Protein AF-0000000076618553 (afdb_homodimer)

pLDDT: mean 83.26, std 21.0, range [21.86, 98.56]

Nearest PDB structures (foldseek):
  9b4e-assembly1_B  TM=8.637E-01  e=1.510E-17  Homo sapiens
  9b4g-assembly1_B  TM=8.562E-01  e=1.385E-17  Homo sapiens
  9b4f-assembly1_B  TM=8.719E-01  e=1.159E-16  Homo sapiens
  9b4e-assembly1_B  TM=8.634E-01  e=1.874E-17  Homo sapiens
  9b4g-assembly1_B  TM=8.559E-01  e=1.718E-17  Homo sapiens

Organism: NCBI:txid5963

Radius of gyration: 32.9 Å; Cα contacts (8 Å, |Δi|>4): 773; chains: 2; bounding box: 95×111×66 Å

Foldseek 3Di:
DDCPPPPPPPPPPPPPPPCPPPPPVCPLDPVVVVVQPVVVLVVVLVVVCCVDVVPDDPPDPLVVVVVVVVNVLVVQLSVQLRDPDFDSQDCFLHSSVVSSLLSVLVVLLVVLVVLLPDALLVSQVVVCSVPVVTSDAADDDAAPPDLDQADPPDPPDRRVVVVVLCPDPVLQVLQQVLLLVCLQQVDLVLLLVLQVVLLVVLVQCCLFFVNSHHRPCCNPPRRRCNRNVNSNVNSNVVLVVLQVVQVVVVVDDPPVPDDPPCDPVNSSVCSNRDPDRDRFDLVLQPALLSVVLSVVVSVLVSLLVVLLRLCCNSSVPDPPDCVSVVSSVSVSVLSNVLSSQSSVCSVVVNPDDRDSSVVSSVSSSVSSVSSSVVRSVPSRDDDGDPVSVVVVVVVVVVSVVSSVVRNVVVVVVD/DPPPPPPPPPPPPPPPPPPLPPPPVCPLDPVVVVVQPVVVLVVVLVVVCCVVVVPDDPPDPLVVVVVVVVNVLVVQLSVQLRDPDFDSQDCFLHSSVVSSLLSVLVVLLVVLVVLLPDALLVSQVVVCSVPVVTSDAADDDAAPPDLDQQDPVDPPDRRVVVVVLCPDPVQQVLQQVLLLVCLQQVDLVLLLVLQVVLLVVLVQCCLFFVNSHHRPCCNPPRRRCNRNVNSNVNSNVVLVVLQVVQVVVVVDPPPVPDDPPCDPVNSSVCSNRDPDRDRFDLVLQPALLSVVLSVVVSVLVSLLVVLLRLCCNSSVPDPPDCVSVVSSVSVSVLSNVLSSQSSVCSVVVNPDDRDSSVVSSVSSSVSSVSSSVVRSVPSRDDDGDPVSVVVVVVVVVVSVVSSVVRNVVVVVVD

Secondary structure (DSSP, 8-state):
-----------------------THHHHS-HHHHS--HHHHHHHHHHHHHHHHHHS----HHHHHHHHHHHHHHHHHHHHHHHSPPPTT--SS-HHHHHHHHHHHHHHHHHHHHHHTS-HHHHHHHHHHH-TT-SSPPPP---SS---S--TT-SS-TTHHHHHHHTSTHHHHHHHHHHHHHHHH--HHHHHHHHHHHHHHHHHHTTT-GGG---HHIIIIIIIIIIIHHHHHHHHHHHHHHHHHHHHHHTT--TTTS-TT--HHHHHHHTTS-SS-PPP---TTS-HHHHHHHHHHHHHHHHHHHHHHHHHHHTT--TT-HHHHHHHHHHHHHHHHHHHHHHHHHHTTS-SPPPHHHHHHHHHHHHHHHHHHHHHTTT--PPPPHHHHHHHHHHHHHHHHHHHHHHHHHHHH-/----------------------HHHHHHS-HHHHS--HHHHHHHHHHHHHHHHHHS----HHHHHHHHHHHHHHHHHHHHHHHSPPPTT--SS-HHHHHHHHHHHHHHHHHHHHHHTS-HHHHHHHHHHH-TT-SSPPPP---SS---S--TT-SS-TTHHHHHHHTSTHHHHHHHHHHHHHHHH--HHHHHHHHHHHHHHHHHHTTT-GGG---HHIIIIIIIIIIIHHHHHHHHHHHHHHHHHHHHHHTT--TTTS-S---HHHHHHHTTS-SS-PPP---TTS-HHHHHHHHHHHHHHHHHHHHHHHHHHHTT--TT-HHHHHHHHHHHHHHHHHHHHHHHHHHTTS-SPPPHHHHHHHHHHHHHHHHHHHHHTTT--PPPPHHHHHHHHHHHHHHHHHHHHHHHHHHHH-

Structure (mmCIF, N/CA/C/O backbone):
data_AF-0000000076618553-model_v1
#
loop_
_entity.id
_entity.type
_entity.pdbx_description
1 polymer 'L-serine-phosphatidylethanolamine phosphatidyltransferase'
#
loop_
_atom_site.group_PDB
_atom_site.id
_atom_site.type_symbol
_atom_site.label_atom_id
_atom_site.label_alt_id
_atom_site.label_comp_id
_atom_site.label_asym_id
_atom_site.label_entity_id
_atom_site.label_seq_id
_atom_site.pdbx_PDB_ins_code
_atom_site.Cartn_x
_atom_site.Cartn_y
_atom_site.Cartn_z
_atom_site.occupancy
_atom_site.B_iso_or_equiv
_atom_site.auth_seq_id
_atom_site.auth_comp_id
_atom_site.auth_asym_id
_atom_site.auth_atom_id
_atom_site.pdbx_PDB_model_num
ATOM 1 N N . MET A 1 1 ? -64.688 -7.168 31.266 1 22.25 1 MET A N 1
ATOM 2 C CA . MET A 1 1 ? -64 -5.922 30.891 1 22.25 1 MET A CA 1
ATOM 3 C C . MET A 1 1 ? -62.5 -6.094 30.859 1 22.25 1 MET A C 1
ATOM 5 O O . MET A 1 1 ? -61.781 -5.672 31.766 1 22.25 1 MET A O 1
ATOM 9 N N . LYS A 1 2 ? -62 -7.238 30.641 1 25.66 2 LYS A N 1
ATOM 10 C CA . LYS A 1 2 ? -60.688 -7.895 30.625 1 25.66 2 LYS A CA 1
ATOM 11 C C . LYS A 1 2 ? -59.719 -7.133 29.734 1 25.66 2 LYS A C 1
ATOM 13 O O . LYS A 1 2 ? -60.062 -6.707 28.641 1 25.66 2 LYS A O 1
ATOM 18 N N . ASP A 1 3 ? -58.656 -6.469 30.375 1 23.2 3 ASP A N 1
ATOM 19 C CA . ASP A 1 3 ? -57.625 -5.512 29.969 1 23.2 3 ASP A CA 1
ATOM 20 C C . ASP A 1 3 ? -56.812 -6.043 28.797 1 23.2 3 ASP A C 1
ATOM 22 O O . ASP A 1 3 ? -56.188 -7.09 28.891 1 23.2 3 ASP A O 1
ATOM 26 N N . VAL A 1 4 ? -57.312 -6.078 27.656 1 25.83 4 VAL A N 1
ATOM 27 C CA . VAL A 1 4 ? -56.656 -6.438 26.406 1 25.83 4 VAL A CA 1
ATOM 28 C C . VAL A 1 4 ? -55.344 -5.648 26.266 1 25.83 4 VAL A C 1
ATOM 30 O O . VAL A 1 4 ? -55.375 -4.426 26.094 1 25.83 4 VAL A O 1
ATOM 33 N N . ALA A 1 5 ? -54.375 -5.879 27.125 1 24.19 5 ALA A N 1
ATOM 34 C CA . ALA A 1 5 ? -53.031 -5.246 27.094 1 24.19 5 ALA A CA 1
ATOM 35 C C . ALA A 1 5 ? -52.469 -5.227 25.672 1 24.19 5 ALA A C 1
ATOM 37 O O . ALA A 1 5 ? -52.312 -6.273 25.047 1 24.19 5 ALA A O 1
ATOM 38 N N . VAL A 1 6 ? -52.812 -4.25 24.906 1 25.25 6 VAL A N 1
ATOM 39 C CA . VAL A 1 6 ? -52.312 -3.953 23.562 1 25.25 6 VAL A CA 1
ATOM 40 C C . VAL A 1 6 ? -50.781 -4.02 23.562 1 25.25 6 VAL A C 1
ATOM 42 O O . VAL A 1 6 ? -50.125 -3.307 24.312 1 25.25 6 VAL A O 1
ATOM 45 N N . GLN A 1 7 ? -50.188 -5.164 23.422 1 23.95 7 GLN A N 1
ATOM 46 C CA . GLN A 1 7 ? -48.75 -5.414 23.266 1 23.95 7 GLN A CA 1
ATOM 47 C C . GLN A 1 7 ? -48.125 -4.383 22.344 1 23.95 7 GLN A C 1
ATOM 49 O O . GLN A 1 7 ? -48.438 -4.316 21.156 1 23.95 7 GLN A O 1
ATOM 54 N N . THR A 1 8 ? -47.844 -3.176 22.828 1 24.91 8 THR A N 1
ATOM 55 C CA . THR A 1 8 ? -47.125 -2.096 22.156 1 24.91 8 THR A CA 1
ATOM 56 C C . THR A 1 8 ? -45.875 -2.631 21.453 1 24.91 8 THR A C 1
ATOM 58 O O . THR A 1 8 ? -45 -3.256 22.078 1 24.91 8 THR A O 1
ATOM 61 N N . GLN A 1 9 ? -46 -3.021 20.234 1 23.78 9 GLN A N 1
ATOM 62 C CA . GLN A 1 9 ? -44.938 -3.391 19.297 1 23.78 9 GLN A CA 1
ATOM 63 C C . GLN A 1 9 ? -43.781 -2.422 19.375 1 23.78 9 GLN A C 1
ATOM 65 O O . GLN A 1 9 ? -43.938 -1.217 19.188 1 23.78 9 GLN A O 1
ATOM 70 N N . SER A 1 10 ? -42.875 -2.6 20.359 1 25.36 10 SER A N 1
ATOM 71 C CA . SER A 1 10 ? -41.656 -1.857 20.531 1 25.36 10 SER A CA 1
ATOM 72 C C . SER A 1 10 ? -40.969 -1.588 19.188 1 25.36 10 SER A C 1
ATOM 74 O O . SER A 1 10 ? -40.688 -2.52 18.438 1 25.36 10 SER A O 1
ATOM 76 N N . GLU A 1 11 ? -41.344 -0.49 18.547 1 26.56 11 GLU A N 1
ATOM 77 C CA . GLU A 1 11 ? -40.688 0.083 17.375 1 26.56 11 GLU A CA 1
ATOM 78 C C . GLU A 1 11 ? -39.156 0.066 17.547 1 26.56 11 GLU A C 1
ATOM 80 O O . GLU A 1 11 ? -38.625 0.668 18.484 1 26.56 11 GLU A O 1
ATOM 85 N N . SER A 1 12 ? -38.594 -1.104 17.375 1 26.17 12 SER A N 1
ATOM 86 C CA . SER A 1 12 ? -37.125 -1.261 17.344 1 26.17 12 SER A CA 1
ATOM 87 C C . SER A 1 12 ? -36.469 -0.07 16.656 1 26.17 12 SER A C 1
ATOM 89 O O . SER A 1 12 ? -36.844 0.296 15.539 1 26.17 12 SER A O 1
ATOM 91 N N . ILE A 1 13 ? -36.156 0.963 17.422 1 26.64 13 ILE A N 1
ATOM 92 C CA . ILE A 1 13 ? -35.344 2.119 17.031 1 26.64 13 ILE A CA 1
ATOM 93 C C . ILE A 1 13 ? -34.219 1.67 16.125 1 26.64 13 ILE A C 1
ATOM 95 O O . ILE A 1 13 ? -33.281 0.968 16.578 1 26.64 13 ILE A O 1
ATOM 99 N N . VAL A 1 14 ? -34.5 1.181 14.953 1 27.42 14 VAL A N 1
ATOM 100 C CA . VAL A 1 14 ? -33.562 0.988 13.867 1 27.42 14 VAL A CA 1
ATOM 101 C C . VAL A 1 14 ? -32.562 2.158 13.828 1 27.42 14 VAL A C 1
ATOM 103 O O . VAL A 1 14 ? -33 3.318 13.758 1 27.42 14 VAL A O 1
ATOM 106 N N . GLY A 1 15 ? -31.531 2.117 14.594 1 26.31 15 GLY A N 1
ATOM 107 C CA . GLY A 1 15 ? -30.516 3.164 14.562 1 26.31 15 GLY A CA 1
ATOM 108 C C . GLY A 1 15 ? -30.344 3.768 13.18 1 26.31 15 GLY A C 1
ATOM 109 O O . GLY A 1 15 ? -30.688 3.148 12.172 1 26.31 15 GLY A O 1
ATOM 110 N N . PRO A 1 16 ? -30.422 5.098 13.062 1 25.16 16 PRO A N 1
ATOM 111 C CA . PRO A 1 16 ? -30.344 5.797 11.781 1 25.16 16 PRO A CA 1
ATOM 112 C C . PRO A 1 16 ? -29.266 5.203 10.859 1 25.16 16 PRO A C 1
ATOM 114 O O . PRO A 1 16 ? -28.094 5.156 11.227 1 25.16 16 PRO A O 1
ATOM 117 N N . ARG A 1 17 ? -29.453 4.027 10.242 1 28.22 17 ARG A N 1
ATOM 118 C CA . ARG A 1 17 ? -28.734 3.705 9.016 1 28.22 17 ARG A CA 1
ATOM 119 C C . ARG A 1 17 ? -28.453 4.961 8.195 1 28.22 17 ARG A C 1
ATOM 121 O O . ARG A 1 17 ? -29.375 5.613 7.719 1 28.22 17 ARG A O 1
ATOM 128 N N . VAL A 1 18 ? -27.578 5.789 8.617 1 26.91 18 VAL A N 1
ATOM 129 C CA . VAL A 1 18 ? -27.141 6.875 7.746 1 26.91 18 VAL A CA 1
ATOM 130 C C . VAL A 1 18 ? -27.156 6.406 6.293 1 26.91 18 VAL A C 1
ATOM 132 O O . VAL A 1 18 ? -26.406 5.496 5.918 1 26.91 18 VAL A O 1
ATOM 135 N N . LEU A 1 19 ? -28.234 6.305 5.668 1 27.16 19 LEU A N 1
ATOM 136 C CA . LEU A 1 19 ? -28.516 6.375 4.238 1 27.16 19 LEU A CA 1
ATOM 137 C C . LEU A 1 19 ? -27.594 7.391 3.562 1 27.16 19 LEU A C 1
ATOM 139 O O . LEU A 1 19 ? -27.906 8.586 3.529 1 27.16 19 LEU A O 1
ATOM 143 N N . ALA A 1 20 ? -26.375 7.449 3.82 1 29.72 20 ALA A N 1
ATOM 144 C CA . ALA A 1 20 ? -25.703 8.195 2.756 1 29.72 20 ALA A CA 1
ATOM 145 C C . ALA A 1 20 ? -26.219 7.773 1.384 1 29.72 20 ALA A C 1
ATOM 147 O O . ALA A 1 20 ? -26.109 6.609 0.997 1 29.72 20 ALA A O 1
ATOM 148 N N . LYS A 1 21 ? -27.266 8.305 0.901 1 30.78 21 LYS A N 1
ATOM 149 C CA . LYS A 1 21 ? -27.781 8.336 -0.464 1 30.78 21 LYS A CA 1
ATOM 150 C C . LYS A 1 21 ? -26.656 8.258 -1.483 1 30.78 21 LYS A C 1
ATOM 152 O O . LYS A 1 21 ? -25.875 9.203 -1.628 1 30.78 21 LYS A O 1
ATOM 157 N N . THR A 1 22 ? -25.938 7.25 -1.659 1 34.34 22 THR A N 1
ATOM 158 C CA . THR A 1 22 ? -25.219 6.996 -2.904 1 34.34 22 THR A CA 1
ATOM 159 C C . THR A 1 22 ? -26.031 7.48 -4.102 1 34.34 22 THR A C 1
ATOM 161 O O . THR A 1 22 ? -26.047 6.84 -5.156 1 34.34 22 THR A O 1
ATOM 164 N N . PRO A 1 23 ? -27.172 8.078 -3.949 1 34.25 23 PRO A N 1
ATOM 165 C CA . PRO A 1 23 ? -28.047 8.445 -5.066 1 34.25 23 PRO A CA 1
ATOM 166 C C . PRO A 1 23 ? -27.281 9.086 -6.223 1 34.25 23 PRO A C 1
ATOM 168 O O . PRO A 1 23 ? -27.516 8.75 -7.387 1 34.25 23 PRO A O 1
ATOM 171 N N . LEU A 1 24 ? -26.875 10.359 -5.906 1 35.25 24 LEU A N 1
ATOM 172 C CA . LEU A 1 24 ? -26.547 11.398 -6.879 1 35.25 24 LEU A CA 1
ATOM 173 C C . LEU A 1 24 ? -25.281 11.047 -7.645 1 35.25 24 LEU A C 1
ATOM 175 O O . LEU A 1 24 ? -25 11.633 -8.688 1 35.25 24 LEU A O 1
ATOM 179 N N . LEU A 1 25 ? -24.516 10.289 -7.055 1 39.81 25 LEU A N 1
ATOM 180 C CA . LEU A 1 25 ? -23.25 10.094 -7.754 1 39.81 25 LEU A CA 1
ATOM 181 C C . LEU A 1 25 ? -23.469 9.328 -9.062 1 39.81 25 LEU A C 1
ATOM 183 O O . LEU A 1 25 ? -22.688 9.492 -10.008 1 39.81 25 LEU A O 1
ATOM 187 N N . GLU A 1 26 ? -24.375 8.422 -9.086 1 40.38 26 GLU A N 1
ATOM 188 C CA . GLU A 1 26 ? -24.641 7.652 -10.305 1 40.38 26 GLU A CA 1
ATOM 189 C C . GLU A 1 26 ? -25.047 8.57 -11.453 1 40.38 26 GLU A C 1
ATOM 191 O O . GLU A 1 26 ? -24.781 8.266 -12.617 1 40.38 26 GLU A O 1
ATOM 196 N N . TYR A 1 27 ? -25.688 9.633 -11.117 1 39.09 27 TYR A N 1
ATOM 197 C CA . TYR A 1 27 ? -26.234 10.43 -12.219 1 39.09 27 TYR A CA 1
ATOM 198 C C . TYR A 1 27 ? -25.203 11.43 -12.727 1 39.09 27 TYR A C 1
ATOM 200 O O . TYR A 1 27 ? -25.391 12.047 -13.781 1 39.09 27 TYR A O 1
ATOM 208 N N . GLU A 1 28 ? -24.344 11.688 -11.922 1 43.03 28 GLU A N 1
ATOM 209 C CA . GLU A 1 28 ? -23.547 12.844 -12.312 1 43.03 28 GLU A CA 1
ATOM 210 C C . GLU A 1 28 ? -22.438 12.445 -13.281 1 43.03 28 GLU A C 1
ATOM 212 O O . GLU A 1 28 ? -21.953 13.273 -14.062 1 43.03 28 GLU A O 1
ATOM 217 N N . PHE A 1 29 ? -21.859 11.234 -13.078 1 45.59 29 PHE A N 1
ATOM 218 C CA . PHE A 1 29 ? -20.797 10.836 -14 1 45.59 29 PHE A CA 1
ATOM 219 C C . PHE A 1 29 ? -21.297 9.75 -14.945 1 45.59 29 PHE A C 1
ATOM 221 O O . PHE A 1 29 ? -22.219 9 -14.609 1 45.59 29 PHE A O 1
ATOM 228 N N . PRO A 1 30 ? -20.875 9.867 -16.203 1 42.88 30 PRO A N 1
ATOM 229 C CA . PRO A 1 30 ? -21.234 8.727 -17.047 1 42.88 30 PRO A CA 1
ATOM 230 C C . PRO A 1 30 ? -20.984 7.383 -16.375 1 42.88 30 PRO A C 1
ATOM 232 O O . PRO A 1 30 ? -20.016 7.227 -15.641 1 42.88 30 PRO A O 1
ATOM 235 N N . GLN A 1 31 ? -22 6.57 -16.234 1 46.88 31 GLN A N 1
ATOM 236 C CA . GLN A 1 31 ? -22.047 5.238 -15.633 1 46.88 31 GLN A CA 1
ATOM 237 C C . GLN A 1 31 ? -20.766 4.449 -15.953 1 46.88 31 GLN A C 1
ATOM 239 O O . GLN A 1 31 ? -20.359 3.58 -15.188 1 46.88 31 GLN A O 1
ATOM 244 N N . ILE A 1 32 ? -20.297 4.77 -17.094 1 46.34 32 ILE A N 1
ATOM 245 C CA . ILE A 1 32 ? -19.141 4.016 -17.531 1 46.34 32 ILE A CA 1
ATOM 246 C C . ILE A 1 32 ? -17.969 4.23 -16.562 1 46.34 32 ILE A C 1
ATOM 248 O O . ILE A 1 32 ? -17.172 3.32 -16.328 1 46.34 32 ILE A O 1
ATOM 252 N N . LEU A 1 33 ? -17.922 5.422 -16.109 1 45.06 33 LEU A N 1
ATOM 253 C CA . LEU A 1 33 ? -16.797 5.734 -15.227 1 45.06 33 LEU A CA 1
ATOM 254 C C . LEU A 1 33 ? -17.062 5.234 -13.812 1 45.06 33 LEU A C 1
ATOM 256 O O . LEU A 1 33 ? -16.125 5.07 -13.023 1 45.06 33 LEU A O 1
ATOM 260 N N . TYR A 1 34 ? -18.266 5.148 -13.453 1 46.47 34 TYR A N 1
ATOM 261 C CA . TYR A 1 34 ? -18.594 4.691 -12.109 1 46.47 34 TYR A CA 1
ATOM 262 C C . TYR A 1 34 ? -18.781 3.178 -12.078 1 46.47 34 TYR A C 1
ATOM 264 O O . TYR A 1 34 ? -18.609 2.541 -11.039 1 46.47 34 TYR A O 1
ATOM 272 N N . LYS A 1 35 ? -19.344 2.584 -13.188 1 50.75 35 LYS A N 1
ATOM 273 C CA . LYS A 1 35 ? -19.375 1.125 -13.195 1 50.75 35 LYS A CA 1
ATOM 274 C C . LYS A 1 35 ? -17.969 0.542 -13.297 1 50.75 35 LYS A C 1
ATOM 276 O O . LYS A 1 35 ? -17.234 0.859 -14.234 1 50.75 35 LYS A O 1
ATOM 281 N N . ALA A 1 36 ? -17.359 0.319 -12.289 1 55.28 36 ALA A N 1
ATOM 282 C CA . ALA A 1 36 ? -15.969 -0.116 -12.219 1 55.28 36 ALA A CA 1
ATOM 283 C C . ALA A 1 36 ? -15.695 -1.256 -13.195 1 55.28 36 ALA A C 1
ATOM 285 O O . ALA A 1 36 ? -16.281 -2.338 -13.078 1 55.28 36 ALA A O 1
ATOM 286 N N . HIS A 1 37 ? -15.422 -0.914 -14.398 1 74.06 37 HIS A N 1
ATOM 287 C CA . HIS A 1 37 ? -14.883 -1.904 -15.32 1 74.06 37 HIS A CA 1
ATOM 288 C C . HIS A 1 37 ? -13.547 -2.453 -14.82 1 74.06 37 HIS A C 1
ATOM 290 O O . HIS A 1 37 ? -12.516 -2.273 -15.461 1 74.06 37 HIS A O 1
ATOM 296 N N . THR A 1 38 ? -13.609 -3.133 -13.609 1 82.62 38 THR A N 1
ATOM 297 C CA . THR A 1 38 ? -12.43 -3.621 -12.898 1 82.62 38 THR A CA 1
ATOM 298 C C . THR A 1 38 ? -11.617 -4.57 -13.773 1 82.62 38 THR A C 1
ATOM 300 O O . THR A 1 38 ? -10.391 -4.535 -13.766 1 82.62 38 THR A O 1
ATOM 303 N N . VAL A 1 39 ? -12.312 -5.27 -14.602 1 89.25 39 VAL A N 1
ATOM 304 C CA . VAL A 1 39 ? -11.617 -6.234 -15.445 1 89.25 39 VAL A CA 1
ATOM 305 C C . VAL A 1 39 ? -10.836 -5.5 -16.531 1 89.25 39 VAL A C 1
ATOM 307 O O . VAL A 1 39 ? -9.711 -5.883 -16.859 1 89.25 39 VAL A O 1
ATOM 310 N N . LEU A 1 40 ? -11.406 -4.438 -17.047 1 89.25 40 LEU A N 1
ATOM 311 C CA . LEU A 1 40 ? -10.719 -3.641 -18.047 1 89.25 40 LEU A CA 1
ATOM 312 C C . LEU A 1 40 ? -9.453 -3.014 -17.469 1 89.25 40 LEU A C 1
ATOM 314 O O . LEU A 1 40 ? -8.406 -3 -18.125 1 89.25 40 LEU A O 1
ATOM 318 N N . TRP A 1 41 ? -9.578 -2.506 -16.281 1 91.31 41 TRP A N 1
ATOM 319 C CA . TRP A 1 41 ? -8.414 -1.897 -15.633 1 91.31 41 TRP A CA 1
ATOM 320 C C . TRP A 1 41 ? -7.34 -2.939 -15.352 1 91.31 41 TRP A C 1
ATOM 322 O O . TRP A 1 41 ? -6.145 -2.637 -15.406 1 91.31 41 TRP A O 1
ATOM 332 N N . LEU A 1 42 ? -7.781 -4.105 -15.055 1 94 42 LEU A N 1
ATOM 333 C CA . LEU A 1 42 ? -6.844 -5.203 -14.852 1 94 42 LEU A CA 1
ATOM 334 C C . LEU A 1 42 ? -6.078 -5.508 -16.141 1 94 42 LEU A C 1
ATOM 336 O O . LEU A 1 42 ? -4.848 -5.598 -16.125 1 94 42 LEU A O 1
ATOM 340 N N . GLN A 1 43 ? -6.809 -5.633 -17.219 1 94.62 43 GLN A N 1
ATOM 341 C CA . GLN A 1 43 ? -6.18 -5.922 -18.5 1 94.62 43 GLN A CA 1
ATOM 342 C C . GLN A 1 43 ? -5.242 -4.793 -18.922 1 94.62 43 GLN A C 1
ATOM 344 O O . GLN A 1 43 ? -4.141 -5.047 -19.422 1 94.62 43 GLN A O 1
ATOM 349 N N . ALA A 1 44 ? -5.66 -3.592 -18.688 1 93.94 44 ALA A N 1
ATOM 350 C CA . ALA A 1 44 ? -4.828 -2.436 -19.016 1 93.94 44 ALA A CA 1
ATOM 351 C C . ALA A 1 44 ? -3.535 -2.445 -18.203 1 93.94 44 ALA A C 1
ATOM 353 O O . ALA A 1 44 ? -2.455 -2.191 -18.734 1 93.94 44 ALA A O 1
ATOM 354 N N . ALA A 1 45 ? -3.682 -2.705 -16.953 1 95.12 45 ALA A N 1
ATOM 355 C CA . ALA A 1 45 ? -2.51 -2.758 -16.078 1 95.12 45 ALA A CA 1
ATOM 356 C C . ALA A 1 45 ? -1.521 -3.82 -16.547 1 95.12 45 ALA A C 1
ATOM 358 O O . ALA A 1 45 ? -0.318 -3.566 -16.625 1 95.12 45 ALA A O 1
ATOM 359 N N . ILE A 1 46 ? -2.01 -4.996 -16.875 1 96.56 46 ILE A N 1
ATOM 360 C CA . ILE A 1 46 ? -1.167 -6.102 -17.328 1 96.56 46 ILE A CA 1
ATOM 361 C C . ILE A 1 46 ? -0.471 -5.723 -18.625 1 96.56 46 ILE A C 1
ATOM 363 O O . ILE A 1 46 ? 0.737 -5.926 -18.781 1 96.56 46 ILE A O 1
ATOM 367 N N . LEU A 1 47 ? -1.18 -5.121 -19.547 1 96.75 47 LEU A N 1
ATOM 368 C CA . LEU A 1 47 ? -0.63 -4.77 -20.859 1 96.75 47 LEU A CA 1
ATOM 369 C C . LEU A 1 47 ? 0.431 -3.684 -20.734 1 96.75 47 LEU A C 1
ATOM 371 O O . LEU A 1 47 ? 1.485 -3.758 -21.359 1 96.75 47 LEU A O 1
ATOM 375 N N . VAL A 1 48 ? 0.201 -2.711 -19.906 1 96.31 48 VAL A N 1
ATOM 376 C CA . VAL A 1 48 ? 1.136 -1.603 -19.734 1 96.31 48 VAL A CA 1
ATOM 377 C C . VAL A 1 48 ? 2.422 -2.104 -19.078 1 96.31 48 VAL A C 1
ATOM 379 O O . VAL A 1 48 ? 3.521 -1.797 -19.547 1 96.31 48 VAL A O 1
ATOM 382 N N . ILE A 1 49 ? 2.27 -2.861 -18.031 1 96.5 49 ILE A N 1
ATOM 383 C CA . ILE A 1 49 ? 3.457 -3.338 -17.328 1 96.5 49 ILE A CA 1
ATOM 384 C C . ILE A 1 49 ? 4.242 -4.285 -18.219 1 96.5 49 ILE A C 1
ATOM 386 O O . ILE A 1 49 ? 5.477 -4.285 -18.219 1 96.5 49 ILE A O 1
ATOM 390 N N . ALA A 1 50 ? 3.531 -5.109 -19 1 96.94 50 ALA A N 1
ATOM 391 C CA . ALA A 1 50 ? 4.191 -5.996 -19.953 1 96.94 50 ALA A CA 1
ATOM 392 C C . ALA A 1 50 ? 4.949 -5.203 -21.016 1 96.94 50 ALA A C 1
ATOM 394 O O . ALA A 1 50 ? 6.129 -5.461 -21.266 1 96.94 50 ALA A O 1
ATOM 395 N N . PHE A 1 51 ? 4.332 -4.238 -21.547 1 96.56 51 PHE A N 1
ATOM 396 C CA . PHE A 1 51 ? 4.934 -3.438 -22.594 1 96.56 51 PHE A CA 1
ATOM 397 C C . PHE A 1 51 ? 6.18 -2.723 -22.094 1 96.56 51 PHE A C 1
ATOM 399 O O . PHE A 1 51 ? 7.242 -2.799 -22.719 1 96.56 51 PHE A O 1
ATOM 406 N N . VAL A 1 52 ? 6.078 -2.08 -20.938 1 95.69 52 VAL A N 1
ATOM 407 C CA . VAL A 1 52 ? 7.176 -1.271 -20.422 1 95.69 52 VAL A CA 1
ATOM 408 C C . VAL A 1 52 ? 8.32 -2.178 -19.984 1 95.69 52 VAL A C 1
ATOM 410 O O . VAL A 1 52 ? 9.492 -1.872 -20.219 1 95.69 52 VAL A O 1
ATOM 413 N N . SER A 1 53 ? 8.039 -3.256 -19.344 1 95.62 53 SER A N 1
ATOM 414 C CA . SER A 1 53 ? 9.078 -4.125 -18.781 1 95.62 53 SER A CA 1
ATOM 415 C C . SER A 1 53 ? 9.797 -4.891 -19.891 1 95.62 53 SER A C 1
ATOM 417 O O . SER A 1 53 ? 11 -5.141 -19.797 1 95.62 53 SER A O 1
ATOM 419 N N . LEU A 1 54 ? 9.109 -5.242 -21.016 1 94.44 54 LEU A N 1
ATOM 420 C CA . LEU A 1 54 ? 9.688 -6.105 -22.031 1 94.44 54 LEU A CA 1
ATOM 421 C C . LEU A 1 54 ? 10.406 -5.277 -23.094 1 94.44 54 LEU A C 1
ATOM 423 O O . LEU A 1 54 ? 11.258 -5.793 -23.828 1 94.44 54 LEU A O 1
ATOM 427 N N . THR A 1 55 ? 10.125 -3.992 -23.234 1 94.38 55 THR A N 1
ATOM 428 C CA . THR A 1 55 ? 10.703 -3.195 -24.312 1 94.38 55 THR A CA 1
ATOM 429 C C . THR A 1 55 ? 11.852 -2.33 -23.797 1 94.38 55 THR A C 1
ATOM 431 O O . THR A 1 55 ? 12.617 -1.774 -24.578 1 94.38 55 THR A O 1
ATOM 434 N N . ARG A 1 56 ? 12.102 -2.287 -22.594 1 93.31 56 ARG A N 1
ATOM 435 C CA . ARG A 1 56 ? 13.109 -1.409 -22.016 1 93.31 56 ARG A CA 1
ATOM 436 C C . ARG A 1 56 ? 14.484 -2.074 -22.047 1 93.31 56 ARG A C 1
ATOM 438 O O . ARG A 1 56 ? 14.586 -3.297 -21.922 1 93.31 56 ARG A O 1
ATOM 445 N N . ASP A 1 57 ? 15.492 -1.202 -22.141 1 92.88 57 ASP A N 1
ATOM 446 C CA . ASP A 1 57 ? 16.875 -1.669 -22 1 92.88 57 ASP A CA 1
ATOM 447 C C . ASP A 1 57 ? 17.234 -1.867 -20.531 1 92.88 57 ASP A C 1
ATOM 449 O O . ASP A 1 57 ? 17.109 -0.942 -19.719 1 92.88 57 ASP A O 1
ATOM 453 N N . ASP A 1 58 ? 17.609 -3.061 -20.125 1 92.06 58 ASP A N 1
ATOM 454 C CA . ASP A 1 58 ? 17.859 -3.35 -18.719 1 92.06 58 ASP A CA 1
ATOM 455 C C . ASP A 1 58 ? 19.344 -3.643 -18.484 1 92.06 58 ASP A C 1
ATOM 457 O O . ASP A 1 58 ? 19.688 -4.391 -17.562 1 92.06 58 ASP A O 1
ATOM 461 N N . THR A 1 59 ? 20.25 -3.061 -19.234 1 93.25 59 THR A N 1
ATOM 462 C CA . THR A 1 59 ? 21.688 -3.309 -19.141 1 93.25 59 THR A CA 1
ATOM 463 C C . THR A 1 59 ? 22.281 -2.561 -17.953 1 93.25 59 THR A C 1
ATOM 465 O O . THR A 1 59 ? 23.203 -3.055 -17.297 1 93.25 59 THR A O 1
ATOM 468 N N . ASN A 1 60 ? 21.734 -1.376 -17.609 1 94.19 60 ASN A N 1
ATOM 469 C CA . ASN A 1 60 ? 22.266 -0.563 -16.531 1 94.19 60 ASN A CA 1
ATOM 470 C C . ASN A 1 60 ? 21.531 -0.837 -15.219 1 94.19 60 ASN A C 1
ATOM 472 O O . ASN A 1 60 ? 20.359 -0.504 -15.078 1 94.19 60 ASN A O 1
ATOM 476 N N . PRO A 1 61 ? 22.203 -1.341 -14.266 1 92.69 61 PRO A N 1
ATOM 477 C CA . PRO A 1 61 ? 21.547 -1.72 -13.008 1 92.69 61 PRO A CA 1
ATOM 478 C C . PRO A 1 61 ? 20.953 -0.527 -12.273 1 92.69 61 PRO A C 1
ATOM 480 O O . PRO A 1 61 ? 19.906 -0.663 -11.625 1 92.69 61 PRO A O 1
ATOM 483 N N . PHE A 1 62 ? 21.609 0.589 -12.336 1 89.31 62 PHE A N 1
ATOM 484 C CA . PHE A 1 62 ? 21.109 1.771 -11.641 1 89.31 62 PHE A CA 1
ATOM 485 C C . PHE A 1 62 ? 19.797 2.242 -12.25 1 89.31 62 PHE A C 1
ATOM 487 O O . PHE A 1 62 ? 18.859 2.549 -11.523 1 89.31 62 PHE A O 1
ATOM 494 N N . ILE A 1 63 ? 19.75 2.252 -13.523 1 91.81 63 ILE A N 1
ATOM 495 C CA . ILE A 1 63 ? 18.547 2.666 -14.219 1 91.81 63 ILE A CA 1
ATOM 496 C C . ILE A 1 63 ? 17.438 1.639 -13.992 1 91.81 63 ILE A C 1
ATOM 498 O O . ILE A 1 63 ? 16.266 2 -13.828 1 91.81 63 ILE A O 1
ATOM 502 N N . ASN A 1 64 ? 17.766 0.366 -13.922 1 94.75 64 ASN A N 1
ATOM 503 C CA . ASN A 1 64 ? 16.797 -0.696 -13.656 1 94.75 64 ASN A CA 1
ATOM 504 C C . ASN A 1 64 ? 16.172 -0.556 -12.266 1 94.75 64 ASN A C 1
ATOM 506 O O . ASN A 1 64 ? 14.969 -0.738 -12.102 1 94.75 64 ASN A O 1
ATOM 510 N N . SER A 1 65 ? 17.031 -0.244 -11.336 1 92.12 65 SER A N 1
ATOM 511 C CA . SER A 1 65 ? 16.547 -0.068 -9.977 1 92.12 65 SER A CA 1
ATOM 512 C C . SER A 1 65 ? 15.578 1.109 -9.883 1 92.12 65 SER A C 1
ATOM 514 O O . SER A 1 65 ? 14.523 1.004 -9.258 1 92.12 65 SER A O 1
ATOM 516 N N . LYS A 1 66 ? 15.906 2.203 -10.539 1 91 66 LYS A N 1
ATOM 517 C CA . LYS A 1 66 ? 15.031 3.371 -10.547 1 91 66 LYS A CA 1
ATOM 518 C C . LYS A 1 66 ? 13.711 3.059 -11.242 1 91 66 LYS A C 1
ATOM 520 O O . LYS A 1 66 ? 12.641 3.441 -10.758 1 91 66 LYS A O 1
ATOM 525 N N . ALA A 1 67 ? 13.82 2.393 -12.305 1 94.88 67 ALA A N 1
ATOM 526 C CA . ALA A 1 67 ? 12.617 2.02 -13.055 1 94.88 67 ALA A CA 1
ATOM 527 C C . ALA A 1 67 ? 11.742 1.069 -12.242 1 94.88 67 ALA A C 1
ATOM 529 O O . ALA A 1 67 ? 10.516 1.195 -12.234 1 94.88 67 ALA A O 1
ATOM 530 N N . GLY A 1 68 ? 12.398 0.071 -11.578 1 95.75 68 GLY A N 1
ATOM 531 C CA . GLY A 1 68 ? 11.648 -0.865 -10.75 1 95.75 68 GLY A CA 1
ATOM 532 C C . GLY A 1 68 ? 10.914 -0.193 -9.609 1 95.75 68 GLY A C 1
ATOM 533 O O . GLY A 1 68 ? 9.742 -0.495 -9.352 1 95.75 68 GLY A O 1
ATOM 534 N N . ILE A 1 69 ? 11.531 0.736 -8.945 1 93.38 69 ILE A N 1
ATOM 535 C CA . ILE A 1 69 ? 10.93 1.466 -7.832 1 93.38 69 ILE A CA 1
ATOM 536 C C . ILE A 1 69 ? 9.773 2.32 -8.352 1 93.38 69 ILE A C 1
ATOM 538 O O . ILE A 1 69 ? 8.688 2.33 -7.762 1 93.38 69 ILE A O 1
ATOM 542 N N . THR A 1 70 ? 10.023 2.99 -9.469 1 94.81 70 THR A N 1
ATOM 543 C CA . THR A 1 70 ? 8.992 3.84 -10.062 1 94.81 70 THR A CA 1
ATOM 544 C C . THR A 1 70 ? 7.797 3.008 -10.508 1 94.81 70 THR A C 1
ATOM 546 O O . THR A 1 70 ? 6.648 3.381 -10.25 1 94.81 70 THR A O 1
ATOM 549 N N . ALA A 1 71 ? 8.078 1.884 -11.133 1 96.94 71 ALA A N 1
ATOM 550 C CA . ALA A 1 71 ? 7 1.005 -11.578 1 96.94 71 ALA A CA 1
ATOM 551 C C . ALA A 1 71 ? 6.211 0.456 -10.398 1 96.94 71 ALA A C 1
ATOM 553 O O . ALA A 1 71 ? 4.984 0.352 -10.453 1 96.94 71 ALA A O 1
ATOM 554 N N . SER A 1 72 ? 6.949 0.076 -9.344 1 96.31 72 SER A N 1
ATOM 555 C CA . SER A 1 72 ? 6.285 -0.402 -8.133 1 96.31 72 SER A CA 1
ATOM 556 C C . SER A 1 72 ? 5.379 0.673 -7.539 1 96.31 72 SER A C 1
ATOM 558 O O . SER A 1 72 ? 4.254 0.387 -7.129 1 96.31 72 SER A O 1
ATOM 560 N N . PHE A 1 73 ? 5.828 1.92 -7.52 1 95.75 73 PHE A N 1
ATOM 561 C CA . PHE A 1 73 ? 5.047 3.043 -7.012 1 95.75 73 PHE A CA 1
ATOM 562 C C . PHE A 1 73 ? 3.799 3.262 -7.855 1 95.75 73 PHE A C 1
ATOM 564 O O . PHE A 1 73 ? 2.701 3.43 -7.32 1 95.75 73 PHE A O 1
ATOM 571 N N . ILE A 1 74 ? 3.957 3.193 -9.133 1 96.31 74 ILE A N 1
ATOM 572 C CA . ILE A 1 74 ? 2.859 3.463 -10.055 1 96.31 74 ILE A CA 1
ATOM 573 C C . ILE A 1 74 ? 1.812 2.357 -9.945 1 96.31 74 ILE A C 1
ATOM 575 O O . ILE A 1 74 ? 0.612 2.637 -9.875 1 96.31 74 ILE A O 1
ATOM 579 N N . ILE A 1 75 ? 2.256 1.142 -9.945 1 94.94 75 ILE A N 1
ATOM 580 C CA . ILE A 1 75 ? 1.303 0.038 -9.891 1 94.94 75 ILE A CA 1
ATOM 581 C C . ILE A 1 75 ? 0.575 0.048 -8.547 1 94.94 75 ILE A C 1
ATOM 583 O O . ILE A 1 75 ? -0.625 -0.231 -8.484 1 94.94 75 ILE A O 1
ATOM 587 N N . PHE A 1 76 ? 1.28 0.377 -7.527 1 93.62 76 PHE A N 1
ATOM 588 C CA . PHE A 1 76 ? 0.67 0.46 -6.207 1 93.62 76 PHE A CA 1
ATOM 589 C C . PHE A 1 76 ? -0.405 1.54 -6.172 1 93.62 76 PHE A C 1
ATOM 591 O O . PHE A 1 76 ? -1.517 1.303 -5.695 1 93.62 76 PHE A O 1
ATOM 598 N N . THR A 1 77 ? -0.064 2.688 -6.625 1 95.25 77 THR A N 1
ATOM 599 C CA . THR A 1 77 ? -1.01 3.799 -6.621 1 95.25 77 THR A CA 1
ATOM 600 C C . THR A 1 77 ? -2.189 3.51 -7.547 1 95.25 77 THR A C 1
ATOM 602 O O . THR A 1 77 ? -3.316 3.922 -7.27 1 95.25 77 THR A O 1
ATOM 605 N N . PHE A 1 78 ? -1.926 2.814 -8.633 1 94.94 78 PHE A N 1
ATOM 606 C CA . PHE A 1 78 ? -2.982 2.432 -9.562 1 94.94 78 PHE A CA 1
ATOM 607 C C . PHE A 1 78 ? -3.977 1.489 -8.891 1 94.94 78 PHE A C 1
ATOM 609 O O . PHE A 1 78 ? -5.188 1.688 -8.984 1 94.94 78 PHE A O 1
ATOM 616 N N . ILE A 1 79 ? -3.461 0.526 -8.195 1 93.19 79 ILE A N 1
ATOM 617 C CA . ILE A 1 79 ? -4.332 -0.425 -7.516 1 93.19 79 ILE A CA 1
ATOM 618 C C . ILE A 1 79 ? -5.125 0.292 -6.43 1 93.19 79 ILE A C 1
ATOM 620 O O . ILE A 1 79 ? -6.316 0.03 -6.25 1 93.19 79 ILE A O 1
ATOM 624 N N . ALA A 1 80 ? -4.453 1.18 -5.719 1 93.56 80 ALA A N 1
ATOM 625 C CA . ALA A 1 80 ? -5.145 1.965 -4.699 1 93.56 80 ALA A CA 1
ATOM 626 C C . ALA A 1 80 ? -6.293 2.764 -5.309 1 93.56 80 ALA A C 1
ATOM 628 O O . ALA A 1 80 ? -7.398 2.799 -4.758 1 93.56 80 ALA A O 1
ATOM 629 N N . THR A 1 81 ? -6.062 3.332 -6.438 1 93.81 81 THR A N 1
ATOM 630 C CA . THR A 1 81 ? -7.062 4.141 -7.129 1 93.81 81 THR A CA 1
ATOM 631 C C . THR A 1 81 ? -8.281 3.299 -7.496 1 93.81 81 THR A C 1
ATOM 633 O O . THR A 1 81 ? -9.414 3.783 -7.449 1 93.81 81 THR A O 1
ATOM 636 N N . VAL A 1 82 ? -8.031 2.035 -7.703 1 90.44 82 VAL A N 1
ATOM 637 C CA . VAL A 1 82 ? -9.102 1.173 -8.203 1 90.44 82 VAL A CA 1
ATOM 638 C C . VAL A 1 82 ? -9.852 0.547 -7.023 1 90.44 82 VAL A C 1
ATOM 640 O O . VAL A 1 82 ? -11.07 0.408 -7.062 1 90.44 82 VAL A O 1
ATOM 643 N N . HIS A 1 83 ? -9.102 0.235 -5.93 1 89.5 83 HIS A N 1
ATOM 644 C CA . HIS A 1 83 ? -9.711 -0.708 -5.004 1 89.5 83 HIS A CA 1
ATOM 645 C C . HIS A 1 83 ? -9.914 -0.078 -3.627 1 89.5 83 HIS A C 1
ATOM 647 O O . HIS A 1 83 ? -10.656 -0.606 -2.801 1 89.5 83 HIS A O 1
ATOM 653 N N . LEU A 1 84 ? -9.305 0.992 -3.305 1 91.25 84 LEU A N 1
ATOM 654 C CA . LEU A 1 84 ? -9.461 1.554 -1.967 1 91.25 84 LEU A CA 1
ATOM 655 C C . LEU A 1 84 ? -10.836 2.189 -1.804 1 91.25 84 LEU A C 1
ATOM 657 O O . LEU A 1 84 ? -11.516 2.486 -2.793 1 91.25 84 LEU A O 1
ATOM 661 N N . PRO A 1 85 ? -11.219 2.26 -0.62 1 87.31 85 PRO A N 1
ATOM 662 C CA . PRO A 1 85 ? -12.578 2.754 -0.38 1 87.31 85 PRO A CA 1
ATOM 663 C C . PRO A 1 85 ? -12.703 4.262 -0.589 1 87.31 85 PRO A C 1
ATOM 665 O O . PRO A 1 85 ? -11.719 4.996 -0.423 1 87.31 85 PRO A O 1
ATOM 668 N N . ASN A 1 86 ? -13.891 4.656 -0.897 1 85.62 86 ASN A N 1
ATOM 669 C CA . ASN A 1 86 ? -14.203 6.074 -1.03 1 85.62 86 ASN A CA 1
ATOM 670 C C . ASN A 1 86 ? -14.367 6.742 0.333 1 85.62 86 ASN A C 1
ATOM 672 O O . ASN A 1 86 ? -14.836 6.113 1.284 1 85.62 86 ASN A O 1
ATOM 676 N N . SER A 1 87 ? -13.875 7.988 0.356 1 83.81 87 SER A N 1
ATOM 677 C CA . SER A 1 87 ? -14.281 8.805 1.498 1 83.81 87 SER A CA 1
ATOM 678 C C . SER A 1 87 ? -15.742 9.211 1.396 1 83.81 87 SER A C 1
ATOM 680 O O . SER A 1 87 ? -16.219 9.594 0.321 1 83.81 87 SER A O 1
ATOM 682 N N . PRO A 1 88 ? -16.438 9.078 2.439 1 78.31 88 PRO A N 1
ATOM 683 C CA . PRO A 1 88 ? -17.844 9.445 2.391 1 78.31 88 PRO A CA 1
ATOM 684 C C . PRO A 1 88 ? -18.062 10.945 2.184 1 78.31 88 PRO A C 1
ATOM 686 O O . PRO A 1 88 ? -19.156 11.367 1.82 1 78.31 88 PRO A O 1
ATOM 689 N N . TYR A 1 89 ? -17 11.719 2.291 1 82.12 89 TYR A N 1
ATOM 690 C CA . TYR A 1 89 ? -17.203 13.164 2.322 1 82.12 89 TYR A CA 1
ATOM 691 C C . TYR A 1 89 ? -16.547 13.836 1.118 1 82.12 89 TYR A C 1
ATOM 693 O O . TYR A 1 89 ? -16.688 15.039 0.92 1 82.12 89 TYR A O 1
ATOM 701 N N . LEU A 1 90 ? -15.828 13.047 0.396 1 83.75 90 LEU A N 1
ATOM 702 C CA . LEU A 1 90 ? -15.07 13.594 -0.722 1 83.75 90 LEU A CA 1
ATOM 703 C C . LEU A 1 90 ? -15.531 12.992 -2.043 1 83.75 90 LEU A C 1
ATOM 705 O O . LEU A 1 90 ? -15.414 11.781 -2.248 1 83.75 90 LEU A O 1
ATOM 709 N N . SER A 1 91 ? -16.109 13.797 -2.912 1 77.31 91 SER A N 1
ATOM 710 C CA . SER A 1 91 ? -16.594 13.266 -4.18 1 77.31 91 SER A CA 1
ATOM 711 C C . SER A 1 91 ? -15.984 14.008 -5.363 1 77.31 91 SER A C 1
ATOM 713 O O . SER A 1 91 ? -15.789 13.43 -6.434 1 77.31 91 SER A O 1
ATOM 715 N N . ARG A 1 92 ? -15.781 15.25 -5.234 1 77.5 92 ARG A N 1
ATOM 716 C CA . ARG A 1 92 ? -15.133 16 -6.301 1 77.5 92 ARG A CA 1
ATOM 717 C C . ARG A 1 92 ? -13.633 16.156 -6.039 1 77.5 92 ARG A C 1
ATOM 719 O O . ARG A 1 92 ? -13.203 16.188 -4.887 1 77.5 92 ARG A O 1
ATOM 726 N N . PRO A 1 93 ? -12.844 16.234 -6.957 1 77.75 93 PRO A N 1
ATOM 727 C CA . PRO A 1 93 ? -13.219 16.188 -8.375 1 77.75 93 PRO A CA 1
ATOM 728 C C . PRO A 1 93 ? -13.711 14.812 -8.812 1 77.75 93 PRO A C 1
ATOM 730 O O . PRO A 1 93 ? -14.523 14.711 -9.734 1 77.75 93 PRO A O 1
ATOM 733 N N . HIS A 1 94 ? -13.086 13.781 -8.305 1 83.12 94 HIS A N 1
ATOM 734 C CA . HIS A 1 94 ? -13.484 12.398 -8.539 1 83.12 94 HIS A CA 1
ATOM 735 C C . HIS A 1 94 ? -13.039 11.5 -7.395 1 83.12 94 HIS A C 1
ATOM 737 O O . HIS A 1 94 ? -11.945 11.672 -6.848 1 83.12 94 HIS A O 1
ATOM 743 N N . PRO A 1 95 ? -13.836 10.648 -7.047 1 86.56 95 PRO A N 1
ATOM 744 C CA . PRO A 1 95 ? -13.438 9.75 -5.961 1 86.56 95 PRO A CA 1
ATOM 745 C C . PRO A 1 95 ? -12.117 9.031 -6.246 1 86.56 95 PRO A C 1
ATOM 747 O O . PRO A 1 95 ? -11.359 8.727 -5.316 1 86.56 95 PRO A O 1
ATOM 750 N N . ALA A 1 96 ? -11.852 8.789 -7.496 1 90.19 96 ALA A N 1
ATOM 751 C CA . ALA A 1 96 ? -10.602 8.133 -7.887 1 90.19 96 ALA A CA 1
ATOM 752 C C . ALA A 1 96 ? -9.391 8.953 -7.457 1 90.19 96 ALA A C 1
ATOM 754 O O . ALA A 1 96 ? -8.352 8.398 -7.105 1 90.19 96 ALA A O 1
ATOM 755 N N . PHE A 1 97 ? -9.547 10.266 -7.508 1 93.19 97 PHE A N 1
ATOM 756 C CA . PHE A 1 97 ? -8.461 11.156 -7.121 1 93.19 97 PHE A CA 1
ATOM 757 C C . PHE A 1 97 ? -8.117 10.992 -5.645 1 93.19 97 PHE A C 1
ATOM 759 O O . PHE A 1 97 ? -6.945 10.922 -5.277 1 93.19 97 PHE A O 1
ATOM 766 N N . TRP A 1 98 ? -9.07 10.898 -4.82 1 94 98 TRP A N 1
ATOM 767 C CA . TRP A 1 98 ? -8.859 10.789 -3.379 1 94 98 TRP A CA 1
ATOM 768 C C . TRP A 1 98 ? -8.344 9.406 -3.006 1 94 98 TRP A C 1
ATOM 770 O O . TRP A 1 98 ? -7.566 9.258 -2.061 1 94 98 TRP A O 1
ATOM 780 N N . ARG A 1 99 ? -8.75 8.375 -3.771 1 94.94 99 ARG A N 1
ATOM 781 C CA . ARG A 1 99 ? -8.203 7.039 -3.557 1 94.94 99 ARG A CA 1
ATOM 782 C C . ARG A 1 99 ? -6.723 6.992 -3.932 1 94.94 99 ARG A C 1
ATOM 784 O O . ARG A 1 99 ? -5.926 6.344 -3.252 1 94.94 99 ARG A O 1
ATOM 791 N N . MET A 1 100 ? -6.461 7.656 -5.039 1 96.12 100 MET A N 1
ATOM 792 C CA . MET A 1 100 ? -5.062 7.758 -5.441 1 96.12 100 MET A CA 1
ATOM 793 C C . MET A 1 100 ? -4.227 8.414 -4.348 1 96.12 100 MET A C 1
ATOM 795 O O . MET A 1 100 ? -3.123 7.961 -4.047 1 96.12 100 MET A O 1
ATOM 799 N N . LEU A 1 101 ? -4.773 9.461 -3.77 1 96.75 101 LEU A N 1
ATOM 800 C CA . LEU A 1 101 ? -4.086 10.156 -2.691 1 96.75 101 LEU A CA 1
ATOM 801 C C . LEU A 1 101 ? -3.842 9.227 -1.509 1 96.75 101 LEU A C 1
ATOM 803 O O . LEU A 1 101 ? -2.801 9.312 -0.852 1 96.75 101 LEU A O 1
ATOM 807 N N . GLN A 1 102 ? -4.805 8.383 -1.239 1 95.75 102 GLN A N 1
ATOM 808 C CA . GLN A 1 102 ? -4.609 7.391 -0.186 1 95.75 102 GLN A CA 1
ATOM 809 C C . GLN A 1 102 ? -3.408 6.5 -0.483 1 95.75 102 GLN A C 1
ATOM 811 O O . GLN A 1 102 ? -2.596 6.23 0.403 1 95.75 102 GLN A O 1
ATOM 816 N N . GLY A 1 103 ? -3.34 6.035 -1.726 1 95.5 103 GLY A N 1
ATOM 817 C CA . GLY A 1 103 ? -2.201 5.227 -2.131 1 95.5 103 GLY A CA 1
ATOM 818 C C . GLY A 1 103 ? -0.875 5.945 -1.974 1 95.5 103 GLY A C 1
ATOM 819 O O . GLY A 1 103 ? 0.098 5.367 -1.485 1 95.5 103 GLY A O 1
ATOM 820 N N . ILE A 1 104 ? -0.855 7.172 -2.338 1 97.12 104 ILE A N 1
ATOM 821 C CA . ILE A 1 104 ? 0.353 7.98 -2.211 1 97.12 104 ILE A CA 1
ATOM 822 C C . ILE A 1 104 ? 0.709 8.148 -0.734 1 97.12 104 ILE A C 1
ATOM 824 O O . ILE A 1 104 ? 1.885 8.102 -0.364 1 97.12 104 ILE A O 1
ATOM 828 N N . SER A 1 105 ? -0.278 8.352 0.075 1 97.38 105 SER A N 1
ATOM 829 C CA . SER A 1 105 ? -0.054 8.477 1.512 1 97.38 105 SER A CA 1
ATOM 830 C C . SER A 1 105 ? 0.582 7.215 2.084 1 97.38 105 SER A C 1
ATOM 832 O O . SER A 1 105 ? 1.48 7.293 2.924 1 97.38 105 SER A O 1
ATOM 834 N N . PHE A 1 106 ? 0.141 6.066 1.577 1 94.88 106 PHE A N 1
ATOM 835 C CA . PHE A 1 106 ? 0.716 4.797 2.004 1 94.88 106 PHE A CA 1
ATOM 836 C C . PHE A 1 106 ? 2.197 4.73 1.654 1 94.88 106 PHE A C 1
ATOM 838 O O . PHE A 1 106 ? 3.023 4.371 2.496 1 94.88 106 PHE A O 1
ATOM 845 N N . CYS A 1 107 ? 2.467 5.09 0.462 1 95.06 107 CYS A N 1
ATOM 846 C CA . CYS A 1 107 ? 3.846 5.043 -0.012 1 95.06 107 CYS A CA 1
ATOM 847 C C . CYS A 1 107 ? 4.719 6.031 0.752 1 95.06 107 CYS A C 1
ATOM 849 O O . CYS A 1 107 ? 5.848 5.707 1.128 1 95.06 107 CYS A O 1
ATOM 851 N N . TYR A 1 108 ? 4.223 7.227 0.997 1 97.06 108 TYR A N 1
ATOM 852 C CA . TYR A 1 108 ? 4.961 8.25 1.723 1 97.06 108 TYR A CA 1
ATOM 853 C C . TYR A 1 108 ? 5.242 7.812 3.154 1 97.06 108 TYR A C 1
ATOM 855 O O . TYR A 1 108 ? 6.359 7.98 3.652 1 97.06 108 TYR A O 1
ATOM 863 N N . LEU A 1 109 ? 4.246 7.266 3.775 1 97.5 109 LEU A N 1
ATOM 864 C CA . LEU A 1 109 ? 4.406 6.789 5.145 1 97.5 109 LEU A CA 1
ATOM 865 C C . LEU A 1 109 ? 5.434 5.668 5.215 1 97.5 109 LEU A C 1
ATOM 867 O O . LEU A 1 109 ? 6.238 5.613 6.145 1 97.5 109 LEU A O 1
ATOM 871 N N . ALA A 1 110 ? 5.359 4.719 4.258 1 95.12 110 ALA A N 1
ATOM 872 C CA . ALA A 1 110 ? 6.348 3.643 4.207 1 95.12 110 ALA A CA 1
ATOM 873 C C . ALA A 1 110 ? 7.762 4.203 4.062 1 95.12 110 ALA A C 1
ATOM 875 O O . ALA A 1 110 ? 8.688 3.742 4.73 1 95.12 110 ALA A O 1
ATOM 876 N N . PHE A 1 111 ? 7.93 5.152 3.221 1 95.94 111 PHE A N 1
ATOM 877 C CA . PHE A 1 111 ? 9.211 5.816 3 1 95.94 111 PHE A CA 1
ATOM 878 C C . PHE A 1 111 ? 9.711 6.477 4.281 1 95.94 111 PHE A C 1
ATOM 880 O O . PHE A 1 111 ? 10.859 6.297 4.672 1 95.94 111 PHE A O 1
ATOM 887 N N . LEU A 1 112 ? 8.805 7.227 4.961 1 98 112 LEU A N 1
ATOM 888 C CA . LEU A 1 112 ? 9.156 7.902 6.203 1 98 112 LEU A CA 1
ATOM 889 C C . LEU A 1 112 ? 9.539 6.895 7.281 1 98 112 LEU A C 1
ATOM 891 O O . LEU A 1 112 ? 10.469 7.137 8.055 1 98 112 LEU A O 1
ATOM 895 N N . THR A 1 113 ? 8.812 5.828 7.316 1 97.88 113 THR A N 1
ATOM 896 C CA . THR A 1 113 ? 9.102 4.789 8.297 1 97.88 113 THR A CA 1
ATOM 897 C C . THR A 1 113 ? 10.492 4.207 8.07 1 97.88 113 THR A C 1
ATOM 899 O O . THR A 1 113 ? 11.242 3.984 9.023 1 97.88 113 THR A O 1
ATOM 902 N N . TYR A 1 114 ? 10.867 3.941 6.832 1 96.94 114 TYR A N 1
ATOM 903 C CA . TYR A 1 114 ? 12.211 3.469 6.527 1 96.94 114 TYR A CA 1
ATOM 904 C C . TYR A 1 114 ? 13.266 4.453 7.031 1 96.94 114 TYR A C 1
ATOM 906 O O . TYR A 1 114 ? 14.234 4.055 7.672 1 96.94 114 TYR A O 1
ATOM 914 N N . ILE A 1 115 ? 13.047 5.727 6.781 1 97.69 115 ILE A N 1
ATOM 915 C CA . ILE A 1 115 ? 13.984 6.766 7.184 1 97.69 115 ILE A CA 1
ATOM 916 C C . ILE A 1 115 ? 14.086 6.816 8.703 1 97.69 115 ILE A C 1
ATOM 918 O O . ILE A 1 115 ? 15.172 6.98 9.258 1 97.69 115 ILE A O 1
ATOM 922 N N . LEU A 1 116 ? 12.953 6.711 9.375 1 98.12 116 LEU A N 1
ATOM 923 C CA . LEU A 1 116 ? 12.883 6.754 10.836 1 98.12 116 LEU A CA 1
ATOM 924 C C . LEU A 1 116 ? 13.805 5.699 11.445 1 98.12 116 LEU A C 1
ATOM 926 O O . LEU A 1 116 ? 14.375 5.922 12.516 1 98.12 116 LEU A O 1
ATOM 930 N N . PHE A 1 117 ? 14.062 4.602 10.773 1 97.56 117 PHE A N 1
ATOM 931 C CA . PHE A 1 117 ? 14.82 3.496 11.344 1 97.56 117 PHE A CA 1
ATOM 932 C C . PHE A 1 117 ? 16.297 3.596 10.969 1 97.56 117 PHE A C 1
ATOM 934 O O . PHE A 1 117 ? 17.109 2.77 11.391 1 97.56 117 PHE A O 1
ATOM 941 N N . GLN A 1 118 ? 16.641 4.586 10.172 1 96.75 118 GLN A N 1
ATOM 942 C CA . GLN A 1 118 ? 18.031 4.852 9.852 1 96.75 118 GLN A CA 1
ATOM 943 C C . GLN A 1 118 ? 18.641 5.832 10.852 1 96.75 118 GLN A C 1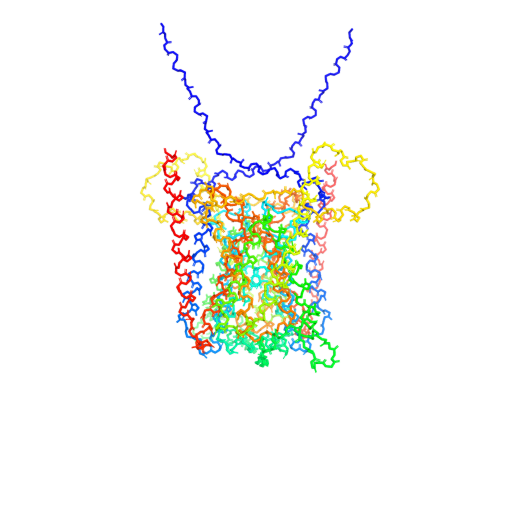
ATOM 945 O O . GLN A 1 118 ? 17.922 6.594 11.508 1 96.75 118 GLN A O 1
ATOM 950 N N . ASN A 1 119 ? 19.906 5.723 11.031 1 96 119 ASN A N 1
ATOM 951 C CA . ASN A 1 119 ? 20.547 6.848 11.703 1 96 119 ASN A CA 1
ATOM 952 C C . ASN A 1 119 ? 20.688 8.047 10.766 1 96 119 ASN A C 1
ATOM 954 O O . ASN A 1 119 ? 20.438 7.941 9.57 1 96 119 ASN A O 1
ATOM 958 N N . LEU A 1 120 ? 21 9.156 11.32 1 96.12 120 LEU A N 1
ATOM 959 C CA . LEU A 1 120 ? 20.953 10.414 10.594 1 96.12 120 LEU A CA 1
ATOM 960 C C . LEU A 1 120 ? 21.922 10.398 9.406 1 96.12 120 LEU A C 1
ATOM 962 O O . LEU A 1 120 ? 21.562 10.805 8.305 1 96.12 120 LEU A O 1
ATOM 966 N N . ASP A 1 121 ? 23.109 9.898 9.586 1 95.44 121 ASP A N 1
ATOM 967 C CA . ASP A 1 121 ? 24.109 9.867 8.523 1 95.44 121 ASP A CA 1
ATOM 968 C C . ASP A 1 121 ? 23.656 8.977 7.367 1 95.44 121 ASP A C 1
ATOM 970 O O . ASP A 1 121 ? 23.781 9.359 6.203 1 95.44 121 ASP A O 1
ATOM 974 N N . ASP A 1 122 ? 23.156 7.836 7.758 1 95.06 122 ASP A N 1
ATOM 975 C CA . ASP A 1 122 ? 22.688 6.914 6.73 1 95.06 122 ASP A CA 1
ATOM 976 C C . ASP A 1 122 ? 21.453 7.469 6.02 1 95.06 122 ASP A C 1
ATOM 978 O O . ASP A 1 122 ? 21.266 7.246 4.82 1 95.06 122 ASP A O 1
ATOM 982 N N . ALA A 1 123 ? 20.609 8.117 6.762 1 96.12 123 ALA A N 1
ATOM 983 C CA . ALA A 1 123 ? 19.453 8.758 6.141 1 96.12 123 ALA A CA 1
ATOM 984 C C . ALA A 1 123 ? 19.891 9.812 5.125 1 96.12 123 ALA A C 1
ATOM 986 O O . ALA A 1 123 ? 19.375 9.859 4.008 1 96.12 123 ALA A O 1
ATOM 987 N N . ARG A 1 124 ? 20.844 10.633 5.469 1 96.31 124 ARG A N 1
ATOM 988 C CA . ARG A 1 124 ? 21.375 11.656 4.574 1 96.31 124 ARG A CA 1
ATOM 989 C C . ARG A 1 124 ? 22 11.023 3.336 1 96.31 124 ARG A C 1
ATOM 991 O O . ARG A 1 124 ? 21.781 11.492 2.217 1 96.31 124 ARG A O 1
ATOM 998 N N . LYS A 1 125 ? 22.703 9.938 3.52 1 93.44 125 LYS A N 1
ATOM 999 C CA . LYS A 1 125 ? 23.297 9.211 2.402 1 93.44 125 LYS A CA 1
ATOM 1000 C C . LYS A 1 125 ? 22.234 8.633 1.488 1 93.44 125 LYS A C 1
ATOM 1002 O O . LYS A 1 125 ? 22.391 8.609 0.266 1 93.44 125 LYS A O 1
ATOM 1007 N N . PHE A 1 126 ? 21.203 8.125 2.104 1 92.25 126 PHE A N 1
ATOM 1008 C CA . PHE A 1 126 ? 20.109 7.562 1.331 1 92.25 126 PHE A CA 1
ATOM 1009 C C . PHE A 1 126 ? 19.531 8.602 0.382 1 92.25 126 PHE A C 1
ATOM 1011 O O . PHE A 1 126 ? 19.188 8.281 -0.761 1 92.25 126 PHE A O 1
ATOM 1018 N N . PHE A 1 127 ? 19.391 9.852 0.793 1 94.19 127 PHE A N 1
ATOM 1019 C CA . PHE A 1 127 ? 18.828 10.906 -0.035 1 94.19 127 PHE A CA 1
ATOM 1020 C C . PHE A 1 127 ? 19.734 11.219 -1.222 1 94.19 127 PHE A C 1
ATOM 1022 O O . PHE A 1 127 ? 19.266 11.648 -2.275 1 94.19 127 PHE A O 1
ATOM 1029 N N . SER A 1 128 ? 21.016 10.953 -1.101 1 91.56 128 SER A N 1
ATOM 1030 C CA . SER A 1 128 ? 21.938 11.156 -2.213 1 91.56 128 SER A CA 1
ATOM 1031 C C . SER A 1 128 ? 21.688 10.148 -3.332 1 91.56 128 SER A C 1
ATOM 1033 O O . SER A 1 128 ? 22.016 10.406 -4.492 1 91.56 128 SER A O 1
ATOM 1035 N N . LEU A 1 129 ? 21.094 8.969 -2.957 1 84.94 129 LEU A N 1
ATOM 1036 C CA . LEU A 1 129 ? 20.734 7.957 -3.947 1 84.94 129 LEU A CA 1
ATOM 1037 C C . LEU A 1 129 ? 19.531 8.398 -4.766 1 84.94 129 LEU A C 1
ATOM 1039 O O . LEU A 1 129 ? 19.375 7.977 -5.914 1 84.94 129 LEU A O 1
ATOM 1043 N N . LEU A 1 130 ? 18.719 9.234 -4.16 1 85.88 130 LEU A N 1
ATOM 1044 C CA . LEU A 1 130 ? 17.547 9.75 -4.859 1 85.88 130 LEU A CA 1
ATOM 1045 C C . LEU A 1 130 ? 17.938 10.859 -5.828 1 85.88 130 LEU A C 1
ATOM 1047 O O . LEU A 1 130 ? 17.422 10.922 -6.949 1 85.88 130 LEU A O 1
ATOM 1051 N N . ASP A 1 131 ? 18.797 11.711 -5.406 1 89.94 131 ASP A N 1
ATOM 1052 C CA . ASP A 1 131 ? 19.312 12.844 -6.168 1 89.94 131 ASP A CA 1
ATOM 1053 C C . ASP A 1 131 ? 20.719 13.211 -5.719 1 89.94 131 ASP A C 1
ATOM 1055 O O . ASP A 1 131 ? 20.969 13.383 -4.523 1 89.94 131 ASP A O 1
ATOM 1059 N N . SER A 1 132 ? 21.562 13.32 -6.672 1 89.62 132 SER A N 1
ATOM 1060 C CA . SER A 1 132 ? 22.969 13.555 -6.379 1 89.62 132 SER A CA 1
ATOM 1061 C C . SER A 1 132 ? 23.172 14.898 -5.695 1 89.62 132 SER A C 1
ATOM 1063 O O . SER A 1 132 ? 24.219 15.125 -5.062 1 89.62 132 SER A O 1
ATOM 1065 N N . LYS A 1 133 ? 22.219 15.75 -5.734 1 91.56 133 LYS A N 1
ATOM 1066 C CA . LYS A 1 133 ? 22.312 17.062 -5.109 1 91.56 133 LYS A CA 1
ATOM 1067 C C . LYS A 1 133 ? 22.047 16.984 -3.609 1 91.56 133 LYS A C 1
ATOM 1069 O O . LYS A 1 133 ? 22.328 17.938 -2.871 1 91.56 133 LYS A O 1
ATOM 1074 N N . LEU A 1 134 ? 21.641 15.852 -3.146 1 94.38 134 LEU A N 1
ATOM 1075 C CA . LEU A 1 134 ? 21.266 15.672 -1.749 1 94.38 134 LEU A CA 1
ATOM 1076 C C . LEU A 1 134 ? 22.344 14.922 -0.987 1 94.38 134 LEU A C 1
ATOM 1078 O O . LEU A 1 134 ? 23.312 14.453 -1.583 1 94.38 134 LEU A O 1
ATOM 1082 N N . GLY A 1 135 ? 22.25 14.969 0.329 1 93.06 135 GLY A N 1
ATOM 1083 C CA . GLY A 1 135 ? 23.203 14.234 1.146 1 93.06 135 GLY A CA 1
ATOM 1084 C C . GLY A 1 135 ? 24.469 15.031 1.442 1 93.06 135 GLY A C 1
ATOM 1085 O O . GLY A 1 135 ? 25.484 14.461 1.854 1 93.06 135 GLY A O 1
ATOM 1086 N N . LYS A 1 136 ? 24.391 16.266 1.147 1 94.25 136 LYS A N 1
ATOM 1087 C CA . LYS A 1 136 ? 25.5 17.172 1.435 1 94.25 136 LYS A CA 1
ATOM 1088 C C . LYS A 1 136 ? 25.078 18.25 2.424 1 94.25 136 LYS A C 1
ATOM 1090 O O . LYS A 1 136 ? 23.938 18.703 2.422 1 94.25 136 LYS A O 1
ATOM 1095 N N . PRO A 1 137 ? 26.062 18.609 3.256 1 93 137 PRO A N 1
ATOM 1096 C CA . PRO A 1 137 ? 25.734 19.656 4.227 1 93 137 PRO A CA 1
ATOM 1097 C C . PRO A 1 137 ? 25.25 20.953 3.562 1 93 137 PRO A C 1
ATOM 1099 O O . PRO A 1 137 ? 25.75 21.328 2.5 1 93 137 PRO A O 1
ATOM 1102 N N . LEU A 1 138 ? 24.312 21.547 4.18 1 91.12 138 LEU A N 1
ATOM 1103 C CA . LEU A 1 138 ? 23.75 22.797 3.66 1 91.12 138 LEU A CA 1
ATOM 1104 C C . LEU A 1 138 ? 24.75 23.938 3.789 1 91.12 138 LEU A C 1
ATOM 1106 O O . LEU A 1 138 ? 25.516 23.984 4.75 1 91.12 138 LEU A O 1
ATOM 1110 N N . PRO A 1 139 ? 24.75 24.75 2.787 1 86.88 139 PRO A N 1
ATOM 1111 C CA . PRO A 1 139 ? 25.641 25.891 2.9 1 86.88 139 PRO A CA 1
ATOM 1112 C C . PRO A 1 139 ? 25.281 26.797 4.078 1 86.88 139 PRO A C 1
ATOM 1114 O O . PRO A 1 139 ? 24.109 26.938 4.43 1 86.88 139 PRO A O 1
ATOM 1117 N N . GLU A 1 140 ? 26.328 27.359 4.68 1 80.81 140 GLU A N 1
ATOM 1118 C CA . GLU A 1 140 ? 26.109 28.297 5.77 1 80.81 140 GLU A CA 1
ATOM 1119 C C . GLU A 1 140 ? 25.547 29.625 5.25 1 80.81 140 GLU A C 1
ATOM 1121 O O . GLU A 1 140 ? 26.047 30.188 4.281 1 80.81 140 GLU A O 1
ATOM 1126 N N . LYS A 1 141 ? 24.422 29.891 5.684 1 80.62 141 LYS A N 1
ATOM 1127 C CA . LYS A 1 141 ? 23.766 31.156 5.305 1 80.62 141 LYS A CA 1
ATOM 1128 C C . LYS A 1 141 ? 23.531 32.031 6.523 1 80.62 141 LYS A C 1
ATOM 1130 O O . LYS A 1 141 ? 23.188 31.547 7.598 1 80.62 141 LYS A O 1
ATOM 1135 N N . SER A 1 142 ? 23.859 33.25 6.348 1 78.44 142 SER A N 1
ATOM 1136 C CA . SER A 1 142 ? 23.531 34.219 7.387 1 78.44 142 SER A CA 1
ATOM 1137 C C . SER A 1 142 ? 22.109 34.75 7.23 1 78.44 142 SER A C 1
ATOM 1139 O O . SER A 1 142 ? 21.656 35 6.113 1 78.44 142 SER A O 1
ATOM 1141 N N . TYR A 1 143 ? 21.469 34.781 8.336 1 81.62 143 TYR A N 1
ATOM 1142 C CA . TYR A 1 143 ? 20.078 35.25 8.312 1 81.62 143 TYR A CA 1
ATOM 1143 C C . TYR A 1 143 ? 19.922 36.531 9.102 1 81.62 143 TYR A C 1
ATOM 1145 O O . TYR A 1 143 ? 20.531 36.719 10.156 1 81.62 143 TYR A O 1
ATOM 1153 N N . ALA A 1 144 ? 19.141 37.438 8.656 1 80.62 144 ALA A N 1
ATOM 1154 C CA . ALA A 1 144 ? 18.734 38.656 9.32 1 80.62 144 ALA A CA 1
ATOM 1155 C C . ALA A 1 144 ? 19.953 39.531 9.672 1 80.62 144 ALA A C 1
ATOM 1157 O O . ALA A 1 144 ? 20.031 40.062 10.766 1 80.62 144 ALA A O 1
ATOM 1158 N N . GLU A 1 145 ? 21 39.531 8.852 1 78.75 145 GLU A N 1
ATOM 1159 C CA . GLU A 1 145 ? 22.203 40.312 9.133 1 78.75 145 GLU A CA 1
ATOM 1160 C C . GLU A 1 145 ? 22 41.781 8.828 1 78.75 145 GLU A C 1
ATOM 1162 O O . GLU A 1 145 ? 22.406 42.656 9.609 1 78.75 145 GLU A O 1
ATOM 1167 N N . ASN A 1 146 ? 21.484 42.062 7.723 1 81.31 146 ASN A N 1
ATOM 1168 C CA . ASN A 1 146 ? 21.234 43.469 7.375 1 81.31 146 ASN A CA 1
ATOM 1169 C C . ASN A 1 146 ? 19.734 43.719 7.215 1 81.31 146 ASN A C 1
ATOM 1171 O O . ASN A 1 146 ? 19.172 43.5 6.148 1 81.31 146 ASN A O 1
ATOM 1175 N N . CYS A 1 147 ? 19.156 44.281 8.32 1 87.62 147 CYS A N 1
ATOM 1176 C CA . CYS A 1 147 ? 17.703 44.469 8.312 1 87.62 147 CYS A CA 1
ATOM 1177 C C . CYS A 1 147 ? 17.359 45.969 8.164 1 87.62 147 CYS A C 1
ATOM 1179 O O . CYS A 1 147 ? 16.266 46.375 8.523 1 87.62 147 CYS A O 1
ATOM 1181 N N . ASP A 1 148 ? 18.359 46.656 7.633 1 87.94 148 ASP A N 1
ATOM 1182 C CA . ASP A 1 148 ? 18.078 48.062 7.402 1 87.94 148 ASP A CA 1
ATOM 1183 C C . ASP A 1 148 ? 17.047 48.25 6.285 1 87.94 148 ASP A C 1
ATOM 1185 O O . ASP A 1 148 ? 17.188 47.656 5.211 1 87.94 148 ASP A O 1
ATOM 1189 N N . VAL A 1 149 ? 16.109 49.031 6.598 1 86.94 149 VAL A N 1
ATOM 1190 C CA . VAL A 1 149 ? 15.055 49.281 5.613 1 86.94 149 VAL A CA 1
ATOM 1191 C C . VAL A 1 149 ? 15.547 50.281 4.562 1 86.94 149 VAL A C 1
ATOM 1193 O O . VAL A 1 149 ? 15.344 50.062 3.363 1 86.94 149 VAL A O 1
ATOM 1196 N N . PHE A 1 150 ? 16.125 51.281 5.105 1 87.94 150 PHE A N 1
ATOM 1197 C CA . PHE A 1 150 ? 16.688 52.312 4.242 1 87.94 150 PHE A CA 1
ATOM 1198 C C . PHE A 1 150 ? 18.188 52.094 4.078 1 87.94 150 PHE A C 1
ATOM 1200 O O . PHE A 1 150 ? 18.938 52.094 5.062 1 87.94 150 PHE A O 1
ATOM 1207 N N . THR A 1 151 ? 18.641 51.812 2.783 1 88.88 151 THR A N 1
ATOM 1208 C CA . THR A 1 151 ? 20.047 51.562 2.484 1 88.88 151 THR A CA 1
ATOM 1209 C C . THR A 1 151 ? 20.578 52.594 1.496 1 88.88 151 THR A C 1
ATOM 1211 O O . THR A 1 151 ? 20.828 52.281 0.33 1 88.88 151 THR A O 1
ATOM 1214 N N . PRO A 1 152 ? 20.891 53.75 2.004 1 86.19 152 PRO A N 1
ATOM 1215 C CA . PRO A 1 152 ? 21.328 54.812 1.109 1 86.19 152 PRO A CA 1
ATOM 1216 C C . PRO A 1 152 ? 22.672 54.531 0.46 1 86.19 152 PRO A C 1
ATOM 1218 O O . PRO A 1 152 ? 22.969 55.062 -0.625 1 86.19 152 PRO A O 1
ATOM 1221 N N . ASN A 1 153 ? 23.5 53.781 1.064 1 88.06 153 ASN A N 1
ATOM 1222 C CA . ASN A 1 153 ? 24.844 53.531 0.574 1 88.06 153 ASN A CA 1
ATOM 1223 C C . ASN A 1 153 ? 24.875 52.375 -0.415 1 88.06 153 ASN A C 1
ATOM 1225 O O . ASN A 1 153 ? 25.922 52.062 -0.992 1 88.06 153 ASN A O 1
ATOM 1229 N N . ASP A 1 154 ? 23.734 51.75 -0.55 1 85.5 154 ASP A N 1
ATOM 1230 C CA . ASP A 1 154 ? 23.688 50.656 -1.526 1 85.5 154 ASP A CA 1
ATOM 1231 C C . ASP A 1 154 ? 23.562 51.188 -2.947 1 85.5 154 ASP A C 1
ATOM 1233 O O . ASP A 1 154 ? 22.75 52.094 -3.211 1 85.5 154 ASP A O 1
ATOM 1237 N N . PRO A 1 155 ? 24.328 50.906 -3.824 1 87.94 155 PRO A N 1
ATOM 1238 C CA . PRO A 1 155 ? 24.375 51.469 -5.184 1 87.94 155 PRO A CA 1
ATOM 1239 C C . PRO A 1 155 ? 23.125 51.094 -5.996 1 87.94 155 PRO A C 1
ATOM 1241 O O . PRO A 1 155 ? 22.797 51.781 -6.961 1 87.94 155 PRO A O 1
ATOM 1244 N N . ASN A 1 156 ? 22.516 50.031 -5.602 1 85.12 156 ASN A N 1
ATOM 1245 C CA . ASN A 1 156 ? 21.422 49.531 -6.445 1 85.12 156 ASN A CA 1
ATOM 1246 C C . ASN A 1 156 ? 20.078 50.125 -6.027 1 85.12 156 ASN A C 1
ATOM 1248 O O . ASN A 1 156 ? 19.172 50.25 -6.852 1 85.12 156 ASN A O 1
ATOM 1252 N N . SER A 1 157 ? 19.922 50.25 -4.746 1 84 157 SER A N 1
ATOM 1253 C CA . SER A 1 157 ? 18.625 50.75 -4.297 1 84 157 SER A CA 1
ATOM 1254 C C . SER A 1 157 ? 18.719 51.344 -2.893 1 84 157 SER A C 1
ATOM 1256 O O . SER A 1 157 ? 19.5 50.844 -2.061 1 84 157 SER A O 1
ATOM 1258 N N . TYR A 1 158 ? 17.875 52.344 -2.795 1 86.62 158 TYR A N 1
ATOM 1259 C CA . TYR A 1 158 ? 17.766 52.938 -1.468 1 86.62 158 TYR A CA 1
ATOM 1260 C C . TYR A 1 158 ? 17.016 52.031 -0.518 1 86.62 158 TYR A C 1
ATOM 1262 O O . TYR A 1 158 ? 17 52.25 0.695 1 86.62 158 TYR A O 1
ATOM 1270 N N . PHE A 1 159 ? 16.406 51.031 -1.017 1 88.12 159 PHE A N 1
ATOM 1271 C CA . PHE A 1 159 ? 15.695 50.031 -0.243 1 88.12 159 PHE A CA 1
ATOM 1272 C C . PHE A 1 159 ? 16.109 48.625 -0.657 1 88.12 159 PHE A C 1
ATOM 1274 O O . PHE A 1 159 ? 15.266 47.75 -0.881 1 88.12 159 PHE A O 1
ATOM 1281 N N . ALA A 1 160 ? 17.328 48.375 -0.717 1 83.06 160 ALA A N 1
ATOM 1282 C CA . ALA A 1 160 ? 17.906 47.188 -1.303 1 83.06 160 ALA A CA 1
ATOM 1283 C C . ALA A 1 160 ? 17.469 45.938 -0.543 1 83.06 160 ALA A C 1
ATOM 1285 O O . ALA A 1 160 ? 17.125 44.906 -1.152 1 83.06 160 ALA A O 1
ATOM 1286 N N . ASN A 1 161 ? 17.438 45.969 0.697 1 82.38 161 ASN A N 1
ATOM 1287 C CA . ASN A 1 161 ? 17.062 44.812 1.506 1 82.38 161 ASN A CA 1
ATOM 1288 C C . ASN A 1 161 ? 15.602 44.438 1.303 1 82.38 161 ASN A C 1
ATOM 1290 O O . ASN A 1 161 ? 15.281 43.25 1.182 1 82.38 161 ASN A O 1
ATOM 1294 N N . VAL A 1 162 ? 14.82 45.406 1.213 1 81.31 162 VAL A N 1
ATOM 1295 C CA . VAL A 1 162 ? 13.391 45.156 1.034 1 81.31 162 VAL A CA 1
ATOM 1296 C C . VAL A 1 162 ? 13.117 44.656 -0.379 1 81.31 162 VAL A C 1
ATOM 1298 O O . VAL A 1 162 ? 12.32 43.75 -0.572 1 81.31 162 VAL A O 1
ATOM 1301 N N . LYS A 1 163 ? 13.781 45.219 -1.275 1 81.31 163 LYS A N 1
ATOM 1302 C CA . LYS A 1 163 ? 13.625 44.812 -2.672 1 81.31 163 LYS A CA 1
ATOM 1303 C C . LYS A 1 163 ? 14.047 43.375 -2.883 1 81.31 163 LYS A C 1
ATOM 1305 O O . LYS A 1 163 ? 13.398 42.625 -3.625 1 81.31 163 LYS A O 1
ATOM 1310 N N . ASP A 1 164 ? 14.992 42.969 -2.258 1 78.44 164 ASP A N 1
ATOM 1311 C CA . ASP A 1 164 ? 15.492 41.625 -2.385 1 78.44 164 ASP A CA 1
ATOM 1312 C C . ASP A 1 164 ? 14.492 40.625 -1.812 1 78.44 164 ASP A C 1
ATOM 1314 O O . ASP A 1 164 ? 14.359 39.5 -2.326 1 78.44 164 ASP A O 1
ATOM 1318 N N . CYS A 1 165 ? 13.852 40.938 -0.829 1 77.38 165 CYS A N 1
ATOM 1319 C CA . CYS A 1 165 ? 12.898 40.062 -0.174 1 77.38 165 CYS A CA 1
ATOM 1320 C C . CYS A 1 165 ? 11.609 39.969 -0.981 1 77.38 165 CYS A C 1
ATOM 1322 O O . CYS A 1 165 ? 11.039 38.875 -1.104 1 77.38 165 CYS A O 1
ATOM 1324 N N . ILE A 1 166 ? 11.195 41.031 -1.557 1 75.5 166 ILE A N 1
ATOM 1325 C CA . ILE A 1 166 ? 9.93 41.062 -2.281 1 75.5 166 ILE A CA 1
ATOM 1326 C C . ILE A 1 166 ? 10.039 40.25 -3.557 1 75.5 166 ILE A C 1
ATOM 1328 O O . ILE A 1 166 ? 9.078 39.594 -3.969 1 75.5 166 ILE A O 1
ATOM 1332 N N . PHE A 1 167 ? 11.141 40.156 -4.043 1 68.56 167 PHE A N 1
ATOM 1333 C CA . PHE A 1 167 ? 11.281 39.469 -5.316 1 68.56 167 PHE A CA 1
ATOM 1334 C C . PHE A 1 167 ? 11.758 38.031 -5.105 1 68.56 167 PHE A C 1
ATOM 1336 O O . PHE A 1 167 ? 12.094 37.344 -6.066 1 68.56 167 PHE A O 1
ATOM 1343 N N . ASP A 1 168 ? 11.633 37.719 -3.963 1 70.88 168 ASP A N 1
ATOM 1344 C CA . ASP A 1 168 ? 11.961 36.312 -3.637 1 70.88 168 ASP A CA 1
ATOM 1345 C C . ASP A 1 168 ? 10.766 35.406 -3.873 1 70.88 168 ASP A C 1
ATOM 1347 O O . ASP A 1 168 ? 9.617 35.844 -3.717 1 70.88 168 ASP A O 1
ATOM 1351 N N . VAL A 1 169 ? 11.023 34.219 -4.418 1 70.06 169 VAL A N 1
ATOM 1352 C CA . VAL A 1 169 ? 10.039 33.188 -4.742 1 70.06 169 VAL A CA 1
ATOM 1353 C C . VAL A 1 169 ? 9.211 32.844 -3.5 1 70.06 169 VAL A C 1
ATOM 1355 O O . VAL A 1 169 ? 8.102 32.344 -3.607 1 70.06 169 VAL A O 1
ATOM 1358 N N . TYR A 1 170 ? 9.633 33.375 -2.434 1 75.44 170 TYR A N 1
ATOM 1359 C CA . TYR A 1 170 ? 9 33.062 -1.164 1 75.44 170 TYR A CA 1
ATOM 1360 C C . TYR A 1 170 ? 7.695 33.844 -0.993 1 75.44 170 TYR A C 1
ATOM 1362 O O . TYR A 1 170 ? 6.746 33.344 -0.384 1 75.44 170 TYR A O 1
ATOM 1370 N N . ILE A 1 171 ? 7.617 35 -1.677 1 78.19 171 ILE A N 1
ATOM 1371 C CA . ILE A 1 171 ? 6.461 35.875 -1.494 1 78.19 171 ILE A CA 1
ATOM 1372 C C . ILE A 1 171 ? 5.238 35.25 -2.166 1 78.19 171 ILE A C 1
ATOM 1374 O O . ILE A 1 171 ? 4.211 35.031 -1.518 1 78.19 171 ILE A O 1
ATOM 1378 N N . PRO A 1 172 ? 5.379 34.906 -3.367 1 81.31 172 PRO A N 1
ATOM 1379 C CA . PRO A 1 172 ? 4.211 34.25 -3.973 1 81.31 172 PRO A CA 1
ATOM 1380 C C . PRO A 1 172 ? 3.865 32.938 -3.316 1 81.31 172 PRO A C 1
ATOM 1382 O O . PRO A 1 172 ? 2.689 32.562 -3.234 1 81.31 172 PRO A O 1
ATOM 1385 N N . ALA A 1 173 ? 4.777 32.281 -2.834 1 84.12 173 ALA A N 1
ATOM 1386 C CA . ALA A 1 173 ? 4.531 31 -2.178 1 84.12 173 ALA A CA 1
ATOM 1387 C C . ALA A 1 173 ? 3.727 31.188 -0.895 1 84.12 173 ALA A C 1
ATOM 1389 O O . ALA A 1 173 ? 2.809 30.406 -0.613 1 84.12 173 ALA A O 1
ATOM 1390 N N . HIS A 1 174 ? 4.059 32.25 -0.146 1 86.69 174 HIS A N 1
ATOM 1391 C CA . HIS A 1 174 ? 3.316 32.531 1.076 1 86.69 174 HIS A CA 1
ATOM 1392 C C . HIS A 1 174 ? 1.873 32.906 0.767 1 86.69 174 HIS A C 1
ATOM 1394 O O . HIS A 1 174 ? 0.944 32.406 1.404 1 86.69 174 HIS A O 1
ATOM 1400 N N . ALA A 1 175 ? 1.797 33.812 -0.222 1 90.75 175 ALA A N 1
ATOM 1401 C CA . ALA A 1 175 ? 0.458 34.281 -0.567 1 90.75 175 ALA A CA 1
ATOM 1402 C C . ALA A 1 175 ? -0.415 33.125 -1.068 1 90.75 175 ALA A C 1
ATOM 1404 O O . ALA A 1 175 ? -1.547 32.938 -0.61 1 90.75 175 ALA A O 1
ATOM 1405 N N . PHE A 1 176 ? 0.099 32.406 -1.915 1 92.5 176 PHE A N 1
ATOM 1406 C CA . PHE A 1 176 ? -0.643 31.266 -2.461 1 92.5 176 PHE A CA 1
ATOM 1407 C C . PHE A 1 176 ? -0.922 30.234 -1.381 1 92.5 176 PHE A C 1
ATOM 1409 O O . PHE A 1 176 ? -2 29.641 -1.35 1 92.5 176 PHE A O 1
ATOM 1416 N N . GLY A 1 177 ? 0.015 30 -0.539 1 94.5 177 GLY A N 1
ATOM 1417 C CA . GLY A 1 177 ? -0.156 29.062 0.561 1 94.5 177 GLY A CA 1
ATOM 1418 C C . GLY A 1 177 ? -1.306 29.422 1.481 1 94.5 177 GLY A C 1
ATOM 1419 O O . GLY A 1 177 ? -2.123 28.578 1.831 1 94.5 177 GLY A O 1
ATOM 1420 N N . TRP A 1 178 ? -1.403 30.672 1.805 1 96 178 TRP A N 1
ATOM 1421 C CA . TRP A 1 178 ? -2.449 31.094 2.73 1 96 178 TRP A CA 1
ATOM 1422 C C . TRP A 1 178 ? -3.789 31.219 2.016 1 96 178 TRP A C 1
ATOM 1424 O O . TRP A 1 178 ? -4.848 31.094 2.639 1 96 178 TRP A O 1
ATOM 1434 N N . TRP A 1 179 ? -3.719 31.578 0.697 1 96.44 179 TRP A N 1
ATOM 1435 C CA . TRP A 1 179 ? -4.941 31.469 -0.095 1 96.44 179 TRP A CA 1
ATOM 1436 C C . TRP A 1 179 ? -5.531 30.062 -0.007 1 96.44 179 TRP A C 1
ATOM 1438 O O . TRP A 1 179 ? -6.727 29.906 0.25 1 96.44 179 TRP A O 1
ATOM 1448 N N . PHE A 1 180 ? -4.684 29.141 -0.161 1 95.5 180 PHE A N 1
ATOM 1449 C CA . PHE A 1 180 ? -5.102 27.734 -0.135 1 95.5 180 PHE A CA 1
ATOM 1450 C C . PHE A 1 180 ? -5.527 27.328 1.269 1 95.5 180 PHE A C 1
ATOM 1452 O O . PHE A 1 180 ? -6.531 26.641 1.44 1 95.5 180 PHE A O 1
ATOM 1459 N N . LYS A 1 181 ? -4.789 27.703 2.254 1 97.06 181 LYS A N 1
ATOM 1460 C CA . LYS A 1 181 ? -5.129 27.391 3.639 1 97.06 181 LYS A CA 1
ATOM 1461 C C . LYS A 1 181 ? -6.508 27.938 4.004 1 97.06 181 LYS A C 1
ATOM 1463 O O . LYS A 1 181 ? -7.273 27.281 4.707 1 97.06 181 LYS A O 1
ATOM 1468 N N . MET A 1 182 ? -6.781 29.078 3.51 1 96.5 182 MET A N 1
ATOM 1469 C CA . MET A 1 182 ? -8.078 29.688 3.789 1 96.5 182 MET A CA 1
ATOM 1470 C C . MET A 1 182 ? -9.203 28.859 3.174 1 96.5 182 MET A C 1
ATOM 1472 O O . MET A 1 182 ? -10.273 28.719 3.77 1 96.5 182 MET A O 1
ATOM 1476 N N . ILE A 1 183 ? -8.953 28.297 2.084 1 93.88 183 ILE A N 1
ATOM 1477 C CA . ILE A 1 183 ? -9.961 27.5 1.396 1 93.88 183 ILE A CA 1
ATOM 1478 C C . ILE A 1 183 ? -10.164 26.172 2.141 1 93.88 183 ILE A C 1
ATOM 1480 O O . ILE A 1 183 ? -11.266 25.625 2.145 1 93.88 183 ILE A O 1
ATOM 1484 N N . ILE A 1 184 ? -9.195 25.734 2.811 1 95.56 184 ILE A N 1
ATOM 1485 C CA . ILE A 1 184 ? -9.258 24.484 3.555 1 95.56 184 ILE A CA 1
ATOM 1486 C C . ILE A 1 184 ? -9.93 24.719 4.906 1 95.56 184 ILE A C 1
ATOM 1488 O O . ILE A 1 184 ? -10.875 24 5.27 1 95.56 184 ILE A O 1
ATOM 1492 N N . VAL A 1 185 ? -9.508 25.734 5.613 1 96 185 VAL A N 1
ATOM 1493 C CA . VAL A 1 185 ? -9.961 26.016 6.973 1 96 185 VAL A CA 1
ATOM 1494 C C . VAL A 1 185 ? -11.328 26.688 6.941 1 96 185 VAL A C 1
ATOM 1496 O O . VAL A 1 185 ? -12.172 26.438 7.805 1 96 185 VAL A O 1
ATOM 1499 N N . ARG A 1 186 ? -11.602 27.578 6.016 1 94.12 186 ARG A N 1
ATOM 1500 C CA . ARG A 1 186 ? -12.852 28.266 5.711 1 94.12 186 ARG A CA 1
ATOM 1501 C C . ARG A 1 186 ? -13.297 29.125 6.883 1 94.12 186 ARG A C 1
ATOM 1503 O O . ARG A 1 186 ? -14.492 29.219 7.172 1 94.12 186 ARG A O 1
ATOM 1510 N N . ASP A 1 187 ? -12.367 29.672 7.641 1 95.06 187 ASP A N 1
ATOM 1511 C CA . ASP A 1 187 ? -12.609 30.594 8.742 1 95.06 187 ASP A CA 1
ATOM 1512 C C . ASP A 1 187 ? -11.516 31.656 8.82 1 95.06 187 ASP A C 1
ATOM 1514 O O . ASP A 1 187 ? -10.367 31.344 9.148 1 95.06 187 ASP A O 1
ATOM 1518 N N . VAL A 1 188 ? -11.867 32.875 8.578 1 94.94 188 VAL A N 1
ATOM 1519 C CA . VAL A 1 188 ? -10.914 34 8.477 1 94.94 188 VAL A CA 1
ATOM 1520 C C . VAL A 1 188 ? -10.211 34.188 9.812 1 94.94 188 VAL A C 1
ATOM 1522 O O . VAL A 1 188 ? -9 34.375 9.859 1 94.94 188 VAL A O 1
ATOM 1525 N N . LYS A 1 189 ? -10.977 34.188 10.875 1 95.06 189 LYS A N 1
ATOM 1526 C CA . LYS A 1 189 ? -10.406 34.406 12.203 1 95.06 189 LYS A CA 1
ATOM 1527 C C . LYS A 1 189 ? -9.383 33.312 12.547 1 95.06 189 LYS A C 1
ATOM 1529 O O . LYS A 1 189 ? -8.312 33.625 13.086 1 95.06 189 LYS A O 1
ATOM 1534 N N . LEU A 1 190 ? -9.773 32.125 12.258 1 96.12 190 LEU A N 1
ATOM 1535 C CA . LEU A 1 190 ? -8.867 31.031 12.547 1 96.12 190 LEU A CA 1
ATOM 1536 C C . LEU A 1 190 ? -7.609 31.109 11.695 1 96.12 190 LEU A C 1
ATOM 1538 O O . LEU A 1 190 ? -6.504 30.875 12.18 1 96.12 190 LEU A O 1
ATOM 1542 N N . CYS A 1 191 ? -7.742 31.469 10.438 1 97.19 191 CYS A N 1
ATOM 1543 C CA . CYS A 1 191 ? -6.59 31.594 9.547 1 97.19 191 CYS A CA 1
ATOM 1544 C C . CYS A 1 191 ? -5.676 32.719 10.008 1 97.19 191 CYS A C 1
ATOM 1546 O O . CYS A 1 191 ? -4.453 32.594 10 1 97.19 191 CYS A O 1
ATOM 1548 N N . ALA A 1 192 ? -6.312 33.844 10.375 1 95.94 192 ALA A N 1
ATOM 1549 C CA . ALA A 1 192 ? -5.527 34.969 10.883 1 95.94 192 ALA A CA 1
ATOM 1550 C C . ALA A 1 192 ? -4.754 34.562 12.141 1 95.94 192 ALA A C 1
ATOM 1552 O O . ALA A 1 192 ? -3.584 34.906 12.297 1 95.94 192 ALA A O 1
ATOM 1553 N N . PHE A 1 193 ? -5.395 33.906 12.977 1 96.44 193 PHE A N 1
ATOM 1554 C CA . PHE A 1 193 ? -4.75 33.438 14.195 1 96.44 193 PHE A CA 1
ATOM 1555 C C . PHE A 1 193 ? -3.592 32.5 13.875 1 96.44 193 PHE A C 1
ATOM 1557 O O . PHE A 1 193 ? -2.506 32.625 14.445 1 96.44 193 PHE A O 1
ATOM 1564 N N . LEU A 1 194 ? -3.82 31.516 13.008 1 97.44 194 LEU A N 1
ATOM 1565 C CA . LEU A 1 194 ? -2.791 30.578 12.602 1 97.44 194 LEU A CA 1
ATOM 1566 C C . LEU A 1 194 ? -1.596 31.297 11.992 1 97.44 194 LEU A C 1
ATOM 1568 O O . LEU A 1 194 ? -0.447 30.922 12.219 1 97.44 194 LEU A O 1
ATOM 1572 N N . SER A 1 195 ? -1.853 32.312 11.234 1 96.44 195 SER A N 1
ATOM 1573 C CA . SER A 1 195 ? -0.803 33.094 10.609 1 96.44 195 SER A CA 1
ATOM 1574 C C . SER A 1 195 ? 0.082 33.75 11.664 1 96.44 195 SER A C 1
ATOM 1576 O O . SER A 1 195 ? 1.309 33.656 11.602 1 96.44 195 SER A O 1
ATOM 1578 N N . VAL A 1 196 ? -0.519 34.375 12.586 1 96 196 VAL A N 1
ATOM 1579 C CA . VAL A 1 196 ? 0.22 35.062 13.641 1 96 196 VAL A CA 1
ATOM 1580 C C . VAL A 1 196 ? 0.928 34.031 14.523 1 96 196 VAL A C 1
ATOM 1582 O O . VAL A 1 196 ? 2.072 34.25 14.93 1 96 196 VAL A O 1
ATOM 1585 N N . LEU A 1 197 ? 0.265 33 14.812 1 96.5 197 LEU A N 1
ATOM 1586 C CA . LEU A 1 197 ? 0.847 31.969 15.648 1 96.5 197 LEU A CA 1
ATOM 1587 C C . LEU A 1 197 ? 2.105 31.391 15.008 1 96.5 197 LEU A C 1
ATOM 1589 O O . LEU A 1 197 ? 3.084 31.094 15.695 1 96.5 197 LEU A O 1
ATOM 1593 N N . PHE A 1 198 ? 2.064 31.156 13.734 1 95.94 198 PHE A N 1
ATOM 1594 C CA . PHE A 1 198 ? 3.238 30.594 13.07 1 95.94 198 PHE A CA 1
ATOM 1595 C C . PHE A 1 198 ? 4.422 31.547 13.18 1 95.94 198 PHE A C 1
ATOM 1597 O O . PHE A 1 198 ? 5.562 31.125 13.375 1 95.94 198 PHE A O 1
ATOM 1604 N N . GLU A 1 199 ? 4.148 32.844 13.039 1 94.69 199 GLU A N 1
ATOM 1605 C CA . GLU A 1 199 ? 5.219 33.812 13.234 1 94.69 199 GLU A CA 1
ATOM 1606 C C . GLU A 1 199 ? 5.777 33.75 14.648 1 94.69 199 GLU A C 1
ATOM 1608 O O . GLU A 1 199 ? 6.984 33.875 14.852 1 94.69 199 GLU A O 1
ATOM 1613 N N . PHE A 1 200 ? 4.949 33.594 15.539 1 95.56 200 PHE A N 1
ATOM 1614 C CA . PHE A 1 200 ? 5.379 33.438 16.922 1 95.56 200 PHE A CA 1
ATOM 1615 C C . PHE A 1 200 ? 6.188 32.156 17.109 1 95.56 200 PHE A C 1
ATOM 1617 O O . PHE A 1 200 ? 7.141 32.125 17.891 1 95.56 200 PHE A O 1
ATOM 1624 N N . MET A 1 201 ? 5.844 31.094 16.438 1 96.81 201 MET A N 1
ATOM 1625 C CA . MET A 1 201 ? 6.609 29.859 16.5 1 96.81 201 MET A CA 1
ATOM 1626 C C . MET A 1 201 ? 8.008 30.047 15.93 1 96.81 201 MET A C 1
ATOM 1628 O O . MET A 1 201 ? 8.977 29.484 16.438 1 96.81 201 MET A O 1
ATOM 1632 N N . GLU A 1 202 ? 8.055 30.828 14.891 1 95.69 202 GLU A N 1
ATOM 1633 C CA . GLU A 1 202 ? 9.375 31.141 14.336 1 95.69 202 GLU A CA 1
ATOM 1634 C C . GLU A 1 202 ? 10.258 31.828 15.367 1 95.69 202 GLU A C 1
ATOM 1636 O O . GLU A 1 202 ? 11.43 31.484 15.531 1 95.69 202 GLU A O 1
ATOM 1641 N N . ILE A 1 203 ? 9.672 32.719 16.031 1 94.88 203 ILE A N 1
ATOM 1642 C CA . ILE A 1 203 ? 10.406 33.438 17.078 1 94.88 203 ILE A CA 1
ATOM 1643 C C . ILE A 1 203 ? 10.773 32.469 18.203 1 94.88 203 ILE A C 1
ATOM 1645 O O . ILE A 1 203 ? 11.891 32.5 18.719 1 94.88 203 ILE A O 1
ATOM 1649 N N . THR A 1 204 ? 9.922 31.656 18.531 1 96.5 204 THR A N 1
ATOM 1650 C CA . THR A 1 204 ? 10.109 30.703 19.625 1 96.5 204 THR A CA 1
ATOM 1651 C C . THR A 1 204 ? 11.242 29.719 19.297 1 96.5 204 THR A C 1
ATOM 1653 O O . THR A 1 204 ? 12.031 29.375 20.172 1 96.5 204 THR A O 1
ATOM 1656 N N . LEU A 1 205 ? 11.375 29.266 18.016 1 96.62 205 LEU A N 1
ATOM 1657 C CA . LEU A 1 205 ? 12.242 28.141 17.688 1 96.62 205 LEU A CA 1
ATOM 1658 C C . LEU A 1 205 ? 13.484 28.609 16.953 1 96.62 205 LEU A C 1
ATOM 1660 O O . LEU A 1 205 ? 14.289 27.797 16.484 1 96.62 205 LEU A O 1
ATOM 1664 N N . ARG A 1 206 ? 13.688 29.922 16.844 1 94.44 206 ARG A N 1
ATOM 1665 C CA . ARG A 1 206 ? 14.812 30.438 16.078 1 94.44 206 ARG A CA 1
ATOM 1666 C C . ARG A 1 206 ? 16.141 30.094 16.734 1 94.44 206 ARG A C 1
ATOM 1668 O O . ARG A 1 206 ? 17.188 30.125 16.094 1 94.44 206 ARG A O 1
ATOM 1675 N N . TYR A 1 207 ? 16.094 29.734 18.062 1 93.69 207 TYR A N 1
ATOM 1676 C CA . TYR A 1 207 ? 17.328 29.297 18.734 1 93.69 207 TYR A CA 1
ATOM 1677 C C . TYR A 1 207 ? 17.766 27.922 18.219 1 93.69 207 TYR A C 1
ATOM 1679 O O . TYR A 1 207 ? 18.922 27.547 18.391 1 93.69 207 TYR A O 1
ATOM 1687 N N . GLN A 1 208 ? 16.891 27.188 17.609 1 94.88 208 GLN A N 1
ATOM 1688 C CA . GLN A 1 208 ? 17.203 25.875 17.031 1 94.88 208 GLN A CA 1
ATOM 1689 C C . GLN A 1 208 ? 17.422 25.984 15.523 1 94.88 208 GLN A C 1
ATOM 1691 O O . GLN A 1 208 ? 18.391 25.453 14.984 1 94.88 208 GLN A O 1
ATOM 1696 N N . LEU A 1 209 ? 16.547 26.719 14.875 1 94.81 209 LEU A N 1
ATOM 1697 C CA . LEU A 1 209 ? 16.562 26.828 13.414 1 94.81 209 LEU A CA 1
ATOM 1698 C C . LEU A 1 209 ? 17.016 28.219 12.984 1 94.81 209 LEU A C 1
ATOM 1700 O O . LEU A 1 209 ? 16.219 29.172 13.016 1 94.81 209 LEU A O 1
ATOM 1704 N N . PRO A 1 210 ? 18.156 28.312 12.5 1 90.38 210 PRO A N 1
ATOM 1705 C CA . PRO A 1 210 ? 18.703 29.625 12.133 1 90.38 210 PRO A CA 1
ATOM 1706 C C . PRO A 1 210 ? 17.875 30.328 11.047 1 90.38 210 PRO A C 1
ATOM 1708 O O . PRO A 1 210 ? 17.812 31.547 11.008 1 90.38 210 PRO A O 1
ATOM 1711 N N . ASN A 1 211 ? 17.203 29.594 10.211 1 89.56 211 ASN A N 1
ATOM 1712 C CA . ASN A 1 211 ? 16.422 30.172 9.125 1 89.56 211 ASN A CA 1
ATOM 1713 C C . ASN A 1 211 ? 15.195 30.922 9.656 1 89.56 211 ASN A C 1
ATOM 1715 O O . ASN A 1 211 ? 14.562 31.688 8.914 1 89.56 211 ASN A O 1
ATOM 1719 N N . PHE A 1 212 ? 14.914 30.766 10.898 1 92.88 212 PHE A N 1
ATOM 1720 C CA . PHE A 1 212 ? 13.758 31.438 11.508 1 92.88 212 PHE A CA 1
ATOM 1721 C C . PHE A 1 212 ? 14.117 32.844 11.938 1 92.88 212 PHE A C 1
ATOM 1723 O O . PHE A 1 212 ? 13.234 33.625 12.312 1 92.88 212 PHE A O 1
ATOM 1730 N N . TRP A 1 213 ? 15.375 33.188 11.836 1 91.69 213 TRP A N 1
ATOM 1731 C CA . TRP A 1 213 ? 15.766 34.562 12.039 1 91.69 213 TRP A CA 1
ATOM 1732 C C . TRP A 1 213 ? 15.414 35.406 10.82 1 91.69 213 TRP A C 1
ATOM 1734 O O . TRP A 1 213 ? 15.945 35.188 9.727 1 91.69 213 TRP A O 1
ATOM 1744 N N . GLU A 1 214 ? 14.547 36.281 11.008 1 88.69 214 GLU A N 1
ATOM 1745 C CA . GLU A 1 214 ? 14.109 37.188 9.945 1 88.69 214 GLU A CA 1
ATOM 1746 C C . GLU A 1 214 ? 14.062 38.625 10.438 1 88.69 214 GLU A C 1
ATOM 1748 O O . GLU A 1 214 ? 13.953 38.875 11.641 1 88.69 214 GLU A O 1
ATOM 1753 N N . CYS A 1 215 ? 14.25 39.5 9.43 1 89.06 215 CYS A N 1
ATOM 1754 C CA . CYS A 1 215 ? 14.047 40.875 9.773 1 89.06 215 CYS A CA 1
ATOM 1755 C C . CYS A 1 215 ? 12.609 41.125 10.219 1 89.06 215 CYS A C 1
ATOM 1757 O O . CYS A 1 215 ? 11.68 40.531 9.688 1 89.06 215 CYS A O 1
ATOM 1759 N N . TRP A 1 216 ? 12.422 42.094 11.156 1 88.19 216 TRP A N 1
ATOM 1760 C CA . TRP A 1 216 ? 11.117 42.344 11.75 1 88.19 216 TRP A CA 1
ATOM 1761 C C . TRP A 1 216 ? 10.094 42.75 10.688 1 88.19 216 TRP A C 1
ATOM 1763 O O . TRP A 1 216 ? 8.93 42.344 10.758 1 88.19 216 TRP A O 1
ATOM 1773 N N . TRP A 1 217 ? 10.492 43.594 9.711 1 88.5 217 TRP A N 1
ATOM 1774 C CA . TRP A 1 217 ? 9.562 44.062 8.688 1 88.5 217 TRP A CA 1
ATOM 1775 C C . TRP A 1 217 ? 9.227 42.906 7.715 1 88.5 217 TRP A C 1
ATOM 1777 O O . TRP A 1 217 ? 8.148 42.906 7.109 1 88.5 217 TRP A O 1
ATOM 1787 N N . ASP A 1 218 ? 10.141 41.969 7.559 1 88.25 218 ASP A N 1
ATOM 1788 C CA . ASP A 1 218 ? 9.875 40.781 6.75 1 88.25 218 ASP A CA 1
ATOM 1789 C C . ASP A 1 218 ? 8.828 39.906 7.414 1 88.25 218 ASP A C 1
ATOM 1791 O O . ASP A 1 218 ? 7.863 39.469 6.773 1 88.25 218 ASP A O 1
ATOM 1795 N N . SER A 1 219 ? 8.969 39.688 8.68 1 88.88 219 SER A N 1
ATOM 1796 C CA . SER A 1 219 ? 8.086 38.812 9.438 1 88.88 219 SER A CA 1
ATOM 1797 C C . SER A 1 219 ? 6.711 39.469 9.633 1 88.88 219 SER A C 1
ATOM 1799 O O . SER A 1 219 ? 5.688 38.844 9.336 1 88.88 219 SER A O 1
ATOM 1801 N N . LEU A 1 220 ? 6.625 40.656 10.062 1 89.19 220 LEU A N 1
ATOM 1802 C CA . LEU A 1 220 ? 5.367 41.281 10.461 1 89.19 220 LEU A CA 1
ATOM 1803 C C . LEU A 1 220 ? 4.656 41.906 9.25 1 89.19 220 LEU A C 1
ATOM 1805 O O . LEU A 1 220 ? 3.465 41.656 9.047 1 89.19 220 LEU A O 1
ATOM 1809 N N . ILE A 1 221 ? 5.359 42.594 8.438 1 88.75 221 ILE A N 1
ATOM 1810 C CA . ILE A 1 221 ? 4.727 43.344 7.359 1 88.75 221 ILE A CA 1
ATOM 1811 C C . ILE A 1 221 ? 4.578 42.469 6.121 1 88.75 221 ILE A C 1
ATOM 1813 O O . ILE A 1 221 ? 3.467 42.219 5.645 1 88.75 221 ILE A O 1
ATOM 1817 N N . LEU A 1 222 ? 5.637 41.938 5.672 1 88.12 222 LEU A N 1
ATOM 1818 C CA . LEU A 1 222 ? 5.578 41.188 4.422 1 88.12 222 LEU A CA 1
ATOM 1819 C C . LEU A 1 222 ? 4.875 39.844 4.629 1 88.12 222 LEU A C 1
ATOM 1821 O O . LEU A 1 222 ? 3.92 39.531 3.914 1 88.12 222 LEU A O 1
ATOM 1825 N N . ASP A 1 223 ? 5.312 39.062 5.641 1 91.12 223 ASP A N 1
ATOM 1826 C CA . ASP A 1 223 ? 4.754 37.75 5.832 1 91.12 223 ASP A CA 1
ATOM 1827 C C . ASP A 1 223 ? 3.318 37.812 6.352 1 91.12 223 ASP A C 1
ATOM 1829 O O . ASP A 1 223 ? 2.383 37.406 5.66 1 91.12 223 ASP A O 1
ATOM 1833 N N . VAL A 1 224 ? 3.094 38.469 7.473 1 91.56 224 VAL A N 1
ATOM 1834 C CA . VAL A 1 224 ? 1.812 38.375 8.172 1 91.56 224 VAL A CA 1
ATOM 1835 C C . VAL A 1 224 ? 0.79 39.281 7.477 1 91.56 224 VAL A C 1
ATOM 1837 O O . VAL A 1 224 ? -0.294 38.812 7.105 1 91.56 224 VAL A O 1
ATOM 1840 N N . ILE A 1 225 ? 1.12 40.5 7.254 1 92.88 225 ILE A N 1
ATOM 1841 C CA . ILE A 1 225 ? 0.127 41.469 6.816 1 92.88 225 ILE A CA 1
ATOM 1842 C C . ILE A 1 225 ? -0.089 41.344 5.309 1 92.88 225 ILE A C 1
ATOM 1844 O O . ILE A 1 225 ? -1.22 41.156 4.852 1 92.88 225 ILE A O 1
ATOM 1848 N N . ILE A 1 226 ? 0.96 41.312 4.539 1 91.56 226 ILE A N 1
ATOM 1849 C CA . ILE A 1 226 ? 0.809 41.438 3.092 1 91.56 226 ILE A CA 1
ATOM 1850 C C . ILE A 1 226 ? 0.557 40.031 2.5 1 91.56 226 ILE A C 1
ATOM 1852 O O . ILE A 1 226 ? -0.499 39.781 1.912 1 91.56 226 ILE A O 1
ATOM 1856 N N . CYS A 1 227 ? 1.458 39.188 2.693 1 92.5 227 CYS A N 1
ATOM 1857 C CA . CYS A 1 227 ? 1.354 37.906 2.016 1 92.5 227 CYS A CA 1
ATOM 1858 C C . CYS A 1 227 ? 0.271 37.031 2.65 1 92.5 227 CYS A C 1
ATOM 1860 O O . CYS A 1 227 ? -0.667 36.625 1.972 1 92.5 227 CYS A O 1
ATOM 1862 N N . ASN A 1 228 ? 0.381 36.75 3.953 1 95.44 228 ASN A N 1
ATOM 1863 C CA . ASN A 1 228 ? -0.622 35.938 4.633 1 95.44 228 ASN A CA 1
ATOM 1864 C C . ASN A 1 228 ? -1.989 36.625 4.629 1 95.44 228 ASN A C 1
ATOM 1866 O O . ASN A 1 228 ? -2.994 36 4.281 1 95.44 228 ASN A O 1
ATOM 1870 N N . GLY A 1 229 ? -1.932 37.906 5.059 1 95.81 229 GLY A N 1
ATOM 1871 C CA . GLY A 1 229 ? -3.18 38.656 5.07 1 95.81 229 GLY A CA 1
ATOM 1872 C C . GLY A 1 229 ? -3.828 38.75 3.701 1 95.81 229 GLY A C 1
ATOM 1873 O O . GLY A 1 229 ? -5.039 38.594 3.568 1 95.81 229 GLY A O 1
ATOM 1874 N N . GLY A 1 230 ? -3.018 39.125 2.699 1 95.75 230 GLY A N 1
ATOM 1875 C CA . GLY A 1 230 ? -3.525 39.156 1.338 1 95.75 230 GLY A CA 1
ATOM 1876 C C . GLY A 1 230 ? -4.043 37.812 0.875 1 95.75 230 GLY A C 1
ATOM 1877 O O . GLY A 1 230 ? -5.102 37.719 0.249 1 95.75 230 GLY A O 1
ATOM 1878 N N . GLY A 1 231 ? -3.326 36.75 1.146 1 96.62 231 GLY A N 1
ATOM 1879 C CA . GLY A 1 231 ? -3.762 35.406 0.799 1 96.62 231 GLY A CA 1
ATOM 1880 C C . GLY A 1 231 ? -5.066 35 1.464 1 96.62 231 GLY A C 1
ATOM 1881 O O . GLY A 1 231 ? -5.949 34.438 0.82 1 96.62 231 GLY A O 1
ATOM 1882 N N . ILE A 1 232 ? -5.176 35.25 2.717 1 97.25 232 ILE A N 1
ATOM 1883 C CA . ILE A 1 232 ? -6.383 34.938 3.473 1 97.25 232 ILE A CA 1
ATOM 1884 C C . ILE A 1 232 ? -7.57 35.688 2.875 1 97.25 232 ILE A C 1
ATOM 1886 O O . ILE A 1 232 ? -8.648 35.125 2.686 1 97.25 232 ILE A O 1
ATOM 1890 N N . PHE A 1 233 ? -7.316 36.938 2.582 1 96.5 233 PHE A N 1
ATOM 1891 C CA . PHE A 1 233 ? -8.375 37.75 2.008 1 96.5 233 PHE A CA 1
ATOM 1892 C C . PHE A 1 233 ? -8.844 37.188 0.676 1 96.5 233 PHE A C 1
ATOM 1894 O O . PHE A 1 233 ? -10.047 37.062 0.438 1 96.5 233 PHE A O 1
ATOM 1901 N N . LEU A 1 234 ? -7.957 36.906 -0.208 1 96.06 234 LEU A N 1
ATOM 1902 C CA . LEU A 1 234 ? -8.297 36.312 -1.5 1 96.06 234 LEU A CA 1
ATOM 1903 C C . LEU A 1 234 ? -8.984 34.969 -1.322 1 96.06 234 LEU A C 1
ATOM 1905 O O . LEU A 1 234 ? -9.891 34.625 -2.086 1 96.06 234 LEU A O 1
ATOM 1909 N N . GLY A 1 235 ? -8.477 34.188 -0.358 1 95.88 235 GLY A N 1
ATOM 1910 C CA . GLY A 1 235 ? -9.133 32.938 -0.053 1 95.88 235 GLY A CA 1
ATOM 1911 C C . GLY A 1 235 ? -10.562 33.094 0.425 1 95.88 235 GLY A C 1
ATOM 1912 O O . GLY A 1 235 ? -11.445 32.344 0.044 1 95.88 235 GLY A O 1
ATOM 1913 N N . TRP A 1 236 ? -10.734 34.031 1.277 1 94.62 236 TRP A N 1
ATOM 1914 C CA . TRP A 1 236 ? -12.07 34.344 1.763 1 94.62 236 TRP A CA 1
ATOM 1915 C C . TRP A 1 236 ? -13 34.719 0.605 1 94.62 236 TRP A C 1
ATOM 1917 O O . TRP A 1 236 ? -14.148 34.25 0.565 1 94.62 236 TRP A O 1
ATOM 1927 N N . LEU A 1 237 ? -12.523 35.5 -0.385 1 94.06 237 LEU A N 1
ATOM 1928 C CA . LEU A 1 237 ? -13.305 35.844 -1.566 1 94.06 237 LEU A CA 1
ATOM 1929 C C . LEU A 1 237 ? -13.688 34.625 -2.359 1 94.06 237 LEU A C 1
ATOM 1931 O O . LEU A 1 237 ? -14.797 34.5 -2.877 1 94.06 237 LEU A O 1
ATOM 1935 N N . THR A 1 238 ? -12.797 33.719 -2.467 1 91.69 238 THR A N 1
ATOM 1936 C CA . THR A 1 238 ? -13.047 32.469 -3.172 1 91.69 238 THR A CA 1
ATOM 1937 C C . THR A 1 238 ? -14.125 31.656 -2.465 1 91.69 238 THR A C 1
ATOM 1939 O O . THR A 1 238 ? -15.016 31.109 -3.113 1 91.69 238 THR A O 1
ATOM 1942 N N . CYS A 1 239 ? -14.016 31.562 -1.124 1 89.81 239 CYS A N 1
ATOM 1943 C CA . CYS A 1 239 ? -15.016 30.844 -0.343 1 89.81 239 CYS A CA 1
ATOM 1944 C C . CYS A 1 239 ? -16.391 31.453 -0.518 1 89.81 239 CYS A C 1
ATOM 1946 O O . CYS A 1 239 ? -17.391 30.734 -0.653 1 89.81 239 CYS A O 1
ATOM 1948 N N . ARG A 1 240 ? -16.422 32.719 -0.511 1 88.25 240 ARG A N 1
ATOM 1949 C CA . ARG A 1 240 ? -17.688 33.438 -0.699 1 88.25 240 ARG A CA 1
ATOM 1950 C C . ARG A 1 240 ? -18.266 33.156 -2.084 1 88.25 240 ARG A C 1
ATOM 1952 O O . ARG A 1 240 ? -19.484 33 -2.234 1 88.25 240 ARG A O 1
ATOM 1959 N N . ALA A 1 241 ? -17.422 33.125 -3.023 1 84.31 241 ALA A N 1
ATOM 1960 C CA . ALA A 1 241 ? -17.844 32.812 -4.387 1 84.31 241 ALA A CA 1
ATOM 1961 C C . ALA A 1 241 ? -18.438 31.422 -4.473 1 84.31 241 ALA A C 1
ATOM 1963 O O . ALA A 1 241 ? -19.438 31.203 -5.16 1 84.31 241 ALA A O 1
ATOM 1964 N N . PHE A 1 242 ? -17.875 30.5 -3.824 1 81.81 242 PHE A N 1
ATOM 1965 C CA . PHE A 1 242 ? -18.359 29.125 -3.832 1 81.81 242 PHE A CA 1
ATOM 1966 C C . PHE A 1 242 ? -19.672 29 -3.076 1 81.81 242 PHE A C 1
ATOM 1968 O O . PHE A 1 242 ? -20.547 28.234 -3.463 1 81.81 242 PHE A O 1
ATOM 1975 N N . GLU A 1 243 ? -19.797 29.672 -1.976 1 76.5 243 GLU A N 1
ATOM 1976 C CA . GLU A 1 243 ? -21.031 29.672 -1.19 1 76.5 243 GLU A CA 1
ATOM 1977 C C . GLU A 1 243 ? -22.188 30.25 -1.993 1 76.5 243 GLU A C 1
ATOM 1979 O O . GLU A 1 243 ? -23.312 29.719 -1.938 1 76.5 243 GLU A O 1
ATOM 1984 N N . MET A 1 244 ? -21.891 31.25 -2.701 1 63.72 244 MET A N 1
ATOM 1985 C CA . MET A 1 244 ? -22.922 31.891 -3.502 1 63.72 244 MET A CA 1
ATOM 1986 C C . MET A 1 244 ? -23.359 31 -4.652 1 63.72 244 MET A C 1
ATOM 1988 O O . MET A 1 244 ? -24.547 30.953 -5 1 63.72 244 MET A O 1
ATOM 1992 N N . LYS A 1 245 ? -22.422 30.328 -5.219 1 63.75 245 LYS A N 1
ATOM 1993 C CA . LYS A 1 245 ? -22.734 29.422 -6.32 1 63.75 245 LYS A CA 1
ATOM 1994 C C . LYS A 1 245 ? -23.625 28.281 -5.852 1 63.75 245 LYS A C 1
ATOM 1996 O O . LYS A 1 245 ? -24.547 27.875 -6.566 1 63.75 245 LYS A O 1
ATOM 2001 N N . GLU A 1 246 ? -23.297 27.75 -4.73 1 59.5 246 GLU A N 1
ATOM 2002 C CA . GLU A 1 246 ? -24.141 26.703 -4.176 1 59.5 246 GLU A CA 1
ATOM 2003 C C . GLU A 1 246 ? -25.547 27.203 -3.895 1 59.5 246 GLU A C 1
ATOM 2005 O O . GLU A 1 246 ? -26.531 26.484 -4.113 1 59.5 246 GLU A O 1
ATOM 2010 N N . TYR A 1 247 ? -25.562 28.438 -3.367 1 48.16 247 TYR A N 1
ATOM 2011 C CA . TYR A 1 247 ? -26.859 29.062 -3.082 1 48.16 247 TYR A CA 1
ATOM 2012 C C . TYR A 1 247 ? -27.672 29.219 -4.355 1 48.16 247 TYR A C 1
ATOM 2014 O O . TYR A 1 247 ? -28.875 28.969 -4.363 1 48.16 247 TYR A O 1
ATOM 2022 N N . TYR A 1 248 ? -26.938 29.547 -5.43 1 47.25 248 TYR A N 1
ATOM 2023 C CA . TYR A 1 248 ? -27.641 29.75 -6.691 1 47.25 248 TYR A CA 1
ATOM 2024 C C . TYR A 1 248 ? -28.078 28.422 -7.297 1 47.25 248 TYR A C 1
ATOM 2026 O O . TYR A 1 248 ? -29.172 28.312 -7.863 1 47.25 248 TYR A O 1
ATOM 2034 N N . TRP A 1 249 ? -27.172 27.453 -7.168 1 46.25 249 TRP A N 1
ATOM 2035 C CA . TRP A 1 249 ? -27.516 26.141 -7.695 1 46.25 249 TRP A CA 1
ATOM 2036 C C . TRP A 1 249 ? -28.688 25.547 -6.91 1 46.25 249 TRP A C 1
ATOM 2038 O O . TRP A 1 249 ? -29.531 24.859 -7.484 1 46.25 249 TRP A O 1
ATOM 2048 N N . GLY A 1 250 ? -28.734 25.766 -5.613 1 43.72 250 GLY A N 1
ATOM 2049 C CA . GLY A 1 250 ? -29.844 25.297 -4.789 1 43.72 250 GLY A CA 1
ATOM 2050 C C . GLY A 1 250 ? -31.141 26.016 -5.102 1 43.72 250 GLY A C 1
ATOM 2051 O O . GLY A 1 250 ? -32.219 25.438 -4.934 1 43.72 250 GLY A O 1
ATOM 2052 N N . MET A 1 251 ? -31.156 27.312 -5.289 1 37.25 251 MET A N 1
ATOM 2053 C CA . MET A 1 251 ? -32.375 28.047 -5.531 1 37.25 251 MET A CA 1
ATOM 2054 C C . MET A 1 251 ? -33 27.641 -6.867 1 37.25 251 MET A C 1
ATOM 2056 O O . MET A 1 251 ? -34 28.219 -7.285 1 37.25 251 MET A O 1
ATOM 2060 N N . GLY A 1 252 ? -32.938 26.391 -7.336 1 41.38 252 GLY A N 1
ATOM 2061 C CA . GLY A 1 252 ? -33.781 25.781 -8.352 1 41.38 252 GLY A CA 1
ATOM 2062 C C . GLY A 1 252 ? -33.375 26.156 -9.766 1 41.38 252 GLY A C 1
ATOM 2063 O O . GLY A 1 252 ? -34.188 26.016 -10.695 1 41.38 252 GLY A O 1
ATOM 2064 N N . GLY A 1 253 ? -32.438 26.969 -10.023 1 38.16 253 GLY A N 1
ATOM 2065 C CA . GLY A 1 253 ? -32.281 27.156 -11.453 1 38.16 253 GLY A CA 1
ATOM 2066 C C . GLY A 1 253 ? -31.828 25.891 -12.18 1 38.16 253 GLY A C 1
ATOM 2067 O O . GLY A 1 253 ? -31.078 25.094 -11.625 1 38.16 253 GLY A O 1
ATOM 2068 N N . ASP A 1 254 ? -32.812 25.297 -12.875 1 37.69 254 ASP A N 1
ATOM 2069 C CA . ASP A 1 254 ? -32.625 24.172 -13.773 1 37.69 254 ASP A CA 1
ATOM 2070 C C . ASP A 1 254 ? -31.297 24.25 -14.508 1 37.69 254 ASP A C 1
ATOM 2072 O O . ASP A 1 254 ? -31.078 25.172 -15.305 1 37.69 254 ASP A O 1
ATOM 2076 N N . PRO A 1 255 ? -30.234 23.844 -13.844 1 37.12 255 PRO A N 1
ATOM 2077 C CA . PRO A 1 255 ? -29.016 23.906 -14.641 1 37.12 255 PRO A CA 1
ATOM 2078 C C . PRO A 1 255 ? -29.203 23.375 -16.062 1 37.12 255 PRO A C 1
ATOM 2080 O O . PRO A 1 255 ? -28.281 23.422 -16.875 1 37.12 255 PRO A O 1
ATOM 2083 N N . ARG A 1 256 ? -30.25 22.562 -16.141 1 38.44 256 ARG A N 1
ATOM 2084 C CA . ARG A 1 256 ? -30.547 22.047 -17.484 1 38.44 256 ARG A CA 1
ATOM 2085 C C . ARG A 1 256 ? -30.797 23.203 -18.453 1 38.44 256 ARG A C 1
ATOM 2087 O O . ARG A 1 256 ? -30.844 23 -19.672 1 38.44 256 ARG A O 1
ATOM 2094 N N . THR A 1 257 ? -31.516 24.188 -18.016 1 33.94 257 THR A N 1
ATOM 2095 C CA . THR A 1 257 ? -31.953 25.172 -19 1 33.94 257 THR A CA 1
ATOM 2096 C C . THR A 1 257 ? -30.781 26.031 -19.469 1 33.94 257 THR A C 1
ATOM 2098 O O . THR A 1 257 ? -30.969 26.938 -20.281 1 33.94 257 THR A O 1
ATOM 2101 N N . GLU A 1 258 ? -29.859 26.328 -18.594 1 33.94 258 GLU A N 1
ATOM 2102 C CA . GLU A 1 258 ? -28.844 27.109 -19.297 1 33.94 258 GLU A CA 1
ATOM 2103 C C . GLU A 1 258 ? -28.25 26.328 -20.469 1 33.94 258 GLU A C 1
ATOM 2105 O O . GLU A 1 258 ? -28.281 25.094 -20.469 1 33.94 258 GLU A O 1
ATOM 2110 N N . ASN A 1 259 ? -27.75 27.016 -21.625 1 33.25 259 ASN A N 1
ATOM 2111 C CA . ASN A 1 259 ? -27.453 26.578 -22.984 1 33.25 259 ASN A CA 1
ATOM 2112 C C . ASN A 1 259 ? -26.672 25.266 -22.984 1 33.25 259 ASN A C 1
ATOM 2114 O O . ASN A 1 259 ? -25.812 25.062 -22.141 1 33.25 259 ASN A O 1
ATOM 2118 N N . GLU A 1 260 ? -27.234 24.203 -23.578 1 37.62 260 GLU A N 1
ATOM 2119 C CA . GLU A 1 260 ? -26.75 22.906 -24.047 1 37.62 260 GLU A CA 1
ATOM 2120 C C . GLU A 1 260 ? -25.25 22.953 -24.359 1 37.62 260 GLU A C 1
ATOM 2122 O O . GLU A 1 260 ? -24.625 21.922 -24.578 1 37.62 260 GLU A O 1
ATOM 2127 N N . ARG A 1 261 ? -24.844 24.156 -24.844 1 33.59 261 ARG A N 1
ATOM 2128 C CA . ARG A 1 261 ? -23.531 24.25 -25.469 1 33.59 261 ARG A CA 1
ATOM 2129 C C . ARG A 1 261 ? -22.422 24.25 -24.422 1 33.59 261 ARG A C 1
ATOM 2131 O O . ARG A 1 261 ? -21.297 24.656 -24.719 1 33.59 261 ARG A O 1
ATOM 2138 N N . PHE A 1 262 ? -22.703 24.266 -23.234 1 36.38 262 PHE A N 1
ATOM 2139 C CA . PHE A 1 262 ? -21.578 24.281 -22.312 1 36.38 262 PHE A CA 1
ATOM 2140 C C . PHE A 1 262 ? -20.703 23.047 -22.5 1 36.38 262 PHE A C 1
ATOM 2142 O O . PHE A 1 262 ? -21.141 21.922 -22.281 1 36.38 262 PHE A O 1
ATOM 2149 N N . CYS A 1 263 ? -19.625 23.141 -23.297 1 35.75 263 CYS A N 1
ATOM 2150 C CA . CYS A 1 263 ? -18.625 22.203 -23.781 1 35.75 263 CYS A CA 1
ATOM 2151 C C . CYS A 1 263 ? -18.109 21.328 -22.641 1 35.75 263 CYS A C 1
ATOM 2153 O O . CYS A 1 263 ? -18.125 21.719 -21.484 1 35.75 263 CYS A O 1
ATOM 2155 N N . ALA A 1 264 ? -17.922 20.016 -22.984 1 41 264 ALA A N 1
ATOM 2156 C CA . ALA A 1 264 ? -17.266 18.953 -22.203 1 41 264 ALA A CA 1
ATOM 2157 C C . ALA A 1 264 ? -16.188 19.531 -21.281 1 41 264 ALA A C 1
ATOM 2159 O O . ALA A 1 264 ? -16.047 19.094 -20.141 1 41 264 ALA A O 1
ATOM 2160 N N . LEU A 1 265 ? -15.633 20.625 -21.766 1 41 265 LEU A N 1
ATOM 2161 C CA . LEU A 1 265 ? -14.547 21.234 -21 1 41 265 LEU A CA 1
ATOM 2162 C C . LEU A 1 265 ? -15.086 22 -19.812 1 41 265 LEU A C 1
ATOM 2164 O O . LEU A 1 265 ? -14.484 21.984 -18.734 1 41 265 LEU A O 1
ATOM 2168 N N . SER A 1 266 ? -16.141 22.688 -20.016 1 43.69 266 SER A N 1
ATOM 2169 C CA . SER A 1 266 ? -16.719 23.453 -18.922 1 43.69 266 SER A CA 1
ATOM 2170 C C . SER A 1 266 ? -17.266 22.531 -17.828 1 43.69 266 SER A C 1
ATOM 2172 O O . SER A 1 266 ? -17.141 22.812 -16.641 1 43.69 266 SER A O 1
ATOM 2174 N N . ARG A 1 267 ? -17.812 21.422 -18.328 1 47.41 267 ARG A N 1
ATOM 2175 C CA . ARG A 1 267 ? -18.281 20.422 -17.375 1 47.41 267 ARG A CA 1
ATOM 2176 C C . ARG A 1 267 ? -17.125 19.812 -16.594 1 47.41 267 ARG A C 1
ATOM 2178 O O . ARG A 1 267 ? -17.25 19.547 -15.398 1 47.41 267 ARG A O 1
ATOM 2185 N N . SER A 1 268 ? -16.047 19.703 -17.344 1 51.34 268 SER A N 1
ATOM 2186 C CA . SER A 1 268 ? -14.859 19.156 -16.688 1 51.34 268 SER A CA 1
ATOM 2187 C C . SER A 1 268 ? -14.305 20.141 -15.664 1 51.34 268 SER A C 1
ATOM 2189 O O . SER A 1 268 ? -13.844 19.734 -14.594 1 51.34 268 SER A O 1
ATOM 2191 N N . ALA A 1 269 ? -14.414 21.422 -16 1 50.97 269 ALA A N 1
ATOM 2192 C CA . ALA A 1 269 ? -13.93 22.438 -15.07 1 50.97 269 ALA A CA 1
ATOM 2193 C C . ALA A 1 269 ? -14.836 22.562 -13.852 1 50.97 269 ALA A C 1
ATOM 2195 O O . ALA A 1 269 ? -14.367 22.812 -12.742 1 50.97 269 ALA A O 1
ATOM 2196 N N . ILE A 1 270 ? -16.109 22.375 -14.133 1 49.16 270 ILE A N 1
ATOM 2197 C CA . ILE A 1 270 ? -17.062 22.438 -13.023 1 49.16 270 ILE A CA 1
ATOM 2198 C C . ILE A 1 270 ? -16.812 21.281 -12.062 1 49.16 270 ILE A C 1
ATOM 2200 O O . ILE A 1 270 ? -17.078 21.391 -10.859 1 49.16 270 ILE A O 1
ATOM 2204 N N . GLN A 1 271 ? -16.234 20.203 -12.648 1 52.25 271 GLN A N 1
ATOM 2205 C CA . GLN A 1 271 ? -15.945 19.047 -11.812 1 52.25 271 GLN A CA 1
ATOM 2206 C C . GLN A 1 271 ? -14.836 19.359 -10.812 1 52.25 271 GLN A C 1
ATOM 2208 O O . GLN A 1 271 ? -14.727 18.703 -9.773 1 52.25 271 GLN A O 1
ATOM 2213 N N . LEU A 1 272 ? -14.219 20.469 -11.141 1 53.38 272 LEU A N 1
ATOM 2214 C CA . LEU A 1 272 ? -13.164 20.891 -10.227 1 53.38 272 LEU A CA 1
ATOM 2215 C C . LEU A 1 272 ? -13.734 21.766 -9.102 1 53.38 272 LEU A C 1
ATOM 2217 O O . LEU A 1 272 ? -13.047 22.016 -8.109 1 53.38 272 LEU A O 1
ATOM 2221 N N . THR A 1 273 ? -14.992 22.078 -9.32 1 51.62 273 THR A N 1
ATOM 2222 C CA . THR A 1 273 ? -15.641 22.844 -8.266 1 51.62 273 THR A CA 1
ATOM 2223 C C . THR A 1 273 ? -16.375 21.922 -7.293 1 51.62 273 THR A C 1
ATOM 2225 O O . THR A 1 273 ? -16.797 20.828 -7.676 1 51.62 273 THR A O 1
ATOM 2228 N N . PRO A 1 274 ? -16.328 22.375 -6.043 1 57.5 274 PRO A N 1
ATOM 2229 C CA . PRO A 1 274 ? -16.984 21.5 -5.062 1 57.5 274 PRO A CA 1
ATOM 2230 C C . PRO A 1 274 ? -18.469 21.297 -5.34 1 57.5 274 PRO A C 1
ATOM 2232 O O . PRO A 1 274 ? -19.125 22.203 -5.855 1 57.5 274 PRO A O 1
ATOM 2235 N N . TYR A 1 275 ? -18.922 20.062 -5.289 1 56.84 275 TYR A N 1
ATOM 2236 C CA . TYR A 1 275 ? -20.344 19.75 -5.43 1 56.84 275 TYR A CA 1
ATOM 2237 C C . TYR A 1 275 ? -21.172 20.5 -4.398 1 56.84 275 TYR A C 1
ATOM 2239 O O . TYR A 1 275 ? -22.234 21.031 -4.723 1 56.84 275 TYR A O 1
ATOM 2247 N N . SER A 1 276 ? -20.766 20.562 -3.166 1 63.66 276 SER A N 1
ATOM 2248 C CA . SER A 1 276 ? -21.375 21.297 -2.066 1 63.66 276 SER A CA 1
ATOM 2249 C C . SER A 1 276 ? -20.312 22 -1.212 1 63.66 276 SER A C 1
ATOM 2251 O O . SER A 1 276 ? -19.203 21.484 -1.06 1 63.66 276 SER A O 1
ATOM 2253 N N . TRP A 1 277 ? -20.672 23.266 -1.065 1 73 277 TRP A N 1
ATOM 2254 C CA . TRP A 1 277 ? -19.766 24.016 -0.204 1 73 277 TRP A CA 1
ATOM 2255 C C . TRP A 1 277 ? -20.297 24.078 1.224 1 73 277 TRP A C 1
ATOM 2257 O O . TRP A 1 277 ? -21.406 24.578 1.458 1 73 277 TRP A O 1
ATOM 2267 N N . SER A 1 278 ? -19.5 23.391 2.084 1 73.88 278 SER A N 1
ATOM 2268 C CA . SER A 1 278 ? -19.875 23.406 3.496 1 73.88 278 SER A CA 1
ATOM 2269 C C . SER A 1 278 ? -19.125 24.5 4.254 1 73.88 278 SER A C 1
ATOM 22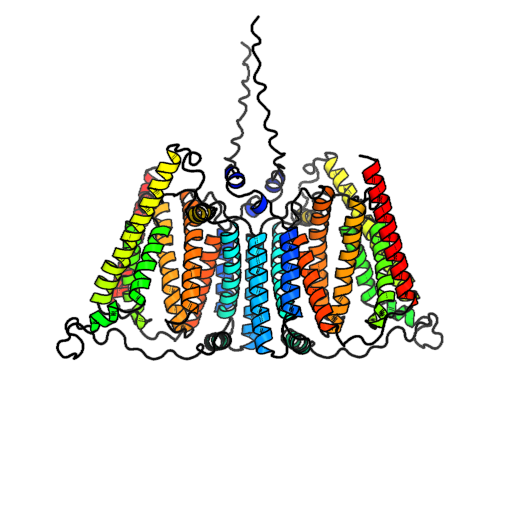71 O O . SER A 1 278 ? -17.922 24.688 4.062 1 73.88 278 SER A O 1
ATOM 2273 N N . VAL A 1 279 ? -19.938 25.266 4.93 1 78.56 279 VAL A N 1
ATOM 2274 C CA . VAL A 1 279 ? -19.344 26.25 5.816 1 78.56 279 VAL A CA 1
ATOM 2275 C C . VAL A 1 279 ? -18.953 25.594 7.137 1 78.56 279 VAL A C 1
ATOM 2277 O O . VAL A 1 279 ? -19.734 24.844 7.727 1 78.56 279 VAL A O 1
ATOM 2280 N N . TYR A 1 280 ? -17.672 25.797 7.496 1 87.06 280 TYR A N 1
ATOM 2281 C CA . TYR A 1 280 ? -17.203 25.266 8.773 1 87.06 280 TYR A CA 1
ATOM 2282 C C . TYR A 1 280 ? -17.438 26.266 9.898 1 87.06 280 TYR A C 1
ATOM 2284 O O . TYR A 1 280 ? -16.984 27.422 9.812 1 87.06 280 TYR A O 1
ATOM 2292 N N . LYS A 1 281 ? -18.141 25.812 10.844 1 88.88 281 LYS A N 1
ATOM 2293 C CA . LYS A 1 281 ? -18.312 26.609 12.047 1 88.88 281 LYS A CA 1
ATOM 2294 C C . LYS A 1 281 ? -17.516 26.031 13.211 1 88.88 281 LYS A C 1
ATOM 2296 O O . LYS A 1 281 ? -18.031 25.219 13.984 1 88.88 281 LYS A O 1
ATOM 2301 N N . TRP A 1 282 ? -16.344 26.484 13.336 1 90.75 282 TRP A N 1
ATOM 2302 C CA . TRP A 1 282 ? -15.438 25.938 14.344 1 90.75 282 TRP A CA 1
ATOM 2303 C C . TRP A 1 282 ? -15.898 26.312 15.75 1 90.75 282 TRP A C 1
ATOM 2305 O O . TRP A 1 282 ? -15.766 25.531 16.688 1 90.75 282 TRP A O 1
ATOM 2315 N N . GLU A 1 283 ? -16.5 27.484 15.992 1 89.25 283 GLU A N 1
ATOM 2316 C CA . GLU A 1 283 ? -17.062 27.938 17.266 1 89.25 283 GLU A CA 1
ATOM 2317 C C . GLU A 1 283 ? -16.219 27.453 18.438 1 89.25 283 GLU A C 1
ATOM 2319 O O . GLU A 1 283 ? -16.75 26.797 19.344 1 89.25 283 GLU A O 1
ATOM 2324 N N . MET A 1 284 ? -14.984 27.891 18.516 1 91 284 MET A N 1
ATOM 2325 C CA . MET A 1 284 ? -13.969 27.375 19.422 1 91 284 MET A CA 1
ATOM 2326 C C . MET A 1 284 ? -14.438 27.5 20.875 1 91 284 MET A C 1
ATOM 2328 O O . MET A 1 284 ? -14.203 26.594 21.688 1 91 284 MET A O 1
ATOM 2332 N N . PHE A 1 285 ? -15.227 28.516 21.219 1 91.44 285 PHE A N 1
ATOM 2333 C CA . PHE A 1 285 ? -15.531 28.781 22.625 1 91.44 285 PHE A CA 1
ATOM 2334 C C . PHE A 1 285 ? -16.984 28.422 22.938 1 91.44 285 PHE A C 1
ATOM 2336 O O . PHE A 1 285 ? -17.5 28.828 23.984 1 91.44 285 PHE A O 1
ATOM 2343 N N . SER A 1 286 ? -17.625 27.688 22.109 1 91 286 SER A N 1
ATOM 2344 C CA . SER A 1 286 ? -19.016 27.297 22.312 1 91 286 SER A CA 1
ATOM 2345 C C . SER A 1 286 ? -19.141 26.188 23.359 1 91 286 SER A C 1
ATOM 2347 O O . SER A 1 286 ? -20.125 26.141 24.094 1 91 286 SER A O 1
ATOM 2349 N N . SER A 1 287 ? -18.172 25.297 23.391 1 92.81 287 SER A N 1
ATOM 2350 C CA . SER A 1 287 ? -18.156 24.188 24.344 1 92.81 287 SER A CA 1
ATOM 2351 C C . SER A 1 287 ? -16.719 23.75 24.641 1 92.81 287 SER A C 1
ATOM 2353 O O . SER A 1 287 ? -15.789 24.141 23.953 1 92.81 287 SER A O 1
ATOM 2355 N N . SER A 1 288 ? -16.578 23 25.719 1 93.62 288 SER A N 1
ATOM 2356 C CA . SER A 1 288 ? -15.266 22.469 26.047 1 93.62 288 SER A CA 1
ATOM 2357 C C . SER A 1 288 ? -14.75 21.531 24.953 1 93.62 288 SER A C 1
ATOM 2359 O O . SER A 1 288 ? -13.555 21.531 24.656 1 93.62 288 SER A O 1
ATOM 2361 N N . ARG A 1 289 ? -15.648 20.766 24.359 1 92.56 289 ARG A N 1
ATOM 2362 C CA . ARG A 1 289 ? -15.266 19.859 23.281 1 92.56 289 ARG A CA 1
ATOM 2363 C C . ARG A 1 289 ? -14.758 20.641 22.062 1 92.56 289 ARG A C 1
ATOM 2365 O O . ARG A 1 289 ? -13.711 20.312 21.516 1 92.56 289 ARG A O 1
ATOM 2372 N N . ASN A 1 290 ? -15.492 21.625 21.734 1 93.81 290 ASN A N 1
ATOM 2373 C CA . ASN A 1 290 ? -15.086 22.438 20.594 1 93.81 290 ASN A CA 1
ATOM 2374 C C . ASN A 1 290 ? -13.75 23.141 20.859 1 93.81 290 ASN A C 1
ATOM 2376 O O . ASN A 1 290 ? -12.938 23.281 19.938 1 93.81 290 ASN A O 1
ATOM 2380 N N . PHE A 1 291 ? -13.633 23.516 22.062 1 95.56 291 PHE A N 1
ATOM 2381 C CA . PHE A 1 291 ? -12.398 24.203 22.422 1 95.56 291 PHE A CA 1
ATOM 2382 C C . PHE A 1 291 ? -11.195 23.281 22.25 1 95.56 291 PHE A C 1
ATOM 2384 O O . PHE A 1 291 ? -10.234 23.625 21.578 1 95.56 291 PHE A O 1
ATOM 2391 N N . VAL A 1 292 ? -11.25 22.094 22.75 1 95.62 292 VAL A N 1
ATOM 2392 C CA . VAL A 1 292 ? -10.141 21.156 22.719 1 95.62 292 VAL A CA 1
ATOM 2393 C C . VAL A 1 292 ? -9.898 20.672 21.297 1 95.62 292 VAL A C 1
ATOM 2395 O O . VAL A 1 292 ? -8.75 20.547 20.859 1 95.62 292 VAL A O 1
ATOM 2398 N N . THR A 1 293 ? -10.93 20.406 20.547 1 96 293 THR A N 1
ATOM 2399 C CA . THR A 1 293 ? -10.789 19.891 19.188 1 96 293 THR A CA 1
ATOM 2400 C C . THR A 1 293 ? -10.242 20.969 18.25 1 96 293 THR A C 1
ATOM 2402 O O . THR A 1 293 ? -9.453 20.672 17.359 1 96 293 THR A O 1
ATOM 2405 N N . THR A 1 294 ? -10.688 22.188 18.453 1 96.69 294 THR A N 1
ATOM 2406 C CA . THR A 1 294 ? -10.156 23.281 17.641 1 96.69 294 THR A CA 1
ATOM 2407 C C . THR A 1 294 ? -8.703 23.547 18 1 96.69 294 THR A C 1
ATOM 2409 O O . THR A 1 294 ? -7.883 23.828 17.109 1 96.69 294 THR A O 1
ATOM 2412 N N . LEU A 1 295 ? -8.406 23.516 19.266 1 96.94 295 LEU A N 1
ATOM 2413 C CA . LEU A 1 295 ? -7.023 23.672 19.703 1 96.94 295 LEU A CA 1
ATOM 2414 C C . LEU A 1 295 ? -6.133 22.609 19.078 1 96.94 295 LEU A C 1
ATOM 2416 O O . LEU A 1 295 ? -5.008 22.891 18.672 1 96.94 295 LEU A O 1
ATOM 2420 N N . TRP A 1 296 ? -6.629 21.359 19.047 1 97.19 296 TRP A N 1
ATOM 2421 C CA . TRP A 1 296 ? -5.867 20.281 18.406 1 97.19 296 TRP A CA 1
ATOM 2422 C C . TRP A 1 296 ? -5.652 20.562 16.922 1 97.19 296 TRP A C 1
ATOM 2424 O O . TRP A 1 296 ? -4.562 20.344 16.391 1 97.19 296 TRP A O 1
ATOM 2434 N N . TYR A 1 297 ? -6.684 21.031 16.266 1 98 297 TYR A N 1
ATOM 2435 C CA . TYR A 1 297 ? -6.57 21.375 14.859 1 98 297 TYR A CA 1
ATOM 2436 C C . TYR A 1 297 ? -5.488 22.422 14.633 1 98 297 TYR A C 1
ATOM 2438 O O . TYR A 1 297 ? -4.664 22.281 13.727 1 98 297 TYR A O 1
ATOM 2446 N N . ILE A 1 298 ? -5.488 23.422 15.492 1 97.75 298 ILE A N 1
ATOM 2447 C CA . ILE A 1 298 ? -4.504 24.5 15.414 1 97.75 298 ILE A CA 1
ATOM 2448 C C . ILE A 1 298 ? -3.102 23.938 15.617 1 97.75 298 ILE A C 1
ATOM 2450 O O . ILE A 1 298 ? -2.188 24.219 14.844 1 97.75 298 ILE A O 1
ATOM 2454 N N . ALA A 1 299 ? -2.941 23.141 16.625 1 97.81 299 ALA A N 1
ATOM 2455 C CA . ALA A 1 299 ? -1.651 22.516 16.906 1 97.81 299 ALA A CA 1
ATOM 2456 C C . ALA A 1 299 ? -1.202 21.641 15.734 1 97.81 299 ALA A C 1
ATOM 2458 O O . ALA A 1 299 ? -0.03 21.656 15.352 1 97.81 299 ALA A O 1
ATOM 2459 N N . PHE A 1 300 ? -2.143 20.891 15.172 1 98.19 300 PHE A N 1
ATOM 2460 C CA . PHE A 1 300 ? -1.848 19.969 14.078 1 98.19 300 PHE A CA 1
ATOM 2461 C C . PHE A 1 300 ? -1.329 20.703 12.859 1 98.19 300 PHE A C 1
ATOM 2463 O O . PHE A 1 300 ? -0.339 20.297 12.25 1 98.19 300 PHE A O 1
ATOM 2470 N N . VAL A 1 301 ? -1.988 21.797 12.508 1 98 301 VAL A N 1
ATOM 2471 C CA . VAL A 1 301 ? -1.584 22.594 11.352 1 98 301 VAL A CA 1
ATOM 2472 C C . VAL A 1 301 ? -0.167 23.125 11.562 1 98 301 VAL A C 1
ATOM 2474 O O . VAL A 1 301 ? 0.658 23.078 10.641 1 98 301 VAL A O 1
ATOM 2477 N N . ASN A 1 302 ? 0.113 23.562 12.727 1 97.5 302 ASN A N 1
ATOM 2478 C CA . ASN A 1 302 ? 1.452 24.062 13.023 1 97.5 302 ASN A CA 1
ATOM 2479 C C . ASN A 1 302 ? 2.49 22.953 12.969 1 97.5 302 ASN A C 1
ATOM 2481 O O . ASN A 1 302 ? 3.617 23.172 12.516 1 97.5 302 ASN A O 1
ATOM 2485 N N . LEU A 1 303 ? 2.123 21.781 13.461 1 98.06 303 LEU A N 1
ATOM 2486 C CA . LEU A 1 303 ? 3.037 20.641 13.422 1 98.06 303 LEU A CA 1
ATOM 2487 C C . LEU A 1 303 ? 3.395 20.281 11.984 1 98.06 303 LEU A C 1
ATOM 2489 O O . LEU A 1 303 ? 4.539 19.922 11.695 1 98.06 303 LEU A O 1
ATOM 2493 N N . VAL A 1 304 ? 2.414 20.344 11.102 1 98.06 304 VAL A N 1
ATOM 2494 C CA . VAL A 1 304 ? 2.643 20.047 9.688 1 98.06 304 VAL A CA 1
ATOM 2495 C C . VAL A 1 304 ? 3.607 21.062 9.094 1 98.06 304 VAL A C 1
ATOM 2497 O O . VAL A 1 304 ? 4.559 20.703 8.398 1 98.06 304 VAL A O 1
ATOM 2500 N N . ASP A 1 305 ? 3.42 22.312 9.383 1 96.56 305 ASP A N 1
ATOM 2501 C CA . ASP A 1 305 ? 4.262 23.375 8.836 1 96.56 305 ASP A CA 1
ATOM 2502 C C . ASP A 1 305 ? 5.668 23.312 9.422 1 96.56 305 ASP A C 1
ATOM 2504 O O . ASP A 1 305 ? 6.656 23.438 8.688 1 96.56 305 ASP A O 1
ATOM 2508 N N . LEU A 1 306 ? 5.77 23.094 10.695 1 97.56 306 LEU A N 1
ATOM 2509 C CA . LEU A 1 306 ? 7.059 23.094 11.375 1 97.56 306 LEU A CA 1
ATOM 2510 C C . LEU A 1 306 ? 7.891 21.875 10.961 1 97.56 306 LEU A C 1
ATOM 2512 O O . LEU A 1 306 ? 9.117 21.969 10.883 1 97.56 306 LEU A O 1
ATOM 2516 N N . SER A 1 307 ? 7.242 20.75 10.75 1 97.69 307 SER A N 1
ATOM 2517 C CA . SER A 1 307 ? 7.984 19.531 10.398 1 97.69 307 SER A CA 1
ATOM 2518 C C . SER A 1 307 ? 8.758 19.719 9.094 1 97.69 307 SER A C 1
ATOM 2520 O O . SER A 1 307 ? 9.828 19.141 8.914 1 97.69 307 SER A O 1
ATOM 2522 N N . ASN A 1 308 ? 8.219 20.516 8.25 1 95.81 308 ASN A N 1
ATOM 2523 C CA . ASN A 1 308 ? 8.914 20.828 7 1 95.81 308 ASN A CA 1
ATOM 2524 C C . ASN A 1 308 ? 10.281 21.453 7.254 1 95.81 308 ASN A C 1
ATOM 2526 O O . ASN A 1 308 ? 11.273 21.062 6.633 1 95.81 308 ASN A O 1
ATOM 2530 N N . PHE A 1 309 ? 10.367 22.375 8.125 1 95.81 309 PHE A N 1
ATOM 2531 C CA . PHE A 1 309 ? 11.602 23.109 8.414 1 95.81 309 PHE A CA 1
ATOM 2532 C C . PHE A 1 309 ? 12.594 22.219 9.156 1 95.81 309 PHE A C 1
ATOM 2534 O O . PHE A 1 309 ? 13.789 22.234 8.844 1 95.81 309 PHE A O 1
ATOM 2541 N N . TYR A 1 310 ? 12.117 21.484 10.07 1 97.31 310 TYR A N 1
ATOM 2542 C CA . TYR A 1 310 ? 13.008 20.609 10.82 1 97.31 310 TYR A CA 1
ATOM 2543 C C . TYR A 1 310 ? 13.562 19.484 9.938 1 97.31 310 TYR A C 1
ATOM 2545 O O . TYR A 1 310 ? 14.75 19.172 10 1 97.31 310 TYR A O 1
ATOM 2553 N N . LEU A 1 311 ? 12.719 18.906 9.102 1 97.44 311 LEU A N 1
ATOM 2554 C CA . LEU A 1 311 ? 13.148 17.812 8.242 1 97.44 311 LEU A CA 1
ATOM 2555 C C . LEU A 1 311 ? 14.18 18.281 7.223 1 97.44 311 LEU A C 1
ATOM 2557 O O . LEU A 1 311 ? 15.188 17.609 6.996 1 97.44 311 LEU A O 1
ATOM 2561 N N . LYS A 1 312 ? 13.891 19.406 6.559 1 95.69 312 LYS A N 1
ATOM 2562 C CA . LYS A 1 312 ? 14.852 19.859 5.555 1 95.69 312 LYS A CA 1
ATOM 2563 C C . LYS A 1 312 ? 16.188 20.203 6.195 1 95.69 312 LYS A C 1
ATOM 2565 O O . LYS A 1 312 ? 17.25 19.984 5.598 1 95.69 312 LYS A O 1
ATOM 2570 N N . PHE A 1 313 ? 16.156 20.719 7.445 1 95.12 313 PHE A N 1
ATOM 2571 C CA . PHE A 1 313 ? 17.391 21.047 8.164 1 95.12 313 PHE A CA 1
ATOM 2572 C C . PHE A 1 313 ? 18.156 19.781 8.539 1 95.12 313 PHE A C 1
ATOM 2574 O O . PHE A 1 313 ? 19.344 19.672 8.242 1 95.12 313 PHE A O 1
ATOM 2581 N N . LEU A 1 314 ? 17.516 18.859 9.148 1 96.62 314 LEU A N 1
ATOM 2582 C CA . LEU A 1 314 ? 18.156 17.672 9.68 1 96.62 314 LEU A CA 1
ATOM 2583 C C . LEU A 1 314 ? 18.641 16.75 8.555 1 96.62 314 LEU A C 1
ATOM 2585 O O . LEU A 1 314 ? 19.703 16.156 8.648 1 96.62 314 LEU A O 1
ATOM 2589 N N . LEU A 1 315 ? 17.891 16.656 7.457 1 97.06 315 LEU A N 1
ATOM 2590 C CA . LEU A 1 315 ? 18.188 15.719 6.379 1 97.06 315 LEU A CA 1
ATOM 2591 C C . LEU A 1 315 ? 18.984 16.406 5.273 1 97.06 315 LEU A C 1
ATOM 2593 O O . LEU A 1 315 ? 19.234 15.812 4.219 1 97.06 315 LEU A O 1
ATOM 2597 N N . TRP A 1 316 ? 19.312 17.656 5.453 1 96.19 316 TRP A N 1
ATOM 2598 C CA . TRP A 1 316 ? 20.156 18.422 4.551 1 96.19 316 TRP A CA 1
ATOM 2599 C C . TRP A 1 316 ? 19.5 18.562 3.182 1 96.19 316 TRP A C 1
ATOM 2601 O O . TRP A 1 316 ? 20.141 18.312 2.156 1 96.19 316 TRP A O 1
ATOM 2611 N N . ILE A 1 317 ? 18.25 18.938 3.174 1 96.06 317 ILE A N 1
ATOM 2612 C CA . ILE A 1 317 ? 17.531 19.203 1.931 1 96.06 317 ILE A CA 1
ATOM 2613 C C . ILE A 1 317 ? 17.516 20.703 1.648 1 96.06 317 ILE A C 1
ATOM 2615 O O . ILE A 1 317 ? 16.938 21.469 2.42 1 96.06 317 ILE A O 1
ATOM 2619 N N . PRO A 1 318 ? 18.078 21.078 0.533 1 93 318 PRO A N 1
ATOM 2620 C CA . PRO A 1 318 ? 18.078 22.5 0.211 1 93 318 PRO A CA 1
ATOM 2621 C C . PRO A 1 318 ? 16.672 23.062 0.04 1 93 318 PRO A C 1
ATOM 2623 O O . PRO A 1 318 ? 15.789 22.375 -0.485 1 93 318 PRO A O 1
ATOM 2626 N N . ALA A 1 319 ? 16.406 24.328 0.387 1 87.94 319 ALA A N 1
ATOM 2627 C CA . ALA A 1 319 ? 15.094 24.969 0.414 1 87.94 319 ALA A CA 1
ATOM 2628 C C . ALA A 1 319 ? 14.484 25.031 -0.983 1 87.94 319 ALA A C 1
ATOM 2630 O O . ALA A 1 319 ? 13.258 25.047 -1.132 1 87.94 319 ALA A O 1
ATOM 2631 N N . ASN A 1 320 ? 15.367 24.984 -2.006 1 88.38 320 ASN A N 1
ATOM 2632 C CA . ASN A 1 320 ? 14.867 25.109 -3.371 1 88.38 320 ASN A CA 1
ATOM 2633 C C . ASN A 1 320 ? 14.75 23.75 -4.055 1 88.38 320 ASN A C 1
ATOM 2635 O O . ASN A 1 320 ? 14.469 23.672 -5.25 1 88.38 320 ASN A O 1
ATOM 2639 N N . HIS A 1 321 ? 14.961 22.766 -3.348 1 92.75 321 HIS A N 1
ATOM 2640 C CA . HIS A 1 321 ? 14.891 21.438 -3.957 1 92.75 321 HIS A CA 1
ATOM 2641 C C . HIS A 1 321 ? 13.445 21.047 -4.23 1 92.75 321 HIS A C 1
ATOM 2643 O O . HIS A 1 321 ? 12.555 21.328 -3.428 1 92.75 321 HIS A O 1
ATOM 2649 N N . SER A 1 322 ? 13.172 20.344 -5.266 1 93 322 SER A N 1
ATOM 2650 C CA . SER A 1 322 ? 11.836 19.969 -5.727 1 93 322 SER A CA 1
ATOM 2651 C C . SER A 1 322 ? 11.148 19.031 -4.738 1 93 322 SER A C 1
ATOM 2653 O O . SER A 1 322 ? 9.922 18.984 -4.668 1 93 322 SER A O 1
ATOM 2655 N N . LEU A 1 323 ? 11.883 18.266 -3.959 1 93.75 323 LEU A N 1
ATOM 2656 C CA . LEU A 1 323 ? 11.312 17.359 -2.971 1 93.75 323 LEU A CA 1
ATOM 2657 C C . LEU A 1 323 ? 10.414 18.094 -1.996 1 93.75 323 LEU A C 1
ATOM 2659 O O . LEU A 1 323 ? 9.398 17.562 -1.546 1 93.75 323 LEU A O 1
ATOM 2663 N N . LEU A 1 324 ? 10.789 19.328 -1.681 1 93.31 324 LEU A N 1
ATOM 2664 C CA . LEU A 1 324 ? 9.992 20.125 -0.755 1 93.31 324 LEU A CA 1
ATOM 2665 C C . LEU A 1 324 ? 8.688 20.562 -1.406 1 93.31 324 LEU A C 1
ATOM 2667 O O . LEU A 1 324 ? 7.648 20.625 -0.743 1 93.31 324 LEU A O 1
ATOM 2671 N N . LEU A 1 325 ? 8.781 20.828 -2.672 1 91.69 325 LEU A N 1
ATOM 2672 C CA . LEU A 1 325 ? 7.57 21.172 -3.406 1 91.69 325 LEU A CA 1
ATOM 2673 C C . LEU A 1 325 ? 6.613 19.984 -3.457 1 91.69 325 LEU A C 1
ATOM 2675 O O . LEU A 1 325 ? 5.406 20.156 -3.277 1 91.69 325 LEU A O 1
ATOM 2679 N N . TYR A 1 326 ? 7.176 18.812 -3.705 1 94.19 326 TYR A N 1
ATOM 2680 C CA . TYR A 1 326 ? 6.348 17.609 -3.73 1 94.19 326 TYR A CA 1
ATOM 2681 C C . TYR A 1 326 ? 5.68 17.375 -2.379 1 94.19 326 TYR A C 1
ATOM 2683 O O . TYR A 1 326 ? 4.508 17 -2.314 1 94.19 326 TYR A O 1
ATOM 2691 N N . ARG A 1 327 ? 6.387 17.609 -1.318 1 96.12 327 ARG A N 1
ATOM 2692 C CA . ARG A 1 327 ? 5.816 17.422 0.013 1 96.12 327 ARG A CA 1
ATOM 2693 C C . ARG A 1 327 ? 4.691 18.422 0.263 1 96.12 327 ARG A C 1
ATOM 2695 O O . ARG A 1 327 ? 3.645 18.062 0.805 1 96.12 327 ARG A O 1
ATOM 2702 N N . VAL A 1 328 ? 4.93 19.672 -0.136 1 94.31 328 VAL A N 1
ATOM 2703 C CA . VAL A 1 328 ? 3.934 20.703 0.087 1 94.31 328 VAL A CA 1
ATOM 2704 C C . VAL A 1 328 ? 2.66 20.391 -0.693 1 94.31 328 VAL A C 1
ATOM 2706 O O . VAL A 1 328 ? 1.553 20.516 -0.168 1 94.31 328 VAL A O 1
ATOM 2709 N N . LEU A 1 329 ? 2.785 19.953 -1.912 1 94.44 329 LEU A N 1
ATOM 2710 C CA . LEU A 1 329 ? 1.63 19.609 -2.732 1 94.44 329 LEU A CA 1
ATOM 2711 C C . LEU A 1 329 ? 0.889 18.406 -2.15 1 94.44 329 LEU A C 1
ATOM 2713 O O . LEU A 1 329 ? -0.344 18.391 -2.117 1 94.44 329 LEU A O 1
ATOM 2717 N N . PHE A 1 330 ? 1.644 17.469 -1.761 1 97.31 330 PHE A N 1
ATOM 2718 C CA . PHE A 1 330 ? 1.063 16.297 -1.13 1 97.31 330 PHE A CA 1
ATOM 2719 C C . PHE A 1 330 ? 0.246 16.688 0.097 1 97.31 330 PHE A C 1
ATOM 2721 O O . PHE A 1 330 ? -0.916 16.297 0.224 1 97.31 330 PHE A O 1
ATOM 2728 N N . TRP A 1 331 ? 0.846 17.484 1.011 1 97.25 331 TRP A N 1
ATOM 2729 C CA . TRP A 1 331 ? 0.172 17.891 2.24 1 97.25 331 TRP A CA 1
ATOM 2730 C C . TRP A 1 331 ? -1.013 18.797 1.94 1 97.25 331 TRP A C 1
ATOM 2732 O O . TRP A 1 331 ? -2.021 18.766 2.648 1 97.25 331 TRP A O 1
ATOM 2742 N N . ALA A 1 332 ? -0.901 19.641 0.895 1 95.94 332 ALA A N 1
ATOM 2743 C CA . ALA A 1 332 ? -2.029 20.484 0.511 1 95.94 332 ALA A CA 1
ATOM 2744 C C . ALA A 1 332 ? -3.26 19.641 0.185 1 95.94 332 ALA A C 1
ATOM 2746 O O . ALA A 1 332 ? -4.352 19.891 0.693 1 95.94 332 ALA A O 1
ATOM 2747 N N . MET A 1 333 ? -3.061 18.578 -0.583 1 96.31 333 MET A N 1
ATOM 2748 C CA . MET A 1 333 ? -4.172 17.703 -0.959 1 96.31 333 MET A CA 1
ATOM 2749 C C . MET A 1 333 ? -4.656 16.906 0.239 1 96.31 333 MET A C 1
ATOM 2751 O O . MET A 1 333 ? -5.863 16.75 0.441 1 96.31 333 MET A O 1
ATOM 2755 N N . LEU A 1 334 ? -3.707 16.406 0.977 1 97.75 334 LEU A N 1
ATOM 2756 C CA . LEU A 1 334 ? -4.07 15.625 2.152 1 97.75 334 LEU A CA 1
ATOM 2757 C C . LEU A 1 334 ? -4.816 16.484 3.17 1 97.75 334 LEU A C 1
ATOM 2759 O O . LEU A 1 334 ? -5.715 16 3.855 1 97.75 334 LEU A O 1
ATOM 2763 N N . ALA A 1 335 ? -4.422 17.781 3.271 1 97.69 335 ALA A N 1
ATOM 2764 C CA . ALA A 1 335 ? -5.066 18.703 4.207 1 97.69 335 ALA A CA 1
ATOM 2765 C C . ALA A 1 335 ? -6.52 18.953 3.814 1 97.69 335 ALA A C 1
ATOM 2767 O O . ALA A 1 335 ? -7.391 19.078 4.68 1 97.69 335 ALA A O 1
ATOM 2768 N N . ILE A 1 336 ? -6.785 19.031 2.541 1 95.62 336 ILE A N 1
ATOM 2769 C CA . ILE A 1 336 ? -8.156 19.188 2.082 1 95.62 336 ILE A CA 1
ATOM 2770 C C . ILE A 1 336 ? -9.016 18.031 2.588 1 95.62 336 ILE A C 1
ATOM 2772 O O . ILE A 1 336 ? -10.039 18.25 3.242 1 95.62 336 ILE A O 1
ATOM 2776 N N . ALA A 1 337 ? -8.523 16.859 2.34 1 95.31 337 ALA A N 1
ATOM 2777 C CA . ALA A 1 337 ? -9.281 15.656 2.676 1 95.31 337 ALA A CA 1
ATOM 2778 C C . ALA A 1 337 ? -9.359 15.461 4.188 1 95.31 337 ALA A C 1
ATOM 2780 O O . ALA A 1 337 ? -10.438 15.188 4.727 1 95.31 337 ALA A O 1
ATOM 2781 N N . SER A 1 338 ? -8.289 15.664 4.871 1 97.06 338 SER A N 1
ATOM 2782 C CA . SER A 1 338 ? -8.211 15.406 6.305 1 97.06 338 SER A CA 1
ATOM 2783 C C . SER A 1 338 ? -9.023 16.422 7.098 1 97.06 338 SER A C 1
ATOM 2785 O O . SER A 1 338 ? -9.656 16.062 8.102 1 97.06 338 SER A O 1
ATOM 2787 N N . THR A 1 339 ? -8.984 17.672 6.684 1 96.88 339 THR A N 1
ATOM 2788 C CA . THR A 1 339 ? -9.75 18.688 7.391 1 96.88 339 THR A CA 1
ATOM 2789 C C . THR A 1 339 ? -11.25 18.406 7.285 1 96.88 339 THR A C 1
ATOM 2791 O O . THR A 1 339 ? -11.977 18.516 8.266 1 96.88 339 THR A O 1
ATOM 2794 N N . ARG A 1 340 ? -11.719 18.047 6.129 1 93.81 340 ARG A N 1
ATOM 2795 C CA . ARG A 1 340 ? -13.125 17.703 5.941 1 93.81 340 ARG A CA 1
ATOM 2796 C C . ARG A 1 340 ? -13.523 16.516 6.816 1 93.81 340 ARG A C 1
ATOM 2798 O O . ARG A 1 340 ? -14.547 16.562 7.504 1 93.81 340 ARG A O 1
ATOM 2805 N N . GLU A 1 341 ? -12.711 15.523 6.762 1 93.88 341 GLU A N 1
ATOM 2806 C CA . GLU A 1 341 ? -12.992 14.336 7.562 1 93.88 341 GLU A CA 1
ATOM 2807 C C . GLU A 1 341 ? -12.938 14.648 9.055 1 93.88 341 GLU A C 1
ATOM 2809 O O . GLU A 1 341 ? -13.75 14.141 9.836 1 93.88 341 GLU A O 1
ATOM 2814 N N . TYR A 1 342 ? -12.023 15.461 9.461 1 95 342 TYR A N 1
ATOM 2815 C CA . TYR A 1 342 ? -11.883 15.852 10.859 1 95 342 TYR A CA 1
ATOM 2816 C C . TYR A 1 342 ? -13.102 16.656 11.32 1 95 342 TYR A C 1
ATOM 2818 O O . TYR A 1 342 ? -13.648 16.391 12.398 1 95 342 TYR A O 1
ATOM 2826 N N . TYR A 1 343 ? -13.43 17.594 10.516 1 94.62 343 TYR A N 1
ATOM 2827 C CA . TYR A 1 343 ? -14.562 18.438 10.867 1 94.62 343 TYR A CA 1
ATOM 2828 C C . TYR A 1 343 ? -15.828 17.609 11.031 1 94.62 343 TYR A C 1
ATOM 2830 O O . TYR A 1 343 ? -16.578 17.812 11.992 1 94.62 343 TYR A O 1
ATOM 2838 N N . GLU A 1 344 ? -16.062 16.672 10.094 1 91.06 344 GLU A N 1
ATOM 2839 C CA . GLU A 1 344 ? -17.234 15.805 10.18 1 91.06 344 GLU A CA 1
ATOM 2840 C C . GLU A 1 344 ? -17.172 14.914 11.414 1 91.06 344 GLU A C 1
ATOM 2842 O O . GLU A 1 344 ? -18.188 14.695 12.078 1 91.06 344 GLU A O 1
ATOM 2847 N N . TYR A 1 345 ? -16.062 14.461 11.688 1 91.5 345 TYR A N 1
ATOM 2848 C CA . TYR A 1 345 ? -15.859 13.609 12.852 1 91.5 345 TYR A CA 1
ATOM 2849 C C . TYR A 1 345 ? -16.156 14.367 14.141 1 91.5 345 TYR A C 1
ATOM 2851 O O . TYR A 1 345 ? -16.922 13.883 14.992 1 91.5 345 TYR A O 1
ATOM 2859 N N . VAL A 1 346 ? -15.688 15.531 14.273 1 92.19 346 VAL A N 1
ATOM 2860 C CA . VAL A 1 346 ? -15.828 16.328 15.484 1 92.19 346 VAL A CA 1
ATOM 2861 C C . VAL A 1 346 ? -17.25 16.875 15.586 1 92.19 346 VAL A C 1
ATOM 2863 O O . VAL A 1 346 ? -17.844 16.859 16.656 1 92.19 346 VAL A O 1
ATOM 2866 N N . SER A 1 347 ? -17.797 17.328 14.492 1 90.38 347 SER A N 1
ATOM 2867 C CA . SER A 1 347 ? -19.141 17.922 14.492 1 90.38 347 SER A CA 1
ATOM 2868 C C . SER A 1 347 ? -20.203 16.875 14.789 1 90.38 347 SER A C 1
ATOM 2870 O O . SER A 1 347 ? -21.281 17.203 15.273 1 90.38 347 SER A O 1
ATOM 2872 N N . SER A 1 348 ? -19.875 15.617 14.5 1 88.06 348 SER A N 1
ATOM 2873 C CA . SER A 1 348 ? -20.812 14.547 14.789 1 88.06 348 SER A CA 1
ATOM 2874 C C . SER A 1 348 ? -20.75 14.133 16.25 1 88.06 348 SER A C 1
ATOM 2876 O O . SER A 1 348 ? -21.469 13.234 16.688 1 88.06 348 SER A O 1
ATOM 2878 N N . GLY A 1 349 ? -19.906 14.727 17.094 1 88.88 349 GLY A N 1
ATOM 2879 C CA . GLY A 1 349 ? -19.703 14.328 18.469 1 88.88 349 GLY A CA 1
ATOM 2880 C C . GLY A 1 349 ? -18.953 13.016 18.609 1 88.88 349 GLY A C 1
ATOM 2881 O O . GLY A 1 349 ? -19.266 12.203 19.484 1 88.88 349 GLY A O 1
ATOM 2882 N N . PHE A 1 350 ? -18.125 12.734 17.656 1 86.75 350 PHE A N 1
ATOM 2883 C CA . PHE A 1 350 ? -17.281 11.555 17.641 1 86.75 350 PHE A CA 1
ATOM 2884 C C . PHE A 1 350 ? -18.109 10.289 17.422 1 86.75 350 PHE A C 1
ATOM 2886 O O . PHE A 1 350 ? -17.703 9.195 17.828 1 86.75 350 PHE A O 1
ATOM 2893 N N . LYS A 1 351 ? -19.266 10.43 16.891 1 82.62 351 LYS A N 1
ATOM 2894 C CA . LYS A 1 351 ? -20.141 9.297 16.625 1 82.62 351 LYS A CA 1
ATOM 2895 C C . LYS A 1 351 ? -19.766 8.609 15.305 1 82.62 351 LYS A C 1
ATOM 2897 O O . LYS A 1 351 ? -19.984 7.406 15.148 1 82.62 351 LYS A O 1
ATOM 2902 N N . LEU A 1 352 ? -19.141 9.406 14.5 1 83.75 352 LEU A N 1
ATOM 2903 C CA . LEU A 1 352 ? -18.703 8.859 13.219 1 83.75 352 LEU A CA 1
ATOM 2904 C C . LEU A 1 352 ? -17.281 8.305 13.312 1 83.75 352 LEU A C 1
ATOM 2906 O O . LEU A 1 352 ? -16.531 8.672 14.219 1 83.75 352 LEU A O 1
ATOM 2910 N N . ARG A 1 353 ? -17.016 7.426 12.383 1 85.12 353 ARG A N 1
ATOM 2911 C CA . ARG A 1 353 ? -15.641 6.926 12.273 1 85.12 353 ARG A CA 1
ATOM 2912 C C . ARG A 1 353 ? -14.727 7.973 11.648 1 85.12 353 ARG A C 1
ATOM 2914 O O . ARG A 1 353 ? -15.125 8.672 10.711 1 85.12 353 ARG A O 1
ATOM 2921 N N . LEU A 1 354 ? -13.531 8.047 12.25 1 90.44 354 LEU A N 1
ATOM 2922 C CA . LEU A 1 354 ? -12.547 8.945 11.656 1 90.44 354 LEU A CA 1
ATOM 2923 C C . LEU A 1 354 ? -12.18 8.492 10.25 1 90.44 354 LEU A C 1
ATOM 2925 O O . LEU A 1 354 ? -11.875 7.32 10.031 1 90.44 354 LEU A O 1
ATOM 2929 N N . GLY A 1 355 ? -12.188 9.406 9.297 1 91.44 355 GLY A N 1
ATOM 2930 C CA . GLY A 1 355 ? -11.867 9.086 7.918 1 91.44 355 GLY A CA 1
ATOM 2931 C C . GLY A 1 355 ? -10.43 8.625 7.734 1 91.44 355 GLY A C 1
ATOM 2932 O O . GLY A 1 355 ? -9.57 8.914 8.562 1 91.44 355 GLY A O 1
ATOM 2933 N N . THR A 1 356 ? -10.18 7.945 6.645 1 92.88 356 THR A N 1
ATOM 2934 C CA . THR A 1 356 ? -8.891 7.328 6.359 1 92.88 356 THR A CA 1
ATOM 2935 C C . THR A 1 356 ? -7.82 8.398 6.125 1 92.88 356 THR A C 1
ATOM 2937 O O . THR A 1 356 ? -6.684 8.25 6.574 1 92.88 356 THR A O 1
ATOM 2940 N N . HIS A 1 357 ? -8.188 9.422 5.398 1 96 357 HIS A N 1
ATOM 2941 C CA . HIS A 1 357 ? -7.211 10.469 5.113 1 96 357 HIS A CA 1
ATOM 2942 C C . HIS A 1 357 ? -6.746 11.156 6.395 1 96 357 HIS A C 1
ATOM 2944 O O . HIS A 1 357 ? -5.547 11.391 6.574 1 96 357 HIS A O 1
ATOM 2950 N N . CYS A 1 358 ? -7.68 11.484 7.242 1 96.44 358 CYS A N 1
ATOM 2951 C CA . CYS A 1 358 ? -7.336 12.125 8.508 1 96.44 358 CYS A CA 1
ATOM 2952 C C . CYS A 1 358 ? -6.531 11.18 9.391 1 96.44 358 CYS A C 1
ATOM 2954 O O . CYS A 1 358 ? -5.578 11.602 10.047 1 96.44 358 CYS A O 1
ATOM 2956 N N . TRP A 1 359 ? -6.938 9.961 9.422 1 95.5 359 TRP A N 1
ATOM 2957 C CA . TRP A 1 359 ? -6.219 8.922 10.164 1 95.5 359 TRP A CA 1
ATOM 2958 C C . TRP A 1 359 ? -4.77 8.836 9.703 1 95.5 359 TRP A C 1
ATOM 2960 O O . TRP A 1 359 ? -3.848 8.891 10.523 1 95.5 359 TRP A O 1
ATOM 2970 N N . MET A 1 360 ? -4.527 8.773 8.445 1 96.44 360 MET A N 1
ATOM 2971 C CA . MET A 1 360 ? -3.197 8.672 7.852 1 96.44 360 MET A CA 1
ATOM 2972 C C . MET A 1 360 ? -2.4 9.953 8.086 1 96.44 360 MET A C 1
ATOM 2974 O O . MET A 1 360 ? -1.194 9.898 8.336 1 96.44 360 MET A O 1
ATOM 2978 N N . ALA A 1 361 ? -3.068 11.07 7.984 1 98.06 361 ALA A N 1
ATOM 2979 C CA . ALA A 1 361 ? -2.398 12.344 8.227 1 98.06 361 ALA A CA 1
ATOM 2980 C C . ALA A 1 361 ? -1.783 12.383 9.625 1 98.06 361 ALA A C 1
ATOM 2982 O O . ALA A 1 361 ? -0.646 12.828 9.797 1 98.06 361 ALA A O 1
ATOM 2983 N N . HIS A 1 362 ? -2.521 11.914 10.586 1 98 362 HIS A N 1
ATOM 2984 C CA . HIS A 1 362 ? -2.027 11.906 11.961 1 98 362 HIS A CA 1
ATOM 2985 C C . HIS A 1 362 ? -0.816 10.984 12.102 1 98 362 HIS A C 1
ATOM 2987 O O . HIS A 1 362 ? 0.151 11.328 12.789 1 98 362 HIS A O 1
ATOM 2993 N N . LEU A 1 363 ? -0.897 9.867 11.477 1 98 363 LEU A N 1
ATOM 2994 C CA . LEU A 1 363 ? 0.222 8.938 11.562 1 98 363 LEU A CA 1
ATOM 2995 C C . LEU A 1 363 ? 1.446 9.484 10.844 1 98 363 LEU A C 1
ATOM 2997 O O . LEU A 1 363 ? 2.572 9.352 11.32 1 98 363 LEU A O 1
ATOM 3001 N N . ILE A 1 364 ? 1.257 10.078 9.711 1 98.5 364 ILE A N 1
ATOM 3002 C CA . ILE A 1 364 ? 2.348 10.656 8.93 1 98.5 364 ILE A CA 1
ATOM 3003 C C . ILE A 1 364 ? 3.047 11.742 9.742 1 98.5 364 ILE A C 1
ATOM 3005 O O . ILE A 1 364 ? 4.273 11.75 9.859 1 98.5 364 ILE A O 1
ATOM 3009 N N . ILE A 1 365 ? 2.279 12.617 10.297 1 98.5 365 ILE A N 1
ATOM 3010 C CA . ILE A 1 365 ? 2.869 13.711 11.062 1 98.5 365 ILE A CA 1
ATOM 3011 C C . ILE A 1 365 ? 3.576 13.156 12.297 1 98.5 365 ILE A C 1
ATOM 3013 O O . ILE A 1 365 ? 4.629 13.664 12.695 1 98.5 365 ILE A O 1
ATOM 3017 N N . ALA A 1 366 ? 3.023 12.156 12.906 1 98.44 366 ALA A N 1
ATOM 3018 C CA . ALA A 1 366 ? 3.68 11.523 14.047 1 98.44 366 ALA A CA 1
ATOM 3019 C C . ALA A 1 366 ? 5.047 10.969 13.648 1 98.44 366 ALA A C 1
ATOM 3021 O O . ALA A 1 366 ? 6.035 11.172 14.359 1 98.44 366 ALA A O 1
ATOM 3022 N N . VAL A 1 367 ? 5.094 10.305 12.531 1 98.44 367 VAL A N 1
ATOM 3023 C CA . VAL A 1 367 ? 6.348 9.695 12.094 1 98.44 367 VAL A CA 1
ATOM 3024 C C . VAL A 1 367 ? 7.344 10.789 11.711 1 98.44 367 VAL A C 1
ATOM 3026 O O . VAL A 1 367 ? 8.539 10.68 12.008 1 98.44 367 VAL A O 1
ATOM 3029 N N . GLU A 1 368 ? 6.895 11.852 11.023 1 98.56 368 GLU A N 1
ATOM 3030 C CA . GLU A 1 368 ? 7.785 12.961 10.719 1 98.56 368 GLU A CA 1
ATOM 3031 C C . GLU A 1 368 ? 8.398 13.547 11.984 1 98.56 368 GLU A C 1
ATOM 3033 O O . GLU A 1 368 ? 9.609 13.805 12.031 1 98.56 368 GLU A O 1
ATOM 3038 N N . TRP A 1 369 ? 7.629 13.703 12.961 1 98.44 369 TRP A N 1
ATOM 3039 C CA . TRP A 1 369 ? 8.133 14.305 14.188 1 98.44 369 TRP A CA 1
ATOM 3040 C C . TRP A 1 369 ? 8.992 13.32 14.969 1 98.44 369 TRP A C 1
ATOM 3042 O O . TRP A 1 369 ? 9.914 13.719 15.68 1 98.44 369 TRP A O 1
ATOM 3052 N N . LEU A 1 370 ? 8.719 12.039 14.875 1 98.19 370 LEU A N 1
ATOM 3053 C CA . LEU A 1 370 ? 9.617 11.055 15.469 1 98.19 370 LEU A CA 1
ATOM 3054 C C . LEU A 1 370 ? 11 11.125 14.836 1 98.19 370 LEU A C 1
ATOM 3056 O O . LEU A 1 370 ? 12.016 10.984 15.523 1 98.19 370 LEU A O 1
ATOM 3060 N N . ILE A 1 371 ? 10.992 11.297 13.531 1 98.19 371 ILE A N 1
ATOM 3061 C CA . ILE A 1 371 ? 12.266 11.477 12.844 1 98.19 371 ILE A CA 1
ATOM 3062 C C . ILE A 1 371 ? 12.984 12.711 13.391 1 98.19 371 ILE A C 1
ATOM 3064 O O . ILE A 1 371 ? 14.188 12.664 13.664 1 98.19 371 ILE A O 1
ATOM 3068 N N . VAL A 1 372 ? 12.258 13.758 13.586 1 97.88 372 VAL A N 1
ATOM 3069 C CA . VAL A 1 372 ? 12.82 15.008 14.086 1 97.88 372 VAL A CA 1
ATOM 3070 C C . VAL A 1 372 ? 13.336 14.812 15.508 1 97.88 372 VAL A C 1
ATOM 3072 O O . VAL A 1 372 ? 14.477 15.164 15.812 1 97.88 372 VAL A O 1
ATOM 3075 N N . PHE A 1 373 ? 12.57 14.25 16.344 1 96.62 373 PHE A N 1
ATOM 3076 C CA . PHE A 1 373 ? 12.922 14.062 17.734 1 96.62 373 PHE A CA 1
ATOM 3077 C C . PHE A 1 373 ? 14.141 13.156 17.875 1 96.62 373 PHE A C 1
ATOM 3079 O O . PHE A 1 373 ? 15.078 13.469 18.625 1 96.62 373 PHE A O 1
ATOM 3086 N N . LYS A 1 374 ? 14.102 12.117 17.188 1 95.62 374 LYS A N 1
ATOM 3087 C CA . LYS A 1 374 ? 15.188 11.141 17.25 1 95.62 374 LYS A CA 1
ATOM 3088 C C . LYS A 1 374 ? 16.516 11.766 16.812 1 95.62 374 LYS A C 1
ATOM 3090 O O . LYS A 1 374 ? 17.547 11.492 17.406 1 95.62 374 LYS A O 1
ATOM 3095 N N . ASN A 1 375 ? 16.5 12.617 15.844 1 95.44 375 ASN A N 1
ATOM 3096 C CA . ASN A 1 375 ? 17.734 13.086 15.227 1 95.44 375 ASN A CA 1
ATOM 3097 C C . ASN A 1 375 ? 18.109 14.492 15.703 1 95.44 375 ASN A C 1
ATOM 3099 O O . ASN A 1 375 ? 19.125 15.047 15.281 1 95.44 375 ASN A O 1
ATOM 3103 N N . SER A 1 376 ? 17.297 15.039 16.578 1 93.88 376 SER A N 1
ATOM 3104 C CA . SER A 1 376 ? 17.562 16.375 17.109 1 93.88 376 SER A CA 1
ATOM 3105 C C . SER A 1 376 ? 18.578 16.328 18.25 1 93.88 376 SER A C 1
ATOM 3107 O O . SER A 1 376 ? 19.203 17.344 18.562 1 93.88 376 SER A O 1
ATOM 3109 N N . GLU A 1 377 ? 18.719 15.188 18.781 1 87.06 377 GLU A N 1
ATOM 3110 C CA . GLU A 1 377 ? 19.656 15.07 19.906 1 87.06 377 GLU A CA 1
ATOM 3111 C C . GLU A 1 377 ? 21.078 15.43 19.5 1 87.06 377 GLU A C 1
ATOM 3113 O O . GLU A 1 377 ? 21.625 14.836 18.562 1 87.06 377 GLU A O 1
ATOM 3118 N N . GLY A 1 378 ? 21.578 16.422 20.125 1 86.62 378 GLY A N 1
ATOM 3119 C CA . GLY A 1 378 ? 22.953 16.828 19.875 1 86.62 378 GLY A CA 1
ATOM 3120 C C . GLY A 1 378 ? 23.078 17.812 18.719 1 86.62 378 GLY A C 1
ATOM 3121 O O . GLY A 1 378 ? 24.172 18.297 18.422 1 86.62 378 GLY A O 1
ATOM 3122 N N . MET A 1 379 ? 22.016 18.109 18.094 1 90.75 379 MET A N 1
ATOM 3123 C CA . MET A 1 379 ? 22.062 18.969 16.922 1 90.75 379 MET A CA 1
ATOM 3124 C C . MET A 1 379 ? 21.875 20.422 17.297 1 90.75 379 MET A C 1
ATOM 3126 O O . MET A 1 379 ? 22.344 21.328 16.609 1 90.75 379 MET A O 1
ATOM 3130 N N . PHE A 1 380 ? 21.062 20.594 18.359 1 90.62 380 PHE A N 1
ATOM 3131 C CA . PHE A 1 380 ? 20.75 21.938 18.812 1 90.62 380 PHE A CA 1
ATOM 3132 C C . PHE A 1 380 ? 21.391 22.234 20.156 1 90.62 380 PHE A C 1
ATOM 3134 O O . PHE A 1 380 ? 21.031 21.625 21.172 1 90.62 380 PHE A O 1
ATOM 3141 N N . ASN A 1 381 ? 22.266 23.141 20.266 1 88.12 381 ASN A N 1
ATOM 3142 C CA . ASN A 1 381 ? 23.078 23.375 21.453 1 88.12 381 ASN A CA 1
ATOM 3143 C C . ASN A 1 381 ? 22.531 24.547 22.266 1 88.12 381 ASN A C 1
ATOM 3145 O O . ASN A 1 381 ? 22.812 24.672 23.469 1 88.12 381 ASN A O 1
ATOM 3149 N N . GLU A 1 382 ? 21.781 25.375 21.703 1 90.88 382 GLU A N 1
ATOM 3150 C CA . GLU A 1 382 ? 21.25 26.547 22.391 1 90.88 382 GLU A CA 1
ATOM 3151 C C . GLU A 1 382 ? 19.984 26.188 23.188 1 90.88 382 GLU A C 1
ATOM 3153 O O . GLU A 1 382 ? 19.234 25.297 22.781 1 90.88 382 GLU A O 1
ATOM 3158 N N . VAL A 1 383 ? 19.875 26.875 24.266 1 92 383 VAL A N 1
ATOM 3159 C CA . VAL A 1 383 ? 18.688 26.656 25.109 1 92 383 VAL A CA 1
ATOM 3160 C C . VAL A 1 383 ? 17.672 27.766 24.844 1 92 383 VAL A C 1
ATOM 3162 O O . VAL A 1 383 ? 18.031 28.875 24.453 1 92 383 VAL A O 1
ATOM 3165 N N . MET A 1 384 ? 16.438 27.438 25 1 94.31 384 MET A N 1
ATOM 3166 C CA . MET A 1 384 ? 15.367 28.406 24.812 1 94.31 384 MET A CA 1
ATOM 3167 C C . MET A 1 384 ? 15.508 29.578 25.781 1 94.31 384 MET A C 1
ATOM 3169 O O . MET A 1 384 ? 15.688 29.375 26.984 1 94.31 384 MET A O 1
ATOM 3173 N N . PRO A 1 385 ? 15.398 30.719 25.375 1 95.88 385 PRO A N 1
ATOM 3174 C CA . PRO A 1 385 ? 15.484 31.891 26.25 1 95.88 385 PRO A CA 1
ATOM 3175 C C . PRO A 1 385 ? 14.414 31.875 27.344 1 95.88 385 PRO A C 1
ATOM 3177 O O . PRO A 1 385 ? 13.289 31.438 27.109 1 95.88 385 PRO A O 1
ATOM 3180 N N . LEU A 1 386 ? 14.719 32.469 28.453 1 96.44 386 LEU A N 1
ATOM 3181 C CA . LEU A 1 386 ? 13.867 32.469 29.641 1 96.44 386 LEU A CA 1
ATOM 3182 C C . LEU A 1 386 ? 12.555 33.188 29.375 1 96.44 386 LEU A C 1
ATOM 3184 O O . LEU A 1 386 ? 11.492 32.75 29.844 1 96.44 386 LEU A O 1
ATOM 3188 N N . TRP A 1 387 ? 12.625 34.281 28.719 1 96.56 387 TRP A N 1
ATOM 3189 C CA . TRP A 1 387 ? 11.406 35.062 28.484 1 96.56 387 TRP A CA 1
ATOM 3190 C C . TRP A 1 387 ? 10.406 34.25 27.656 1 96.56 387 TRP A C 1
ATOM 3192 O O . TRP A 1 387 ? 9.188 34.375 27.844 1 96.56 387 TRP A O 1
ATOM 3202 N N . LEU A 1 388 ? 10.891 33.469 26.75 1 96.5 388 LEU A N 1
ATOM 3203 C CA . LEU A 1 388 ? 10.016 32.625 25.969 1 96.5 388 LEU A CA 1
ATOM 3204 C C . LEU A 1 388 ? 9.414 31.516 26.828 1 96.5 388 LEU A C 1
ATOM 3206 O O . LEU A 1 388 ? 8.25 31.141 26.641 1 96.5 388 LEU A O 1
ATOM 3210 N N . GLN A 1 389 ? 10.195 30.969 27.734 1 96.88 389 GLN A N 1
ATOM 3211 C CA . GLN A 1 389 ? 9.688 29.953 28.656 1 96.88 389 GLN A CA 1
ATOM 3212 C C . GLN A 1 389 ? 8.531 30.484 29.484 1 96.88 389 GLN A C 1
ATOM 3214 O O . GLN A 1 389 ? 7.512 29.812 29.656 1 96.88 389 GLN A O 1
ATOM 3219 N N . TYR A 1 390 ? 8.742 31.688 29.938 1 96.88 390 TYR A N 1
ATOM 3220 C CA . TYR A 1 390 ? 7.691 32.312 30.719 1 96.88 390 TYR A CA 1
ATOM 3221 C C . TYR A 1 390 ? 6.457 32.594 29.875 1 96.88 390 TYR A C 1
ATOM 3223 O O . TYR A 1 390 ? 5.328 32.375 30.328 1 96.88 390 TYR A O 1
ATOM 3231 N N . THR A 1 391 ? 6.691 33.094 28.719 1 97.12 391 THR A N 1
ATOM 3232 C CA . THR A 1 391 ? 5.582 33.406 27.828 1 97.12 391 THR A CA 1
ATOM 3233 C C . THR A 1 391 ? 4.762 32.156 27.516 1 97.12 391 THR A C 1
ATOM 3235 O O . THR A 1 391 ? 3.533 32.188 27.594 1 97.12 391 THR A O 1
ATOM 3238 N N . TRP A 1 392 ? 5.422 31.125 27.172 1 96.56 392 TRP A N 1
ATOM 3239 C CA . TRP A 1 392 ? 4.719 29.891 26.844 1 96.56 392 TRP A CA 1
ATOM 3240 C C . TRP A 1 392 ? 4.016 29.312 28.062 1 96.56 392 TRP A C 1
ATOM 3242 O O . TRP A 1 392 ? 2.934 28.734 27.953 1 96.56 392 TRP A O 1
ATOM 3252 N N . SER A 1 393 ? 4.625 29.406 29.281 1 97.25 393 SER A N 1
ATOM 3253 C CA . SER A 1 393 ? 3.963 28.953 30.516 1 97.25 393 SER A CA 1
ATOM 3254 C C . SER A 1 393 ? 2.67 29.734 30.75 1 97.25 393 SER A C 1
ATOM 3256 O O . SER A 1 393 ? 1.668 29.156 31.172 1 97.25 393 SER A O 1
ATOM 3258 N N . LEU A 1 394 ? 2.738 31 30.469 1 97.12 394 LEU A N 1
ATOM 3259 C CA . LEU A 1 394 ? 1.55 31.828 30.609 1 97.12 394 LEU A CA 1
ATOM 3260 C C . LEU A 1 394 ? 0.475 31.422 29.609 1 97.12 394 LEU A C 1
ATOM 3262 O O . LEU A 1 394 ? -0.705 31.344 29.953 1 97.12 394 LEU A O 1
ATOM 3266 N N . ILE A 1 395 ? 0.894 31.203 28.406 1 96.38 395 ILE A N 1
ATOM 3267 C CA . ILE A 1 395 ? -0.044 30.812 27.359 1 96.38 395 ILE A CA 1
ATOM 3268 C C . ILE A 1 395 ? -0.71 29.484 27.719 1 96.38 395 ILE A C 1
ATOM 3270 O O . ILE A 1 395 ? -1.937 29.375 27.672 1 96.38 395 ILE A O 1
ATOM 3274 N N . VAL A 1 396 ? 0.077 28.5 28.125 1 96.06 396 VAL A N 1
ATOM 3275 C CA . VAL A 1 396 ? -0.445 27.188 28.484 1 96.06 396 VAL A CA 1
ATOM 3276 C C . VAL A 1 396 ? -1.355 27.312 29.703 1 96.06 396 VAL A C 1
ATOM 3278 O O . VAL A 1 396 ? -2.404 26.672 29.781 1 96.06 396 VAL A O 1
ATOM 3281 N N . GLY A 1 397 ? -0.967 28.141 30.672 1 96 397 GLY A N 1
ATOM 3282 C CA . GLY A 1 397 ? -1.811 28.391 31.828 1 96 397 GLY A CA 1
ATOM 3283 C C . GLY A 1 397 ? -3.16 28.984 31.469 1 96 397 GLY A C 1
ATOM 3284 O O . GLY A 1 397 ? -4.195 28.547 31.969 1 96 397 GLY A O 1
ATOM 3285 N N . PHE A 1 398 ? -3.143 29.922 30.609 1 96.25 398 PHE A N 1
ATOM 3286 C CA . PHE A 1 398 ? -4.375 30.562 30.172 1 96.25 398 PHE A CA 1
ATOM 3287 C C . PHE A 1 398 ? -5.27 29.578 29.438 1 96.25 398 PHE A C 1
ATOM 3289 O O . PHE A 1 398 ? -6.492 29.594 29.594 1 96.25 398 PHE A O 1
ATOM 3296 N N . LEU A 1 399 ? -4.664 28.812 28.562 1 95.81 399 LEU A N 1
ATOM 3297 C CA . LEU A 1 399 ? -5.434 27.828 27.797 1 95.81 399 LEU A CA 1
ATOM 3298 C C . LEU A 1 399 ? -6.055 26.781 28.734 1 95.81 399 LEU A C 1
ATOM 3300 O O . LEU A 1 399 ? -7.199 26.375 28.531 1 95.81 399 LEU A O 1
ATOM 3304 N N . LEU A 1 400 ? -5.309 26.344 29.719 1 96.12 400 LEU A N 1
ATOM 3305 C CA . LEU A 1 400 ? -5.832 25.406 30.703 1 96.12 400 LEU A CA 1
ATOM 3306 C C . LEU A 1 400 ? -6.973 26.016 31.5 1 96.12 400 LEU A C 1
ATOM 3308 O O . LEU A 1 400 ? -7.984 25.359 31.75 1 96.12 400 LEU A O 1
ATOM 3312 N N . ALA A 1 401 ? -6.793 27.281 31.875 1 96.06 401 ALA A N 1
ATOM 3313 C CA . ALA A 1 401 ? -7.844 27.984 32.594 1 96.06 401 ALA A CA 1
ATOM 3314 C C . ALA A 1 401 ? -9.102 28.109 31.75 1 96.06 401 ALA A C 1
ATOM 3316 O O . ALA A 1 401 ? -10.219 27.922 32.25 1 96.06 401 ALA A O 1
ATOM 3317 N N . ALA A 1 402 ? -8.898 28.453 30.547 1 95.19 402 ALA A N 1
ATOM 3318 C CA . ALA A 1 402 ? -10.031 28.578 29.641 1 95.19 402 ALA A CA 1
ATOM 3319 C C . ALA A 1 402 ? -10.75 27.234 29.469 1 95.19 402 ALA A C 1
ATOM 3321 O O . ALA A 1 402 ? -11.977 27.188 29.453 1 95.19 402 ALA A O 1
ATOM 3322 N N . ALA A 1 403 ? -9.992 26.219 29.297 1 94.88 403 ALA A N 1
ATOM 3323 C CA . ALA A 1 403 ? -10.578 24.875 29.172 1 94.88 403 ALA A CA 1
ATOM 3324 C C . ALA A 1 403 ? -11.398 24.516 30.391 1 94.88 403 ALA A C 1
ATOM 3326 O O . ALA A 1 403 ? -12.516 24.016 30.281 1 94.88 403 ALA A O 1
ATOM 3327 N N . LEU A 1 404 ? -10.891 24.766 31.578 1 94.75 404 LEU A N 1
ATOM 3328 C CA . LEU A 1 404 ? -11.57 24.469 32.844 1 94.75 404 LEU A CA 1
ATOM 3329 C C . LEU A 1 404 ? -12.852 25.281 32.969 1 94.75 404 LEU A C 1
ATOM 3331 O O . LEU A 1 404 ? -13.875 24.766 33.438 1 94.75 404 LEU A O 1
ATOM 3335 N N . CYS A 1 405 ? -12.766 26.5 32.594 1 95.5 405 CYS A N 1
ATOM 3336 C CA . CYS A 1 405 ? -13.945 27.359 32.656 1 95.5 405 CYS A CA 1
ATOM 3337 C C . CYS A 1 405 ? -15.047 26.844 31.719 1 95.5 405 CYS A C 1
ATOM 3339 O O . CYS A 1 405 ? -16.219 26.844 32.094 1 95.5 405 CYS A O 1
ATOM 3341 N N . LEU A 1 406 ? -14.664 26.422 30.578 1 94.69 406 LEU A N 1
ATOM 3342 C CA . LEU A 1 406 ? -15.641 25.922 29.625 1 94.69 406 LEU A CA 1
ATOM 3343 C C . LEU A 1 406 ? -16.234 24.594 30.078 1 94.69 406 LEU A C 1
ATOM 3345 O O . LEU A 1 406 ? -17.422 24.328 29.875 1 94.69 406 LEU A O 1
ATOM 3349 N N . VAL A 1 407 ? -15.383 23.75 30.703 1 94.5 407 VAL A N 1
ATOM 3350 C CA . VAL A 1 407 ? -15.883 22.5 31.25 1 94.5 407 VAL A CA 1
ATOM 3351 C C . VAL A 1 407 ? -16.906 22.781 32.344 1 94.5 407 VAL A C 1
ATOM 3353 O O . VAL A 1 407 ? -17.969 22.141 32.375 1 94.5 407 VAL A O 1
ATOM 3356 N N . TYR A 1 408 ? -16.609 23.719 33.156 1 93.25 408 TYR A N 1
ATOM 3357 C CA . TYR A 1 408 ? -17.516 24.094 34.219 1 93.25 408 TYR A CA 1
ATOM 3358 C C . TYR A 1 408 ? -18.844 24.609 33.656 1 93.25 408 TYR A C 1
ATOM 3360 O O . TYR A 1 408 ? -19.906 24.266 34.156 1 93.25 408 TYR A O 1
ATOM 3368 N N . LYS A 1 409 ? -18.734 25.375 32.688 1 92.94 409 LYS A N 1
ATOM 3369 C CA . LYS A 1 409 ? -19.938 25.922 32.031 1 92.94 409 LYS A CA 1
ATOM 3370 C C . LYS A 1 409 ? -20.766 24.797 31.422 1 92.94 409 LYS A C 1
ATOM 3372 O O . LYS A 1 409 ? -22 24.828 31.5 1 92.94 409 LYS A O 1
ATOM 3377 N N . ASP A 1 410 ? -20.109 23.891 30.75 1 92.69 410 ASP A N 1
ATOM 3378 C CA . ASP A 1 410 ? -20.797 22.766 30.125 1 92.69 410 ASP A CA 1
ATOM 3379 C C . ASP A 1 410 ? -21.531 21.922 31.172 1 92.69 410 ASP A C 1
ATOM 3381 O O . ASP A 1 410 ? -22.625 21.438 30.938 1 92.69 410 ASP A O 1
ATOM 3385 N N . LEU A 1 411 ? -20.875 21.688 32.344 1 91.12 411 LEU A N 1
ATOM 3386 C CA . LEU A 1 411 ? -21.469 20.906 33.406 1 91.12 411 LEU A CA 1
ATOM 3387 C C . LEU A 1 411 ? -22.641 21.641 34.031 1 91.12 411 LEU A C 1
ATOM 3389 O O . LEU A 1 411 ? -23.609 21.016 34.469 1 91.12 411 LEU A O 1
ATOM 3393 N N . ALA A 1 412 ? -22.578 22.906 34.094 1 90.31 412 ALA A N 1
ATOM 3394 C CA . ALA A 1 412 ? -23.641 23.703 34.688 1 90.31 412 ALA A CA 1
ATOM 3395 C C . ALA A 1 412 ? -24.875 23.703 33.781 1 90.31 412 ALA A C 1
ATOM 3397 O O . ALA A 1 412 ? -26 23.844 34.281 1 90.31 412 ALA A O 1
ATOM 3398 N N . LYS A 1 413 ? -24.781 23.562 32.562 1 83.25 413 LYS A N 1
ATOM 3399 C CA . LYS A 1 413 ? -25.906 23.516 31.656 1 83.25 413 LYS A CA 1
ATOM 3400 C C . LYS A 1 413 ? -26.609 22.172 31.703 1 83.25 413 LYS A C 1
ATOM 3402 O O . LYS A 1 413 ? -27.797 22.062 31.375 1 83.25 413 LYS A O 1
ATOM 3407 N N . LYS A 1 414 ? -26.047 21.078 32.094 1 67.44 414 LYS A N 1
ATOM 3408 C CA . LYS A 1 414 ? -26.719 19.781 32.281 1 67.44 414 LYS A CA 1
ATOM 3409 C C . LYS A 1 414 ? -27.391 19.719 33.656 1 67.44 414 LYS A C 1
ATOM 3411 O O . LYS A 1 414 ? -28.469 19.125 33.781 1 67.44 414 LYS A O 1
ATOM 3416 N N . MET B 1 1 ? -70 6.422 -20.094 1 21.86 1 MET B N 1
ATOM 3417 C CA . MET B 1 1 ? -69.062 5.324 -19.875 1 21.86 1 MET B CA 1
ATOM 3418 C C . MET B 1 1 ? -67.625 5.824 -19.922 1 21.86 1 MET B C 1
ATOM 3420 O O . MET B 1 1 ? -67.062 5.996 -21 1 21.86 1 MET B O 1
ATOM 3424 N N . LYS B 1 2 ? -67.25 6.789 -19.172 1 24.22 2 LYS B N 1
ATOM 3425 C CA . LYS B 1 2 ? -66.125 7.656 -19 1 24.22 2 LYS B CA 1
ATOM 3426 C C . LYS B 1 2 ? -64.812 6.844 -18.703 1 24.22 2 LYS B C 1
ATOM 3428 O O . LYS B 1 2 ? -64.812 6.023 -17.781 1 24.22 2 LYS B O 1
ATOM 3433 N N . ASP B 1 3 ? -64.062 6.516 -19.734 1 22.98 3 ASP B N 1
ATOM 3434 C CA . ASP B 1 3 ? -62.875 5.645 -19.844 1 22.98 3 ASP B CA 1
ATOM 3435 C C . ASP B 1 3 ? -61.812 6.012 -18.797 1 22.98 3 ASP B C 1
ATOM 3437 O O . ASP B 1 3 ? -61.312 7.133 -18.797 1 22.98 3 ASP B O 1
ATOM 3441 N N . VAL B 1 4 ? -61.969 5.586 -17.609 1 27.19 4 VAL B N 1
ATOM 3442 C CA . VAL B 1 4 ? -61.094 5.723 -16.438 1 27.19 4 VAL B CA 1
ATOM 3443 C C . VAL B 1 4 ? -59.688 5.285 -16.766 1 27.19 4 VAL B C 1
ATOM 3445 O O . VAL B 1 4 ? -59.438 4.125 -17.109 1 27.19 4 VAL B O 1
ATOM 3448 N N . ALA B 1 5 ? -58.875 6.105 -17.5 1 25.33 5 ALA B N 1
ATOM 3449 C CA . ALA B 1 5 ? -57.469 5.984 -17.812 1 25.33 5 ALA B CA 1
ATOM 3450 C C . ALA B 1 5 ? -56.688 5.473 -16.594 1 25.33 5 ALA B C 1
ATOM 3452 O O . ALA B 1 5 ? -56.594 6.148 -15.57 1 25.33 5 ALA B O 1
ATOM 3453 N N . VAL B 1 6 ? -56.719 4.188 -16.266 1 24.84 6 VAL B N 1
ATOM 3454 C CA . VAL B 1 6 ? -56 3.477 -15.227 1 24.84 6 VAL B CA 1
ATOM 3455 C C . VAL B 1 6 ? -54.5 3.77 -15.359 1 24.84 6 VAL B C 1
ATOM 3457 O O . VAL B 1 6 ? -53.875 3.449 -16.375 1 24.84 6 VAL B O 1
ATOM 3460 N N . GLN B 1 7 ? -54.031 4.941 -14.922 1 24.31 7 GLN B N 1
ATOM 3461 C CA . GLN B 1 7 ? -52.625 5.332 -14.844 1 24.31 7 GLN B CA 1
ATOM 3462 C C . GLN B 1 7 ? -51.781 4.215 -14.242 1 24.31 7 GLN B C 1
ATOM 3464 O O . GLN B 1 7 ? -51.906 3.887 -13.062 1 24.31 7 GLN B O 1
ATOM 3469 N N . THR B 1 8 ? -51.469 3.158 -14.984 1 24.67 8 THR B N 1
ATOM 3470 C CA . THR B 1 8 ? -50.562 2.068 -14.609 1 24.67 8 THR B CA 1
ATOM 3471 C C . THR B 1 8 ? -49.25 2.609 -14.039 1 24.67 8 THR B C 1
ATOM 3473 O O . THR B 1 8 ? -48.531 3.354 -14.711 1 24.67 8 THR B O 1
ATOM 3476 N N . GLN B 1 9 ? -49.188 2.852 -12.742 1 24.45 9 GLN B N 1
ATOM 3477 C CA . GLN B 1 9 ? -48.031 3.18 -11.938 1 24.45 9 GLN B CA 1
ATOM 3478 C C . GLN B 1 9 ? -46.844 2.273 -12.281 1 24.45 9 GLN B C 1
ATOM 3480 O O . GLN B 1 9 ? -46.938 1.053 -12.133 1 24.45 9 GLN B O 1
ATOM 3485 N N . SER B 1 10 ? -46.188 2.557 -13.383 1 25.88 10 SER B N 1
ATOM 3486 C CA . SER B 1 10 ? -44.938 1.871 -13.781 1 25.88 10 SER B CA 1
ATOM 3487 C C . SER B 1 10 ? -44.031 1.63 -12.578 1 25.88 10 SER B C 1
ATOM 3489 O O . SER B 1 10 ? -43.656 2.57 -11.875 1 25.88 10 SER B O 1
ATOM 3491 N N . GLU B 1 11 ? -44.219 0.497 -11.883 1 26.66 11 GLU B N 1
ATOM 3492 C CA . GLU B 1 11 ? -43.375 -0.067 -10.852 1 26.66 11 GLU B CA 1
ATOM 3493 C C . GLU B 1 11 ? -41.906 0.01 -11.266 1 26.66 11 GLU B C 1
ATOM 3495 O O . GLU B 1 11 ? -41.5 -0.566 -12.273 1 26.66 11 GLU B O 1
ATOM 3500 N N . SER B 1 12 ? -41.312 1.193 -11.156 1 26.44 12 SER B N 1
ATOM 3501 C CA . SER B 1 12 ? -39.906 1.392 -11.367 1 26.44 12 SER B CA 1
ATOM 3502 C C . SER B 1 12 ? -39.094 0.226 -10.805 1 26.44 12 SER B C 1
ATOM 3504 O O . SER B 1 12 ? -39.25 -0.144 -9.641 1 26.44 12 SER B O 1
ATOM 3506 N N . ILE B 1 13 ? -38.844 -0.782 -11.594 1 27.06 13 ILE B N 1
ATOM 3507 C CA . ILE B 1 13 ? -37.938 -1.918 -11.359 1 27.06 13 ILE B CA 1
ATOM 3508 C C . ILE B 1 13 ? -36.688 -1.447 -10.641 1 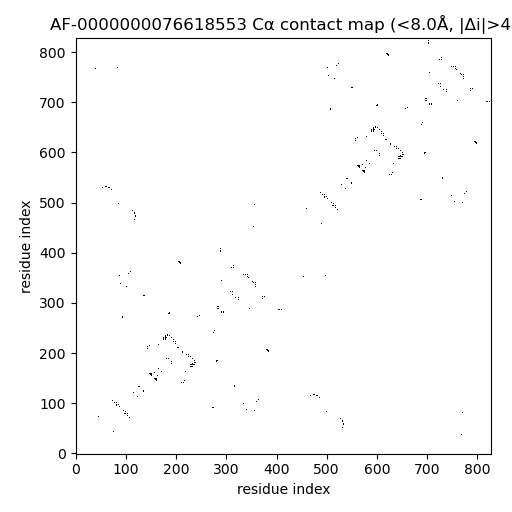27.06 13 ILE B C 1
ATOM 3510 O O . ILE B 1 13 ? -35.875 -0.714 -11.211 1 27.06 13 ILE B O 1
ATOM 3514 N N . VAL B 1 14 ? -36.812 -0.981 -9.422 1 27.33 14 VAL B N 1
ATOM 3515 C CA . VAL B 1 14 ? -35.719 -0.763 -8.484 1 27.33 14 VAL B CA 1
ATOM 3516 C C . VAL B 1 14 ? -34.719 -1.921 -8.578 1 27.33 14 VAL B C 1
ATOM 3518 O O . VAL B 1 14 ? -35.094 -3.084 -8.422 1 27.33 14 VAL B O 1
ATOM 3521 N N . GLY B 1 15 ? -33.781 -1.887 -9.477 1 25.92 15 GLY B N 1
ATOM 3522 C CA . GLY B 1 15 ? -32.75 -2.926 -9.586 1 25.92 15 GLY B CA 1
ATOM 3523 C C . GLY B 1 15 ? -32.375 -3.51 -8.242 1 25.92 15 GLY B C 1
ATOM 3524 O O . GLY B 1 15 ? -32.562 -2.881 -7.203 1 25.92 15 GLY B O 1
ATOM 3525 N N . PRO B 1 16 ? -32.406 -4.855 -8.102 1 25.14 16 PRO B N 1
ATOM 3526 C CA . PRO B 1 16 ? -32.125 -5.543 -6.836 1 25.14 16 PRO B CA 1
ATOM 3527 C C . PRO B 1 16 ? -30.969 -4.922 -6.07 1 25.14 16 PRO B C 1
ATOM 3529 O O . PRO B 1 16 ? -29.844 -4.84 -6.594 1 25.14 16 PRO B O 1
ATOM 3532 N N . ARG B 1 17 ? -31.094 -3.793 -5.395 1 27.98 17 ARG B N 1
ATOM 3533 C CA . ARG B 1 17 ? -30.219 -3.424 -4.289 1 27.98 17 ARG B CA 1
ATOM 3534 C C . ARG B 1 17 ? -29.766 -4.656 -3.52 1 27.98 17 ARG B C 1
ATOM 3536 O O . ARG B 1 17 ? -30.562 -5.348 -2.898 1 27.98 17 ARG B O 1
ATOM 3543 N N . VAL B 1 18 ? -28.906 -5.465 -4.051 1 26.55 18 VAL B N 1
ATOM 3544 C CA . VAL B 1 18 ? -28.312 -6.531 -3.246 1 26.55 18 VAL B CA 1
ATOM 3545 C C . VAL B 1 18 ? -28.141 -6.051 -1.807 1 26.55 18 VAL B C 1
ATOM 3547 O O . VAL B 1 18 ? -27.391 -5.109 -1.548 1 26.55 18 VAL B O 1
ATOM 3550 N N . LEU B 1 19 ? -29.125 -6.004 -1.02 1 27.05 19 LEU B N 1
ATOM 3551 C CA . LEU B 1 19 ? -29.188 -6.066 0.437 1 27.05 19 LEU B CA 1
ATOM 3552 C C . LEU B 1 19 ? -28.141 -7.031 0.986 1 27.05 19 LEU B C 1
ATOM 3554 O O . LEU B 1 19 ? -28.391 -8.234 1.089 1 27.05 19 LEU B O 1
ATOM 3558 N N . ALA B 1 20 ? -26.969 -7.066 0.538 1 30.3 20 ALA B N 1
ATOM 3559 C CA . ALA B 1 20 ? -26.109 -7.781 1.477 1 30.3 20 ALA B CA 1
ATOM 3560 C C . ALA B 1 20 ? -26.375 -7.336 2.912 1 30.3 20 ALA B C 1
ATOM 3562 O O . ALA B 1 20 ? -26.203 -6.164 3.246 1 30.3 20 ALA B O 1
ATOM 3563 N N . LYS B 1 21 ? -27.297 -7.891 3.613 1 30.56 21 LYS B N 1
ATOM 3564 C CA . LYS B 1 21 ? -27.578 -7.879 5.047 1 30.56 21 LYS B CA 1
ATOM 3565 C C . LYS B 1 21 ? -26.281 -7.758 5.855 1 30.56 21 LYS B C 1
ATOM 3567 O O . LYS B 1 21 ? -25.484 -8.695 5.898 1 30.56 21 LYS B O 1
ATOM 3572 N N . THR B 1 22 ? -25.562 -6.762 5.895 1 34.25 22 THR B N 1
ATOM 3573 C CA . THR B 1 22 ? -24.625 -6.434 6.965 1 34.25 22 THR B CA 1
ATOM 3574 C C . THR B 1 22 ? -25.203 -6.844 8.32 1 34.25 22 THR B C 1
ATOM 3576 O O . THR B 1 22 ? -24.781 -6.332 9.359 1 34.25 22 THR B O 1
ATOM 3579 N N . PRO B 1 23 ? -26.391 -7.336 8.445 1 34.31 23 PRO B N 1
ATOM 3580 C CA . PRO B 1 23 ? -27.031 -7.625 9.734 1 34.31 23 PRO B CA 1
ATOM 3581 C C . PRO B 1 23 ? -26.125 -8.414 10.68 1 34.31 23 PRO B C 1
ATOM 3583 O O . PRO B 1 23 ? -26.109 -8.148 11.883 1 34.31 23 PRO B O 1
ATOM 3586 N N . LEU B 1 24 ? -25.828 -9.648 10.195 1 35.34 24 LEU B N 1
ATOM 3587 C CA . LEU B 1 24 ? -25.359 -10.727 11.055 1 35.34 24 LEU B CA 1
ATOM 3588 C C . LEU B 1 24 ? -23.969 -10.43 11.594 1 35.34 24 LEU B C 1
ATOM 3590 O O . LEU B 1 24 ? -23.531 -11.047 12.57 1 35.34 24 LEU B O 1
ATOM 3594 N N . LEU B 1 25 ? -23.297 -9.672 10.914 1 39.94 25 LEU B N 1
ATOM 3595 C CA . LEU B 1 25 ? -21.922 -9.508 11.391 1 39.94 25 LEU B CA 1
ATOM 3596 C C . LEU B 1 25 ? -21.891 -8.781 12.734 1 39.94 25 LEU B C 1
ATOM 3598 O O . LEU B 1 25 ? -20.984 -8.992 13.539 1 39.94 25 LEU B O 1
ATOM 3602 N N . GLU B 1 26 ? -22.766 -7.848 12.938 1 40.38 26 GLU B N 1
ATOM 3603 C CA . GLU B 1 26 ? -22.797 -7.102 14.195 1 40.38 26 GLU B CA 1
ATOM 3604 C C . GLU B 1 26 ? -23.031 -8.031 15.383 1 40.38 26 GLU B C 1
ATOM 3606 O O . GLU B 1 26 ? -22.547 -7.762 16.484 1 40.38 26 GLU B O 1
ATOM 3611 N N . TYR B 1 27 ? -23.75 -9.078 15.156 1 39.09 27 TYR B N 1
ATOM 3612 C CA . TYR B 1 27 ? -24.109 -9.875 16.312 1 39.09 27 TYR B CA 1
ATOM 3613 C C . TYR B 1 27 ? -23.031 -10.922 16.609 1 39.09 27 TYR B C 1
ATOM 3615 O O . TYR B 1 27 ? -23.047 -11.539 17.688 1 39.09 27 TYR B O 1
ATOM 3623 N N . GLU B 1 28 ? -22.344 -11.195 15.688 1 43.09 28 GLU B N 1
ATOM 3624 C CA . GLU B 1 28 ? -21.516 -12.375 15.922 1 43.09 28 GLU B CA 1
ATOM 3625 C C . GLU B 1 28 ? -20.25 -12.023 16.688 1 43.09 28 GLU B C 1
ATOM 3627 O O . GLU B 1 28 ? -19.672 -12.875 17.359 1 43.09 28 GLU B O 1
ATOM 3632 N N . PHE B 1 29 ? -19.688 -10.812 16.406 1 45.28 29 PHE B N 1
ATOM 3633 C CA . PHE B 1 29 ? -18.484 -10.453 17.141 1 45.28 29 PHE B CA 1
ATOM 3634 C C . PHE B 1 29 ? -18.766 -9.359 18.156 1 45.28 29 PHE B C 1
ATOM 3636 O O . PHE B 1 29 ? -19.719 -8.586 18 1 45.28 29 PHE B O 1
ATOM 3643 N N . PRO B 1 30 ? -18.125 -9.508 19.328 1 42.88 30 PRO B N 1
ATOM 3644 C CA . PRO B 1 30 ? -18.297 -8.375 20.234 1 42.88 30 PRO B CA 1
ATOM 3645 C C . PRO B 1 30 ? -18.125 -7.023 19.531 1 42.88 30 PRO B C 1
ATOM 3647 O O . PRO B 1 30 ? -17.297 -6.891 18.641 1 42.88 30 PRO B O 1
ATOM 3650 N N . GLN B 1 31 ? -19.109 -6.176 19.578 1 47.03 31 GLN B N 1
ATOM 3651 C CA . GLN B 1 31 ? -19.203 -4.832 19.016 1 47.03 31 GLN B CA 1
ATOM 3652 C C . GLN B 1 31 ? -17.859 -4.098 19.125 1 47.03 31 GLN B C 1
ATOM 3654 O O . GLN B 1 31 ? -17.562 -3.234 18.297 1 47.03 31 GLN B O 1
ATOM 3659 N N . ILE B 1 32 ? -17.219 -4.441 20.156 1 46.31 32 ILE B N 1
ATOM 3660 C CA . ILE B 1 32 ? -15.953 -3.74 20.406 1 46.31 32 ILE B CA 1
ATOM 3661 C C . ILE B 1 32 ? -14.992 -3.986 19.25 1 46.31 32 ILE B C 1
ATOM 3663 O O . ILE B 1 32 ? -14.219 -3.1 18.875 1 46.31 32 ILE B O 1
ATOM 3667 N N . LEU B 1 33 ? -15.047 -5.156 18.766 1 44.81 33 LEU B N 1
ATOM 3668 C CA . LEU B 1 33 ? -14.117 -5.5 17.703 1 44.81 33 LEU B CA 1
ATOM 3669 C C . LEU B 1 33 ? -14.602 -4.973 16.359 1 44.81 33 LEU B C 1
ATOM 3671 O O . LEU B 1 33 ? -13.82 -4.828 15.422 1 44.81 33 LEU B O 1
ATOM 3675 N N . TYR B 1 34 ? -15.836 -4.848 16.188 1 46.53 34 TYR B N 1
ATOM 3676 C CA . TYR B 1 34 ? -16.375 -4.355 14.93 1 46.53 34 TYR B CA 1
ATOM 3677 C C . TYR B 1 34 ? -16.516 -2.838 14.953 1 46.53 34 TYR B C 1
ATOM 3679 O O . TYR B 1 34 ? -16.5 -2.193 13.898 1 46.53 34 TYR B O 1
ATOM 3687 N N . LYS B 1 35 ? -16.844 -2.238 16.141 1 50.72 35 LYS B N 1
ATOM 3688 C CA . LYS B 1 35 ? -16.812 -0.779 16.156 1 50.72 35 LYS B CA 1
ATOM 3689 C C . LYS B 1 35 ? -15.391 -0.257 16 1 50.72 35 LYS B C 1
ATOM 3691 O O . LYS B 1 35 ? -14.5 -0.617 16.781 1 50.72 35 LYS B O 1
ATOM 3696 N N . ALA B 1 36 ? -14.977 -0.046 14.891 1 55.69 36 ALA B N 1
ATOM 3697 C CA . ALA B 1 36 ? -13.609 0.335 14.562 1 55.69 36 ALA B CA 1
ATOM 3698 C C . ALA B 1 36 ? -13.109 1.445 15.484 1 55.69 36 ALA B C 1
ATOM 3700 O O . ALA B 1 36 ? -13.648 2.555 15.477 1 55.69 36 ALA B O 1
ATOM 3701 N N . HIS B 1 37 ? -12.617 1.064 16.609 1 74.31 37 HIS B N 1
ATOM 3702 C CA . HIS B 1 37 ? -11.875 2.02 17.422 1 74.31 37 HIS B CA 1
ATOM 3703 C C . HIS B 1 37 ? -10.633 2.52 16.688 1 74.31 37 HIS B C 1
ATOM 3705 O O . HIS B 1 37 ? -9.508 2.287 17.125 1 74.31 37 HIS B O 1
ATOM 3711 N N . THR B 1 38 ? -10.883 3.217 15.516 1 82.75 38 THR B N 1
ATOM 3712 C CA . THR B 1 38 ? -9.828 3.662 14.609 1 82.75 38 THR B CA 1
ATOM 3713 C C . THR B 1 38 ? -8.836 4.57 15.328 1 82.75 38 THR B C 1
ATOM 3715 O O . THR B 1 38 ? -7.629 4.484 15.102 1 82.75 38 THR B O 1
ATOM 3718 N N . VAL B 1 39 ? -9.336 5.301 16.266 1 89.31 39 VAL B N 1
ATOM 3719 C CA . VAL B 1 39 ? -8.461 6.23 16.969 1 89.31 39 VAL B CA 1
ATOM 3720 C C . VAL B 1 39 ? -7.543 5.461 17.906 1 89.31 39 VAL B C 1
ATOM 3722 O O . VAL B 1 39 ? -6.359 5.789 18.047 1 89.31 39 VAL B O 1
ATOM 3725 N N . LEU B 1 40 ? -8.062 4.422 18.516 1 89.31 40 LEU B N 1
ATOM 3726 C CA . LEU B 1 40 ? -7.242 3.594 19.391 1 89.31 40 LEU B CA 1
ATOM 3727 C C . LEU B 1 40 ? -6.125 2.914 18.609 1 89.31 40 LEU B C 1
ATOM 3729 O O . LEU B 1 40 ? -4.984 2.855 19.078 1 89.31 40 LEU B O 1
ATOM 3733 N N . TRP B 1 41 ? -6.477 2.418 17.453 1 91.25 41 TRP B N 1
ATOM 3734 C CA . TRP B 1 41 ? -5.473 1.763 16.625 1 91.25 41 TRP B CA 1
ATOM 3735 C C . TRP B 1 41 ? -4.418 2.76 16.156 1 91.25 41 TRP B C 1
ATOM 3737 O O . TRP B 1 41 ? -3.248 2.408 15.992 1 91.25 41 TRP B O 1
ATOM 3747 N N . LEU B 1 42 ? -4.863 3.939 15.922 1 94.06 42 LEU B N 1
ATOM 3748 C CA . LEU B 1 42 ? -3.928 4.996 15.547 1 94.06 42 LEU B CA 1
ATOM 3749 C C . LEU B 1 42 ? -2.939 5.266 16.672 1 94.06 42 LEU B C 1
ATOM 3751 O O . LEU B 1 42 ? -1.728 5.305 16.453 1 94.06 42 LEU B O 1
ATOM 3755 N N . GLN B 1 43 ? -3.463 5.414 17.875 1 94.62 43 GLN B N 1
ATOM 3756 C CA . GLN B 1 43 ? -2.605 5.672 19.031 1 94.62 43 GLN B CA 1
ATOM 3757 C C . GLN B 1 43 ? -1.657 4.504 19.281 1 94.62 43 GLN B C 1
ATOM 3759 O O . GLN B 1 43 ? -0.477 4.707 19.578 1 94.62 43 GLN B O 1
ATOM 3764 N N . ALA B 1 44 ? -2.154 3.328 19.141 1 93.94 44 ALA B N 1
ATOM 3765 C CA . ALA B 1 44 ? -1.327 2.137 19.312 1 93.94 44 ALA B CA 1
ATOM 3766 C C . ALA B 1 44 ? -0.202 2.096 18.281 1 93.94 44 ALA B C 1
ATOM 3768 O O . ALA B 1 44 ? 0.945 1.793 18.609 1 93.94 44 ALA B O 1
ATOM 3769 N N . ALA B 1 45 ? -0.549 2.367 17.078 1 95.19 45 ALA B N 1
ATOM 3770 C CA . ALA B 1 45 ? 0.451 2.373 16.016 1 95.19 45 ALA B CA 1
ATOM 3771 C C . ALA B 1 45 ? 1.551 3.391 16.297 1 95.19 45 ALA B C 1
ATOM 3773 O O . ALA B 1 45 ? 2.738 3.088 16.156 1 95.19 45 ALA B O 1
ATOM 3774 N N . ILE B 1 46 ? 1.171 4.582 16.703 1 96.69 46 ILE B N 1
ATOM 3775 C CA . ILE B 1 46 ? 2.127 5.648 16.984 1 96.69 46 ILE B CA 1
ATOM 3776 C C . ILE B 1 46 ? 3.027 5.238 18.141 1 96.69 46 ILE B C 1
ATOM 3778 O O . ILE B 1 46 ? 4.25 5.387 18.078 1 96.69 46 ILE B O 1
ATOM 3782 N N . LEU B 1 47 ? 2.467 4.664 19.188 1 96.75 47 LEU B N 1
ATOM 3783 C CA . LEU B 1 47 ? 3.225 4.285 20.375 1 96.75 47 LEU B CA 1
ATOM 3784 C C . LEU B 1 47 ? 4.199 3.158 20.062 1 96.75 47 LEU B C 1
ATOM 3786 O O . LEU B 1 47 ? 5.352 3.188 20.5 1 96.75 47 LEU B O 1
ATOM 3790 N N . VAL B 1 48 ? 3.795 2.201 19.281 1 96.31 48 VAL B N 1
ATOM 3791 C CA . VAL B 1 48 ? 4.637 1.056 18.969 1 96.31 48 VAL B CA 1
ATOM 3792 C C . VAL B 1 48 ? 5.805 1.504 18.094 1 96.31 48 VAL B C 1
ATOM 3794 O O . VAL B 1 48 ? 6.957 1.148 18.344 1 96.31 48 VAL B O 1
ATOM 3797 N N . ILE B 1 49 ? 5.492 2.273 17.062 1 96.5 49 ILE B N 1
ATOM 3798 C CA . ILE B 1 49 ? 6.559 2.697 16.172 1 96.5 49 ILE B CA 1
ATOM 3799 C C . ILE B 1 49 ? 7.531 3.611 16.906 1 96.5 49 ILE B C 1
ATOM 3801 O O . ILE B 1 49 ? 8.742 3.557 16.672 1 96.5 49 ILE B O 1
ATOM 3805 N N . ALA B 1 50 ? 7.008 4.461 17.797 1 97 50 ALA B N 1
ATOM 3806 C CA . ALA B 1 50 ? 7.863 5.316 18.609 1 97 50 ALA B CA 1
ATOM 3807 C C . ALA B 1 50 ? 8.766 4.488 19.531 1 97 50 ALA B C 1
ATOM 3809 O O . ALA B 1 50 ? 9.977 4.699 19.562 1 97 50 ALA B O 1
ATOM 3810 N N . PHE B 1 51 ? 8.211 3.547 20.156 1 96.56 51 PHE B N 1
ATOM 3811 C CA . PHE B 1 51 ? 8.953 2.721 21.094 1 96.56 51 PHE B CA 1
ATOM 3812 C C . PHE B 1 51 ? 10.062 1.955 20.375 1 96.56 51 PHE B C 1
ATOM 3814 O O . PHE B 1 51 ? 11.219 1.987 20.812 1 96.56 51 PHE B O 1
ATOM 3821 N N . VAL B 1 52 ? 9.734 1.321 19.266 1 95.69 52 VAL B N 1
ATOM 3822 C CA . VAL B 1 52 ? 10.688 0.469 18.562 1 95.69 52 VAL B CA 1
ATOM 3823 C C . VAL B 1 52 ? 11.773 1.328 17.922 1 95.69 52 VAL B C 1
ATOM 3825 O O . VAL B 1 52 ? 12.961 0.977 17.969 1 95.69 52 VAL B O 1
ATOM 3828 N N . SER B 1 53 ? 11.43 2.418 17.344 1 95.69 53 SER B N 1
ATOM 3829 C CA . SER B 1 53 ? 12.383 3.246 16.609 1 95.69 53 SER B CA 1
ATOM 3830 C C . SER B 1 53 ? 13.32 3.98 17.562 1 95.69 53 SER B C 1
ATOM 3832 O O . SER B 1 53 ? 14.492 4.176 17.25 1 95.69 53 SER B O 1
ATOM 3834 N N . LEU B 1 54 ? 12.852 4.359 18.781 1 94.44 54 LEU B N 1
ATOM 3835 C CA . LEU B 1 54 ? 13.641 5.195 19.688 1 94.44 54 LEU B CA 1
ATOM 3836 C C . LEU B 1 54 ? 14.5 4.34 20.609 1 94.44 54 LEU B C 1
ATOM 3838 O O . LEU B 1 54 ? 15.484 4.82 21.172 1 94.44 54 LEU B O 1
ATOM 3842 N N . THR B 1 55 ? 14.203 3.062 20.797 1 94.38 55 THR B N 1
ATOM 3843 C CA . THR B 1 55 ? 14.93 2.242 21.766 1 94.38 55 THR B CA 1
ATOM 3844 C C . THR B 1 55 ? 15.93 1.331 21.062 1 94.38 55 THR B C 1
ATOM 3846 O O . THR B 1 55 ? 16.797 0.749 21.703 1 94.38 55 THR B O 1
ATOM 3849 N N . ARG B 1 56 ? 15.961 1.277 19.844 1 93.31 56 ARG B N 1
ATOM 3850 C CA . ARG B 1 56 ? 16.828 0.358 19.109 1 93.31 56 ARG B CA 1
ATOM 3851 C C . ARG B 1 56 ? 18.203 0.966 18.875 1 93.31 56 ARG B C 1
ATOM 3853 O O . ARG B 1 56 ? 18.328 2.184 18.734 1 93.31 56 ARG B O 1
ATOM 3860 N N . ASP B 1 57 ? 19.172 0.064 18.797 1 92.94 57 ASP B N 1
ATOM 3861 C CA . ASP B 1 57 ? 20.531 0.474 18.406 1 92.94 57 ASP B CA 1
ATOM 3862 C C . ASP B 1 57 ? 20.625 0.664 16.906 1 92.94 57 ASP B C 1
ATOM 3864 O O . ASP B 1 57 ? 20.328 -0.253 16.141 1 92.94 57 ASP B O 1
ATOM 3868 N N . ASP B 1 58 ? 20.969 1.832 16.438 1 92.19 58 ASP B N 1
ATOM 3869 C CA . ASP B 1 58 ? 20.984 2.117 15 1 92.19 58 ASP B CA 1
ATOM 3870 C C . ASP B 1 58 ? 22.406 2.35 14.5 1 92.19 58 ASP B C 1
ATOM 3872 O O . ASP B 1 58 ? 22.625 3.094 13.539 1 92.19 58 ASP B O 1
ATOM 3876 N N . THR B 1 59 ? 23.406 1.736 15.086 1 93.31 59 THR B N 1
ATOM 3877 C CA . THR B 1 59 ? 24.812 1.924 14.727 1 93.31 59 THR B CA 1
ATOM 3878 C C . THR B 1 59 ? 25.156 1.157 13.453 1 93.31 59 THR B C 1
ATOM 3880 O O . THR B 1 59 ? 25.969 1.613 12.648 1 93.31 59 THR B O 1
ATOM 3883 N N . ASN B 1 60 ? 24.516 -0.008 13.227 1 94.19 60 ASN B N 1
ATOM 3884 C CA . ASN B 1 60 ? 24.812 -0.838 12.062 1 94.19 60 ASN B CA 1
ATOM 3885 C C . ASN B 1 60 ? 23.875 -0.527 10.906 1 94.19 60 ASN B C 1
ATOM 3887 O O . ASN B 1 60 ? 22.672 -0.809 10.977 1 94.19 60 ASN B O 1
ATOM 3891 N N . PRO B 1 61 ? 24.375 -0.045 9.852 1 92.75 61 PRO B N 1
ATOM 3892 C CA . PRO B 1 61 ? 23.531 0.365 8.727 1 92.75 61 PRO B CA 1
ATOM 3893 C C . PRO B 1 61 ? 22.75 -0.798 8.117 1 92.75 61 PRO B C 1
ATOM 3895 O O . PRO B 1 61 ? 21.609 -0.616 7.664 1 92.75 61 PRO B O 1
ATOM 3898 N N . PHE B 1 62 ? 23.375 -1.949 8.07 1 89.31 62 PHE B N 1
ATOM 3899 C CA . PHE B 1 62 ? 22.719 -3.107 7.48 1 89.31 62 PHE B CA 1
ATOM 3900 C C . PHE B 1 62 ? 21.5 -3.523 8.312 1 89.31 62 PHE B C 1
ATOM 3902 O O . PHE B 1 62 ? 20.438 -3.787 7.766 1 89.31 62 PHE B O 1
ATOM 3909 N N . ILE B 1 63 ? 21.688 -3.543 9.562 1 91.81 63 ILE B N 1
ATOM 3910 C CA . ILE B 1 63 ? 20.594 -3.906 10.469 1 91.81 63 ILE B CA 1
ATOM 3911 C C . ILE B 1 63 ? 19.516 -2.832 10.438 1 91.81 63 ILE B C 1
ATOM 3913 O O . ILE B 1 63 ? 18.328 -3.145 10.477 1 91.81 63 ILE B O 1
ATOM 3917 N N . ASN B 1 64 ? 19.875 -1.573 10.305 1 94.75 64 ASN B N 1
ATOM 3918 C CA . ASN B 1 64 ? 18.922 -0.471 10.211 1 94.75 64 ASN B CA 1
ATOM 3919 C C . ASN B 1 64 ? 18.062 -0.577 8.953 1 94.75 64 ASN B C 1
ATOM 3921 O O . ASN B 1 64 ? 16.844 -0.342 9 1 94.75 64 ASN B O 1
ATOM 3925 N N . SER B 1 65 ? 18.719 -0.919 7.887 1 92.19 65 SER B N 1
ATOM 3926 C CA . SER B 1 65 ? 18 -1.068 6.633 1 92.19 65 SER B CA 1
ATOM 3927 C C . SER B 1 65 ? 16.984 -2.205 6.715 1 92.19 65 SER B C 1
ATOM 3929 O O . SER B 1 65 ? 15.836 -2.053 6.289 1 92.19 65 SER B O 1
ATOM 3931 N N . LYS B 1 66 ? 17.375 -3.318 7.312 1 91.06 66 LYS B N 1
ATOM 3932 C CA . LYS B 1 66 ? 16.469 -4.449 7.48 1 91.06 66 LYS B CA 1
ATOM 3933 C C . LYS B 1 66 ? 15.297 -4.086 8.398 1 91.06 66 LYS B C 1
ATOM 3935 O O . LYS B 1 66 ? 14.148 -4.422 8.102 1 91.06 66 LYS B O 1
ATOM 3940 N N . ALA B 1 67 ? 15.625 -3.426 9.422 1 94.94 67 ALA B N 1
ATOM 3941 C CA . ALA B 1 67 ? 14.594 -3.008 10.367 1 94.94 67 ALA B CA 1
ATOM 3942 C C . ALA B 1 67 ? 13.625 -2.02 9.719 1 94.94 67 ALA B C 1
ATOM 3944 O O . ALA B 1 67 ? 12.414 -2.092 9.938 1 94.94 67 ALA B O 1
ATOM 3945 N N . GLY B 1 68 ? 14.195 -1.053 8.953 1 95.75 68 GLY B N 1
ATOM 3946 C CA . GLY B 1 68 ? 13.359 -0.083 8.266 1 95.75 68 GLY B CA 1
ATOM 3947 C C . GLY B 1 68 ? 12.398 -0.717 7.273 1 95.75 68 GLY B C 1
ATOM 3948 O O . GLY B 1 68 ? 11.219 -0.364 7.23 1 95.75 68 GLY B O 1
ATOM 3949 N N . ILE B 1 69 ? 12.844 -1.666 6.504 1 93.44 69 ILE B N 1
ATOM 3950 C CA . ILE B 1 69 ? 12.023 -2.363 5.523 1 93.44 69 ILE B CA 1
ATOM 3951 C C . ILE B 1 69 ? 10.945 -3.174 6.238 1 93.44 69 ILE B C 1
ATOM 3953 O O . ILE B 1 69 ? 9.773 -3.137 5.855 1 93.44 69 ILE B O 1
ATOM 3957 N N . THR B 1 70 ? 11.359 -3.863 7.297 1 94.88 70 THR B N 1
ATOM 3958 C CA . THR B 1 70 ? 10.422 -4.672 8.07 1 94.88 70 THR B CA 1
ATOM 3959 C C . THR B 1 70 ? 9.352 -3.791 8.719 1 94.88 70 THR B C 1
ATOM 3961 O O . THR B 1 70 ? 8.164 -4.113 8.672 1 94.88 70 THR B O 1
ATOM 3964 N N . ALA B 1 71 ? 9.797 -2.678 9.281 1 96.94 71 ALA B N 1
ATOM 3965 C CA . ALA B 1 71 ? 8.852 -1.758 9.906 1 96.94 71 ALA B CA 1
ATOM 3966 C C . ALA B 1 71 ? 7.891 -1.17 8.875 1 96.94 71 ALA B C 1
ATOM 3968 O O . ALA B 1 71 ? 6.695 -1.012 9.148 1 96.94 71 ALA B O 1
ATOM 3969 N N . SER B 1 72 ? 8.438 -0.817 7.703 1 96.38 72 SER B N 1
ATOM 3970 C CA . SER B 1 72 ? 7.59 -0.307 6.629 1 96.38 72 SER B CA 1
ATOM 3971 C C . SER B 1 72 ? 6.551 -1.341 6.207 1 96.38 72 SER B C 1
ATOM 3973 O O . SER B 1 72 ? 5.383 -1.006 6.004 1 96.38 72 SER B O 1
ATOM 3975 N N . PHE B 1 73 ? 6.934 -2.602 6.121 1 95.75 73 PHE B N 1
ATOM 3976 C CA . PHE B 1 73 ? 6.031 -3.689 5.762 1 95.75 73 PHE B CA 1
ATOM 3977 C C . PHE B 1 73 ? 4.941 -3.861 6.816 1 95.75 73 PHE B C 1
ATOM 3979 O O . PHE B 1 73 ? 3.762 -3.98 6.484 1 95.75 73 PHE B O 1
ATOM 3986 N N . ILE B 1 74 ? 5.324 -3.809 8.039 1 96.31 74 ILE B N 1
ATOM 3987 C CA . ILE B 1 74 ? 4.402 -4.035 9.148 1 96.31 74 ILE B CA 1
ATOM 3988 C C . ILE B 1 74 ? 3.396 -2.887 9.219 1 96.31 74 ILE B C 1
ATOM 3990 O O . ILE B 1 74 ? 2.193 -3.115 9.367 1 96.31 74 ILE B O 1
ATOM 3994 N N . ILE B 1 75 ? 3.887 -1.697 9.141 1 94.94 75 ILE B N 1
ATOM 3995 C CA . ILE B 1 75 ? 2.986 -0.554 9.25 1 94.94 75 ILE B CA 1
ATOM 3996 C C . ILE B 1 75 ? 2.031 -0.529 8.062 1 94.94 75 ILE B C 1
ATOM 3998 O O . ILE B 1 75 ? 0.852 -0.201 8.211 1 94.94 75 ILE B O 1
ATOM 4002 N N . PHE B 1 76 ? 2.523 -0.877 6.934 1 93.62 76 PHE B N 1
ATOM 4003 C CA . PHE B 1 76 ? 1.683 -0.93 5.742 1 93.62 76 PHE B CA 1
ATOM 4004 C C . PHE B 1 76 ? 0.576 -1.965 5.906 1 93.62 76 PHE B C 1
ATOM 4006 O O . PHE B 1 76 ? -0.592 -1.681 5.637 1 93.62 76 PHE B O 1
ATOM 4013 N N . THR B 1 77 ? 0.951 -3.125 6.297 1 95.25 77 THR B N 1
ATOM 4014 C CA . THR B 1 77 ? -0.024 -4.199 6.465 1 95.25 77 THR B CA 1
ATOM 4015 C C . THR B 1 77 ? -1.008 -3.865 7.582 1 95.25 77 THR B C 1
ATOM 4017 O O . THR B 1 77 ? -2.184 -4.23 7.512 1 95.25 77 THR B O 1
ATOM 4020 N N . PHE B 1 78 ? -0.526 -3.188 8.602 1 95.06 78 PHE B N 1
ATOM 4021 C CA . PHE B 1 78 ? -1.386 -2.764 9.703 1 95.06 78 PHE B CA 1
ATOM 4022 C C . PHE B 1 78 ? -2.441 -1.778 9.211 1 95.06 78 PHE B C 1
ATOM 4024 O O . PHE B 1 78 ? -3.627 -1.928 9.523 1 95.06 78 PHE B O 1
ATOM 4031 N N . ILE B 1 79 ? -2.021 -0.83 8.438 1 93.31 79 ILE B N 1
ATOM 4032 C CA . ILE B 1 79 ? -2.957 0.159 7.914 1 93.31 79 ILE B CA 1
ATOM 4033 C C . ILE B 1 79 ? -3.961 -0.521 6.984 1 93.31 79 ILE B C 1
ATOM 4035 O O . ILE B 1 79 ? -5.156 -0.212 7.02 1 93.31 79 ILE B O 1
ATOM 4039 N N . ALA B 1 80 ? -3.465 -1.434 6.168 1 93.56 80 ALA B N 1
ATOM 4040 C CA . ALA B 1 80 ? -4.359 -2.186 5.289 1 93.56 80 ALA B CA 1
ATOM 4041 C C . ALA B 1 80 ? -5.414 -2.939 6.094 1 93.56 80 ALA B C 1
ATOM 4043 O O . ALA B 1 80 ? -6.594 -2.93 5.742 1 93.56 80 ALA B O 1
ATOM 4044 N N . THR B 1 81 ? -5.016 -3.518 7.164 1 93.81 81 THR B N 1
ATOM 4045 C CA . THR B 1 81 ? -5.91 -4.289 8.023 1 93.81 81 THR B CA 1
ATOM 4046 C C . THR B 1 81 ? -7.008 -3.398 8.602 1 93.81 81 THR B C 1
ATOM 4048 O O . THR B 1 81 ? -8.148 -3.834 8.75 1 93.81 81 THR B O 1
ATOM 4051 N N . VAL B 1 82 ? -6.68 -2.148 8.758 1 90.56 82 VAL B N 1
ATOM 4052 C CA . VAL B 1 82 ? -7.609 -1.244 9.43 1 90.56 82 VAL B CA 1
ATOM 4053 C C . VAL B 1 82 ? -8.523 -0.583 8.398 1 90.56 82 VAL B C 1
ATOM 4055 O O . VAL B 1 82 ? -9.711 -0.391 8.648 1 90.56 82 VAL B O 1
ATOM 4058 N N . HIS B 1 83 ? -7.965 -0.296 7.188 1 89.56 83 HIS B N 1
ATOM 4059 C CA . HIS B 1 83 ? -8.695 0.674 6.379 1 89.56 83 HIS B CA 1
ATOM 4060 C C . HIS B 1 83 ? -9.156 0.057 5.062 1 89.56 83 HIS B C 1
ATOM 4062 O O . HIS B 1 83 ? -10.008 0.617 4.375 1 89.56 83 HIS B O 1
ATOM 4068 N N . LEU B 1 84 ? -8.648 -1.04 4.637 1 91.31 84 LEU B N 1
ATOM 4069 C CA . LEU B 1 84 ? -9.062 -1.589 3.348 1 91.31 84 LEU B CA 1
ATOM 4070 C C . LEU B 1 84 ? -10.469 -2.172 3.428 1 91.31 84 LEU B C 1
ATOM 4072 O O . LEU B 1 84 ? -10.969 -2.447 4.52 1 91.31 84 LEU B O 1
ATOM 4076 N N . PRO B 1 85 ? -11.062 -2.219 2.324 1 87.19 85 PRO B N 1
ATOM 4077 C CA . PRO B 1 85 ? -12.453 -2.656 2.328 1 87.19 85 PRO B CA 1
ATOM 4078 C C . PRO B 1 85 ? -12.602 -4.16 2.562 1 87.19 85 PRO B C 1
ATOM 4080 O O . PRO B 1 85 ? -11.703 -4.93 2.232 1 87.19 85 PRO B O 1
ATOM 4083 N N . ASN B 1 86 ? -13.742 -4.508 3.076 1 85.56 86 ASN B N 1
ATOM 4084 C CA . ASN B 1 86 ? -14.086 -5.914 3.271 1 85.56 86 ASN B CA 1
ATOM 4085 C C . ASN B 1 86 ? -14.516 -6.574 1.964 1 85.56 86 ASN B C 1
ATOM 4087 O O . ASN B 1 86 ? -15.125 -5.926 1.107 1 85.56 86 ASN B O 1
ATOM 4091 N N . SER B 1 87 ? -14.086 -7.828 1.861 1 83.5 87 SER B N 1
ATOM 4092 C CA . SER B 1 87 ? -14.711 -8.625 0.813 1 83.5 87 SER B CA 1
ATOM 4093 C C . SER B 1 87 ? -16.156 -8.977 1.176 1 83.5 87 SER B C 1
ATOM 4095 O O . SER B 1 87 ? -16.438 -9.352 2.316 1 83.5 87 SER B O 1
ATOM 4097 N N . PRO B 1 88 ? -17.016 -8.812 0.265 1 78.12 88 PRO B N 1
ATOM 4098 C CA . PRO B 1 88 ? -18.406 -9.133 0.564 1 78.12 88 PRO B CA 1
ATOM 4099 C C . PRO B 1 88 ? -18.641 -10.625 0.813 1 78.12 88 PRO B C 1
ATOM 4101 O O . PRO B 1 88 ? -19.672 -11.008 1.372 1 78.12 88 PRO B O 1
ATOM 4104 N N . TYR B 1 89 ? -17.641 -11.43 0.514 1 81.75 89 TYR B N 1
ATOM 4105 C CA . TYR B 1 89 ? -17.906 -12.867 0.524 1 81.75 89 TYR B CA 1
ATOM 4106 C C . TYR B 1 89 ? -17.062 -13.562 1.597 1 81.75 89 TYR B C 1
ATOM 4108 O O . TYR B 1 89 ? -17.219 -14.766 1.824 1 81.75 89 TYR B O 1
ATOM 4116 N N . LEU B 1 90 ? -16.203 -12.805 2.18 1 83.5 90 LEU B N 1
ATOM 4117 C CA . LEU B 1 90 ? -15.281 -13.391 3.15 1 83.5 90 LEU B CA 1
ATOM 4118 C C . LEU B 1 90 ? -15.477 -12.766 4.527 1 83.5 90 LEU B C 1
ATOM 4120 O O . LEU B 1 90 ? -15.281 -11.562 4.707 1 83.5 90 LEU B O 1
ATOM 4124 N N . SER B 1 91 ? -15.938 -13.555 5.484 1 77.06 91 SER B N 1
ATOM 4125 C CA . SER B 1 91 ? -16.172 -13.008 6.816 1 77.06 91 SER B CA 1
ATOM 4126 C C . SER B 1 91 ? -15.398 -13.773 7.875 1 77.06 91 SER B C 1
ATOM 4128 O O . SER B 1 91 ? -14.992 -13.203 8.891 1 77.06 91 SER B O 1
ATOM 4130 N N . ARG B 1 92 ? -15.281 -15.023 7.723 1 76.88 92 ARG B N 1
ATOM 4131 C CA . ARG B 1 92 ? -14.484 -15.812 8.664 1 76.88 92 ARG B CA 1
ATOM 4132 C C . ARG B 1 92 ? -13.062 -16.016 8.141 1 76.88 92 ARG B C 1
ATOM 4134 O O . ARG B 1 92 ? -12.852 -16.078 6.926 1 76.88 92 ARG B O 1
ATOM 4141 N N . PRO B 1 93 ? -12.109 -16.125 8.906 1 77.19 93 PRO B N 1
ATOM 4142 C CA . PRO B 1 93 ? -12.227 -16.078 10.367 1 77.19 93 PRO B CA 1
ATOM 4143 C C . PRO B 1 93 ? -12.586 -14.68 10.883 1 77.19 93 PRO B C 1
ATOM 4145 O O . PRO B 1 93 ? -13.219 -14.555 11.93 1 77.19 93 PRO B O 1
ATOM 4148 N N . HIS B 1 94 ? -12.008 -13.68 10.273 1 82.69 94 HIS B N 1
ATOM 4149 C CA . HIS B 1 94 ? -12.305 -12.281 10.562 1 82.69 94 HIS B CA 1
ATOM 4150 C C . HIS B 1 94 ? -12.031 -11.391 9.352 1 82.69 94 HIS B C 1
ATOM 4152 O O . HIS B 1 94 ? -11.055 -11.609 8.625 1 82.69 94 HIS B O 1
ATOM 4158 N N . PRO B 1 95 ? -12.844 -10.516 9.141 1 86.5 95 PRO B N 1
ATOM 4159 C CA . PRO B 1 95 ? -12.609 -9.625 7.996 1 86.5 95 PRO B CA 1
ATOM 4160 C C . PRO B 1 95 ? -11.234 -8.969 8.039 1 86.5 95 PRO B C 1
ATOM 4162 O O . PRO B 1 95 ? -10.641 -8.688 6.996 1 86.5 95 PRO B O 1
ATOM 4165 N N . ALA B 1 96 ? -10.75 -8.727 9.234 1 90.06 96 ALA B N 1
ATOM 4166 C CA . ALA B 1 96 ? -9.43 -8.117 9.398 1 90.06 96 ALA B CA 1
ATOM 4167 C C . ALA B 1 96 ? -8.344 -8.992 8.773 1 90.06 96 ALA B C 1
ATOM 4169 O O . ALA B 1 96 ? -7.359 -8.469 8.242 1 90.06 96 ALA B O 1
ATOM 4170 N N . PHE B 1 97 ? -8.539 -10.289 8.852 1 93 97 PHE B N 1
ATOM 4171 C CA . PHE B 1 97 ? -7.574 -11.219 8.289 1 93 97 PHE B CA 1
ATOM 4172 C C . PHE B 1 97 ? -7.492 -11.062 6.773 1 93 97 PHE B C 1
ATOM 4174 O O . PHE B 1 97 ? -6.398 -11.039 6.207 1 93 97 PHE B O 1
ATOM 4181 N N . TRP B 1 98 ? -8.562 -10.945 6.125 1 94 98 TRP B N 1
ATOM 4182 C CA . TRP B 1 98 ? -8.602 -10.844 4.672 1 94 98 TRP B CA 1
ATOM 4183 C C . TRP B 1 98 ? -8.109 -9.477 4.203 1 94 98 TRP B C 1
ATOM 4185 O O . TRP B 1 98 ? -7.5 -9.359 3.137 1 94 98 TRP B O 1
ATOM 4195 N N . ARG B 1 99 ? -8.328 -8.43 5.023 1 94.81 99 ARG B N 1
ATOM 4196 C CA . ARG B 1 99 ? -7.77 -7.121 4.707 1 94.81 99 ARG B CA 1
ATOM 4197 C C . ARG B 1 99 ? -6.25 -7.133 4.82 1 94.81 99 ARG B C 1
ATOM 4199 O O . ARG B 1 99 ? -5.555 -6.516 4.008 1 94.81 99 ARG B O 1
ATOM 4206 N N . MET B 1 100 ? -5.832 -7.816 5.863 1 96.06 100 MET B N 1
ATOM 4207 C CA . MET B 1 100 ? -4.387 -7.973 6.016 1 96.06 100 MET B CA 1
ATOM 4208 C C . MET B 1 100 ? -3.785 -8.664 4.793 1 96.06 100 MET B C 1
ATOM 4210 O O . MET B 1 100 ? -2.73 -8.258 4.301 1 96.06 100 MET B O 1
ATOM 4214 N N . LEU B 1 101 ? -4.469 -9.672 4.328 1 96.69 101 LEU B N 1
ATOM 4215 C CA . LEU B 1 101 ? -4.008 -10.398 3.15 1 96.69 101 LEU B CA 1
ATOM 4216 C C . LEU B 1 101 ? -3.938 -9.477 1.938 1 96.69 101 LEU B C 1
ATOM 4218 O O . LEU B 1 101 ? -3.031 -9.594 1.111 1 96.69 101 LEU B O 1
ATOM 4222 N N . GLN B 1 102 ? -4.895 -8.594 1.835 1 95.75 102 GLN B N 1
ATOM 4223 C CA . GLN B 1 102 ? -4.848 -7.605 0.76 1 95.75 102 GLN B CA 1
ATOM 4224 C C . GLN B 1 102 ? -3.578 -6.766 0.836 1 95.75 102 GLN B C 1
ATOM 4226 O O . GLN B 1 102 ? -2.924 -6.523 -0.181 1 95.75 102 GLN B O 1
ATOM 4231 N N . GLY B 1 103 ? -3.273 -6.312 2.049 1 95.5 103 GLY B N 1
ATOM 4232 C CA . GLY B 1 103 ? -2.047 -5.551 2.244 1 95.5 103 GLY B CA 1
ATOM 4233 C C . GLY B 1 103 ? -0.8 -6.324 1.858 1 95.5 103 GLY B C 1
ATOM 4234 O O . GLY B 1 103 ? 0.095 -5.785 1.205 1 95.5 103 GLY B O 1
ATOM 4235 N N . ILE B 1 104 ? -0.766 -7.547 2.211 1 97.12 104 ILE B N 1
ATOM 4236 C CA . ILE B 1 104 ? 0.367 -8.406 1.876 1 97.12 104 ILE B CA 1
ATOM 4237 C C . ILE B 1 104 ? 0.45 -8.586 0.362 1 97.12 104 ILE B C 1
ATOM 4239 O O . ILE B 1 104 ? 1.542 -8.586 -0.211 1 97.12 104 ILE B O 1
ATOM 4243 N N . SER B 1 105 ? -0.67 -8.742 -0.262 1 97.38 105 SER B N 1
ATOM 4244 C CA . SER B 1 105 ? -0.71 -8.867 -1.716 1 97.38 105 SER B CA 1
ATOM 4245 C C . SER B 1 105 ? -0.131 -7.633 -2.396 1 97.38 105 SER B C 1
ATOM 4247 O O . SER B 1 105 ? 0.601 -7.746 -3.381 1 97.38 105 SER B O 1
ATOM 4249 N N . PHE B 1 106 ? -0.426 -6.469 -1.819 1 94.88 106 PHE B N 1
ATOM 4250 C CA . PHE B 1 106 ? 0.118 -5.223 -2.344 1 94.88 106 PHE B CA 1
ATOM 4251 C C . PHE B 1 106 ? 1.64 -5.219 -2.262 1 94.88 106 PHE B C 1
ATOM 4253 O O . PHE B 1 106 ? 2.318 -4.891 -3.236 1 94.88 106 PHE B O 1
ATOM 4260 N N . CYS B 1 107 ? 2.096 -5.594 -1.14 1 95.06 107 CYS B N 1
ATOM 4261 C CA . CYS B 1 107 ? 3.535 -5.609 -0.915 1 95.06 107 CYS B CA 1
ATOM 4262 C C . CYS B 1 107 ? 4.219 -6.629 -1.818 1 95.06 107 CYS B C 1
ATOM 4264 O O . CYS B 1 107 ? 5.273 -6.348 -2.389 1 95.06 107 CYS B O 1
ATOM 4266 N N . TYR B 1 108 ? 3.633 -7.809 -1.956 1 97.06 108 TYR B N 1
ATOM 4267 C CA . TYR B 1 108 ? 4.191 -8.859 -2.799 1 97.06 108 TYR B CA 1
ATOM 4268 C C . TYR B 1 108 ? 4.234 -8.422 -4.258 1 97.06 108 TYR B C 1
ATOM 4270 O O . TYR B 1 108 ? 5.234 -8.633 -4.949 1 97.06 108 TYR B O 1
ATOM 4278 N N . LEU B 1 109 ? 3.166 -7.832 -4.707 1 97.5 109 LEU B N 1
ATOM 4279 C CA . LEU B 1 109 ? 3.098 -7.355 -6.082 1 97.5 109 LEU B CA 1
ATOM 4280 C C . LEU B 1 109 ? 4.145 -6.277 -6.34 1 97.5 109 LEU B C 1
ATOM 4282 O O . LEU B 1 109 ? 4.777 -6.262 -7.398 1 97.5 109 LEU B O 1
ATOM 4286 N N . ALA B 1 110 ? 4.281 -5.328 -5.387 1 95.12 110 ALA B N 1
ATOM 4287 C CA . ALA B 1 110 ? 5.305 -4.297 -5.516 1 95.12 110 ALA B CA 1
ATOM 4288 C C . ALA B 1 110 ? 6.695 -4.914 -5.621 1 95.12 110 ALA B C 1
ATOM 4290 O O . ALA B 1 110 ? 7.512 -4.488 -6.441 1 95.12 110 ALA B O 1
ATOM 4291 N N . PHE B 1 111 ? 6.977 -5.879 -4.816 1 96 111 PHE B N 1
ATOM 4292 C CA . PHE B 1 111 ? 8.25 -6.594 -4.824 1 96 111 PHE B CA 1
ATOM 4293 C C . PHE B 1 111 ? 8.484 -7.273 -6.168 1 96 111 PHE B C 1
ATOM 4295 O O . PHE B 1 111 ? 9.555 -7.137 -6.758 1 96 111 PHE B O 1
ATOM 4302 N N . LEU B 1 112 ? 7.438 -7.984 -6.672 1 98 112 LEU B N 1
ATOM 4303 C CA . LEU B 1 112 ? 7.535 -8.672 -7.953 1 98 112 LEU B CA 1
ATOM 4304 C C . LEU B 1 112 ? 7.766 -7.68 -9.086 1 98 112 LEU B C 1
ATOM 4306 O O . LEU B 1 112 ? 8.531 -7.953 -10.016 1 98 112 LEU B O 1
ATOM 4310 N N . THR B 1 113 ? 7.094 -6.574 -8.992 1 97.94 113 THR B N 1
ATOM 4311 C CA . THR B 1 113 ? 7.25 -5.547 -10.016 1 97.94 113 THR B CA 1
ATOM 4312 C C . THR B 1 113 ? 8.68 -5.023 -10.039 1 97.94 113 THR B C 1
ATOM 4314 O O . THR B 1 113 ? 9.266 -4.832 -11.117 1 97.94 113 THR B O 1
ATOM 4317 N N . TYR B 1 114 ? 9.281 -4.77 -8.898 1 96.94 114 TYR B N 1
ATOM 4318 C CA . TYR B 1 114 ? 10.68 -4.355 -8.836 1 96.94 114 TYR B CA 1
ATOM 4319 C C . TYR B 1 114 ? 11.586 -5.383 -9.516 1 96.94 114 TYR B C 1
ATOM 4321 O O . TYR B 1 114 ? 12.438 -5.023 -10.32 1 96.94 114 TYR B O 1
ATOM 4329 N N . ILE B 1 115 ? 11.359 -6.648 -9.219 1 97.69 115 ILE B N 1
ATOM 4330 C CA . ILE B 1 115 ? 12.172 -7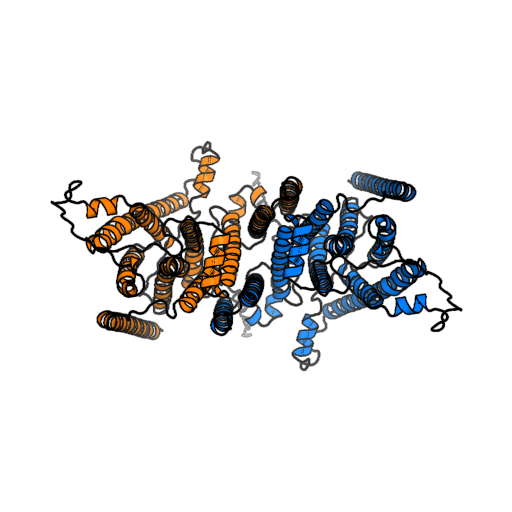.727 -9.773 1 97.69 115 ILE B CA 1
ATOM 4331 C C . ILE B 1 115 ? 11.992 -7.777 -11.289 1 97.69 115 ILE B C 1
ATOM 4333 O O . ILE B 1 115 ? 12.961 -7.984 -12.023 1 97.69 115 ILE B O 1
ATOM 4337 N N . LEU B 1 116 ? 10.773 -7.625 -11.75 1 98.12 116 LEU B N 1
ATOM 4338 C CA . LEU B 1 116 ? 10.445 -7.664 -13.172 1 98.12 116 LEU B CA 1
ATOM 4339 C C . LEU B 1 116 ? 11.281 -6.648 -13.945 1 98.12 116 LEU B C 1
ATOM 4341 O O . LEU B 1 116 ? 11.648 -6.891 -15.102 1 98.12 116 LEU B O 1
ATOM 4345 N N . PHE B 1 117 ? 11.695 -5.566 -13.336 1 97.56 117 PHE B N 1
ATOM 4346 C CA . PHE B 1 117 ? 12.391 -4.488 -14.039 1 97.56 117 PHE B CA 1
ATOM 4347 C C . PHE B 1 117 ? 13.898 -4.652 -13.93 1 97.56 117 PHE B C 1
ATOM 4349 O O . PHE B 1 117 ? 14.656 -3.859 -14.492 1 97.56 117 PHE B O 1
ATOM 4356 N N . GLN B 1 118 ? 14.328 -5.66 -13.188 1 96.81 118 GLN B N 1
ATOM 4357 C CA . GLN B 1 118 ? 15.75 -5.988 -13.125 1 96.81 118 GLN B CA 1
ATOM 4358 C C . GLN B 1 118 ? 16.125 -6.984 -14.211 1 96.81 118 GLN B C 1
ATOM 4360 O O . GLN B 1 118 ? 15.281 -7.719 -14.719 1 96.81 118 GLN B O 1
ATOM 4365 N N . ASN B 1 119 ? 17.344 -6.918 -14.609 1 96 119 ASN B N 1
ATOM 4366 C CA . ASN B 1 119 ? 17.812 -8.07 -15.375 1 96 119 ASN B CA 1
ATOM 4367 C C . ASN B 1 119 ? 18.062 -9.273 -14.477 1 96 119 ASN B C 1
ATOM 4369 O O . ASN B 1 119 ? 18.031 -9.164 -13.25 1 96 119 ASN B O 1
ATOM 4373 N N . LEU B 1 120 ? 18.234 -10.398 -15.078 1 96.12 120 LEU B N 1
ATOM 4374 C CA . LEU B 1 120 ? 18.25 -11.656 -14.336 1 96.12 120 LEU B CA 1
ATOM 4375 C C . LEU B 1 120 ? 19.406 -11.68 -13.344 1 96.12 120 LEU B C 1
ATOM 4377 O O . LEU B 1 120 ? 19.234 -12.07 -12.188 1 96.12 120 LEU B O 1
ATOM 4381 N N . ASP B 1 121 ? 20.562 -11.234 -13.727 1 95.38 121 ASP B N 1
ATOM 4382 C CA . ASP B 1 121 ? 21.75 -11.242 -12.859 1 95.38 121 ASP B CA 1
ATOM 4383 C C . ASP B 1 121 ? 21.531 -10.336 -11.641 1 95.38 121 ASP B C 1
ATOM 4385 O O . ASP B 1 121 ? 21.859 -10.727 -10.516 1 95.38 121 ASP B O 1
ATOM 4389 N N . ASP B 1 122 ? 21.031 -9.18 -11.938 1 95.06 122 ASP B N 1
ATOM 4390 C CA . ASP B 1 122 ? 20.781 -8.242 -10.852 1 95.06 122 ASP B CA 1
ATOM 4391 C C . ASP B 1 122 ? 19.672 -8.742 -9.93 1 95.06 122 ASP B C 1
ATOM 4393 O O . ASP B 1 122 ? 19.703 -8.516 -8.719 1 95.06 122 ASP B O 1
ATOM 4397 N N . ALA B 1 123 ? 18.688 -9.352 -10.516 1 96.19 123 ALA B N 1
ATOM 4398 C CA . ALA B 1 123 ? 17.641 -9.953 -9.695 1 96.19 123 ALA B CA 1
ATOM 4399 C C . ALA B 1 123 ? 18.203 -11.023 -8.766 1 96.19 123 ALA B C 1
ATOM 4401 O O . ALA B 1 123 ? 17.875 -11.055 -7.578 1 96.19 123 ALA B O 1
ATOM 4402 N N . ARG B 1 124 ? 19.031 -11.875 -9.281 1 96.31 124 ARG B N 1
ATOM 4403 C CA . ARG B 1 124 ? 19.672 -12.922 -8.484 1 96.31 124 ARG B CA 1
ATOM 4404 C C . ARG B 1 124 ? 20.531 -12.32 -7.379 1 96.31 124 ARG B C 1
ATOM 4406 O O . ARG B 1 124 ? 20.484 -12.781 -6.234 1 96.31 124 ARG B O 1
ATOM 4413 N N . LYS B 1 125 ? 21.234 -11.273 -7.688 1 93.38 125 LYS B N 1
ATOM 4414 C CA . LYS B 1 125 ? 22.047 -10.57 -6.695 1 93.38 125 LYS B CA 1
ATOM 4415 C C . LYS B 1 125 ? 21.172 -9.945 -5.613 1 93.38 125 LYS B C 1
ATOM 4417 O O . LYS B 1 125 ? 21.547 -9.938 -4.438 1 93.38 125 LYS B O 1
ATOM 4422 N N . PHE B 1 126 ? 20.094 -9.383 -6.031 1 92.19 126 PHE B N 1
ATOM 4423 C CA . PHE B 1 126 ? 19.172 -8.773 -5.078 1 92.19 126 PHE B CA 1
ATOM 4424 C C . PHE B 1 126 ? 18.734 -9.789 -4.035 1 92.19 126 PHE B C 1
ATOM 4426 O O . PHE B 1 126 ? 18.625 -9.469 -2.852 1 92.19 126 PHE B O 1
ATOM 4433 N N . PHE B 1 127 ? 18.484 -11.047 -4.414 1 94.12 127 PHE B N 1
ATOM 4434 C CA . PHE B 1 127 ? 18.016 -12.078 -3.494 1 94.12 127 PHE B CA 1
ATOM 4435 C C . PHE B 1 127 ? 19.109 -12.422 -2.482 1 94.12 127 PHE B C 1
ATOM 4437 O O . PHE B 1 127 ? 18.812 -12.836 -1.358 1 94.12 127 PHE B O 1
ATOM 4444 N N . SER B 1 128 ? 20.359 -12.219 -2.838 1 91.5 128 SER B N 1
ATOM 4445 C CA . SER B 1 128 ? 21.453 -12.453 -1.904 1 91.5 128 SER B CA 1
ATOM 4446 C C . SER B 1 128 ? 21.438 -11.445 -0.763 1 91.5 128 SER B C 1
ATOM 4448 O O . SER B 1 128 ? 21.969 -11.711 0.318 1 91.5 128 SER B O 1
ATOM 4450 N N . LEU B 1 129 ? 20.828 -10.25 -1.032 1 84.75 129 LEU B N 1
ATOM 4451 C CA . LEU B 1 129 ? 20.703 -9.227 -0.001 1 84.75 129 LEU B CA 1
ATOM 4452 C C . LEU B 1 129 ? 19.641 -9.617 1.021 1 84.75 129 LEU B C 1
ATOM 4454 O O . LEU B 1 129 ? 19.688 -9.188 2.178 1 84.75 129 LEU B O 1
ATOM 4458 N N . LEU B 1 130 ? 18.703 -10.414 0.572 1 85.75 130 LEU B N 1
ATOM 4459 C CA . LEU B 1 130 ? 17.641 -10.891 1.468 1 85.75 130 LEU B CA 1
ATOM 4460 C C . LEU B 1 130 ? 18.156 -12.016 2.359 1 85.75 130 LEU B C 1
ATOM 4462 O O . LEU B 1 130 ? 17.859 -12.055 3.553 1 85.75 130 LEU B O 1
ATOM 4466 N N . ASP B 1 131 ? 18.891 -12.898 1.8 1 89.81 131 ASP B N 1
ATOM 4467 C CA . ASP B 1 131 ? 19.484 -14.055 2.461 1 89.81 131 ASP B CA 1
ATOM 4468 C C . ASP B 1 131 ? 20.781 -14.477 1.769 1 89.81 131 ASP B C 1
ATOM 4470 O O . ASP B 1 131 ? 20.812 -14.664 0.551 1 89.81 131 ASP B O 1
ATOM 4474 N N . SER B 1 132 ? 21.781 -14.609 2.559 1 89.5 132 SER B N 1
ATOM 4475 C CA . SER B 1 132 ? 23.109 -14.898 2.02 1 89.5 132 SER B CA 1
ATOM 4476 C C . SER B 1 132 ? 23.141 -16.25 1.322 1 89.5 132 SER B C 1
ATOM 4478 O O . SER B 1 132 ? 24.031 -16.516 0.517 1 89.5 132 SER B O 1
ATOM 4480 N N . LYS B 1 133 ? 22.172 -17.078 1.531 1 91.5 133 LYS B N 1
ATOM 4481 C CA . LYS B 1 133 ? 22.109 -18.391 0.909 1 91.5 133 LYS B CA 1
ATOM 4482 C C . LYS B 1 133 ? 21.578 -18.297 -0.521 1 91.5 133 LYS B C 1
ATOM 4484 O O . LYS B 1 133 ? 21.672 -19.266 -1.288 1 91.5 133 LYS B O 1
ATOM 4489 N N . LEU B 1 134 ? 21.125 -17.156 -0.909 1 94.31 134 LEU B N 1
ATOM 4490 C CA . LEU B 1 134 ? 20.516 -16.953 -2.219 1 94.31 134 LEU B CA 1
ATOM 4491 C C . LEU B 1 134 ? 21.484 -16.25 -3.166 1 94.31 134 LEU B C 1
ATOM 4493 O O . LEU B 1 134 ? 22.562 -15.812 -2.752 1 94.31 134 LEU B O 1
ATOM 4497 N N . GLY B 1 135 ? 21.156 -16.281 -4.449 1 93 135 GLY B N 1
ATOM 4498 C CA . GLY B 1 135 ? 21.984 -15.594 -5.426 1 93 135 GLY B CA 1
ATOM 4499 C C . GLY B 1 135 ? 23.141 -16.438 -5.938 1 93 135 GLY B C 1
ATOM 4500 O O . GLY B 1 135 ? 24.078 -15.914 -6.527 1 93 135 GLY B O 1
ATOM 4501 N N . LYS B 1 136 ? 23.047 -17.672 -5.609 1 94.12 136 LYS B N 1
ATOM 4502 C CA . LYS B 1 136 ? 24.062 -18.609 -6.086 1 94.12 136 LYS B CA 1
ATOM 4503 C C . LYS B 1 136 ? 23.422 -19.688 -6.98 1 94.12 136 LYS B C 1
ATOM 4505 O O . LYS B 1 136 ? 22.281 -20.078 -6.773 1 94.12 136 LYS B O 1
ATOM 4510 N N . PRO B 1 137 ? 24.234 -20.078 -7.969 1 92.94 137 PRO B N 1
ATOM 4511 C CA . PRO B 1 137 ? 23.688 -21.109 -8.867 1 92.94 137 PRO B CA 1
ATOM 4512 C C . PRO B 1 137 ? 23.281 -22.375 -8.125 1 92.94 137 PRO B C 1
ATOM 4514 O O . PRO B 1 137 ? 23.938 -22.781 -7.16 1 92.94 137 PRO B O 1
ATOM 4517 N N . LEU B 1 138 ? 22.219 -22.938 -8.562 1 91.12 138 LEU B N 1
ATOM 4518 C CA . LEU B 1 138 ? 21.703 -24.156 -7.949 1 91.12 138 LEU B CA 1
ATOM 4519 C C . LEU B 1 138 ? 22.609 -25.344 -8.25 1 91.12 138 LEU B C 1
ATOM 4521 O O . LEU B 1 138 ? 23.203 -25.422 -9.328 1 91.12 138 LEU B O 1
ATOM 4525 N N . PRO B 1 139 ? 22.75 -26.156 -7.266 1 86.75 139 PRO B N 1
ATOM 4526 C CA . PRO B 1 139 ? 23.562 -27.344 -7.527 1 86.75 139 PRO B CA 1
ATOM 4527 C C . PRO B 1 139 ? 22.969 -28.234 -8.617 1 86.75 139 PRO B C 1
ATOM 4529 O O . PRO B 1 139 ? 21.75 -28.312 -8.758 1 86.75 139 PRO B O 1
ATOM 4532 N N . GLU B 1 140 ? 23.844 -28.828 -9.398 1 80.88 140 GLU B N 1
ATOM 4533 C CA . GLU B 1 140 ? 23.391 -29.766 -10.43 1 80.88 140 GLU B CA 1
ATOM 4534 C C . GLU B 1 140 ? 22.875 -31.062 -9.812 1 80.88 140 GLU B C 1
ATOM 4536 O O . GLU B 1 140 ? 23.531 -31.641 -8.953 1 80.88 140 GLU B O 1
ATOM 4541 N N . LYS B 1 141 ? 21.688 -31.281 -10.031 1 80.81 141 LYS B N 1
ATOM 4542 C CA . LYS B 1 141 ? 21.062 -32.5 -9.531 1 80.81 141 LYS B CA 1
ATOM 4543 C C . LYS B 1 141 ? 20.578 -33.375 -10.688 1 80.81 141 LYS B C 1
ATOM 4545 O O . LYS B 1 141 ? 20.062 -32.875 -11.68 1 80.81 141 LYS B O 1
ATOM 4550 N N . SER B 1 142 ? 20.875 -34.594 -10.57 1 78.56 142 SER B N 1
ATOM 4551 C CA . SER B 1 142 ? 20.344 -35.562 -11.531 1 78.56 142 SER B CA 1
ATOM 4552 C C . SER B 1 142 ? 18.953 -36.031 -11.133 1 78.56 142 SER B C 1
ATOM 4554 O O . SER B 1 142 ? 18.688 -36.25 -9.945 1 78.56 142 SER B O 1
ATOM 4556 N N . TYR B 1 143 ? 18.125 -36.031 -12.109 1 81.69 143 TYR B N 1
ATOM 4557 C CA . TYR B 1 143 ? 16.75 -36.406 -11.852 1 81.69 143 TYR B CA 1
ATOM 4558 C C . TYR B 1 143 ? 16.391 -37.688 -12.602 1 81.69 143 TYR B C 1
ATOM 4560 O O . TYR B 1 143 ? 16.812 -37.875 -13.742 1 81.69 143 TYR B O 1
ATOM 4568 N N . ALA B 1 144 ? 15.664 -38.562 -12.023 1 80.44 144 ALA B N 1
ATOM 4569 C CA . ALA B 1 144 ? 15.109 -39.781 -12.602 1 80.44 144 ALA B CA 1
ATOM 4570 C C . ALA B 1 144 ? 16.203 -40.688 -13.172 1 80.44 144 ALA B C 1
ATOM 4572 O O . ALA B 1 144 ? 16.062 -41.25 -14.266 1 80.44 144 ALA B O 1
ATOM 4573 N N . GLU B 1 145 ? 17.375 -40.719 -12.547 1 78.75 145 GLU B N 1
ATOM 4574 C CA . GLU B 1 145 ? 18.484 -41.531 -13.047 1 78.75 145 GLU B CA 1
ATOM 4575 C C . GLU B 1 145 ? 18.281 -43.031 -12.719 1 78.75 145 GLU B C 1
ATOM 4577 O O . GLU B 1 145 ? 18.516 -43.875 -13.57 1 78.75 145 GLU B O 1
ATOM 4582 N N . ASN B 1 146 ? 17.953 -43.312 -11.547 1 81.62 146 ASN B N 1
ATOM 4583 C CA . ASN B 1 146 ? 17.688 -44.688 -11.164 1 81.62 146 ASN B CA 1
ATOM 4584 C C . ASN B 1 146 ? 16.25 -44.875 -10.727 1 81.62 146 ASN B C 1
ATOM 4586 O O . ASN B 1 146 ? 15.891 -44.594 -9.586 1 81.62 146 ASN B O 1
ATOM 4590 N N . CYS B 1 147 ? 15.438 -45.406 -11.695 1 87.44 147 CYS B N 1
ATOM 4591 C CA . CYS B 1 147 ? 14.008 -45.562 -11.422 1 87.44 147 CYS B CA 1
ATOM 4592 C C . CYS B 1 147 ? 13.641 -47.031 -11.203 1 87.44 147 CYS B C 1
ATOM 4594 O O . CYS B 1 147 ? 12.477 -47.406 -11.352 1 87.44 147 CYS B O 1
ATOM 4596 N N . ASP B 1 148 ? 14.688 -47.781 -10.859 1 88 148 ASP B N 1
ATOM 4597 C CA . ASP B 1 148 ? 14.391 -49.156 -10.578 1 88 148 ASP B CA 1
ATOM 4598 C C . ASP B 1 148 ? 13.578 -49.312 -9.289 1 88 148 ASP B C 1
ATOM 4600 O O . ASP B 1 148 ? 13.922 -48.719 -8.266 1 88 148 ASP B O 1
ATOM 4604 N N . VAL B 1 149 ? 12.57 -50.062 -9.43 1 86.88 149 VAL B N 1
ATOM 4605 C CA . VAL B 1 149 ? 11.703 -50.25 -8.273 1 86.88 149 VAL B CA 1
ATOM 4606 C C . VAL B 1 149 ? 12.336 -51.281 -7.324 1 86.88 149 VAL B C 1
ATOM 4608 O O . VAL B 1 149 ? 12.359 -51.062 -6.109 1 86.88 149 VAL B O 1
ATOM 4611 N N . PHE B 1 150 ? 12.773 -52.312 -7.957 1 87.94 150 PHE B N 1
ATOM 4612 C CA . PHE B 1 150 ? 13.453 -53.375 -7.211 1 87.94 150 PHE B CA 1
ATOM 4613 C C . PHE B 1 150 ? 14.961 -53.219 -7.316 1 87.94 150 PHE B C 1
ATOM 4615 O O . PHE B 1 150 ? 15.516 -53.25 -8.414 1 87.94 150 PHE B O 1
ATOM 4622 N N . THR B 1 151 ? 15.625 -52.938 -6.117 1 88.81 151 THR B N 1
ATOM 4623 C CA . THR B 1 151 ? 17.078 -52.75 -6.078 1 88.81 151 THR B CA 1
ATOM 4624 C C . THR B 1 151 ? 17.734 -53.812 -5.195 1 88.81 151 THR B C 1
ATOM 4626 O O . THR B 1 151 ? 18.203 -53.5 -4.094 1 88.81 151 THR B O 1
ATOM 4629 N N . PRO B 1 152 ? 17.906 -54.969 -5.75 1 86.12 152 PRO B N 1
ATOM 4630 C CA . PRO B 1 152 ? 18.438 -56.062 -4.938 1 86.12 152 PRO B CA 1
ATOM 4631 C C . PRO B 1 152 ? 19.906 -55.875 -4.547 1 86.12 152 PRO B C 1
ATOM 4633 O O . PRO B 1 152 ? 20.359 -56.375 -3.525 1 86.12 152 PRO B O 1
ATOM 4636 N N . ASN B 1 153 ? 20.641 -55.125 -5.289 1 87.94 153 ASN B N 1
ATOM 4637 C CA . ASN B 1 153 ? 22.062 -54.906 -5.051 1 87.94 153 ASN B CA 1
ATOM 4638 C C . ASN B 1 153 ? 22.312 -53.75 -4.086 1 87.94 153 ASN B C 1
ATOM 4640 O O . ASN B 1 153 ? 23.453 -53.5 -3.715 1 87.94 153 ASN B O 1
ATOM 4644 N N . ASP B 1 154 ? 21.234 -53.094 -3.75 1 85.44 154 ASP B N 1
ATOM 4645 C CA . ASP B 1 154 ? 21.391 -52.031 -2.783 1 85.44 154 ASP B CA 1
ATOM 4646 C C . ASP B 1 154 ? 21.516 -52.562 -1.362 1 85.44 154 ASP B C 1
ATOM 4648 O O . ASP B 1 154 ? 20.734 -53.406 -0.951 1 85.44 154 ASP B O 1
ATOM 4652 N N . PRO B 1 155 ? 22.453 -52.281 -0.635 1 87.94 155 PRO B N 1
ATOM 4653 C CA . PRO B 1 155 ? 22.719 -52.844 0.696 1 87.94 155 PRO B CA 1
ATOM 4654 C C . PRO B 1 155 ? 21.656 -52.438 1.72 1 87.94 155 PRO B C 1
ATOM 4656 O O . PRO B 1 155 ? 21.484 -53.125 2.73 1 87.94 155 PRO B O 1
ATOM 4659 N N . ASN B 1 156 ? 21.016 -51.344 1.439 1 84.94 156 ASN B N 1
ATOM 4660 C CA . ASN B 1 156 ? 20.125 -50.812 2.461 1 84.94 156 ASN B CA 1
ATOM 4661 C C . ASN B 1 156 ? 18.688 -51.344 2.297 1 84.94 156 ASN B C 1
ATOM 4663 O O . ASN B 1 156 ? 17.969 -51.469 3.277 1 84.94 156 ASN B O 1
ATOM 4667 N N . SER B 1 157 ? 18.312 -51.438 1.072 1 83.94 157 SER B N 1
ATOM 4668 C CA . SER B 1 157 ? 16.938 -51.875 0.864 1 83.94 157 SER B CA 1
ATOM 4669 C C . SER B 1 157 ? 16.75 -52.469 -0.528 1 83.94 157 SER B C 1
ATOM 4671 O O . SER B 1 157 ? 17.375 -52.031 -1.488 1 83.94 157 SER B O 1
ATOM 4673 N N . TYR B 1 158 ? 15.852 -53.438 -0.469 1 86.81 158 TYR B N 1
ATOM 4674 C CA . TYR B 1 158 ? 15.484 -54.031 -1.752 1 86.81 158 TYR B CA 1
ATOM 4675 C C . TYR B 1 158 ? 14.617 -53.094 -2.559 1 86.81 158 TYR B C 1
ATOM 4677 O O . TYR B 1 158 ? 14.367 -53.312 -3.746 1 86.81 158 TYR B O 1
ATOM 4685 N N . PHE B 1 159 ? 14.141 -52.062 -1.979 1 88.06 159 PHE B N 1
ATOM 4686 C CA . PHE B 1 159 ? 13.344 -51.031 -2.619 1 88.06 159 PHE B CA 1
ATOM 4687 C C . PHE B 1 159 ? 13.883 -49.625 -2.295 1 88.06 159 PHE B C 1
ATOM 4689 O O . PHE B 1 159 ? 13.125 -48.75 -1.931 1 88.06 159 PHE B O 1
ATOM 4696 N N . ALA B 1 160 ? 15.094 -49.469 -2.463 1 83 160 ALA B N 1
ATOM 4697 C CA . ALA B 1 160 ? 15.82 -48.281 -1.997 1 83 160 ALA B CA 1
ATOM 4698 C C . ALA B 1 160 ? 15.305 -47.031 -2.67 1 83 160 ALA B C 1
ATOM 4700 O O . ALA B 1 160 ? 15.102 -46 -2.01 1 83 160 ALA B O 1
ATOM 4701 N N . ASN B 1 161 ? 15.031 -47.062 -3.871 1 82.31 161 ASN B N 1
ATOM 4702 C CA . ASN B 1 161 ? 14.578 -45.875 -4.605 1 82.31 161 ASN B CA 1
ATOM 4703 C C . ASN B 1 161 ? 13.188 -45.438 -4.148 1 82.31 161 ASN B C 1
ATOM 4705 O O . ASN B 1 161 ? 12.945 -44.25 -3.975 1 82.31 161 ASN B O 1
ATOM 4709 N N . VAL B 1 162 ? 12.398 -46.375 -3.918 1 81.31 162 VAL B N 1
ATOM 4710 C CA . VAL B 1 162 ? 11.039 -46.094 -3.486 1 81.31 162 VAL B CA 1
ATOM 4711 C C . VAL B 1 162 ? 11.047 -45.562 -2.047 1 81.31 162 VAL B C 1
ATOM 4713 O O . VAL B 1 162 ? 10.336 -44.625 -1.716 1 81.31 162 VAL B O 1
ATOM 4716 N N . LYS B 1 163 ? 11.852 -46.156 -1.28 1 81.25 163 LYS B N 1
ATOM 4717 C CA . LYS B 1 163 ? 11.961 -45.75 0.12 1 81.25 163 LYS B CA 1
ATOM 4718 C C . LYS B 1 163 ? 12.477 -44.312 0.248 1 81.25 163 LYS B C 1
ATOM 4720 O O . LYS B 1 163 ? 11.992 -43.562 1.09 1 81.25 163 LYS B O 1
ATOM 4725 N N . ASP B 1 164 ? 13.305 -43.969 -0.543 1 78.44 164 ASP B N 1
ATOM 4726 C CA . ASP B 1 164 ? 13.875 -42.625 -0.514 1 78.44 164 ASP B CA 1
ATOM 4727 C C . ASP B 1 164 ? 12.828 -41.594 -0.899 1 78.44 164 ASP B C 1
ATOM 4729 O O . ASP B 1 164 ? 12.828 -40.469 -0.373 1 78.44 164 ASP B O 1
ATOM 4733 N N . CYS B 1 165 ? 12.008 -41.906 -1.754 1 77.38 165 CYS B N 1
ATOM 4734 C CA . CYS B 1 165 ? 10.984 -40.969 -2.23 1 77.38 165 CYS B CA 1
ATOM 4735 C C . CYS B 1 165 ? 9.867 -40.812 -1.206 1 77.38 165 CYS B C 1
ATOM 4737 O O . CYS B 1 165 ? 9.383 -39.688 -0.978 1 77.38 165 CYS B O 1
ATOM 4739 N N . ILE B 1 166 ? 9.508 -41.875 -0.559 1 75.5 166 ILE B N 1
ATOM 4740 C CA . ILE B 1 166 ? 8.391 -41.875 0.378 1 75.5 166 ILE B CA 1
ATOM 4741 C C . ILE B 1 166 ? 8.758 -41.062 1.612 1 75.5 166 ILE B C 1
ATOM 4743 O O . ILE B 1 166 ? 7.906 -40.375 2.189 1 75.5 166 ILE B O 1
ATOM 4747 N N . PHE B 1 167 ? 9.93 -41 1.897 1 68.88 167 PHE B N 1
ATOM 4748 C CA . PHE B 1 167 ? 10.32 -40.344 3.127 1 68.88 167 PHE B CA 1
ATOM 4749 C C . PHE B 1 167 ? 10.82 -38.938 2.834 1 68.88 167 PHE B C 1
ATOM 4751 O O . PHE B 1 167 ? 11.344 -38.25 3.721 1 68.88 167 PHE B O 1
ATOM 4758 N N . ASP B 1 168 ? 10.508 -38.594 1.719 1 71.19 168 ASP B N 1
ATOM 4759 C CA . ASP B 1 168 ? 10.828 -37.219 1.338 1 71.19 168 ASP B CA 1
ATOM 4760 C C . ASP B 1 168 ? 9.734 -36.25 1.78 1 71.19 168 ASP B C 1
ATOM 4762 O O . ASP B 1 168 ? 8.562 -36.625 1.84 1 71.19 168 ASP B O 1
ATOM 4766 N N . VAL B 1 169 ? 10.164 -35.062 2.27 1 70 169 VAL B N 1
ATOM 4767 C CA . VAL B 1 169 ? 9.289 -34 2.758 1 70 169 VAL B CA 1
ATOM 4768 C C . VAL B 1 169 ? 8.266 -33.625 1.685 1 70 169 VAL B C 1
ATOM 4770 O O . VAL B 1 169 ? 7.215 -33.062 1.986 1 70 169 VAL B O 1
ATOM 4773 N N . TYR B 1 170 ? 8.461 -34.188 0.552 1 75.69 170 TYR B N 1
ATOM 4774 C CA . TYR B 1 170 ? 7.617 -33.812 -0.582 1 75.69 170 TYR B CA 1
ATOM 4775 C C . TYR B 1 170 ? 6.277 -34.531 -0.518 1 75.69 170 TYR B C 1
ATOM 4777 O O . TYR B 1 170 ? 5.254 -34 -0.956 1 75.69 170 TYR B O 1
ATOM 4785 N N . ILE B 1 171 ? 6.281 -35.688 0.185 1 78.31 171 ILE B N 1
ATOM 4786 C CA . ILE B 1 171 ? 5.074 -36.5 0.215 1 78.31 171 ILE B CA 1
ATOM 4787 C C . ILE B 1 171 ? 4.016 -35.844 1.087 1 78.31 171 ILE B C 1
ATOM 4789 O O . ILE B 1 171 ? 2.902 -35.562 0.628 1 78.31 171 ILE B O 1
ATOM 4793 N N . PRO B 1 172 ? 4.379 -35.5 2.244 1 81.31 172 PRO B N 1
ATOM 4794 C CA . PRO B 1 172 ? 3.361 -34.812 3.041 1 81.31 172 PRO B CA 1
ATOM 4795 C C . PRO B 1 172 ? 2.961 -33.469 2.445 1 81.31 172 PRO B C 1
ATOM 4797 O O . PRO B 1 172 ? 1.806 -33.062 2.57 1 81.31 172 PRO B O 1
ATOM 4800 N N . ALA B 1 173 ? 3.807 -32.875 1.799 1 84.31 173 ALA B N 1
ATOM 4801 C CA . ALA B 1 173 ? 3.504 -31.562 1.188 1 84.31 173 ALA B CA 1
ATOM 4802 C C . ALA B 1 173 ? 2.477 -31.719 0.072 1 84.31 173 ALA B C 1
ATOM 4804 O O . ALA B 1 173 ? 1.557 -30.906 -0.046 1 84.31 173 ALA B O 1
ATOM 4805 N N . HIS B 1 174 ? 2.627 -32.781 -0.719 1 86.88 174 HIS B N 1
ATOM 4806 C CA . HIS B 1 174 ? 1.669 -33.031 -1.788 1 86.88 174 HIS B CA 1
ATOM 4807 C C . HIS B 1 174 ? 0.289 -33.375 -1.224 1 86.88 174 HIS B C 1
ATOM 4809 O O . HIS B 1 174 ? -0.717 -32.812 -1.688 1 86.88 174 HIS B O 1
ATOM 4815 N N . ALA B 1 175 ? 0.351 -34.25 -0.239 1 90.69 175 ALA B N 1
ATOM 4816 C CA . ALA B 1 175 ? -0.924 -34.656 0.342 1 90.69 175 ALA B CA 1
ATOM 4817 C C . ALA B 1 175 ? -1.644 -33.469 0.986 1 90.69 175 ALA B C 1
ATOM 4819 O O . ALA B 1 175 ? -2.83 -33.25 0.737 1 90.69 175 ALA B O 1
ATOM 4820 N N . PHE B 1 176 ? -0.955 -32.781 1.725 1 92.44 176 PHE B N 1
ATOM 4821 C CA . PHE B 1 176 ? -1.538 -31.625 2.389 1 92.44 176 PHE B CA 1
ATOM 4822 C C . PHE B 1 176 ? -1.959 -30.578 1.371 1 92.44 176 PHE B C 1
ATOM 4824 O O . PHE B 1 176 ? -3.002 -29.938 1.527 1 92.44 176 PHE B O 1
ATOM 4831 N N . GLY B 1 177 ? -1.177 -30.375 0.375 1 94.44 177 GLY B N 1
ATOM 4832 C CA . GLY B 1 177 ? -1.5 -29.438 -0.681 1 94.44 177 GLY B CA 1
ATOM 4833 C C . GLY B 1 177 ? -2.809 -29.75 -1.381 1 94.44 177 GLY B C 1
ATOM 4834 O O . GLY B 1 177 ? -3.637 -28.859 -1.583 1 94.44 177 GLY B O 1
ATOM 4835 N N . TRP B 1 178 ? -3.016 -30.984 -1.679 1 96 178 TRP B N 1
ATOM 4836 C CA . 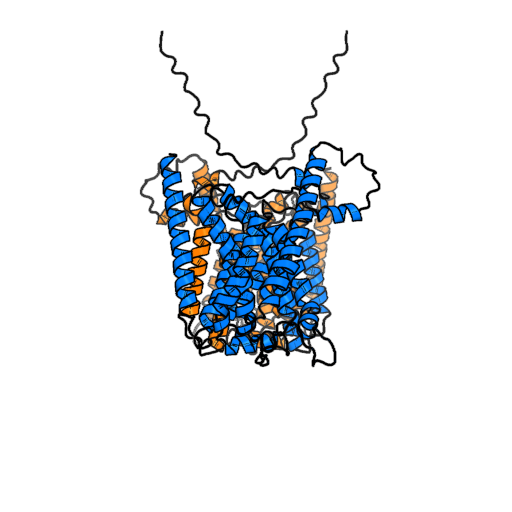TRP B 1 178 ? -4.227 -31.359 -2.402 1 96 178 TRP B CA 1
ATOM 4837 C C . TRP B 1 178 ? -5.422 -31.438 -1.46 1 96 178 TRP B C 1
ATOM 4839 O O . TRP B 1 178 ? -6.566 -31.266 -1.885 1 96 178 TRP B O 1
ATOM 4849 N N . TRP B 1 179 ? -5.137 -31.781 -0.165 1 96.31 179 TRP B N 1
ATOM 4850 C CA . TRP B 1 179 ? -6.195 -31.641 0.831 1 96.31 179 TRP B CA 1
ATOM 4851 C C . TRP B 1 179 ? -6.73 -30.203 0.843 1 96.31 179 TRP B C 1
ATOM 4853 O O . TRP B 1 179 ? -7.945 -30 0.798 1 96.31 179 TRP B O 1
ATOM 4863 N N . PHE B 1 180 ? -5.82 -29.312 0.836 1 95.44 180 PHE B N 1
ATOM 4864 C CA . PHE B 1 180 ? -6.18 -27.906 0.875 1 95.44 180 PHE B CA 1
ATOM 4865 C C . PHE B 1 180 ? -6.836 -27.469 -0.433 1 95.44 180 PHE B C 1
ATOM 4867 O O . PHE B 1 180 ? -7.828 -26.75 -0.427 1 95.44 180 PHE B O 1
ATOM 4874 N N . LYS B 1 181 ? -6.301 -27.875 -1.539 1 97.06 181 LYS B N 1
ATOM 4875 C CA . LYS B 1 181 ? -6.867 -27.547 -2.842 1 97.06 181 LYS B CA 1
ATOM 4876 C C . LYS B 1 181 ? -8.312 -28.031 -2.953 1 97.06 181 LYS B C 1
ATOM 4878 O O . LYS B 1 181 ? -9.164 -27.344 -3.516 1 97.06 181 LYS B O 1
ATOM 4883 N N . MET B 1 182 ? -8.539 -29.156 -2.406 1 96.44 182 MET B N 1
ATOM 4884 C CA . MET B 1 182 ? -9.891 -29.719 -2.447 1 96.44 182 MET B CA 1
ATOM 4885 C C . MET B 1 182 ? -10.852 -28.844 -1.644 1 96.44 182 MET B C 1
ATOM 4887 O O . MET B 1 182 ? -12 -28.656 -2.041 1 96.44 182 MET B O 1
ATOM 4891 N N . ILE B 1 183 ? -10.383 -28.297 -0.619 1 93.75 183 ILE B N 1
ATOM 4892 C CA . ILE B 1 183 ? -11.219 -27.453 0.232 1 93.75 183 ILE B CA 1
ATOM 4893 C C . ILE B 1 183 ? -11.492 -26.125 -0.471 1 93.75 183 ILE B C 1
ATOM 4895 O O . ILE B 1 183 ? -12.555 -25.531 -0.282 1 93.75 183 ILE B O 1
ATOM 4899 N N . ILE B 1 184 ? -10.648 -25.734 -1.313 1 95.56 184 ILE B N 1
ATOM 4900 C CA . ILE B 1 184 ? -10.789 -24.469 -2.039 1 95.56 184 ILE B CA 1
ATOM 4901 C C . ILE B 1 184 ? -11.695 -24.672 -3.252 1 95.56 184 ILE B C 1
ATOM 4903 O O . ILE B 1 184 ? -12.656 -23.922 -3.449 1 95.56 184 ILE B O 1
ATOM 4907 N N . VAL B 1 185 ? -11.453 -25.703 -4.016 1 96 185 VAL B N 1
ATOM 4908 C CA . VAL B 1 185 ? -12.141 -25.953 -5.277 1 96 185 VAL B CA 1
ATOM 4909 C C . VAL B 1 185 ? -13.508 -26.578 -5 1 96 185 VAL B C 1
ATOM 4911 O O . VAL B 1 185 ? -14.484 -26.281 -5.703 1 96 185 VAL B O 1
ATOM 4914 N N . ARG B 1 186 ? -13.648 -27.453 -4.027 1 94.12 186 ARG B N 1
ATOM 4915 C CA . ARG B 1 186 ? -14.852 -28.094 -3.51 1 94.12 186 ARG B CA 1
ATOM 4916 C C . ARG B 1 186 ? -15.531 -28.938 -4.586 1 94.12 186 ARG B C 1
ATOM 4918 O O . ARG B 1 186 ? -16.766 -28.969 -4.668 1 94.12 186 ARG B O 1
ATOM 4925 N N . ASP B 1 187 ? -14.781 -29.5 -5.484 1 94.94 187 ASP B N 1
ATOM 4926 C CA . ASP B 1 187 ? -15.25 -30.422 -6.523 1 94.94 187 ASP B CA 1
ATOM 4927 C C . ASP B 1 187 ? -14.227 -31.516 -6.789 1 94.94 187 ASP B C 1
ATOM 4929 O O . ASP B 1 187 ? -13.141 -31.25 -7.305 1 94.94 187 ASP B O 1
ATOM 4933 N N . VAL B 1 188 ? -14.594 -32.75 -6.477 1 94.88 188 VAL B N 1
ATOM 4934 C CA . VAL B 1 188 ? -13.68 -33.875 -6.535 1 94.88 188 VAL B CA 1
ATOM 4935 C C . VAL B 1 188 ? -13.234 -34.125 -7.98 1 94.88 188 VAL B C 1
ATOM 4937 O O . VAL B 1 188 ? -12.055 -34.344 -8.242 1 94.88 188 VAL B O 1
ATOM 4940 N N . LYS B 1 189 ? -14.172 -34.062 -8.891 1 95.06 189 LYS B N 1
ATOM 4941 C CA . LYS B 1 189 ? -13.852 -34.312 -10.289 1 95.06 189 LYS B CA 1
ATOM 4942 C C . LYS B 1 189 ? -12.859 -33.25 -10.82 1 95.06 189 LYS B C 1
ATOM 4944 O O . LYS B 1 189 ? -11.922 -33.594 -11.539 1 95.06 189 LYS B O 1
ATOM 4949 N N . LEU B 1 190 ? -13.141 -32.062 -10.469 1 96.12 190 LEU B N 1
ATOM 4950 C CA . LEU B 1 190 ? -12.258 -30.984 -10.922 1 96.12 190 LEU B CA 1
ATOM 4951 C C . LEU B 1 190 ? -10.875 -31.125 -10.305 1 96.12 190 LEU B C 1
ATOM 4953 O O . LEU B 1 190 ? -9.867 -30.922 -10.977 1 96.12 190 LEU B O 1
ATOM 4957 N N . CYS B 1 191 ? -10.797 -31.484 -9.047 1 97.25 191 CYS B N 1
ATOM 4958 C CA . CYS B 1 191 ? -9.516 -31.672 -8.375 1 97.25 191 CYS B CA 1
ATOM 4959 C C . CYS B 1 191 ? -8.742 -32.844 -8.984 1 97.25 191 CYS B C 1
ATOM 4961 O O . CYS B 1 191 ? -7.531 -32.75 -9.188 1 97.25 191 CYS B O 1
ATOM 4963 N N . ALA B 1 192 ? -9.484 -33.906 -9.227 1 96 192 ALA B N 1
ATOM 4964 C CA . ALA B 1 192 ? -8.844 -35.062 -9.867 1 96 192 ALA B CA 1
ATOM 4965 C C . ALA B 1 192 ? -8.289 -34.688 -11.234 1 96 192 ALA B C 1
ATOM 4967 O O . ALA B 1 192 ? -7.18 -35.094 -11.594 1 96 192 ALA B O 1
ATOM 4968 N N . PHE B 1 193 ? -9.047 -34 -11.953 1 96.5 193 PHE B N 1
ATOM 4969 C CA . PHE B 1 193 ? -8.602 -33.562 -13.266 1 96.5 193 PHE B CA 1
ATOM 4970 C C . PHE B 1 193 ? -7.371 -32.688 -13.156 1 96.5 193 PHE B C 1
ATOM 4972 O O . PHE B 1 193 ? -6.41 -32.844 -13.906 1 96.5 193 PHE B O 1
ATOM 4979 N N . LEU B 1 194 ? -7.402 -31.688 -12.273 1 97.44 194 LEU B N 1
ATOM 4980 C CA . LEU B 1 194 ? -6.277 -30.781 -12.055 1 97.44 194 LEU B CA 1
ATOM 4981 C C . LEU B 1 194 ? -5.023 -31.562 -11.664 1 97.44 194 LEU B C 1
ATOM 4983 O O . LEU B 1 194 ? -3.918 -31.219 -12.094 1 97.44 194 LEU B O 1
ATOM 4987 N N . SER B 1 195 ? -5.184 -32.562 -10.867 1 96.5 195 SER B N 1
ATOM 4988 C CA . SER B 1 195 ? -4.074 -33.406 -10.438 1 96.5 195 SER B CA 1
ATOM 4989 C C . SER B 1 195 ? -3.418 -34.094 -11.625 1 96.5 195 SER B C 1
ATOM 4991 O O . SER B 1 195 ? -2.197 -34.031 -11.789 1 96.5 195 SER B O 1
ATOM 4993 N N . VAL B 1 196 ? -4.203 -34.688 -12.422 1 96.06 196 VAL B N 1
ATOM 4994 C CA . VAL B 1 196 ? -3.693 -35.406 -13.586 1 96.06 196 VAL B CA 1
ATOM 4995 C C . VAL B 1 196 ? -3.109 -34.406 -14.586 1 96.06 196 VAL B C 1
ATOM 4997 O O . VAL B 1 196 ? -2.066 -34.656 -15.195 1 96.06 196 VAL B O 1
ATOM 5000 N N . LEU B 1 197 ? -3.77 -33.344 -14.758 1 96.56 197 LEU B N 1
ATOM 5001 C CA . LEU B 1 197 ? -3.303 -32.312 -15.688 1 96.56 197 LEU B CA 1
ATOM 5002 C C . LEU B 1 197 ? -1.926 -31.797 -15.281 1 96.56 197 LEU B C 1
ATOM 5004 O O . LEU B 1 197 ? -1.075 -31.547 -16.141 1 96.56 197 LEU B O 1
ATOM 5008 N N . PHE B 1 198 ? -1.734 -31.562 -14.023 1 95.94 198 PHE B N 1
ATOM 5009 C CA . PHE B 1 198 ? -0.438 -31.062 -13.586 1 95.94 198 PHE B CA 1
ATOM 5010 C C . PHE B 1 198 ? 0.667 -32.062 -13.898 1 95.94 198 PHE B C 1
ATOM 5012 O O . PHE B 1 198 ? 1.768 -31.672 -14.297 1 95.94 198 PHE B O 1
ATOM 5019 N N . GLU B 1 199 ? 0.375 -33.344 -13.703 1 94.75 199 GLU B N 1
ATOM 5020 C CA . GLU B 1 199 ? 1.349 -34.344 -14.086 1 94.75 199 GLU B CA 1
ATOM 5021 C C . GLU B 1 199 ? 1.649 -34.312 -15.578 1 94.75 199 GLU B C 1
ATOM 5023 O O . GLU B 1 199 ? 2.795 -34.5 -15.992 1 94.75 199 GLU B O 1
ATOM 5028 N N . PHE B 1 200 ? 0.672 -34.094 -16.297 1 95.56 200 PHE B N 1
ATOM 5029 C CA . PHE B 1 200 ? 0.853 -33.969 -17.734 1 95.56 200 PHE B CA 1
ATOM 5030 C C . PHE B 1 200 ? 1.669 -32.75 -18.078 1 95.56 200 PHE B C 1
ATOM 5032 O O . PHE B 1 200 ? 2.463 -32.75 -19.016 1 95.56 200 PHE B O 1
ATOM 5039 N N . MET B 1 201 ? 1.501 -31.656 -17.359 1 96.88 201 MET B N 1
ATOM 5040 C CA . MET B 1 201 ? 2.293 -30.438 -17.547 1 96.88 201 MET B CA 1
ATOM 5041 C C . MET B 1 201 ? 3.764 -30.703 -17.234 1 96.88 201 MET B C 1
ATOM 5043 O O . MET B 1 201 ? 4.648 -30.172 -17.922 1 96.88 201 MET B O 1
ATOM 5047 N N . GLU B 1 202 ? 3.967 -31.484 -16.234 1 95.69 202 GLU B N 1
ATOM 5048 C CA . GLU B 1 202 ? 5.348 -31.844 -15.922 1 95.69 202 GLU B CA 1
ATOM 5049 C C . GLU B 1 202 ? 6.004 -32.562 -17.094 1 95.69 202 GLU B C 1
ATOM 5051 O O . GLU B 1 202 ? 7.141 -32.281 -17.469 1 95.69 202 GLU B O 1
ATOM 5056 N N . ILE B 1 203 ? 5.273 -33.438 -17.641 1 94.94 203 ILE B N 1
ATOM 5057 C CA . ILE B 1 203 ? 5.781 -34.188 -18.797 1 94.94 203 ILE B CA 1
ATOM 5058 C C . ILE B 1 203 ? 5.984 -33.219 -19.969 1 94.94 203 ILE B C 1
ATOM 5060 O O . ILE B 1 203 ? 6.984 -33.312 -20.672 1 94.94 203 ILE B O 1
ATOM 5064 N N . THR B 1 204 ? 5.113 -32.375 -20.141 1 96.5 204 THR B N 1
ATOM 5065 C CA . THR B 1 204 ? 5.141 -31.422 -21.234 1 96.5 204 THR B CA 1
ATOM 5066 C C . THR B 1 204 ? 6.352 -30.5 -21.141 1 96.5 204 THR B C 1
ATOM 5068 O O . THR B 1 204 ? 6.984 -30.172 -22.141 1 96.5 204 THR B O 1
ATOM 5071 N N . LEU B 1 205 ? 6.73 -30.047 -19.891 1 96.62 205 LEU B N 1
ATOM 5072 C CA . LEU B 1 205 ? 7.695 -28.953 -19.734 1 96.62 205 LEU B CA 1
ATOM 5073 C C . LEU B 1 205 ? 9.031 -29.484 -19.219 1 96.62 205 LEU B C 1
ATOM 5075 O O . LEU B 1 205 ? 9.93 -28.719 -18.891 1 96.62 205 LEU B O 1
ATOM 5079 N N . ARG B 1 206 ? 9.188 -30.797 -19.141 1 94.38 206 ARG B N 1
ATOM 5080 C CA . ARG B 1 206 ? 10.406 -31.375 -18.578 1 94.38 206 ARG B CA 1
ATOM 5081 C C . ARG B 1 206 ? 11.609 -31.094 -19.469 1 94.38 206 ARG B C 1
ATOM 5083 O O . ARG B 1 206 ? 12.758 -31.172 -19.016 1 94.38 206 ARG B O 1
ATOM 5090 N N . TYR B 1 207 ? 11.352 -30.719 -20.766 1 93.62 207 TYR B N 1
ATOM 5091 C CA . TYR B 1 207 ? 12.461 -30.344 -21.641 1 93.62 207 TYR B CA 1
ATOM 5092 C C . TYR B 1 207 ? 13.039 -28.984 -21.234 1 93.62 207 TYR B C 1
ATOM 5094 O O . TYR B 1 207 ? 14.172 -28.656 -21.594 1 93.62 207 TYR B O 1
ATOM 5102 N N . GLN B 1 208 ? 12.32 -28.219 -20.469 1 94.81 208 GLN B N 1
ATOM 5103 C CA . GLN B 1 208 ? 12.789 -26.922 -19.953 1 94.81 208 GLN B CA 1
ATOM 5104 C C . GLN B 1 208 ? 13.258 -27.047 -18.5 1 94.81 208 GLN B C 1
ATOM 5106 O O . GLN B 1 208 ? 14.336 -26.562 -18.156 1 94.81 208 GLN B O 1
ATOM 5111 N N . LEU B 1 209 ? 12.477 -27.734 -17.719 1 94.75 209 LEU B N 1
ATOM 5112 C CA . LEU B 1 209 ? 12.742 -27.844 -16.281 1 94.75 209 LEU B CA 1
ATOM 5113 C C . LEU B 1 209 ? 13.203 -29.266 -15.938 1 94.75 209 LEU B C 1
ATOM 5115 O O . LEU B 1 209 ? 12.383 -30.172 -15.836 1 94.75 209 LEU B O 1
ATOM 5119 N N . PRO B 1 210 ? 14.422 -29.406 -15.656 1 90.31 210 PRO B N 1
ATOM 5120 C CA . PRO B 1 210 ? 14.953 -30.75 -15.391 1 90.31 210 PRO B CA 1
ATOM 5121 C C . PRO B 1 210 ? 14.305 -31.406 -14.172 1 90.31 210 PRO B C 1
ATOM 5123 O O . PRO B 1 210 ? 14.203 -32.625 -14.117 1 90.31 210 PRO B O 1
ATOM 5126 N N . ASN B 1 211 ? 13.82 -30.656 -13.234 1 89.5 211 ASN B N 1
ATOM 5127 C CA . ASN B 1 211 ? 13.219 -31.203 -12.023 1 89.5 211 ASN B CA 1
ATOM 5128 C C . ASN B 1 211 ? 11.891 -31.891 -12.32 1 89.5 211 ASN B C 1
ATOM 5130 O O . ASN B 1 211 ? 11.359 -32.625 -11.477 1 89.5 211 ASN B O 1
ATOM 5134 N N . PHE B 1 212 ? 11.391 -31.734 -13.508 1 92.88 212 PHE B N 1
ATOM 5135 C CA . PHE B 1 212 ? 10.125 -32.344 -13.898 1 92.88 212 PHE B CA 1
ATOM 5136 C C . PHE B 1 212 ? 10.336 -33.781 -14.375 1 92.88 212 PHE B C 1
ATOM 5138 O O . PHE B 1 212 ? 9.367 -34.5 -14.594 1 92.88 212 PHE B O 1
ATOM 5145 N N . TRP B 1 213 ? 11.578 -34.156 -14.5 1 91.75 213 TRP B N 1
ATOM 5146 C CA . TRP B 1 213 ? 11.859 -35.562 -14.766 1 91.75 213 TRP B CA 1
ATOM 5147 C C . TRP B 1 213 ? 11.695 -36.375 -13.5 1 91.75 213 TRP B C 1
ATOM 5149 O O . TRP B 1 213 ? 12.414 -36.188 -12.523 1 91.75 213 TRP B O 1
ATOM 5159 N N . GLU B 1 214 ? 10.766 -37.219 -13.523 1 88.75 214 GLU B N 1
ATOM 5160 C CA . GLU B 1 214 ? 10.484 -38.094 -12.406 1 88.75 214 GLU B CA 1
ATOM 5161 C C . GLU B 1 214 ? 10.281 -39.531 -12.883 1 88.75 214 GLU B C 1
ATOM 5163 O O . GLU B 1 214 ? 9.953 -39.781 -14.047 1 88.75 214 GLU B O 1
ATOM 5168 N N . CYS B 1 215 ? 10.625 -40.406 -11.914 1 89.19 215 CYS B N 1
ATOM 5169 C CA . CYS B 1 215 ? 10.305 -41.812 -12.219 1 89.19 215 CYS B CA 1
ATOM 5170 C C . CYS B 1 215 ? 8.805 -42 -12.398 1 89.19 215 CYS B C 1
ATOM 5172 O O . CYS B 1 215 ? 8 -41.344 -11.719 1 89.19 215 CYS B O 1
ATOM 5174 N N . TRP B 1 216 ? 8.414 -42.938 -13.297 1 88.38 216 TRP B N 1
ATOM 5175 C CA . TRP B 1 216 ? 7.008 -43.125 -13.656 1 88.38 216 TRP B CA 1
ATOM 5176 C C . TRP B 1 216 ? 6.18 -43.5 -12.43 1 88.38 216 TRP B C 1
ATOM 5178 O O . TRP B 1 216 ? 5.039 -43.062 -12.289 1 88.38 216 TRP B O 1
ATOM 5188 N N . TRP B 1 217 ? 6.703 -44.375 -11.531 1 88.56 217 TRP B N 1
ATOM 5189 C CA . TRP B 1 217 ? 5.953 -44.781 -10.352 1 88.56 217 TRP B CA 1
ATOM 5190 C C . TRP B 1 217 ? 5.84 -43.656 -9.336 1 88.56 217 TRP B C 1
ATOM 5192 O O . TRP B 1 217 ? 4.895 -43.594 -8.547 1 88.56 217 TRP B O 1
ATOM 5202 N N . ASP B 1 218 ? 6.809 -42.75 -9.344 1 88.44 218 ASP B N 1
ATOM 5203 C CA . ASP B 1 218 ? 6.738 -41.562 -8.508 1 88.44 218 ASP B CA 1
ATOM 5204 C C . ASP B 1 218 ? 5.629 -40.625 -8.977 1 88.44 218 ASP B C 1
ATOM 5206 O O . ASP B 1 218 ? 4.809 -40.156 -8.172 1 88.44 218 ASP B O 1
ATOM 5210 N N . SER B 1 219 ? 5.559 -40.406 -10.25 1 89 219 SER B N 1
ATOM 5211 C CA . SER B 1 219 ? 4.586 -39.5 -10.844 1 89 219 SER B CA 1
ATOM 5212 C C . SER B 1 219 ? 3.178 -40.094 -10.789 1 89 219 SER B C 1
ATOM 5214 O O . SER B 1 219 ? 2.246 -39.438 -10.32 1 89 219 SER B O 1
ATOM 5216 N N . LEU B 1 220 ? 2.977 -41.281 -11.188 1 89.31 220 LEU B N 1
ATOM 5217 C CA . LEU B 1 220 ? 1.644 -41.844 -11.352 1 89.31 220 LEU B CA 1
ATOM 5218 C C . LEU B 1 220 ? 1.138 -42.438 -10.031 1 89.31 220 LEU B C 1
ATOM 5220 O O . LEU B 1 220 ? 0.014 -42.156 -9.617 1 89.31 220 LEU B O 1
ATOM 5224 N N . ILE B 1 221 ? 1.945 -43.156 -9.344 1 88.88 221 ILE B N 1
ATOM 5225 C CA . ILE B 1 221 ? 1.485 -43.875 -8.172 1 88.88 221 ILE B CA 1
ATOM 5226 C C . ILE B 1 221 ? 1.6 -43 -6.934 1 88.88 221 ILE B C 1
ATOM 5228 O O . ILE B 1 221 ? 0.6 -42.719 -6.266 1 88.88 221 ILE B O 1
ATOM 5232 N N . LEU B 1 222 ? 2.738 -42.531 -6.676 1 88.19 222 LEU B N 1
ATOM 5233 C CA . LEU B 1 222 ? 2.936 -41.781 -5.441 1 88.19 222 LEU B CA 1
ATOM 5234 C C . LEU B 1 222 ? 2.26 -40.406 -5.523 1 88.19 222 LEU B C 1
ATOM 5236 O O . LEU B 1 222 ? 1.46 -40.031 -4.656 1 88.19 222 LEU B O 1
ATOM 5240 N N . ASP B 1 223 ? 2.535 -39.656 -6.602 1 91.25 223 ASP B N 1
ATOM 5241 C CA . ASP B 1 223 ? 2.004 -38.281 -6.699 1 91.25 223 ASP B CA 1
ATOM 5242 C C . ASP B 1 223 ? 0.499 -38.312 -6.949 1 91.25 223 ASP B C 1
ATOM 5244 O O . ASP B 1 223 ? -0.281 -37.875 -6.102 1 91.25 223 ASP B O 1
ATOM 5248 N N . VAL B 1 224 ? 0.052 -38.938 -8.016 1 91.75 224 VAL B N 1
ATOM 5249 C CA . VAL B 1 224 ? -1.328 -38.812 -8.469 1 91.75 224 VAL B CA 1
ATOM 5250 C C . VAL B 1 224 ? -2.246 -39.656 -7.602 1 91.75 224 VAL B C 1
ATOM 5252 O O . VAL B 1 224 ? -3.223 -39.156 -7.039 1 91.75 224 VAL B O 1
ATOM 5255 N N . ILE B 1 225 ? -1.919 -40.875 -7.441 1 92.88 225 ILE B N 1
ATOM 5256 C CA . ILE B 1 225 ? -2.857 -41.812 -6.832 1 92.88 225 ILE B CA 1
ATOM 5257 C C . ILE B 1 225 ? -2.797 -41.688 -5.312 1 92.88 225 ILE B C 1
ATOM 5259 O O . ILE B 1 225 ? -3.82 -41.469 -4.66 1 92.88 225 ILE B O 1
ATOM 5263 N N . ILE B 1 226 ? -1.632 -41.719 -4.73 1 91.62 226 ILE B N 1
ATOM 5264 C CA . ILE B 1 226 ? -1.528 -41.812 -3.279 1 91.62 226 ILE B CA 1
ATOM 5265 C C . ILE B 1 226 ? -1.613 -40.406 -2.66 1 91.62 226 ILE B C 1
ATOM 5267 O O . ILE B 1 226 ? -2.539 -40.125 -1.9 1 91.62 226 ILE B O 1
ATOM 5271 N N . CYS B 1 227 ? -0.72 -39.594 -3.018 1 92.5 227 CYS B N 1
ATOM 5272 C CA . CYS B 1 227 ? -0.648 -38.312 -2.338 1 92.5 227 CYS B CA 1
ATOM 5273 C C . CYS B 1 227 ? -1.79 -37.406 -2.773 1 92.5 227 CYS B C 1
ATOM 5275 O O . CYS B 1 227 ? -2.576 -36.938 -1.942 1 92.5 227 CYS B O 1
ATOM 5277 N N . ASN B 1 228 ? -1.897 -37.125 -4.078 1 95.5 228 ASN B N 1
ATOM 5278 C CA . ASN B 1 228 ? -2.969 -36.281 -4.57 1 95.5 228 ASN B CA 1
ATOM 5279 C C . ASN B 1 228 ? -4.34 -36.906 -4.324 1 95.5 228 ASN B C 1
ATOM 5281 O O . ASN B 1 228 ? -5.242 -36.219 -3.807 1 95.5 228 ASN B O 1
ATOM 5285 N N . GLY B 1 229 ? -4.41 -38.188 -4.75 1 95.81 229 GLY B N 1
ATOM 5286 C CA . GLY B 1 229 ? -5.668 -38.875 -4.539 1 95.81 229 GLY B CA 1
ATOM 5287 C C . GLY B 1 229 ? -6.066 -38.969 -3.076 1 95.81 229 GLY B C 1
ATOM 5288 O O . GLY B 1 229 ? -7.23 -38.75 -2.73 1 95.81 229 GLY B O 1
ATOM 5289 N N . GLY B 1 230 ? -5.109 -39.375 -2.229 1 95.81 230 GLY B N 1
ATOM 5290 C CA . GLY B 1 230 ? -5.371 -39.375 -0.798 1 95.81 230 GLY B CA 1
ATOM 5291 C C . GLY B 1 230 ? -5.742 -38 -0.256 1 95.81 230 GLY B C 1
ATOM 5292 O O . GLY B 1 230 ? -6.672 -37.875 0.543 1 95.81 230 GLY B O 1
ATOM 5293 N N . GLY B 1 231 ? -5.039 -36.969 -0.661 1 96.62 231 GLY B N 1
ATOM 5294 C CA . GLY B 1 231 ? -5.352 -35.625 -0.248 1 96.62 231 GLY B CA 1
ATOM 5295 C C . GLY B 1 231 ? -6.734 -35.156 -0.673 1 96.62 231 GLY B C 1
ATOM 5296 O O . GLY B 1 231 ? -7.469 -34.562 0.115 1 96.62 231 GLY B O 1
ATOM 5297 N N . ILE B 1 232 ? -7.07 -35.406 -1.884 1 97.25 232 ILE B N 1
ATOM 5298 C CA . ILE B 1 232 ? -8.383 -35.031 -2.416 1 97.25 232 ILE B CA 1
ATOM 5299 C C . ILE B 1 232 ? -9.477 -35.75 -1.616 1 97.25 232 ILE B C 1
ATOM 5301 O O . ILE B 1 232 ? -10.477 -35.125 -1.241 1 97.25 232 ILE B O 1
ATOM 5305 N N . PHE B 1 233 ? -9.227 -37 -1.366 1 96.44 233 PHE B N 1
ATOM 5306 C CA . PHE B 1 233 ? -10.195 -37.781 -0.611 1 96.44 233 PHE B CA 1
ATOM 5307 C C . PHE B 1 233 ? -10.398 -37.188 0.781 1 96.44 233 PHE B C 1
ATOM 5309 O O . PHE B 1 233 ? -11.531 -37 1.227 1 96.44 233 PHE B O 1
ATOM 5316 N N . LEU B 1 234 ? -9.352 -36.938 1.497 1 96 234 LEU B N 1
ATOM 5317 C CA . LEU B 1 234 ? -9.438 -36.344 2.828 1 96 234 LEU B CA 1
ATOM 5318 C C . LEU B 1 234 ? -10.086 -34.969 2.77 1 96 234 LEU B C 1
ATOM 5320 O O . LEU B 1 234 ? -10.828 -34.562 3.68 1 96 234 LEU B O 1
ATOM 5324 N N . GLY B 1 235 ? -9.711 -34.219 1.723 1 95.81 235 GLY B N 1
ATOM 5325 C CA . GLY B 1 235 ? -10.367 -32.906 1.534 1 95.81 235 GLY B CA 1
ATOM 5326 C C . GLY B 1 235 ? -11.859 -33.031 1.317 1 95.81 235 GLY B C 1
ATOM 5327 O O . GLY B 1 235 ? -12.633 -32.219 1.849 1 95.81 235 GLY B O 1
ATOM 5328 N N . TRP B 1 236 ? -12.219 -33.969 0.513 1 94.5 236 TRP B N 1
ATOM 5329 C CA . TRP B 1 236 ? -13.633 -34.219 0.271 1 94.5 236 TRP B CA 1
ATOM 5330 C C . TRP B 1 236 ? -14.359 -34.531 1.574 1 94.5 236 TRP B C 1
ATOM 5332 O O . TRP B 1 236 ? -15.469 -34.062 1.815 1 94.5 236 TRP B O 1
ATOM 5342 N N . LEU B 1 237 ? -13.75 -35.344 2.467 1 94 237 LEU B N 1
ATOM 5343 C CA . LEU B 1 237 ? -14.328 -35.688 3.768 1 94 237 LEU B CA 1
ATOM 5344 C C . LEU B 1 237 ? -14.508 -34.438 4.613 1 94 237 LEU B C 1
ATOM 5346 O O . LEU B 1 237 ? -15.508 -34.281 5.32 1 94 237 LEU B O 1
ATOM 5350 N N . THR B 1 238 ? -13.578 -33.562 4.559 1 91.56 238 THR B N 1
ATOM 5351 C CA . THR B 1 238 ? -13.648 -32.312 5.293 1 91.56 238 THR B CA 1
ATOM 5352 C C . THR B 1 238 ? -14.805 -31.453 4.785 1 91.56 238 THR B C 1
ATOM 5354 O O . THR B 1 238 ? -15.555 -30.891 5.578 1 91.56 238 THR B O 1
ATOM 5357 N N . CYS B 1 239 ? -14.922 -31.359 3.445 1 89.75 239 CYS B N 1
ATOM 5358 C CA . CYS B 1 239 ? -16.016 -30.594 2.852 1 89.75 239 CYS B CA 1
ATOM 5359 C C . CYS B 1 239 ? -17.359 -31.156 3.27 1 89.75 239 CYS B C 1
ATOM 5361 O O . CYS B 1 239 ? -18.297 -30.406 3.58 1 89.75 239 CYS B O 1
ATOM 5363 N N . ARG B 1 240 ? -17.438 -32.406 3.271 1 88.12 240 ARG B N 1
ATOM 5364 C CA . ARG B 1 240 ? -18.672 -33.094 3.682 1 88.12 240 ARG B CA 1
ATOM 5365 C C . ARG B 1 240 ? -18.984 -32.781 5.145 1 88.12 240 ARG B C 1
ATOM 5367 O O . ARG B 1 240 ? -20.141 -32.594 5.508 1 88.12 240 ARG B O 1
ATOM 5374 N N . ALA B 1 241 ? -18 -32.781 5.918 1 84.12 241 ALA B N 1
ATOM 5375 C CA . ALA B 1 241 ? -18.172 -32.469 7.332 1 84.12 241 ALA B CA 1
ATOM 5376 C C . ALA B 1 241 ? -18.672 -31.062 7.523 1 84.12 241 ALA B C 1
ATOM 5378 O O . ALA B 1 241 ? -19.531 -30.797 8.375 1 84.12 241 ALA B O 1
ATOM 5379 N N . PHE B 1 242 ? -18.188 -30.156 6.77 1 81.81 242 PHE B N 1
ATOM 5380 C CA . PHE B 1 242 ? -18.625 -28.766 6.859 1 81.81 242 PHE B CA 1
ATOM 5381 C C . PHE B 1 242 ? -20.047 -28.594 6.352 1 81.81 242 PHE B C 1
ATOM 5383 O O . PHE B 1 242 ? -20.812 -27.797 6.887 1 81.81 242 PHE B O 1
ATOM 5390 N N . GLU B 1 243 ? -20.375 -29.25 5.289 1 76.5 243 GLU B N 1
ATOM 5391 C CA . GLU B 1 243 ? -21.719 -29.219 4.734 1 76.5 243 GLU B CA 1
ATOM 5392 C C . GLU B 1 243 ? -22.75 -29.734 5.738 1 76.5 243 GLU B C 1
ATOM 5394 O O . GLU B 1 243 ? -23.844 -29.172 5.875 1 76.5 243 GLU B O 1
ATOM 5399 N N . MET B 1 244 ? -22.359 -30.75 6.391 1 63.66 244 MET B N 1
ATOM 5400 C CA . MET B 1 244 ? -23.25 -31.359 7.367 1 63.66 244 MET B CA 1
ATOM 5401 C C . MET B 1 244 ? -23.453 -30.453 8.578 1 63.66 244 MET B C 1
ATOM 5403 O O . MET B 1 244 ? -24.547 -30.359 9.133 1 63.66 244 MET B O 1
ATOM 5407 N N . LYS B 1 245 ? -22.391 -29.812 8.953 1 63.72 245 LYS B N 1
ATOM 5408 C CA . LYS B 1 245 ? -22.469 -28.906 10.094 1 63.72 245 LYS B CA 1
ATOM 5409 C C . LYS B 1 245 ? -23.391 -27.734 9.789 1 63.72 245 LYS B C 1
ATOM 5411 O O . LYS B 1 245 ? -24.156 -27.297 10.656 1 63.72 245 LYS B O 1
ATOM 5416 N N . GLU B 1 246 ? -23.25 -27.219 8.625 1 59.38 246 GLU B N 1
ATOM 5417 C CA . GLU B 1 246 ? -24.156 -26.141 8.227 1 59.38 246 GLU B CA 1
ATOM 5418 C C . GLU B 1 246 ? -25.594 -26.609 8.211 1 59.38 246 GLU B C 1
ATOM 5420 O O . GLU B 1 246 ? -26.5 -25.859 8.602 1 59.38 246 GLU B O 1
ATOM 5425 N N . TYR B 1 247 ? -25.734 -27.828 7.676 1 48.69 247 TYR B N 1
ATOM 5426 C CA . TYR B 1 247 ? -27.078 -28.406 7.633 1 48.69 247 TYR B CA 1
ATOM 5427 C C . TYR B 1 247 ? -27.656 -28.547 9.039 1 48.69 247 TYR B C 1
ATOM 5429 O O . TYR B 1 247 ? -28.828 -28.266 9.266 1 48.69 247 TYR B O 1
ATOM 5437 N N . TYR B 1 248 ? -26.75 -28.891 9.969 1 46.72 248 TYR B N 1
ATOM 5438 C CA . TYR B 1 248 ? -27.219 -29.062 11.336 1 46.72 248 TYR B CA 1
ATOM 5439 C C . TYR B 1 248 ? -27.5 -27.734 12.008 1 46.72 248 TYR B C 1
ATOM 5441 O O . TYR B 1 248 ? -28.469 -27.594 12.758 1 46.72 248 TYR B O 1
ATOM 5449 N N . TRP B 1 249 ? -26.594 -26.797 11.719 1 46.25 249 TRP B N 1
ATOM 5450 C CA . TRP B 1 249 ? -26.812 -25.484 12.297 1 46.25 249 TRP B CA 1
ATOM 5451 C C . TRP B 1 249 ? -28.062 -24.828 11.734 1 46.25 249 TRP B C 1
ATOM 5453 O O . TRP B 1 249 ? -28.781 -24.125 12.445 1 46.25 249 TRP B O 1
ATOM 5463 N N . GLY B 1 250 ? -28.344 -25.031 10.477 1 43.66 250 GLY B N 1
ATOM 5464 C CA . GLY B 1 250 ? -29.562 -24.531 9.859 1 43.66 250 GLY B CA 1
ATOM 5465 C C . GLY B 1 250 ? -30.828 -25.172 10.398 1 43.66 250 GLY B C 1
ATOM 5466 O O . GLY B 1 250 ? -31.891 -24.562 10.422 1 43.66 250 GLY B O 1
ATOM 5467 N N . MET B 1 251 ? -30.828 -26.484 10.586 1 37.75 251 MET B N 1
ATOM 5468 C CA . MET B 1 251 ? -32.031 -27.188 11.055 1 37.75 251 MET B CA 1
ATOM 5469 C C . MET B 1 251 ? -32.375 -26.75 12.477 1 37.75 251 MET B C 1
ATOM 5471 O O . MET B 1 251 ? -33.312 -27.281 13.07 1 37.75 251 MET B O 1
ATOM 5475 N N . GLY B 1 252 ? -32.156 -25.516 12.93 1 41.56 252 GLY B N 1
ATOM 5476 C CA . GLY B 1 252 ? -32.75 -24.891 14.094 1 41.56 252 GLY B CA 1
ATOM 5477 C C . GLY B 1 252 ? -32.094 -25.281 15.398 1 41.56 252 GLY B C 1
ATOM 5478 O O . GLY B 1 252 ? -32.688 -25.141 16.469 1 41.56 252 GLY B O 1
ATOM 5479 N N . GLY B 1 253 ? -31.109 -26.125 15.461 1 38.09 253 GLY B N 1
ATOM 5480 C CA . GLY B 1 253 ? -30.656 -26.328 16.828 1 38.09 253 GLY B CA 1
ATOM 5481 C C . GLY B 1 253 ? -30.078 -25.094 17.453 1 38.09 253 GLY B C 1
ATOM 5482 O O . GLY B 1 253 ? -29.422 -24.297 16.781 1 38.09 253 GLY B O 1
ATOM 5483 N N . ASP B 1 254 ? -30.891 -24.469 18.312 1 37.62 254 ASP B N 1
ATOM 5484 C CA . ASP B 1 254 ? -30.531 -23.344 19.172 1 37.62 254 ASP B CA 1
ATOM 5485 C C . ASP B 1 254 ? -29.078 -23.469 19.656 1 37.62 254 ASP B C 1
ATOM 5487 O O . ASP B 1 254 ? -28.75 -24.375 20.406 1 37.62 254 ASP B O 1
ATOM 5491 N N . PRO B 1 255 ? -28.156 -23.047 18.797 1 37.25 255 PRO B N 1
ATOM 5492 C CA . PRO B 1 255 ? -26.797 -23.141 19.375 1 37.25 255 PRO B CA 1
ATOM 5493 C C . PRO B 1 255 ? -26.719 -22.625 20.797 1 37.25 255 PRO B C 1
ATOM 5495 O O . PRO B 1 255 ? -25.672 -22.688 21.438 1 37.25 255 PRO B O 1
ATOM 5498 N N . ARG B 1 256 ? -27.703 -21.781 21.094 1 37.5 256 ARG B N 1
ATOM 5499 C CA . ARG B 1 256 ? -27.719 -21.281 22.469 1 37.5 256 ARG B CA 1
ATOM 5500 C C . ARG B 1 256 ? -27.859 -22.438 23.453 1 37.5 256 ARG B C 1
ATOM 5502 O O . ARG B 1 256 ? -27.688 -22.25 24.656 1 37.5 256 ARG B O 1
ATOM 5509 N N . THR B 1 257 ? -28.719 -23.375 23.141 1 34.22 257 THR B N 1
ATOM 5510 C CA . THR B 1 257 ? -29.016 -24.359 24.172 1 34.22 257 THR B CA 1
ATOM 5511 C C . THR B 1 257 ? -27.844 -25.312 24.391 1 34.22 257 THR B C 1
ATOM 5513 O O . THR B 1 257 ? -27.906 -26.219 25.219 1 34.22 257 THR B O 1
ATOM 5516 N N . GLU B 1 258 ? -27.125 -25.625 23.359 1 34.88 258 GLU B N 1
ATOM 5517 C CA . GLU B 1 258 ? -26.031 -26.469 23.844 1 34.88 258 GLU B CA 1
ATOM 5518 C C . GLU B 1 258 ? -25.188 -25.734 24.875 1 34.88 258 GLU B C 1
ATOM 5520 O O . GLU B 1 258 ? -25.172 -24.5 24.891 1 34.88 258 GLU B O 1
ATOM 5525 N N . ASN B 1 259 ? -24.484 -26.5 25.859 1 34.34 259 ASN B N 1
ATOM 5526 C CA . ASN B 1 259 ? -23.891 -26.078 27.141 1 34.34 259 ASN B CA 1
ATOM 5527 C C . ASN B 1 259 ? -23.125 -24.766 27 1 34.34 259 ASN B C 1
ATOM 5529 O O . ASN B 1 259 ? -22.422 -24.562 26.016 1 34.34 259 ASN B O 1
ATOM 5533 N N . GLU B 1 260 ? -23.625 -23.703 27.609 1 36.56 260 GLU B N 1
ATOM 5534 C CA . GLU B 1 260 ? -23.125 -22.391 27.984 1 36.56 260 GLU B CA 1
ATOM 5535 C C . GLU B 1 260 ? -21.609 -22.375 28.047 1 36.56 260 GLU B C 1
ATOM 5537 O O . GLU B 1 260 ? -20.984 -21.297 28.016 1 36.56 260 GLU B O 1
ATOM 5542 N N . ARG B 1 261 ? -21.062 -23.469 28.578 1 33.41 261 ARG B N 1
ATOM 5543 C CA . ARG B 1 261 ? -19.672 -23.516 29 1 33.41 261 ARG B CA 1
ATOM 5544 C C . ARG B 1 261 ? -18.75 -23.609 27.781 1 33.41 261 ARG B C 1
ATOM 5546 O O . ARG B 1 261 ? -17.719 -24.312 27.828 1 33.41 261 ARG B O 1
ATOM 5553 N N . PHE B 1 262 ? -19.203 -23.641 26.641 1 34.62 262 PHE B N 1
ATOM 5554 C CA . PHE B 1 262 ? -18.266 -23.75 25.531 1 34.62 262 PHE B CA 1
ATOM 5555 C C . PHE B 1 262 ? -17.25 -22.609 25.578 1 34.62 262 PHE B C 1
ATOM 5557 O O . PHE B 1 262 ? -17.625 -21.438 25.469 1 34.62 262 PHE B O 1
ATOM 5564 N N . CYS B 1 263 ? -16.047 -22.797 26.125 1 35.06 263 CYS B N 1
ATOM 5565 C CA . CYS B 1 263 ? -14.906 -21.953 26.422 1 35.06 263 CYS B CA 1
ATOM 5566 C C . CYS B 1 263 ? -14.57 -21.062 25.219 1 35.06 263 CYS B C 1
ATOM 5568 O O . CYS B 1 263 ? -14.812 -21.438 24.078 1 35.06 263 CYS B O 1
ATOM 5570 N N . ALA B 1 264 ? -14.305 -19.734 25.547 1 41.09 264 ALA B N 1
ATOM 5571 C CA . ALA B 1 264 ? -13.766 -18.703 24.672 1 41.09 264 ALA B CA 1
ATOM 5572 C C . ALA B 1 264 ? -12.898 -19.312 23.562 1 41.09 264 ALA B C 1
ATOM 5574 O O . ALA B 1 264 ? -12.938 -18.859 22.422 1 41.09 264 ALA B O 1
ATOM 5575 N N . LEU B 1 265 ? -12.312 -20.438 23.953 1 41.09 265 LEU B N 1
ATOM 5576 C CA . LEU B 1 265 ? -11.414 -21.094 23 1 41.09 265 LEU B CA 1
ATOM 5577 C C . LEU B 1 265 ? -12.203 -21.828 21.922 1 41.09 265 LEU B C 1
ATOM 5579 O O . LEU B 1 265 ? -11.805 -21.812 20.75 1 41.09 265 LEU B O 1
ATOM 5583 N N . SER B 1 266 ? -13.211 -22.453 22.328 1 44 266 SER B N 1
ATOM 5584 C CA . SER B 1 266 ? -14.008 -23.172 21.359 1 44 266 SER B CA 1
ATOM 5585 C C . SER B 1 266 ? -14.711 -22.219 20.391 1 44 266 SER B C 1
ATOM 5587 O O . SER B 1 266 ? -14.812 -22.5 19.188 1 44 266 SER B O 1
ATOM 5589 N N . ARG B 1 267 ? -15.148 -21.109 20.984 1 47.47 267 ARG B N 1
ATOM 5590 C CA . ARG B 1 267 ? -15.742 -20.078 20.125 1 47.47 267 ARG B CA 1
ATOM 5591 C C . ARG B 1 267 ? -14.711 -19.516 19.141 1 47.47 267 ARG B C 1
ATOM 5593 O O . ARG B 1 267 ? -15.023 -19.234 17.984 1 47.47 267 ARG B O 1
ATOM 5600 N N . SER B 1 268 ? -13.492 -19.453 19.703 1 51.16 268 SER B N 1
ATOM 5601 C CA . SER B 1 268 ? -12.422 -18.969 18.844 1 51.16 268 SER B CA 1
ATOM 5602 C C . SER B 1 268 ? -12.102 -19.969 17.734 1 51.16 268 SER B C 1
ATOM 5604 O O . SER B 1 268 ? -11.82 -19.578 16.609 1 51.16 268 SER B O 1
ATOM 5606 N N . ALA B 1 269 ? -12.211 -21.25 18.094 1 51 269 ALA B N 1
ATOM 5607 C CA . ALA B 1 269 ? -11.93 -22.281 17.094 1 51 269 ALA B CA 1
ATOM 5608 C C . ALA B 1 269 ? -13.047 -22.359 16.062 1 51 269 ALA B C 1
ATOM 5610 O O . ALA B 1 269 ? -12.797 -22.641 14.883 1 51 269 ALA B O 1
ATOM 5611 N N . ILE B 1 270 ? -14.242 -22.141 16.562 1 48.84 270 ILE B N 1
ATOM 5612 C CA . ILE B 1 270 ? -15.375 -22.172 15.648 1 48.84 270 ILE B CA 1
ATOM 5613 C C . ILE B 1 270 ? -15.258 -21.016 14.656 1 48.84 270 ILE B C 1
ATOM 5615 O O . ILE B 1 270 ? -15.727 -21.125 13.516 1 48.84 270 ILE B O 1
ATOM 5619 N N . GLN B 1 271 ? -14.539 -19.984 15.125 1 52.03 271 GLN B N 1
ATOM 5620 C CA . GLN B 1 271 ? -14.359 -18.828 14.242 1 52.03 271 GLN B CA 1
ATOM 5621 C C . GLN B 1 271 ? -13.461 -19.172 13.062 1 52.03 271 GLN B C 1
ATOM 5623 O O . GLN B 1 271 ? -13.516 -18.516 12.016 1 52.03 271 GLN B O 1
ATOM 5628 N N . LEU B 1 272 ? -12.859 -20.344 13.266 1 53.31 272 LEU B N 1
ATOM 5629 C CA . LEU B 1 272 ? -12 -20.797 12.18 1 53.31 272 LEU B CA 1
ATOM 5630 C C . LEU B 1 272 ? -12.797 -21.625 11.18 1 53.31 272 LEU B C 1
ATOM 5632 O O . LEU B 1 272 ? -12.305 -21.922 10.086 1 53.31 272 LEU B O 1
ATOM 5636 N N . THR B 1 273 ? -14.008 -21.891 11.609 1 51.5 273 THR B N 1
ATOM 5637 C CA . THR B 1 273 ? -14.875 -22.625 10.688 1 51.5 273 THR B CA 1
ATOM 5638 C C . THR B 1 273 ? -15.727 -21.656 9.867 1 51.5 273 THR B C 1
ATOM 5640 O O . THR B 1 273 ? -16.016 -20.547 10.312 1 51.5 273 THR B O 1
ATOM 5643 N N . PRO B 1 274 ? -15.938 -22.109 8.625 1 57.31 274 PRO B N 1
ATOM 5644 C CA . PRO B 1 274 ? -16.703 -21.203 7.777 1 57.31 274 PRO B CA 1
ATOM 5645 C C . PRO B 1 274 ? -18.109 -20.938 8.312 1 57.31 274 PRO B C 1
ATOM 5647 O O . PRO B 1 274 ? -18.703 -21.812 8.953 1 57.31 274 PRO B O 1
ATOM 5650 N N . TYR B 1 275 ? -18.531 -19.672 8.328 1 56.75 275 TYR B N 1
ATOM 5651 C CA . TYR B 1 275 ? -19.891 -19.297 8.711 1 56.75 275 TYR B CA 1
ATOM 5652 C C . TYR B 1 275 ? -20.922 -20.031 7.855 1 56.75 275 TYR B C 1
ATOM 5654 O O . TYR B 1 275 ? -21.922 -20.516 8.367 1 56.75 275 TYR B O 1
ATOM 5662 N N . SER B 1 276 ? -20.75 -20.109 6.578 1 63.47 276 SER B N 1
ATOM 5663 C CA . SER B 1 276 ? -21.578 -20.828 5.609 1 63.47 276 SER B CA 1
ATOM 5664 C C . SER B 1 276 ? -20.719 -21.562 4.582 1 63.47 276 SER B C 1
ATOM 5666 O O . SER B 1 276 ? -19.625 -21.094 4.238 1 63.47 276 SER B O 1
ATOM 5668 N N . TRP B 1 277 ? -21.156 -22.828 4.512 1 72.88 277 TRP B N 1
ATOM 5669 C CA . TRP B 1 277 ? -20.438 -23.609 3.506 1 72.88 277 TRP B CA 1
ATOM 5670 C C . TRP B 1 277 ? -21.219 -23.641 2.195 1 72.88 277 TRP B C 1
ATOM 5672 O O . TRP B 1 277 ? -22.375 -24.078 2.162 1 72.88 277 TRP B O 1
ATOM 5682 N N . SER B 1 278 ? -20.578 -22.984 1.208 1 73.94 278 SER B N 1
ATOM 5683 C CA . SER B 1 278 ? -21.188 -22.969 -0.117 1 73.94 278 SER B CA 1
ATOM 5684 C C . SER B 1 278 ? -20.625 -24.094 -0.988 1 73.94 278 SER B C 1
ATOM 5686 O O . SER B 1 278 ? -19.422 -24.328 -1.008 1 73.94 278 SER B O 1
ATOM 5688 N N . VAL B 1 279 ? -21.547 -24.828 -1.509 1 78.38 279 VAL B N 1
ATOM 5689 C CA . VAL B 1 279 ? -21.156 -25.828 -2.486 1 78.38 279 VAL B CA 1
ATOM 5690 C C . VAL B 1 279 ? -20.984 -25.188 -3.855 1 78.38 279 VAL B C 1
ATOM 5692 O O . VAL B 1 279 ? -21.828 -24.406 -4.297 1 78.38 279 VAL B O 1
ATOM 5695 N N . TYR B 1 280 ? -19.797 -25.438 -4.434 1 87.25 280 TYR B N 1
ATOM 5696 C CA . TYR B 1 280 ? -19.547 -24.906 -5.773 1 87.25 280 TYR B CA 1
ATOM 5697 C C . TYR B 1 280 ? -20 -25.891 -6.84 1 87.25 280 TYR B C 1
ATOM 5699 O O . TYR B 1 280 ? -19.578 -27.062 -6.84 1 87.25 280 TYR B O 1
ATOM 5707 N N . LYS B 1 281 ? -20.844 -25.422 -7.637 1 89 281 LYS B N 1
ATOM 5708 C CA . LYS B 1 281 ? -21.266 -26.203 -8.789 1 89 281 LYS B CA 1
ATOM 5709 C C . LYS B 1 281 ? -20.672 -25.656 -10.078 1 89 281 LYS B C 1
ATOM 5711 O O . LYS B 1 281 ? -21.281 -24.828 -10.75 1 89 281 LYS B O 1
ATOM 5716 N N . TRP B 1 282 ? -19.562 -26.141 -10.391 1 90.69 282 TRP B N 1
ATOM 5717 C CA . TRP B 1 282 ? -18.828 -25.641 -11.547 1 90.69 282 TRP B CA 1
ATOM 5718 C C . TRP B 1 282 ? -19.531 -26 -12.852 1 90.69 282 TRP B C 1
ATOM 5720 O O . TRP B 1 282 ? -19.547 -25.203 -13.797 1 90.69 282 TRP B O 1
ATOM 5730 N N . GLU B 1 283 ? -20.219 -27.141 -12.969 1 89.19 283 GLU B N 1
ATOM 5731 C CA . GLU B 1 283 ? -21 -27.562 -14.117 1 89.19 283 GLU B CA 1
ATOM 5732 C C . GLU B 1 283 ? -20.375 -27.109 -15.43 1 89.19 283 GLU B C 1
ATOM 5734 O O . GLU B 1 283 ? -21.016 -26.438 -16.234 1 89.19 283 GLU B O 1
ATOM 5739 N N . MET B 1 284 ? -19.188 -27.594 -15.711 1 91.06 284 MET B N 1
ATOM 5740 C CA . MET B 1 284 ? -18.328 -27.125 -16.797 1 91.06 284 MET B CA 1
ATOM 5741 C C . MET B 1 284 ? -19.047 -27.219 -18.141 1 91.06 284 MET B C 1
ATOM 5743 O O . MET B 1 284 ? -18.922 -26.328 -18.984 1 91.06 284 MET B O 1
ATOM 5747 N N . PHE B 1 285 ? -19.922 -28.219 -18.328 1 91.5 285 PHE B N 1
ATOM 5748 C CA . PHE B 1 285 ? -20.469 -28.469 -19.656 1 91.5 285 PHE B CA 1
ATOM 5749 C C . PHE B 1 285 ? -21.938 -28.062 -19.703 1 91.5 285 PHE B C 1
ATOM 5751 O O . PHE B 1 285 ? -22.656 -28.438 -20.641 1 91.5 285 PHE B O 1
ATOM 5758 N N . SER B 1 286 ? -22.406 -27.297 -18.781 1 91.06 286 SER B N 1
ATOM 5759 C CA . SER B 1 286 ? -23.797 -26.875 -18.734 1 91.06 286 SER B CA 1
ATOM 5760 C C . SER B 1 286 ? -24.062 -25.766 -19.75 1 91.06 286 SER B C 1
ATOM 5762 O O . SER B 1 286 ? -25.156 -25.672 -20.297 1 91.06 286 SER B O 1
ATOM 5764 N N . SER B 1 287 ? -23.094 -24.891 -19.953 1 92.88 287 SER B N 1
ATOM 5765 C CA . SER B 1 287 ? -23.188 -23.781 -20.906 1 92.88 287 SER B CA 1
ATOM 5766 C C . SER B 1 287 ? -21.828 -23.391 -21.453 1 92.88 287 SER B C 1
ATOM 5768 O O . SER B 1 287 ? -20.797 -23.828 -20.922 1 92.88 287 SER B O 1
ATOM 5770 N N . SER B 1 288 ? -21.828 -22.656 -22.531 1 93.62 288 SER B N 1
ATOM 5771 C CA . SER B 1 288 ? -20.578 -22.172 -23.094 1 93.62 288 SER B CA 1
ATOM 5772 C C . SER B 1 288 ? -19.844 -21.266 -22.125 1 93.62 288 SER B C 1
ATOM 5774 O O . SER B 1 288 ? -18.609 -21.312 -22.031 1 93.62 288 SER B O 1
ATOM 5776 N N . ARG B 1 289 ? -20.594 -20.469 -21.375 1 92.62 289 ARG B N 1
ATOM 5777 C CA . ARG B 1 289 ? -20 -19.578 -20.391 1 92.62 289 ARG B CA 1
ATOM 5778 C C . ARG B 1 289 ? -19.312 -20.375 -19.281 1 92.62 289 ARG B C 1
ATOM 5780 O O . ARG B 1 289 ? -18.172 -20.094 -18.922 1 92.62 289 ARG B O 1
ATOM 5787 N N . ASN B 1 290 ? -20 -21.328 -18.812 1 93.94 290 ASN B N 1
ATOM 5788 C CA . ASN B 1 290 ? -19.438 -22.172 -17.766 1 93.94 290 ASN B CA 1
ATOM 5789 C C . ASN B 1 290 ? -18.203 -22.906 -18.25 1 93.94 290 ASN B C 1
ATOM 5791 O O . ASN B 1 290 ? -17.25 -23.094 -17.5 1 93.94 290 ASN B O 1
ATOM 5795 N N . PHE B 1 291 ? -18.312 -23.281 -19.469 1 95.62 291 PHE B N 1
ATOM 5796 C CA . PHE B 1 291 ? -17.188 -24.016 -20.031 1 95.62 291 PHE B CA 1
ATOM 5797 C C . PHE B 1 291 ? -15.945 -23.141 -20.078 1 95.62 291 PHE B C 1
ATOM 5799 O O . PHE B 1 291 ? -14.891 -23.531 -19.578 1 95.62 291 PHE B O 1
ATOM 5806 N N . VAL B 1 292 ? -16.031 -21.953 -20.562 1 95.69 292 VAL B N 1
ATOM 5807 C CA . VAL B 1 292 ? -14.898 -21.062 -20.734 1 95.69 292 VAL B CA 1
ATOM 5808 C C . VAL B 1 292 ? -14.391 -20.594 -19.375 1 95.69 292 VAL B C 1
ATOM 5810 O O . VAL B 1 292 ? -13.18 -20.531 -19.141 1 95.69 292 VAL B O 1
ATOM 5813 N N . THR B 1 293 ? -15.266 -20.297 -18.453 1 96 293 THR B N 1
ATOM 5814 C CA . THR B 1 293 ? -14.859 -19.781 -17.141 1 96 293 THR B CA 1
ATOM 5815 C C . THR B 1 293 ? -14.203 -20.891 -16.312 1 96 293 THR B C 1
ATOM 5817 O O . THR B 1 293 ? -13.25 -20.625 -15.578 1 96 293 THR B O 1
ATOM 5820 N N . THR B 1 294 ? -14.727 -22.078 -16.438 1 96.75 294 THR B N 1
ATOM 5821 C CA . THR B 1 294 ? -14.102 -23.188 -15.719 1 96.75 294 THR B CA 1
ATOM 5822 C C . THR B 1 294 ? -12.742 -23.531 -16.328 1 96.75 294 THR B C 1
ATOM 5824 O O . THR B 1 294 ? -11.797 -23.844 -15.609 1 96.75 294 THR B O 1
ATOM 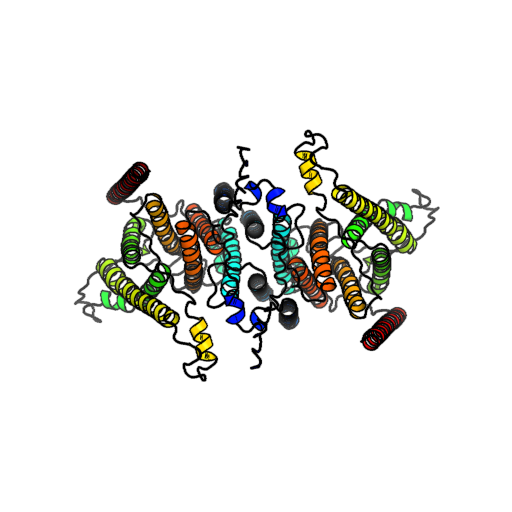5827 N N . LEU B 1 295 ? -12.68 -23.5 -17.641 1 96.94 295 LEU B N 1
ATOM 5828 C CA . LEU B 1 295 ? -11.406 -23.719 -18.312 1 96.94 295 LEU B CA 1
ATOM 5829 C C . LEU B 1 295 ? -10.375 -22.688 -17.859 1 96.94 295 LEU B C 1
ATOM 5831 O O . LEU B 1 295 ? -9.203 -23.016 -17.641 1 96.94 295 LEU B O 1
ATOM 5835 N N . TRP B 1 296 ? -10.805 -21.422 -17.734 1 97.25 296 TRP B N 1
ATOM 5836 C CA . TRP B 1 296 ? -9.906 -20.375 -17.25 1 97.25 296 TRP B CA 1
ATOM 5837 C C . TRP B 1 296 ? -9.445 -20.672 -15.828 1 97.25 296 TRP B C 1
ATOM 5839 O O . TRP B 1 296 ? -8.266 -20.5 -15.508 1 97.25 296 TRP B O 1
ATOM 5849 N N . TYR B 1 297 ? -10.359 -21.094 -15.008 1 98 297 TYR B N 1
ATOM 5850 C CA . TYR B 1 297 ? -10.016 -21.453 -13.633 1 98 297 TYR B CA 1
ATOM 5851 C C . TYR B 1 297 ? -8.953 -22.547 -13.602 1 98 297 TYR B C 1
ATOM 5853 O O . TYR B 1 297 ? -7.977 -22.453 -12.852 1 98 297 TYR B O 1
ATOM 5861 N N . ILE B 1 298 ? -9.148 -23.547 -14.445 1 97.81 298 ILE B N 1
ATOM 5862 C CA . ILE B 1 298 ? -8.211 -24.656 -14.539 1 97.81 298 ILE B CA 1
ATOM 5863 C C . ILE B 1 298 ? -6.844 -24.156 -14.992 1 97.81 298 ILE B C 1
ATOM 5865 O O . ILE B 1 298 ? -5.82 -24.484 -14.391 1 97.81 298 ILE B O 1
ATOM 5869 N N . ALA B 1 299 ? -6.828 -23.359 -16.016 1 97.81 299 ALA B N 1
ATOM 5870 C CA . ALA B 1 299 ? -5.582 -22.797 -16.516 1 97.81 299 ALA B CA 1
ATOM 5871 C C . ALA B 1 299 ? -4.898 -21.938 -15.445 1 97.81 299 ALA B C 1
ATOM 5873 O O . ALA B 1 299 ? -3.678 -22.016 -15.281 1 97.81 299 ALA B O 1
ATOM 5874 N N . PHE B 1 300 ? -5.688 -21.156 -14.734 1 98.25 300 PHE B N 1
ATOM 5875 C CA . PHE B 1 300 ? -5.164 -20.234 -13.719 1 98.25 300 PHE B CA 1
ATOM 5876 C C . PHE B 1 300 ? -4.473 -21.016 -12.602 1 98.25 300 PHE B C 1
ATOM 5878 O O . PHE B 1 300 ? -3.369 -20.656 -12.18 1 98.25 300 PHE B O 1
ATOM 5885 N N . VAL B 1 301 ? -5.105 -22.078 -12.133 1 98.06 301 VAL B N 1
ATOM 5886 C CA . VAL B 1 301 ? -4.539 -22.891 -11.062 1 98.06 301 VAL B CA 1
ATOM 5887 C C . VAL B 1 301 ? -3.203 -23.469 -11.516 1 98.06 301 VAL B C 1
ATOM 5889 O O . VAL B 1 301 ? -2.229 -23.469 -10.758 1 98.06 301 VAL B O 1
ATOM 5892 N N . ASN B 1 302 ? -3.15 -23.922 -12.711 1 97.56 302 ASN B N 1
ATOM 5893 C CA . ASN B 1 302 ? -1.907 -24.484 -13.234 1 97.56 302 ASN B CA 1
ATOM 5894 C C . ASN B 1 302 ? -0.831 -23.406 -13.375 1 97.56 302 ASN B C 1
ATOM 5896 O O . ASN B 1 302 ? 0.348 -23.672 -13.125 1 97.56 302 ASN B O 1
ATOM 5900 N N . LEU B 1 303 ? -1.236 -22.219 -13.797 1 98.12 303 LEU B N 1
ATOM 5901 C CA . LEU B 1 303 ? -0.284 -21.125 -13.93 1 98.12 303 LEU B CA 1
ATOM 5902 C C . LEU B 1 303 ? 0.336 -20.781 -12.578 1 98.12 303 LEU B C 1
ATOM 5904 O O . LEU B 1 303 ? 1.529 -20.469 -12.5 1 98.12 303 LEU B O 1
ATOM 5908 N N . VAL B 1 304 ? -0.479 -20.797 -11.531 1 98.12 304 VAL B N 1
ATOM 5909 C CA . VAL B 1 304 ? 0.008 -20.516 -10.188 1 98.12 304 VAL B CA 1
ATOM 5910 C C . VAL B 1 304 ? 1.019 -21.578 -9.766 1 98.12 304 VAL B C 1
ATOM 5912 O O . VAL B 1 304 ? 2.092 -21.25 -9.25 1 98.12 304 VAL B O 1
ATOM 5915 N N . ASP B 1 305 ? 0.733 -22.812 -10.023 1 96.62 305 ASP B N 1
ATOM 5916 C CA . ASP B 1 305 ? 1.612 -23.906 -9.625 1 96.62 305 ASP B CA 1
ATOM 5917 C C . ASP B 1 305 ? 2.898 -23.906 -10.453 1 96.62 305 ASP B C 1
ATOM 5919 O O . ASP B 1 305 ? 3.99 -24.078 -9.906 1 96.62 305 ASP B O 1
ATOM 5923 N N . LEU B 1 306 ? 2.779 -23.672 -11.719 1 97.56 306 LEU B N 1
ATOM 5924 C CA . LEU B 1 306 ? 3.93 -23.734 -12.617 1 97.56 306 LEU B CA 1
ATOM 5925 C C . LEU B 1 306 ? 4.867 -22.547 -12.367 1 97.56 306 LEU B C 1
ATOM 5927 O O . LEU B 1 306 ? 6.086 -22.688 -12.5 1 97.56 306 LEU B O 1
ATOM 5931 N N . SER B 1 307 ? 4.316 -21.391 -12.031 1 97.75 307 SER B N 1
ATOM 5932 C CA . SER B 1 307 ? 5.156 -20.219 -11.82 1 97.75 307 SER B CA 1
ATOM 5933 C C . SER B 1 307 ? 6.137 -20.438 -10.672 1 97.75 307 SER B C 1
ATOM 5935 O O . SER B 1 307 ? 7.25 -19.906 -10.695 1 97.75 307 SER B O 1
ATOM 5937 N N . ASN B 1 308 ? 5.734 -21.219 -9.742 1 95.81 308 ASN B N 1
ATOM 5938 C CA . ASN B 1 308 ? 6.621 -21.562 -8.641 1 95.81 308 ASN B CA 1
ATOM 5939 C C . ASN B 1 308 ? 7.895 -22.25 -9.125 1 95.81 308 ASN B C 1
ATOM 5941 O O . ASN B 1 308 ? 8.992 -21.906 -8.695 1 95.81 308 ASN B O 1
ATOM 5945 N N . PHE B 1 309 ? 7.793 -23.172 -10 1 95.81 309 PHE B N 1
ATOM 5946 C CA . PHE B 1 309 ? 8.922 -23.953 -10.5 1 95.81 309 PHE B CA 1
ATOM 5947 C C . PHE B 1 309 ? 9.805 -23.094 -11.406 1 95.81 309 PHE B C 1
ATOM 5949 O O . PHE B 1 309 ? 11.031 -23.156 -11.312 1 95.81 309 PHE B O 1
ATOM 5956 N N . TYR B 1 310 ? 9.195 -22.328 -12.219 1 97.31 310 TYR B N 1
ATOM 5957 C CA . TYR B 1 310 ? 9.977 -21.5 -13.125 1 97.31 310 TYR B CA 1
ATOM 5958 C C . TYR B 1 310 ? 10.719 -20.406 -12.359 1 97.31 310 TYR B C 1
ATOM 5960 O O . TYR B 1 310 ? 11.891 -20.141 -12.633 1 97.31 310 TYR B O 1
ATOM 5968 N N . LEU B 1 311 ? 10.07 -19.797 -11.391 1 97.44 311 LEU B N 1
ATOM 5969 C CA . LEU B 1 311 ? 10.688 -18.719 -10.617 1 97.44 311 LEU B CA 1
ATOM 5970 C C . LEU B 1 311 ? 11.859 -19.234 -9.797 1 97.44 311 LEU B C 1
ATOM 5972 O O . LEU B 1 311 ? 12.922 -18.625 -9.758 1 97.44 311 LEU B O 1
ATOM 5976 N N . LYS B 1 312 ? 11.648 -20.359 -9.094 1 95.69 312 LYS B N 1
ATOM 5977 C CA . LYS B 1 312 ? 12.758 -20.844 -8.273 1 95.69 312 LYS B CA 1
ATOM 5978 C C . LYS B 1 312 ? 13.945 -21.25 -9.141 1 95.69 312 LYS B C 1
ATOM 5980 O O . LYS B 1 312 ? 15.094 -21.078 -8.734 1 95.69 312 LYS B O 1
ATOM 5985 N N . PHE B 1 313 ? 13.672 -21.766 -10.359 1 95.12 313 PHE B N 1
ATOM 5986 C CA . PHE B 1 313 ? 14.742 -22.141 -11.281 1 95.12 313 PHE B CA 1
ATOM 5987 C C . PHE B 1 313 ? 15.477 -20.906 -11.789 1 95.12 313 PHE B C 1
ATOM 5989 O O . PHE B 1 313 ? 16.703 -20.828 -11.703 1 95.12 313 PHE B O 1
ATOM 5996 N N . LEU B 1 314 ? 14.766 -19.953 -12.281 1 96.62 314 LEU B N 1
ATOM 5997 C CA . LEU B 1 314 ? 15.359 -18.781 -12.93 1 96.62 314 LEU B CA 1
ATOM 5998 C C . LEU B 1 314 ? 16.062 -17.891 -11.906 1 96.62 314 LEU B C 1
ATOM 6000 O O . LEU B 1 314 ? 17.125 -17.344 -12.188 1 96.62 314 LEU B O 1
ATOM 6004 N N . LEU B 1 315 ? 15.531 -17.766 -10.688 1 97.06 315 LEU B N 1
ATOM 6005 C CA . LEU B 1 315 ? 16.062 -16.844 -9.68 1 97.06 315 LEU B CA 1
ATOM 6006 C C . LEU B 1 315 ? 17 -17.562 -8.727 1 97.06 315 LEU B C 1
ATOM 6008 O O . LEU B 1 315 ? 17.453 -16.984 -7.738 1 97.06 315 LEU B O 1
ATOM 6012 N N . TRP B 1 316 ? 17.234 -18.828 -8.961 1 96.12 316 TRP B N 1
ATOM 6013 C CA . TRP B 1 316 ? 18.203 -19.641 -8.219 1 96.12 316 TRP B CA 1
ATOM 6014 C C . TRP B 1 316 ? 17.797 -19.75 -6.754 1 96.12 316 TRP B C 1
ATOM 6016 O O . TRP B 1 316 ? 18.609 -19.531 -5.855 1 96.12 316 TRP B O 1
ATOM 6026 N N . ILE B 1 317 ? 16.547 -20.078 -6.523 1 96 317 ILE B N 1
ATOM 6027 C CA . ILE B 1 317 ? 16.047 -20.312 -5.172 1 96 317 ILE B CA 1
ATOM 6028 C C . ILE B 1 317 ? 16.016 -21.812 -4.887 1 96 317 ILE B C 1
ATOM 6030 O O . ILE B 1 317 ? 15.281 -22.547 -5.539 1 96 317 ILE B O 1
ATOM 6034 N N . PRO B 1 318 ? 16.766 -22.219 -3.887 1 92.94 318 PRO B N 1
ATOM 6035 C CA . PRO B 1 318 ? 16.766 -23.641 -3.566 1 92.94 318 PRO B CA 1
ATOM 6036 C C . PRO B 1 318 ? 15.383 -24.156 -3.146 1 92.94 318 PRO B C 1
ATOM 6038 O O . PRO B 1 318 ? 14.633 -23.438 -2.477 1 92.94 318 PRO B O 1
ATOM 6041 N N . ALA B 1 319 ? 15.016 -25.391 -3.447 1 87.94 319 ALA B N 1
ATOM 6042 C CA . ALA B 1 319 ? 13.695 -25.984 -3.242 1 87.94 319 ALA B CA 1
ATOM 6043 C C . ALA B 1 319 ? 13.336 -26.031 -1.76 1 87.94 319 ALA B C 1
ATOM 6045 O O . ALA B 1 319 ? 12.164 -26 -1.398 1 87.94 319 ALA B O 1
ATOM 6046 N N . ASN B 1 320 ? 14.391 -26.031 -0.904 1 88.31 320 ASN B N 1
ATOM 6047 C CA . ASN B 1 320 ? 14.125 -26.141 0.527 1 88.31 320 ASN B CA 1
ATOM 6048 C C . ASN B 1 320 ? 14.188 -24.781 1.216 1 88.31 320 ASN B C 1
ATOM 6050 O O . ASN B 1 320 ? 14.117 -24.703 2.443 1 88.31 320 ASN B O 1
ATOM 6054 N N . HIS B 1 321 ? 14.32 -23.797 0.484 1 92.69 321 HIS B N 1
ATOM 6055 C CA . HIS B 1 321 ? 14.406 -22.469 1.091 1 92.69 321 HIS B CA 1
ATOM 6056 C C . HIS B 1 321 ? 13.055 -22.016 1.614 1 92.69 321 HIS B C 1
ATOM 6058 O O . HIS B 1 321 ? 12.023 -22.266 0.981 1 92.69 321 HIS B O 1
ATOM 6064 N N . SER B 1 322 ? 12.984 -21.297 2.676 1 92.94 322 SER B N 1
ATOM 6065 C CA . SER B 1 322 ? 11.773 -20.875 3.359 1 92.94 322 SER B CA 1
ATOM 6066 C C . SER B 1 322 ? 10.961 -19.906 2.502 1 92.94 322 SER B C 1
ATOM 6068 O O . SER B 1 322 ? 9.742 -19.812 2.648 1 92.94 322 SER B O 1
ATOM 6070 N N . LEU B 1 323 ? 11.578 -19.172 1.602 1 93.75 323 LEU B N 1
ATOM 6071 C CA . LEU B 1 323 ? 10.891 -18.234 0.723 1 93.75 323 LEU B CA 1
ATOM 6072 C C . LEU B 1 323 ? 9.797 -18.938 -0.076 1 93.75 323 LEU B C 1
ATOM 6074 O O . LEU B 1 323 ? 8.742 -18.359 -0.341 1 93.75 323 LEU B O 1
ATOM 6078 N N . LEU B 1 324 ? 10.062 -20.172 -0.447 1 93.38 324 LEU B N 1
ATOM 6079 C CA . LEU B 1 324 ? 9.086 -20.938 -1.215 1 93.38 324 LEU B CA 1
ATOM 6080 C C . LEU B 1 324 ? 7.895 -21.328 -0.343 1 93.38 324 LEU B C 1
ATOM 6082 O O . LEU B 1 324 ? 6.754 -21.344 -0.813 1 93.38 324 LEU B O 1
ATOM 6086 N N . LEU B 1 325 ? 8.211 -21.609 0.887 1 91.75 325 LEU B N 1
ATOM 6087 C CA . LEU B 1 325 ? 7.129 -21.906 1.825 1 91.75 325 LEU B CA 1
ATOM 6088 C C . LEU B 1 325 ? 6.246 -20.672 2.039 1 91.75 325 LEU B C 1
ATOM 6090 O O . LEU B 1 325 ? 5.02 -20.781 2.074 1 91.75 325 LEU B O 1
ATOM 6094 N N . TYR B 1 326 ? 6.895 -19.516 2.176 1 94.19 326 TYR B N 1
ATOM 6095 C CA . TYR B 1 326 ? 6.133 -18.281 2.342 1 94.19 326 TYR B CA 1
ATOM 6096 C C . TYR B 1 326 ? 5.246 -18.031 1.13 1 94.19 326 TYR B C 1
ATOM 6098 O O . TYR B 1 326 ? 4.098 -17.609 1.273 1 94.19 326 TYR B O 1
ATOM 6106 N N . ARG B 1 327 ? 5.742 -18.281 -0.048 1 96.19 327 ARG B N 1
ATOM 6107 C CA . ARG B 1 327 ? 4.949 -18.062 -1.257 1 96.19 327 ARG B CA 1
ATOM 6108 C C . ARG B 1 327 ? 3.758 -19.016 -1.299 1 96.19 327 ARG B C 1
ATOM 6110 O O . ARG B 1 327 ? 2.646 -18.625 -1.645 1 96.19 327 ARG B O 1
ATOM 6117 N N . VAL B 1 328 ? 4.012 -20.266 -0.933 1 94.38 328 VAL B N 1
ATOM 6118 C CA . VAL B 1 328 ? 2.947 -21.266 -0.971 1 94.38 328 VAL B CA 1
ATOM 6119 C C . VAL B 1 328 ? 1.85 -20.891 0.021 1 94.38 328 VAL B C 1
ATOM 6121 O O . VAL B 1 328 ? 0.661 -20.984 -0.297 1 94.38 328 VAL B O 1
ATOM 6124 N N . LEU B 1 329 ? 2.211 -20.484 1.193 1 94.44 329 LEU B N 1
ATOM 6125 C CA . LEU B 1 329 ? 1.236 -20.094 2.207 1 94.44 329 LEU B CA 1
ATOM 6126 C C . LEU B 1 329 ? 0.454 -18.859 1.762 1 94.44 329 LEU B C 1
ATOM 6128 O O . LEU B 1 329 ? -0.763 -18.797 1.95 1 94.44 329 LEU B O 1
ATOM 6132 N N . PHE B 1 330 ? 1.164 -17.953 1.243 1 97.31 330 PHE B N 1
ATOM 6133 C CA . PHE B 1 330 ? 0.527 -16.75 0.723 1 97.31 330 PHE B CA 1
ATOM 6134 C C . PHE B 1 330 ? -0.508 -17.094 -0.339 1 97.31 330 PHE B C 1
ATOM 6136 O O . PHE B 1 330 ? -1.657 -16.656 -0.262 1 97.31 330 PHE B O 1
ATOM 6143 N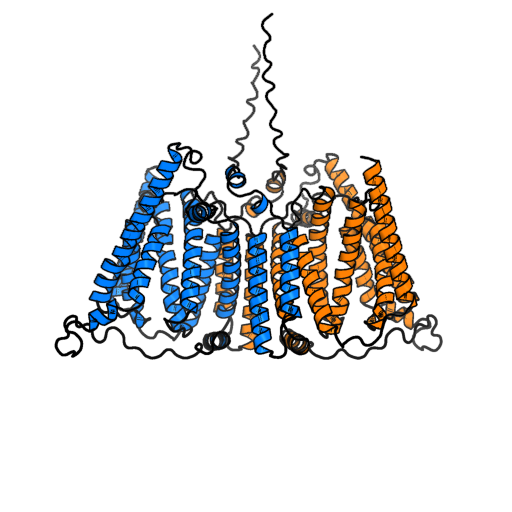 N . TRP B 1 331 ? -0.111 -17.922 -1.345 1 97.25 331 TRP B N 1
ATOM 6144 C CA . TRP B 1 331 ? -1.009 -18.297 -2.434 1 97.25 331 TRP B CA 1
ATOM 6145 C C . TRP B 1 331 ? -2.156 -19.156 -1.924 1 97.25 331 TRP B C 1
ATOM 6147 O O . TRP B 1 331 ? -3.273 -19.078 -2.441 1 97.25 331 TRP B O 1
ATOM 6157 N N . ALA B 1 332 ? -1.9 -20 -0.906 1 95.88 332 ALA B N 1
ATOM 6158 C CA . ALA B 1 332 ? -2.979 -20.781 -0.322 1 95.88 332 ALA B CA 1
ATOM 6159 C C . ALA B 1 332 ? -4.094 -19.891 0.209 1 95.88 332 ALA B C 1
ATOM 6161 O O . ALA B 1 332 ? -5.27 -20.109 -0.098 1 95.88 332 ALA B O 1
ATOM 6162 N N . MET B 1 333 ? -3.715 -18.859 0.922 1 96.31 333 MET B N 1
ATOM 6163 C CA . MET B 1 333 ? -4.703 -17.938 1.483 1 96.31 333 MET B CA 1
ATOM 6164 C C . MET B 1 333 ? -5.359 -17.109 0.387 1 96.31 333 MET B C 1
ATOM 6166 O O . MET B 1 333 ? -6.574 -16.906 0.4 1 96.31 333 MET B O 1
ATOM 6170 N N . LEU B 1 334 ? -4.539 -16.656 -0.513 1 97.75 334 LEU B N 1
ATOM 6171 C CA . LEU B 1 334 ? -5.07 -15.852 -1.608 1 97.75 334 LEU B CA 1
ATOM 6172 C C . LEU B 1 334 ? -6.02 -16.672 -2.477 1 97.75 334 LEU B C 1
ATOM 6174 O O . LEU B 1 334 ? -7.004 -16.156 -2.996 1 97.75 334 LEU B O 1
ATOM 6178 N N . ALA B 1 335 ? -5.699 -17.984 -2.639 1 97.69 335 ALA B N 1
ATOM 6179 C CA . ALA B 1 335 ? -6.539 -18.859 -3.445 1 97.69 335 ALA B CA 1
ATOM 6180 C C . ALA B 1 335 ? -7.91 -19.062 -2.801 1 97.69 335 ALA B C 1
ATOM 6182 O O . ALA B 1 335 ? -8.922 -19.156 -3.5 1 97.69 335 ALA B O 1
ATOM 6183 N N . ILE B 1 336 ? -7.949 -19.141 -1.502 1 95.62 336 ILE B N 1
ATOM 6184 C CA . ILE B 1 336 ? -9.227 -19.25 -0.806 1 95.62 336 ILE B CA 1
ATOM 6185 C C . ILE B 1 336 ? -10.109 -18.047 -1.152 1 95.62 336 ILE B C 1
ATOM 6187 O O . ILE B 1 336 ? -11.234 -18.219 -1.615 1 95.62 336 ILE B O 1
ATOM 6191 N N . ALA B 1 337 ? -9.531 -16.906 -0.996 1 95.25 337 ALA B N 1
ATOM 6192 C CA . ALA B 1 337 ? -10.281 -15.664 -1.194 1 95.25 337 ALA B CA 1
ATOM 6193 C C . ALA B 1 337 ? -10.625 -15.461 -2.668 1 95.25 337 ALA B C 1
ATOM 6195 O O . ALA B 1 337 ? -11.766 -15.141 -3.01 1 95.25 337 ALA B O 1
ATOM 6196 N N . SER B 1 338 ? -9.695 -15.711 -3.537 1 97.06 338 SER B N 1
ATOM 6197 C CA . SER B 1 338 ? -9.859 -15.445 -4.961 1 97.06 338 SER B CA 1
ATOM 6198 C C . SER B 1 338 ? -10.844 -16.422 -5.594 1 97.06 338 SER B C 1
ATOM 6200 O O . SER B 1 338 ? -11.625 -16.047 -6.469 1 97.06 338 SER B O 1
ATOM 6202 N N . THR B 1 339 ? -10.781 -17.672 -5.184 1 96.88 339 THR B N 1
ATOM 6203 C CA . THR B 1 339 ? -11.703 -18.656 -5.738 1 96.88 339 THR B CA 1
ATOM 6204 C C . THR B 1 339 ? -13.148 -18.312 -5.371 1 96.88 339 THR B C 1
ATOM 6206 O O . THR B 1 339 ? -14.047 -18.391 -6.211 1 96.88 339 THR B O 1
ATOM 6209 N N . ARG B 1 340 ? -13.391 -17.938 -4.152 1 93.94 340 ARG B N 1
ATOM 6210 C CA . ARG B 1 340 ? -14.727 -17.547 -3.725 1 93.94 340 ARG B CA 1
ATOM 6211 C C . ARG B 1 340 ? -15.227 -16.344 -4.523 1 93.94 340 ARG B C 1
ATOM 6213 O O . ARG B 1 340 ? -16.359 -16.344 -5.016 1 93.94 340 ARG B O 1
ATOM 6220 N N . GLU B 1 341 ? -14.375 -15.383 -4.621 1 93.88 341 GLU B N 1
ATOM 6221 C CA . GLU B 1 341 ? -14.742 -14.18 -5.363 1 93.88 341 GLU B CA 1
ATOM 6222 C C . GLU B 1 341 ? -14.969 -14.492 -6.84 1 93.88 341 GLU B C 1
ATOM 6224 O O . GLU B 1 341 ? -15.883 -13.961 -7.465 1 93.88 341 GLU B O 1
ATOM 6229 N N . TYR B 1 342 ? -14.172 -15.336 -7.398 1 95.06 342 TYR B N 1
ATOM 6230 C CA . TYR B 1 342 ? -14.305 -15.727 -8.797 1 95.06 342 TYR B CA 1
ATOM 6231 C C . TYR B 1 342 ? -15.609 -16.469 -9.031 1 95.06 342 TYR B C 1
ATOM 6233 O O . TYR B 1 342 ? -16.328 -16.188 -9.992 1 95.06 342 TYR B O 1
ATOM 6241 N N . TYR B 1 343 ? -15.82 -17.406 -8.172 1 94.69 343 TYR B N 1
ATOM 6242 C CA . TYR B 1 343 ? -17.031 -18.219 -8.312 1 94.69 343 TYR B CA 1
ATOM 6243 C C . TYR B 1 343 ? -18.281 -17.344 -8.258 1 94.69 343 TYR B C 1
ATOM 6245 O O . TYR B 1 343 ? -19.188 -17.5 -9.062 1 94.69 343 TYR B O 1
ATOM 6253 N N . GLU B 1 344 ? -18.312 -16.391 -7.301 1 91.12 344 GLU B N 1
ATOM 6254 C CA . GLU B 1 344 ? -19.438 -15.484 -7.18 1 91.12 344 GLU B CA 1
ATOM 6255 C C . GLU B 1 344 ? -19.562 -14.594 -8.414 1 91.12 344 GLU B C 1
ATOM 6257 O O . GLU B 1 344 ? -20.672 -14.336 -8.891 1 91.12 344 GLU B O 1
ATOM 6262 N N . TYR B 1 345 ? -18.5 -14.188 -8.883 1 91.56 345 TYR B N 1
ATOM 6263 C CA . TYR B 1 345 ? -18.469 -13.336 -10.07 1 91.56 345 TYR B CA 1
ATOM 6264 C C . TYR B 1 345 ? -19.016 -14.086 -11.281 1 91.56 345 TYR B C 1
ATOM 6266 O O . TYR B 1 345 ? -19.891 -13.57 -11.984 1 91.56 345 TYR B O 1
ATOM 6274 N N . VAL B 1 346 ? -18.625 -15.266 -11.484 1 92.12 346 VAL B N 1
ATOM 6275 C CA . VAL B 1 346 ? -19 -16.047 -12.648 1 92.12 346 VAL B CA 1
ATOM 6276 C C . VAL B 1 346 ? -20.438 -16.531 -12.492 1 92.12 346 VAL B C 1
ATOM 6278 O O . VAL B 1 346 ? -21.219 -16.5 -13.453 1 92.12 346 VAL B O 1
ATOM 6281 N N . SER B 1 347 ? -20.797 -16.953 -11.32 1 90.44 347 SER B N 1
ATOM 6282 C CA . SER B 1 347 ? -22.141 -17.5 -11.078 1 90.44 347 SER B CA 1
ATOM 6283 C C . SER B 1 347 ? -23.203 -16.422 -11.195 1 90.44 347 SER B C 1
ATOM 6285 O O . SER B 1 347 ? -24.359 -16.719 -11.484 1 90.44 347 SER B O 1
ATOM 6287 N N . SER B 1 348 ? -22.781 -15.18 -10.969 1 88 348 SER B N 1
ATOM 6288 C CA . SER B 1 348 ? -23.719 -14.07 -11.094 1 88 348 SER B CA 1
ATOM 6289 C C . SER B 1 348 ? -23.891 -13.656 -12.555 1 88 348 SER B C 1
ATOM 6291 O O . SER B 1 348 ? -24.641 -12.734 -12.852 1 88 348 SER B O 1
ATOM 6293 N N . GLY B 1 349 ? -23.234 -14.273 -13.516 1 88.94 349 GLY B N 1
ATOM 6294 C CA . GLY B 1 349 ? -23.266 -13.883 -14.914 1 88.94 349 GLY B CA 1
ATOM 6295 C C . GLY B 1 349 ? -22.5 -12.594 -15.188 1 88.94 349 GLY B C 1
ATOM 6296 O O . GLY B 1 349 ? -22.938 -11.773 -15.992 1 88.94 349 GLY B O 1
ATOM 6297 N N . PHE B 1 350 ? -21.516 -12.359 -14.398 1 86.69 350 PHE B N 1
ATOM 6298 C CA . PHE B 1 350 ? -20.625 -11.211 -14.539 1 86.69 350 PHE B CA 1
ATOM 6299 C C . PHE B 1 350 ? -21.344 -9.922 -14.18 1 86.69 350 PHE B C 1
ATOM 6301 O O . PHE B 1 350 ? -20.984 -8.844 -14.641 1 86.69 350 PHE B O 1
ATOM 6308 N N . LYS B 1 351 ? -22.406 -10.023 -13.453 1 82.75 351 LYS B N 1
ATOM 6309 C CA . LYS B 1 351 ? -23.172 -8.852 -13.039 1 82.75 351 LYS B CA 1
ATOM 6310 C C . LYS B 1 351 ? -22.547 -8.18 -11.82 1 82.75 351 LYS B C 1
ATOM 6312 O O . LYS B 1 351 ? -22.688 -6.973 -11.625 1 82.75 351 LYS B O 1
ATOM 6317 N N . LEU B 1 352 ? -21.812 -8.992 -11.141 1 83.94 352 LEU B N 1
ATOM 6318 C CA . LEU B 1 352 ? -21.141 -8.469 -9.953 1 83.94 352 LEU B CA 1
ATOM 6319 C C . LEU B 1 352 ? -19.734 -7.98 -10.305 1 83.94 352 LEU B C 1
ATOM 6321 O O . LEU B 1 352 ? -19.172 -8.367 -11.328 1 83.94 352 LEU B O 1
ATOM 6325 N N . ARG B 1 353 ? -19.266 -7.117 -9.438 1 85.19 353 ARG B N 1
ATOM 6326 C CA . ARG B 1 353 ? -17.875 -6.676 -9.578 1 85.19 353 ARG B CA 1
ATOM 6327 C C . ARG B 1 353 ? -16.906 -7.7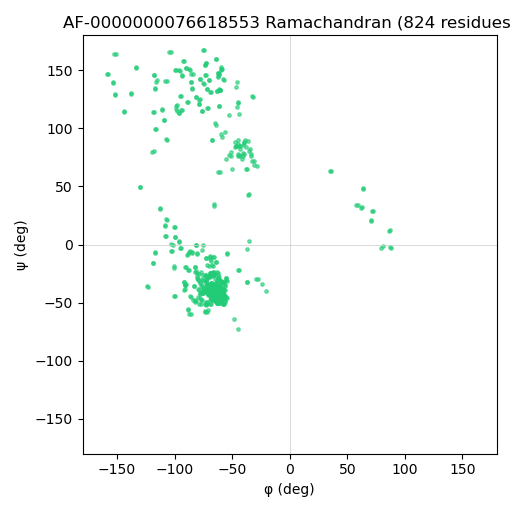58 -9.117 1 85.19 353 ARG B C 1
ATOM 6329 O O . ARG B 1 353 ? -17.156 -8.438 -8.125 1 85.19 353 ARG B O 1
ATOM 6336 N N . LEU B 1 354 ? -15.836 -7.879 -9.914 1 90.5 354 LEU B N 1
ATOM 6337 C CA . LEU B 1 354 ? -14.797 -8.82 -9.492 1 90.5 354 LEU B CA 1
ATOM 6338 C C . LEU B 1 354 ? -14.172 -8.383 -8.172 1 90.5 354 LEU B C 1
ATOM 6340 O O . LEU B 1 354 ? -13.781 -7.223 -8.023 1 90.5 354 LEU B O 1
ATOM 6344 N N . GLY B 1 355 ? -14.047 -9.289 -7.234 1 91.5 355 GLY B N 1
ATOM 6345 C CA . GLY B 1 355 ? -13.477 -8.984 -5.934 1 91.5 355 GLY B CA 1
ATOM 6346 C C . GLY B 1 355 ? -12.016 -8.578 -6.004 1 91.5 355 GLY B C 1
ATOM 6347 O O . GLY B 1 355 ? -11.32 -8.914 -6.965 1 91.5 355 GLY B O 1
ATOM 6348 N N . THR B 1 356 ? -11.555 -7.91 -4.98 1 92.81 356 THR B N 1
ATOM 6349 C CA . THR B 1 356 ? -10.211 -7.352 -4.93 1 92.81 356 THR B CA 1
ATOM 6350 C C . THR B 1 356 ? -9.164 -8.461 -4.879 1 92.81 356 THR B C 1
ATOM 6352 O O . THR B 1 356 ? -8.117 -8.367 -5.523 1 92.81 356 THR B O 1
ATOM 6355 N N . HIS B 1 357 ? -9.43 -9.477 -4.109 1 95.94 357 HIS B N 1
ATOM 6356 C CA . HIS B 1 357 ? -8.469 -10.562 -3.99 1 95.94 357 HIS B CA 1
ATOM 6357 C C . HIS B 1 357 ? -8.266 -11.266 -5.328 1 95.94 357 HIS B C 1
ATOM 6359 O O . HIS B 1 357 ? -7.129 -11.555 -5.715 1 95.94 357 HIS B O 1
ATOM 6365 N N . CYS B 1 358 ? -9.344 -11.555 -5.996 1 96.38 358 CYS B N 1
ATOM 6366 C CA . CYS B 1 358 ? -9.258 -12.203 -7.297 1 96.38 358 CYS B CA 1
ATOM 6367 C C . CYS B 1 358 ? -8.578 -11.289 -8.312 1 96.38 358 CYS B C 1
ATOM 6369 O O . CYS B 1 358 ? -7.777 -11.75 -9.125 1 96.38 358 CYS B O 1
ATOM 6371 N N . TRP B 1 359 ? -8.93 -10.055 -8.281 1 95.5 359 TRP B N 1
ATOM 6372 C CA . TRP B 1 359 ? -8.312 -9.047 -9.141 1 95.5 359 TRP B CA 1
ATOM 6373 C C . TRP B 1 359 ? -6.801 -9.023 -8.945 1 95.5 359 TRP B C 1
ATOM 6375 O O . TRP B 1 359 ? -6.043 -9.109 -9.906 1 95.5 359 TRP B O 1
ATOM 6385 N N . MET B 1 360 ? -6.344 -8.969 -7.738 1 96.38 360 MET B N 1
ATOM 6386 C CA . MET B 1 360 ? -4.926 -8.93 -7.391 1 96.38 360 MET B CA 1
ATOM 6387 C C . MET B 1 360 ? -4.238 -10.242 -7.762 1 96.38 360 MET B C 1
ATOM 6389 O O . MET B 1 360 ? -3.094 -10.234 -8.219 1 96.38 360 MET B O 1
ATOM 6393 N N . ALA B 1 361 ? -4.926 -11.32 -7.535 1 98.06 361 ALA B N 1
ATOM 6394 C CA . ALA B 1 361 ? -4.363 -12.625 -7.887 1 98.06 361 ALA B CA 1
ATOM 6395 C C . ALA B 1 361 ? -4.004 -12.688 -9.367 1 98.06 361 ALA B C 1
ATOM 6397 O O . ALA B 1 361 ? -2.936 -13.172 -9.734 1 98.06 361 ALA B O 1
ATOM 6398 N N . HIS B 1 362 ? -4.883 -12.18 -10.195 1 98.06 362 HIS B N 1
ATOM 6399 C CA . HIS B 1 362 ? -4.637 -12.188 -11.633 1 98.06 362 HIS B CA 1
ATOM 6400 C C . HIS B 1 362 ? -3.436 -11.32 -11.992 1 98.06 362 HIS B C 1
ATOM 6402 O O . HIS B 1 362 ? -2.617 -11.703 -12.828 1 98.06 362 HIS B O 1
ATOM 6408 N N . LEU B 1 363 ? -3.361 -10.203 -11.359 1 98 363 LEU B N 1
ATOM 6409 C CA . LEU B 1 363 ? -2.238 -9.32 -11.648 1 98 363 LEU B CA 1
ATOM 6410 C C . LEU B 1 363 ? -0.929 -9.922 -11.156 1 98 363 LEU B C 1
ATOM 6412 O O . LEU B 1 363 ? 0.098 -9.828 -11.828 1 98 363 LEU B O 1
ATOM 6416 N N . ILE B 1 364 ? -0.939 -10.508 -10.008 1 98.5 364 ILE B N 1
ATOM 6417 C CA . ILE B 1 364 ? 0.249 -11.133 -9.43 1 98.5 364 ILE B CA 1
ATOM 6418 C C . ILE B 1 364 ? 0.747 -12.25 -10.344 1 98.5 364 ILE B C 1
ATOM 6420 O O . ILE B 1 364 ? 1.935 -12.305 -10.672 1 98.5 364 ILE B O 1
ATOM 6424 N N . ILE B 1 365 ? -0.135 -13.078 -10.75 1 98.5 365 ILE B N 1
ATOM 6425 C CA . ILE B 1 365 ? 0.268 -14.195 -11.602 1 98.5 365 ILE B CA 1
ATOM 6426 C C . ILE B 1 365 ? 0.765 -13.672 -12.945 1 98.5 365 ILE B C 1
ATOM 6428 O O . ILE B 1 365 ? 1.708 -14.219 -13.523 1 98.5 365 ILE B O 1
ATOM 6432 N N . ALA B 1 366 ? 0.152 -12.648 -13.453 1 98.44 366 ALA B N 1
ATOM 6433 C CA . ALA B 1 366 ? 0.623 -12.039 -14.695 1 98.44 366 ALA B CA 1
ATOM 6434 C C . ALA B 1 366 ? 2.057 -11.539 -14.547 1 98.44 366 ALA B C 1
ATOM 6436 O O . ALA B 1 366 ? 2.896 -11.781 -15.422 1 98.44 366 ALA B O 1
ATOM 6437 N N . VAL B 1 367 ? 2.328 -10.883 -13.461 1 98.44 367 VAL B N 1
ATOM 6438 C CA . VAL B 1 367 ? 3.662 -10.328 -13.25 1 98.44 367 VAL B CA 1
ATOM 6439 C C . VAL B 1 367 ? 4.668 -11.461 -13.047 1 98.44 367 VAL B C 1
ATOM 6441 O O . VAL B 1 367 ? 5.789 -11.398 -13.555 1 98.44 367 VAL B O 1
ATOM 6444 N N . GLU B 1 368 ? 4.289 -12.508 -12.297 1 98.56 368 GLU B N 1
ATOM 6445 C CA . GLU B 1 368 ? 5.176 -13.656 -12.141 1 98.56 368 GLU B CA 1
ATOM 6446 C C . GLU B 1 368 ? 5.535 -14.266 -13.5 1 98.56 368 GLU B C 1
ATOM 6448 O O . GLU B 1 368 ? 6.699 -14.57 -13.758 1 98.56 368 GLU B O 1
ATOM 6453 N N . TRP B 1 369 ? 4.602 -14.375 -14.32 1 98.44 369 TRP B N 1
ATOM 6454 C CA . TRP B 1 369 ? 4.852 -15 -15.609 1 98.44 369 TRP B CA 1
ATOM 6455 C C . TRP B 1 369 ? 5.602 -14.047 -16.531 1 98.44 369 TRP B C 1
ATOM 6457 O O . TRP B 1 369 ? 6.367 -14.484 -17.406 1 98.44 369 TRP B O 1
ATOM 6467 N N . LEU B 1 370 ? 5.41 -12.75 -16.391 1 98.19 370 LEU B N 1
ATOM 6468 C CA . LEU B 1 370 ? 6.23 -11.805 -17.141 1 98.19 370 LEU B CA 1
ATOM 6469 C C . LEU B 1 370 ? 7.699 -11.938 -16.766 1 98.19 370 LEU B C 1
ATOM 6471 O O . LEU B 1 370 ? 8.578 -11.844 -17.625 1 98.19 370 LEU B O 1
ATOM 6475 N N . ILE B 1 371 ? 7.91 -12.117 -15.477 1 98.19 371 ILE B N 1
ATOM 6476 C CA . ILE B 1 371 ? 9.281 -12.344 -15.023 1 98.19 371 ILE B CA 1
ATOM 6477 C C . ILE B 1 371 ? 9.836 -13.609 -15.68 1 98.19 371 ILE B C 1
ATOM 6479 O O . ILE B 1 371 ? 10.969 -13.617 -16.172 1 98.19 371 ILE B O 1
ATOM 6483 N N . VAL B 1 372 ? 9.039 -14.625 -15.75 1 97.88 372 VAL B N 1
ATOM 6484 C CA . VAL B 1 372 ? 9.453 -15.898 -16.328 1 97.88 372 VAL B CA 1
ATOM 6485 C C . VAL B 1 372 ? 9.711 -15.719 -17.828 1 97.88 372 VAL B C 1
ATOM 6487 O O . VAL B 1 372 ? 10.766 -16.125 -18.328 1 97.88 372 VAL B O 1
ATOM 6490 N N . PHE B 1 373 ? 8.844 -15.117 -18.5 1 96.56 373 PHE B N 1
ATOM 6491 C CA . PHE B 1 373 ? 8.953 -14.945 -19.938 1 96.56 373 PHE B CA 1
ATOM 6492 C C . PHE B 1 373 ? 10.164 -14.094 -20.297 1 96.56 373 PHE B C 1
ATOM 6494 O O . PHE B 1 373 ? 10.938 -14.445 -21.203 1 96.56 373 PHE B O 1
ATOM 6501 N N . LYS B 1 374 ? 10.289 -13.062 -19.625 1 95.56 374 LYS B N 1
ATOM 6502 C CA . LYS B 1 374 ? 11.383 -12.133 -19.875 1 95.56 374 LYS B CA 1
ATOM 6503 C C . LYS B 1 374 ? 12.734 -12.812 -19.688 1 95.56 374 LYS B C 1
ATOM 6505 O O . LYS B 1 374 ? 13.664 -12.594 -20.453 1 95.56 374 LYS B O 1
ATOM 6510 N N . ASN B 1 375 ? 12.867 -13.648 -18.719 1 95.38 375 ASN B N 1
ATOM 6511 C CA . ASN B 1 375 ? 14.172 -14.18 -18.312 1 95.38 375 ASN B CA 1
ATOM 6512 C C . ASN B 1 375 ? 14.391 -15.594 -18.844 1 95.38 375 ASN B C 1
ATOM 6514 O O . ASN B 1 375 ? 15.438 -16.188 -18.625 1 95.38 375 ASN B O 1
ATOM 6518 N N . SER B 1 376 ? 13.414 -16.109 -19.562 1 93.75 376 SER B N 1
ATOM 6519 C CA . SER B 1 376 ? 13.531 -17.453 -20.125 1 93.75 376 SER B CA 1
ATOM 6520 C C . SER B 1 376 ? 14.32 -17.438 -21.422 1 93.75 376 SER B C 1
ATOM 6522 O O . SER B 1 376 ? 14.836 -18.469 -21.859 1 93.75 376 SER B O 1
ATOM 6524 N N . GLU B 1 377 ? 14.414 -16.297 -22 1 86.94 377 GLU B N 1
ATOM 6525 C CA . GLU B 1 377 ? 15.133 -16.219 -23.266 1 86.94 377 GLU B CA 1
ATOM 6526 C C . GLU B 1 377 ? 16.594 -16.641 -23.109 1 86.94 377 GLU B C 1
ATOM 6528 O O . GLU B 1 377 ? 17.312 -16.078 -22.297 1 86.94 377 GLU B O 1
ATOM 6533 N N . GLY B 1 378 ? 16.938 -17.656 -23.812 1 86.5 378 GLY B N 1
ATOM 6534 C CA . GLY B 1 378 ? 18.312 -18.125 -23.797 1 86.5 378 GLY B CA 1
ATOM 6535 C C . GLY B 1 378 ? 18.609 -19.109 -22.672 1 86.5 378 GLY B C 1
ATOM 6536 O O . GLY B 1 378 ? 19.719 -19.641 -22.578 1 86.5 378 GLY B O 1
ATOM 6537 N N . MET B 1 379 ? 17.656 -19.359 -21.875 1 90.62 379 MET B N 1
ATOM 6538 C CA . MET B 1 379 ? 17.875 -20.234 -20.719 1 90.62 379 MET B CA 1
ATOM 6539 C C . MET B 1 379 ? 17.547 -21.672 -21.062 1 90.62 379 MET B C 1
ATOM 6541 O O . MET B 1 379 ? 18.125 -22.594 -20.484 1 90.62 379 MET B O 1
ATOM 6545 N N . PHE B 1 380 ? 16.547 -21.797 -21.969 1 90.5 380 PHE B N 1
ATOM 6546 C CA . PHE B 1 380 ? 16.094 -23.125 -22.344 1 90.5 380 PHE B CA 1
ATOM 6547 C C . PHE B 1 380 ? 16.484 -23.438 -23.797 1 90.5 380 PHE B C 1
ATOM 6549 O O . PHE B 1 380 ? 15.961 -22.812 -24.719 1 90.5 380 PHE B O 1
ATOM 6556 N N . ASN B 1 381 ? 17.297 -24.375 -24.062 1 87.94 381 ASN B N 1
ATOM 6557 C CA . ASN B 1 381 ? 17.859 -24.641 -25.375 1 87.94 381 ASN B CA 1
ATOM 6558 C C . ASN B 1 381 ? 17.141 -25.797 -26.062 1 87.94 381 ASN B C 1
ATOM 6560 O O . ASN B 1 381 ? 17.188 -25.906 -27.297 1 87.94 381 ASN B O 1
ATOM 6564 N N . GLU B 1 382 ? 16.453 -26.578 -25.359 1 90.88 382 GLU B N 1
ATOM 6565 C CA . GLU B 1 382 ? 15.766 -27.719 -25.953 1 90.88 382 GLU B CA 1
ATOM 6566 C C . GLU B 1 382 ? 14.398 -27.312 -26.5 1 90.88 382 GLU B C 1
ATOM 6568 O O . GLU B 1 382 ? 13.758 -26.406 -25.953 1 90.88 382 GLU B O 1
ATOM 6573 N N . VAL B 1 383 ? 14.062 -27.984 -27.547 1 91.81 383 VAL B N 1
ATOM 6574 C CA . VAL B 1 383 ? 12.766 -27.719 -28.172 1 91.81 383 VAL B CA 1
ATOM 6575 C C . VAL B 1 383 ? 11.758 -28.781 -27.719 1 91.81 383 VAL B C 1
ATOM 6577 O O . VAL B 1 383 ? 12.133 -29.906 -27.406 1 91.81 383 VAL B O 1
ATOM 6580 N N . MET B 1 384 ? 10.539 -28.406 -27.672 1 94.25 384 MET B N 1
ATOM 6581 C CA . MET B 1 384 ? 9.469 -29.328 -27.297 1 94.25 384 MET B CA 1
ATOM 6582 C C . MET B 1 384 ? 9.398 -30.5 -28.266 1 94.25 384 MET B C 1
ATOM 6584 O O . MET B 1 384 ? 9.367 -30.297 -29.484 1 94.25 384 MET B O 1
ATOM 6588 N N . PRO B 1 385 ? 9.32 -31.641 -27.844 1 95.88 385 PRO B N 1
ATOM 6589 C CA . PRO B 1 385 ? 9.203 -32.812 -28.719 1 95.88 385 PRO B CA 1
ATOM 6590 C C . PRO B 1 385 ? 7.961 -32.75 -29.609 1 95.88 385 PRO B C 1
ATOM 6592 O O . PRO B 1 385 ? 6.914 -32.25 -29.188 1 95.88 385 PRO B O 1
ATOM 6595 N N . LEU B 1 386 ? 8.047 -33.344 -30.766 1 96.44 386 LEU B N 1
ATOM 6596 C CA . LEU B 1 386 ? 7 -33.312 -31.781 1 96.44 386 LEU B CA 1
ATOM 6597 C C . LEU B 1 386 ? 5.723 -33.969 -31.281 1 96.44 386 LEU B C 1
ATOM 6599 O O . LEU B 1 386 ? 4.621 -33.5 -31.547 1 96.44 386 LEU B O 1
ATOM 6603 N N . TRP B 1 387 ? 5.863 -35.094 -30.641 1 96.56 387 TRP B N 1
ATOM 6604 C CA . TRP B 1 387 ? 4.676 -35.812 -30.172 1 96.56 387 TRP B CA 1
ATOM 6605 C C . TRP B 1 387 ? 3.871 -34.969 -29.203 1 96.56 387 TRP B C 1
ATOM 6607 O O . TRP B 1 387 ? 2.641 -35.062 -29.172 1 96.56 387 TRP B O 1
ATOM 6617 N N . LEU B 1 388 ? 4.531 -34.219 -28.391 1 96.5 388 LEU B N 1
ATOM 6618 C CA . LEU B 1 388 ? 3.844 -33.344 -27.469 1 96.5 388 LEU B CA 1
ATOM 6619 C C . LEU B 1 388 ? 3.143 -32.188 -28.219 1 96.5 388 LEU B C 1
ATOM 6621 O O . LEU B 1 388 ? 2.049 -31.781 -27.828 1 96.5 388 LEU B O 1
ATOM 6625 N N . GLN B 1 389 ? 3.777 -31.672 -29.25 1 96.88 389 GLN B N 1
ATOM 6626 C CA . GLN B 1 389 ? 3.156 -30.641 -30.062 1 96.88 389 GLN B CA 1
ATOM 6627 C C . GLN B 1 389 ? 1.849 -31.125 -30.672 1 96.88 389 GLN B C 1
ATOM 6629 O O . GLN B 1 389 ? 0.843 -30.422 -30.672 1 96.88 389 GLN B O 1
ATOM 6634 N N . TYR B 1 390 ? 1.934 -32.344 -31.141 1 96.88 390 TYR B N 1
ATOM 6635 C CA . TYR B 1 390 ? 0.737 -32.906 -31.734 1 96.88 390 TYR B CA 1
ATOM 6636 C C . TYR B 1 390 ? -0.338 -33.156 -30.688 1 96.88 390 TYR B C 1
ATOM 6638 O O . TYR B 1 390 ? -1.519 -32.875 -30.922 1 96.88 390 TYR B O 1
ATOM 6646 N N . THR B 1 391 ? 0.086 -33.656 -29.594 1 97.12 391 THR B N 1
ATOM 6647 C CA . THR B 1 391 ? -0.859 -33.938 -28.516 1 97.12 391 THR B CA 1
ATOM 6648 C C . THR B 1 391 ? -1.559 -32.656 -28.062 1 97.12 391 THR B C 1
ATOM 6650 O O . THR B 1 391 ? -2.783 -32.625 -27.922 1 97.12 391 THR B O 1
ATOM 6653 N N . TRP B 1 392 ? -0.817 -31.641 -27.844 1 96.56 392 TRP B N 1
ATOM 6654 C CA . TRP B 1 392 ? -1.401 -30.375 -27.391 1 96.56 392 TRP B CA 1
ATOM 6655 C C . TRP B 1 392 ? -2.285 -29.766 -28.469 1 96.56 392 TRP B C 1
ATOM 6657 O O . TRP B 1 392 ? -3.309 -29.141 -28.172 1 96.56 392 TRP B O 1
ATOM 6667 N N . SER B 1 393 ? -1.91 -29.891 -29.797 1 97.25 393 SER B N 1
ATOM 6668 C CA . SER B 1 393 ? -2.76 -29.406 -30.875 1 97.25 393 SER B CA 1
ATOM 6669 C C . SER B 1 393 ? -4.105 -30.125 -30.891 1 97.25 393 SER B C 1
ATOM 6671 O O . SER B 1 393 ? -5.145 -29.516 -31.125 1 97.25 393 SER B O 1
ATOM 6673 N N . LEU B 1 394 ? -4.035 -31.406 -30.609 1 97.19 394 LEU B N 1
ATOM 6674 C CA . LEU B 1 394 ? -5.266 -32.188 -30.531 1 97.19 394 LEU B CA 1
ATOM 6675 C C . LEU B 1 394 ? -6.125 -31.75 -29.359 1 97.19 394 LEU B C 1
ATOM 6677 O O . LEU B 1 394 ? -7.344 -31.609 -29.5 1 97.19 394 LEU B O 1
ATOM 6681 N N . ILE B 1 395 ? -5.492 -31.547 -28.25 1 96.44 395 ILE B N 1
ATOM 6682 C CA . ILE B 1 395 ? -6.211 -31.125 -27.047 1 96.44 395 ILE B CA 1
ATOM 6683 C C . ILE B 1 395 ? -6.875 -29.766 -27.297 1 96.44 395 ILE B C 1
ATOM 6685 O O . ILE B 1 395 ? -8.062 -29.594 -27.016 1 96.44 395 ILE B O 1
ATOM 6689 N N . VAL B 1 396 ? -6.129 -28.812 -27.828 1 96.19 396 VAL B N 1
ATOM 6690 C CA . VAL B 1 396 ? -6.656 -27.469 -28.109 1 96.19 396 VAL B CA 1
ATOM 6691 C C . VAL B 1 396 ? -7.773 -27.562 -29.141 1 96.19 396 VAL B C 1
ATOM 6693 O O . VAL B 1 396 ? -8.797 -26.875 -29.016 1 96.19 396 VAL B O 1
ATOM 6696 N N . GLY B 1 397 ? -7.598 -28.406 -30.156 1 96.12 397 GLY B N 1
ATOM 6697 C CA . GLY B 1 397 ? -8.648 -28.625 -31.141 1 96.12 397 GLY B CA 1
ATOM 6698 C C . GLY B 1 397 ? -9.93 -29.156 -30.531 1 96.12 397 GLY B C 1
ATOM 6699 O O . GLY B 1 397 ? -11.016 -28.672 -30.859 1 96.12 397 GLY B O 1
ATOM 6700 N N . PHE B 1 398 ? -9.789 -30.094 -29.688 1 96.31 398 PHE B N 1
ATOM 6701 C CA . PHE B 1 398 ? -10.953 -30.688 -29.031 1 96.31 398 PHE B CA 1
ATOM 6702 C C . PHE B 1 398 ? -11.656 -29.656 -28.156 1 96.31 398 PHE B C 1
ATOM 6704 O O . PHE B 1 398 ? -12.891 -29.625 -28.109 1 96.31 398 PHE B O 1
ATOM 6711 N N . LEU B 1 399 ? -10.883 -28.922 -27.406 1 95.88 399 LEU B N 1
ATOM 6712 C CA . LEU B 1 399 ? -11.461 -27.906 -26.531 1 95.88 399 LEU B CA 1
ATOM 6713 C C . LEU B 1 399 ? -12.195 -26.844 -27.344 1 95.88 399 LEU B C 1
ATOM 6715 O O . LEU B 1 399 ? -13.273 -26.391 -26.953 1 95.88 399 LEU B O 1
ATOM 6719 N N . LEU B 1 400 ? -11.633 -26.422 -28.453 1 96.25 400 LEU B N 1
ATOM 6720 C CA . LEU B 1 400 ? -12.281 -25.453 -29.328 1 96.25 400 LEU B CA 1
ATOM 6721 C C . LEU B 1 400 ? -13.57 -26.031 -29.906 1 96.25 400 LEU B C 1
ATOM 6723 O O . LEU B 1 400 ? -14.586 -25.344 -29.984 1 96.25 400 LEU B O 1
ATOM 6727 N N . ALA B 1 401 ? -13.508 -27.297 -30.297 1 96.12 401 ALA B N 1
ATOM 6728 C CA . ALA B 1 401 ? -14.695 -27.953 -30.828 1 96.12 401 ALA B CA 1
ATOM 6729 C C . ALA B 1 401 ? -15.789 -28.047 -29.766 1 96.12 401 ALA B C 1
ATOM 6731 O O . ALA B 1 401 ? -16.969 -27.797 -30.047 1 96.12 401 ALA B O 1
ATOM 6732 N N . ALA B 1 402 ? -15.383 -28.375 -28.609 1 95.25 402 ALA B N 1
ATOM 6733 C CA . ALA B 1 402 ? -16.344 -28.453 -27.516 1 95.25 402 ALA B CA 1
ATOM 6734 C C . ALA B 1 402 ? -16.969 -27.094 -27.234 1 95.25 402 ALA B C 1
ATOM 6736 O O . ALA B 1 402 ? -18.172 -27 -27 1 95.25 402 ALA B O 1
ATOM 6737 N N . ALA B 1 403 ? -16.141 -26.109 -27.188 1 94.94 403 ALA B N 1
ATOM 6738 C CA . ALA B 1 403 ? -16.641 -24.75 -26.984 1 94.94 403 ALA B CA 1
ATOM 6739 C C . ALA B 1 403 ? -17.656 -24.359 -28.047 1 94.94 403 ALA B C 1
ATOM 6741 O O . ALA B 1 403 ? -18.719 -23.812 -27.734 1 94.94 403 ALA B O 1
ATOM 6742 N N . LEU B 1 404 ? -17.375 -24.625 -29.297 1 94.81 404 LEU B N 1
ATOM 6743 C CA . LEU B 1 404 ? -18.25 -24.297 -30.422 1 94.81 404 LEU B CA 1
ATOM 6744 C C . LEU B 1 404 ? -19.562 -25.062 -30.312 1 94.81 404 LEU B C 1
ATOM 6746 O O . LEU B 1 404 ? -20.641 -24.5 -30.578 1 94.81 404 LEU B O 1
ATOM 6750 N N . CYS B 1 405 ? -19.469 -26.281 -29.953 1 95.56 405 CYS B N 1
ATOM 6751 C CA . CYS B 1 405 ? -20.672 -27.094 -29.781 1 95.56 405 CYS B CA 1
ATOM 6752 C C . CYS B 1 405 ? -21.562 -26.531 -28.688 1 95.56 405 CYS B C 1
ATOM 6754 O O . CYS B 1 405 ? -22.781 -26.484 -28.859 1 95.56 405 CYS B O 1
ATOM 6756 N N . LEU B 1 406 ? -20.969 -26.141 -27.641 1 94.75 406 LEU B N 1
ATOM 6757 C CA . LEU B 1 406 ? -21.734 -25.609 -26.531 1 94.75 406 LEU B CA 1
ATOM 6758 C C . LEU B 1 406 ? -22.344 -24.25 -26.875 1 94.75 406 LEU B C 1
ATOM 6760 O O . LEU B 1 406 ? -23.469 -23.953 -26.469 1 94.75 406 LEU B O 1
ATOM 6764 N N . VAL B 1 407 ? -21.578 -23.438 -27.641 1 94.56 407 VAL B N 1
ATOM 6765 C CA . VAL B 1 407 ? -22.125 -22.172 -28.109 1 94.56 407 VAL B CA 1
ATOM 6766 C C . VAL B 1 407 ? -23.344 -22.406 -28.984 1 94.56 407 VAL B C 1
ATOM 6768 O O . VAL B 1 407 ? -24.359 -21.734 -28.844 1 94.56 407 VAL B O 1
ATOM 6771 N N . TYR B 1 408 ? -23.234 -23.359 -29.859 1 93.38 408 TYR B N 1
ATOM 6772 C CA . TYR B 1 408 ? -24.328 -23.719 -30.734 1 93.38 408 TYR B CA 1
ATOM 6773 C C . TYR B 1 408 ? -25.547 -24.172 -29.938 1 93.38 408 TYR B C 1
ATOM 6775 O O . TYR B 1 408 ? -26.672 -23.797 -30.234 1 93.38 408 TYR B O 1
ATOM 6783 N N . LYS B 1 409 ? -25.312 -24.938 -28.984 1 93.12 409 LYS B N 1
ATOM 6784 C CA . LYS B 1 409 ? -26.391 -25.438 -28.141 1 93.12 409 LYS B CA 1
ATOM 6785 C C . LYS B 1 409 ? -27.062 -24.281 -27.391 1 93.12 409 LYS B C 1
ATOM 6787 O O . LYS B 1 409 ? -28.281 -24.266 -27.234 1 93.12 409 LYS B O 1
ATOM 6792 N N . ASP B 1 410 ? -26.234 -23.406 -26.844 1 92.75 410 ASP B N 1
ATOM 6793 C CA . ASP B 1 410 ? -26.766 -22.266 -26.109 1 92.75 410 ASP B CA 1
ATOM 6794 C C . ASP B 1 410 ? -27.641 -21.391 -27.016 1 92.75 410 ASP B C 1
ATOM 6796 O O . ASP B 1 410 ? -28.656 -20.859 -26.578 1 92.75 410 ASP B O 1
ATOM 6800 N N . LEU B 1 411 ? -27.188 -21.172 -28.266 1 91.06 411 LEU B N 1
ATOM 6801 C CA . LEU B 1 411 ? -27.922 -20.359 -29.234 1 91.06 411 LEU B CA 1
ATOM 6802 C C . LEU B 1 411 ? -29.219 -21.047 -29.641 1 91.06 411 LEU B C 1
ATOM 6804 O O . LEU B 1 411 ? -30.234 -20.391 -29.875 1 91.06 411 LEU B O 1
ATOM 6808 N N . ALA B 1 412 ? -29.219 -22.312 -29.688 1 90.25 412 ALA B N 1
ATOM 6809 C CA . ALA B 1 412 ? -30.406 -23.078 -30.078 1 90.25 412 ALA B CA 1
ATOM 6810 C C . ALA B 1 412 ? -31.469 -23.031 -28.984 1 90.25 412 ALA B C 1
ATOM 6812 O O . ALA B 1 412 ? -32.656 -23.109 -29.281 1 90.25 412 ALA B O 1
ATOM 6813 N N . LYS B 1 413 ? -31.156 -22.922 -27.797 1 83.38 413 LYS B N 1
ATOM 6814 C CA . LYS B 1 413 ? -32.094 -22.844 -26.688 1 83.38 413 LYS B CA 1
ATOM 6815 C C . LYS B 1 413 ? -32.75 -21.453 -26.625 1 83.38 413 LYS B C 1
ATOM 6817 O O . LYS B 1 413 ? -33.875 -21.312 -26.125 1 83.38 413 LYS B O 1
ATOM 6822 N N . LYS B 1 414 ? -32.156 -20.422 -27.094 1 69.06 414 LYS B N 1
ATOM 6823 C CA . LYS B 1 414 ? -32.781 -19.094 -27.172 1 69.06 414 LYS B CA 1
ATOM 6824 C C . LYS B 1 414 ? -33.688 -18.984 -28.391 1 69.06 414 LYS B C 1
ATOM 6826 O O . LYS B 1 414 ? -34.75 -18.359 -28.344 1 69.06 414 LYS B O 1
#

Sequence (828 aa):
MKDVAVQTQSESIVGPRVLAKTPLLEYEFPQILYKAHTVLWLQAAILVIAFVSLTRDDTNPFINSKAGITASFIIFTFIATVHLPNSPYLSRPHPAFWRMLQGISFCYLAFLTYILFQNLDDARKFFSLLDSKLGKPLPEKSYAENCDVFTPNDPNSYFANVKDCIFDVYIPAHAFGWWFKMIIVRDVKLCAFLSVLFEFMEITLRYQLPNFWECWWDSLILDVIICNGGGIFLGWLTCRAFEMKEYYWGMGGDPRTENERFCALSRSAIQLTPYSWSVYKWEMFSSSRNFVTTLWYIAFVNLVDLSNFYLKFLLWIPANHSLLLYRVLFWAMLAIASTREYYEYVSSGFKLRLGTHCWMAHLIIAVEWLIVFKNSEGMFNEVMPLWLQYTWSLIVGFLLAAALCLVYKDLAKKMKDVAVQTQSESIVGPRVLAKTPLLEYEFPQILYKAHTVLWLQAAILVIAFVSLTRDDTNPFINSKAGITASFIIFTFIATVHLPNSPYLSRPHPAFWRMLQGISFCYLAFLTYILFQNLDDARKFFSLLDSKLGKPLPEKSYAENCDVFTPNDPNSYFANVKDCIFDVYIPAHAFGWWFKMIIVRDVKLCAFLSVLFEFMEITLRYQLPNFWECWWDSLILDVIICNGGGIFLGWLTCRAFEMKEYYWGMGGDPRTENERFCALSRSAIQLTPYSWSVYKWEMFSSSRNFVTTLWYIAFVNLVDLSNFYLKFLLWIPANHSLLLYRVLFWAMLAIASTREYYEYVSSGFKLRLGTHCWMAHLIIAVEWLIVFKNSEGMFNEVMPLWLQYTWSLIVGFLLAAALCLVYKDLAKK

InterPro domains:
  IPR004277 Phosphatidyl serine synthase [PF03034] (93-375)

Solvent-accessible surface area (backbone atoms only — not comparable to full-atom values): 45586 Å² total; per-residue (Å²): 136,79,82,76,75,74,76,73,74,74,75,72,76,68,67,82,70,77,69,73,70,74,62,63,63,59,73,70,44,64,53,73,76,68,49,69,57,58,65,57,54,50,52,49,51,52,51,52,54,49,52,56,52,72,70,51,87,47,85,48,65,68,61,17,51,53,50,7,52,50,49,20,51,49,53,48,26,50,49,23,30,70,63,44,58,73,57,95,83,49,54,58,65,38,46,49,57,58,17,28,48,50,28,48,51,52,53,50,42,33,52,50,41,29,46,45,31,34,37,68,70,56,37,19,50,51,43,26,74,76,37,80,86,32,46,43,83,68,78,90,71,88,52,56,78,71,65,52,60,72,29,78,85,44,91,86,27,55,37,44,53,53,52,56,54,64,71,31,76,61,42,61,50,42,19,51,47,28,22,52,47,24,58,57,61,49,40,69,68,59,48,52,48,52,50,54,48,51,54,49,47,31,64,67,44,28,67,66,39,60,82,42,41,62,34,67,62,52,51,53,45,45,42,42,50,46,23,34,40,47,10,33,50,54,13,50,53,51,49,50,52,46,45,50,49,44,51,48,55,64,71,60,56,57,73,76,71,52,71,88,72,67,46,74,61,54,56,54,53,50,34,68,38,71,86,67,66,80,83,57,78,69,59,43,84,76,38,38,65,33,32,54,53,46,50,48,51,55,52,49,53,50,50,58,58,49,45,53,58,51,46,30,61,77,48,25,46,62,91,83,40,63,69,57,53,51,50,51,53,50,49,53,55,47,45,45,52,16,47,53,32,45,50,53,18,56,74,54,69,61,72,48,73,73,34,68,56,33,54,48,50,54,52,43,52,51,51,53,46,48,39,45,59,69,60,41,68,89,68,55,86,61,72,78,57,65,70,57,53,51,50,50,52,50,52,52,48,50,53,52,50,50,45,50,51,32,43,51,53,55,59,69,73,106,136,80,82,75,78,75,78,75,74,75,76,72,79,69,67,83,68,78,70,73,72,72,62,63,63,60,72,71,43,66,52,73,76,67,50,69,56,58,66,57,54,49,52,49,50,52,51,51,52,49,52,55,52,72,70,52,86,46,84,49,65,70,60,17,51,53,48,7,53,50,49,20,50,50,52,49,27,50,50,23,32,72,61,46,58,74,58,94,85,49,55,58,66,38,44,50,58,58,17,27,48,50,28,48,49,52,54,50,42,32,52,51,41,29,46,44,30,35,37,66,69,57,37,18,50,52,42,26,73,76,37,78,86,32,47,41,84,67,78,91,72,88,51,56,78,73,65,51,60,72,29,77,86,43,90,86,28,55,36,43,52,53,53,55,54,64,73,30,76,60,42,60,50,42,19,51,48,27,20,51,47,24,59,57,62,48,40,69,68,61,47,52,48,51,49,53,48,50,56,50,47,31,64,66,43,28,67,67,39,60,84,44,41,59,32,68,62,52,50,52,44,46,41,42,49,47,25,33,40,47,10,33,51,55,13,48,52,50,49,51,52,45,46,49,47,44,50,49,54,66,71,60,55,55,74,75,71,50,73,85,74,65,46,74,62,53,57,54,52,50,33,68,39,70,87,67,68,79,84,57,79,67,57,43,84,76,38,39,65,33,32,53,54,46,51,48,52,54,51,49,54,49,50,58,59,49,45,53,58,49,47,31,61,76,47,25,44,63,92,83,40,65,68,56,54,52,49,50,53,52,48,54,54,47,44,47,52,15,47,54,32,45,50,53,18,58,74,53,70,61,72,47,72,73,34,68,55,33,53,49,48,53,52,42,52,49,50,53,46,48,39,45,58,68,61,42,69,88,69,53,87,59,71,80,55,66,70,56,55,51,50,51,51,49,51,53,49,51,52,51,49,49,45,51,51,32,43,51,51,55,59,67,75,104